Protein 6Y5Z (pdb70)

Sequence (1325 aa):
IEVLDVKTGDSITQIEEAFLNPRMGVNDETNTWYGFSEQVTVATARETDRPPKEQMPYYSCARIPLPLLNTLLMWEAVSVKTEVIIGSNTLLMNVHDDYMMTRTDNGVGHPVVGSTYHMMFAVGGEPLDLQGIQQSHLVQYPEGLIVPKSVTDVTAKIQCLDPSAKAKLDKDGKYPIETWSPDPSRNENTRYFGNYYGGLTTPPVLTFTNTVTTILLDENGVGPLCKKGGDGLFLSSCCDVMGWFTAGSGTHQRFRGLPRYFNVQLRKRAVRNIEVLDVKTGDSITQIEAFLNPRMGVNDETNTWYGFSEQVTVATARETDRPPKEQMPYYSCARIPLPLLNLLMWEAVSVKTEVIGSNTLLMNVHDYMMTRTDNGVGHPVVGSTYHMMFAVGGEPLDLQGIQQSHLVQYPEGLIVPKSVTDVTAKIQCLDPSAKAKLDKDGKYPIETWSPDPSRNENTRYFGNYYGGLTTPPVVLTFTNTVTTILLDENGVGPLCKGDGLFLSCCDVMGWFTAGSGTHQRFRGLPRYFNVQLRKRAVREVLDVKTGDSITQIEEAFLNPRMGVNDETNTWYGFSEQVTVATARETDRPPKEQMPYYSCARIPLPLLNTLLMWEAVSVKTEVIIGSNTLMNVHDDYMMTTRTDNGVGHPVVGSTYHMMFAVGGEPLDLQGIQQSHLVQYPEGLIVPKSVTDVTAKKIQCLLDPSAKAKLDKDGKYPIETWSPDPSRNEENTRYFGNYYGGLTTPPVLTFTNTVTTILLDENGVGPLCKGDGLFLSCCDVMGWFTAGSGTHQRFRGLPRYFNVQLRKRAVRGIEVLDVKTGDDSITQIEAFLNPRMGVNDETNTWYGFSEQVTVATARETDRPPKEQMPYYSCARIPLPLLNEDMTCNTLLMWEAVSVKTEVIIGSNTLLMNVHDYMMTRTDNGVGHPVVGSTYHMMFAVGGEPLDLQGIQQSHLVQYPEGLIVPKSVTDVTAKIQCLDPSAKAKLDKDGKYPIETWSPDPSRNENTRYFGNYYGGLTTPPVVLTFTNTVTTILLDENGVGPLCKGDGLFLSSCCDVMGWFTAGSGTHQRFRGLPRYFNVQLRKRAVRNIEVLDVKTGDDSITQIEAFLLNPRMGVNDETNTWYGFSEQVTVATARETDRPPKEQMPYYSCARIPLPLLNETLLMWEAVSVKTEVIIGSNTLLMNVHDYMMTTRTDNGVGHPVVGSTYHMMFAVGGEPLDLQGIQQSHLVQYPEGLIVPKSVTDVTAKIQCLDPSAKAKLDKDGKYPIETWSPDPSRNENTRYFGNYYGGLTTPPVLTFTNTVTTILLDENGVGPLCKGDGLFLSSCCDVMGWFTAGSGTHQRFRGLPRYFNVQLRKRAVR

Solvent-accessible surface area: 45874 Å² total; per-residue (Å²): 119,103,52,58,117,54,41,120,76,110,5,85,34,91,23,99,18,52,12,33,5,41,1,6,7,44,77,79,114,62,54,37,5,0,1,0,44,64,2,67,19,14,112,27,24,106,53,2,144,6,55,69,68,20,2,3,3,0,2,22,32,116,37,98,12,67,144,34,134,101,72,44,28,8,0,0,19,11,2,83,30,11,11,2,3,2,2,0,0,1,1,2,8,4,59,7,48,78,76,104,67,6,1,0,48,7,0,26,0,0,11,0,15,1,21,1,0,1,4,78,32,2,17,1,0,0,0,4,4,2,35,52,15,76,39,36,160,40,13,38,10,0,164,62,63,30,123,48,63,5,58,0,0,0,8,10,84,60,0,38,16,111,4,83,99,57,2,74,7,0,0,4,0,0,2,4,0,15,34,125,6,98,30,3,18,0,37,13,60,0,91,0,5,46,96,21,38,1,72,16,98,10,30,20,55,95,65,30,108,1,54,58,124,123,30,20,2,0,17,3,69,49,53,0,0,37,1,4,4,3,2,0,0,0,3,10,25,10,31,79,37,51,50,22,28,4,0,0,3,0,14,6,0,38,0,60,0,43,44,22,18,0,46,168,106,119,48,63,117,52,61,119,75,135,6,103,35,94,24,97,17,71,17,20,5,43,0,7,5,48,78,83,114,51,54,34,5,0,0,0,54,64,2,64,17,16,114,27,28,113,72,4,70,6,54,88,62,21,2,1,3,0,2,16,38,113,34,97,15,70,147,34,98,142,54,43,6,0,0,25,14,1,83,30,12,11,5,3,4,2,0,0,1,1,2,7,5,58,6,34,82,75,104,65,5,1,0,54,6,0,25,1,0,11,1,15,1,21,1,0,1,0,45,32,2,17,0,0,0,0,4,4,5,34,55,16,87,39,38,100,61,14,54,8,0,112,57,66,29,122,40,62,6,57,0,0,0,8,10,83,60,0,42,17,111,6,90,53,55,5,76,8,0,0,3,0,0,2,5,0,15,30,122,6,120,23,2,19,0,37,13,60,0,90,0,5,47,95,20,37,0,72,15,98,11,29,20,55,94,64,31,109,0,55,58,114,129,29,23,2,0,22,1,110,69,29,0,0,35,1,4,4,4,2,0,0,0,2,8,23,10,30,80,35,50,49,20,20,4,0,0,3,0,14,11,0,33,0,21,0,45,47,24,25,10,89,100,58,83,117,54,63,119,73,108,5,87,28,90,19,86,16,51,11,30,5,42,1,6,6,50,75,83,116,57,54,33,4,0,0,0,64,64,1,65,19,15,112,27,29,111,71,3,98,7,56,86,60,22,2,2,3,0,3,19,34,116,37,96,21,58,166,21,130,139,49,38,37,4,0,0,18,9,1,83,31,12,11,4,3,2,2,0,1,1,1,2,8,4,56,7,35,83,76,102,67,5,1,0,55,6,0,26,0,0,11,2,15,1,22,1,0,0,0,46,33,3,16,1,2,0,0,4,4,5,34,55,15,86,41,39,97,60,16,46,9,0,163,61,65,31,120,47,60,6,50,0,0,0,10,10,69,59,0,44,16,113,4,89,68,57,6,74,8,0,0,4,0,0,5,5,2,17,41,116,6,121,23,3,20,0,37,12,61,0,90,0,4,49,95,22,48,0,97,15,100,12,29,21,52,95,64,29,108,0,54,59,132,121,30,27,2,0,25,0,113,69,46,0,0,35,1,4,3,3,3,0,0,0,2,9,22,10,29,79,34,50,50,22,22,5,0,0,3,0,15,5,0,31,0,57,0,43,38,23,15,14,90,132,70,42,54,46,114,56,82,116,57,107,75,7,85,33,90,23,92,16,50,11,31,5,42,1,8,15,47,80,79,111,63,53,34,5,0,1,0,41,58,1,64,18,17,114,26,28,108,54,3,146,7,52,62,68,16,2,2,3,0,2,22,34,115,35,98,15,69,129,31,39,158,78,116,125,49,90,61,23,43,23,4,0,0,17,11,1,82,30,12,11,3,3,2,3,0,0,1,2,2,8,2,54,6,45,79,74,101,67,6,1,0,49,6,1,25,0,0,11,0,13,0,22,1,0,1,0,44,34,3,16,1,0,0,0,4,4,6,35,54,15,75,40,37,98,58,13,54,11,0,163,64,64,29,121,46,52,5,58,0,0,0,9,7,87,60,0,38,16,110,5,92,52,56,6,74,7,0,0,5,0,0,3,5,0,16,34,122,6,121,24,3,18,0,38,14,63,0,25,0,5,48,96,32,36,0,75,16,98,11,27,20,53,93,64,29,107,0,54,59,125,122,31,23,2,0,8,1,94,70,25,0,0,34,2,4,4,3,3,0,0,0,2,3,24,8,30,80,38,52,49,23,30,4,0,0,2,0,14,5,0,36,0,62,0,42,44,23,12,8,151,91,109,114,54,62,115,54,42,118,56,108,76,6,86,30,88,20,90,18,54,12,32,5,42,1,7,9,47,77,79,114,61,56,36,5,0,1,0,41,63,1,66,19,14,112,26,22,114,69,2,97,6,55,62,67,20,2,1,3,0,2,23,34,116,39,98,16,62,170,21,82,159,143,49,41,34,4,0,0,17,11,1,81,31,10,12,2,3,4,3,0,0,1,1,2,8,3,54,7,48,79,77,102,66,6,1,0,48,6,0,25,0,0,11,0,14,1,22,1,0,0,3,66,35,3,13,0,0,0,0,4,3,2,35,54,14,88,40,38,98,61,19,22,10,0,163,68,65,30,120,45,61,5,54,0,0,0,7,10,84,59,0,40,16,115,6,87,89,56,7,75,7,0,0,2,0,0,3,5,0,15,28,121,5,99,23,3,19,0,35,14,62,0,90,0,4,46,95,20,37,0,72,16,98,14,27,20,54,92,63,30,106,1,57,60,112,129,30,24,2,0,16,0,95,53,50,0,0,39,0,4,4,4,3,0,0,0,2,4,23,9,31,80,37,51,49,23,28,4,0,0,3,0,14,6,0,34,0,57,0,42,38,23,16,4,77

Secondary structure (P-SEA, 3-state):
cccccccccccbbbbbbbbbbcccccccccccccccccbbbbccccccccccccbbbbbbbbbbccccccbbbbbbcccccccccccccccccccccccccccccccccbbbbbbbbccccbbbbbbccccccccccccccccccccccccccccccccccccccccccccccccccccccccbbbbbccccccbbbbbbcccccbbbbccccccccccccccbbbbbbbbbcbbbbcccccbbbbbbbbbbbbbbbbbbbbcc/cccccccccccbbbbbbccccccccccccccccccccbbbbbccccccccccccbbbbbcbbbbccccccccccccccccccccccccccccccccccccccccccccbbbbbcccccccbbbbbbccccccccccccccccccccccccccccccccccccccccccccccccccccccccbbbbbccccccccbbbbbbbccbbbbccccccccccccccbbbbbbccccbbbbcccccbbbbbbbbbbbbbbbbbbbcc/ccccccccccbbbbbbbbbbccccccccccccccccbbbbbccccccccccccbbbbbbbbbbbcccccbbbbbbcbbbbbbccccccccccccccccccccccccccbbbbbcccccccbbbbbbccccccccccccccccccccccccccccccccccccccccccccccccccccccccbbbbbccccccccbbbbbbbccbbbbccccccccccccccbbbbbbccccbbbbcccccbbbbbbbbbbbbbbbbbbbcc/cccccccccccccbbbbbbbbbbccccccccccccccccbbbbbccccccccccccbbbbbbbbbbccccccccccccbbbbbbcccccccccccccccccccccccccccccccccbbbbbbbbccccbbbbbbccccccccccccccccccccccccccccccccccccccccccccccccccccccccbbbbbccccccccbbbbbbbccbbbbccccccccccccccbbbbbbccccbbbbcccccbbbbbbbbbbbbbbbbbbbbcc/ccccccccccccbbbbbbbbbbccccccccccccccccbbbbbccccccccccccbbbbbbbbbbbccccccbbbbbbcccccccccccccccccccccccccccccccccbbbbbbbbccccbbbbbbccccccccccccccccccccccccccccccccccccccccccccccccccccccccbbbbbccccccbbbbbbbbbccbbbbccccccccccccccbbbbbbccccbbbbcccccbbbbbbbbbbbbbbbbbbbcc

B-factor: mean 19.3, std 7.8, range [10.1, 59.92]

Nearest PDB structures (foldseek):
  6y5z-assembly1_EEE  TM=1.004E+00  e=2.720E-58  Human polyomavirus 12
  6y5z-assembly1_CCC  TM=1.003E+00  e=6.908E-56  Human polyomavirus 12
  6y5z-assembly1_BBB  TM=9.999E-01  e=2.021E-55  Human polyomavirus 12
  6y60-assembly1_EEE  TM=9.934E-01  e=2.680E-51  Human polyomavirus 12
  4u62-assembly2_F  TM=9.555E-01  e=2.136E-39  Trichodysplasia spinulosa-associated polyomavirus

Radius of gyration: 31.87 Å; Cα contacts (8 Å, |Δi|>4): 4154; chains: 5; bounding box: 63×82×78 Å

Structure (mmCIF, N/CA/C/O backbone):
data_6Y5Z
#
_entry.id   6Y5Z
#
_cell.length_a   61.223
_cell.length_b   136.416
_cell.length_c   85.379
_cell.angle_alpha   90.000
_cell.angle_beta   109.565
_cell.angle_gamma   90.000
#
_symmetry.space_group_name_H-M   'P 1 21 1'
#
loop_
_entity.id
_entity.type
_entity.pdbx_description
1 polymer 'Capsid protein VP1'
2 non-polymer GLYCEROL
3 water water
#
loop_
_atom_site.group_PDB
_atom_site.id
_atom_site.type_symbol
_atom_site.label_atom_id
_atom_site.label_alt_id
_atom_site.label_comp_id
_atom_site.label_asym_id
_atom_site.label_entity_id
_atom_site.label_seq_id
_atom_site.pdbx_PDB_ins_code
_atom_site.Cartn_x
_atom_site.Cartn_y
_atom_site.Cartn_z
_atom_site.occupancy
_atom_site.B_iso_or_equiv
_atom_site.auth_seq_id
_atom_site.auth_comp_id
_atom_site.auth_asym_id
_atom_site.auth_atom_id
_atom_site.pdbx_PDB_model_num
ATOM 1 N N . ILE A 1 7 ? -22.121 5.203 -12.087 1.000 37.123 29 ILE AAA N 1
ATOM 2 C CA . ILE A 1 7 ? -22.815 3.879 -11.859 1.000 35.516 29 ILE AAA CA 1
ATOM 3 C C . ILE A 1 7 ? -23.774 4.018 -10.674 1.000 30.608 29 ILE AAA C 1
ATOM 4 O O . ILE A 1 7 ? -23.384 4.604 -9.647 1.000 33.551 29 ILE AAA O 1
ATOM 9 N N . GLU A 1 8 ? -24.995 3.519 -10.834 1.000 26.652 30 GLU AAA N 1
ATOM 10 C CA . GLU A 1 8 ? -26.004 3.477 -9.759 1.000 24.125 30 GLU AAA CA 1
ATOM 11 C C . GLU A 1 8 ? -25.804 2.147 -9.015 1.000 21.629 30 GLU AAA C 1
ATOM 12 O O . GLU A 1 8 ? -25.970 1.097 -9.634 1.000 23.356 30 GLU AAA O 1
ATOM 18 N N . VAL A 1 9 ? -25.472 2.186 -7.739 1.000 21.194 31 VAL AAA N 1
ATOM 19 C CA . VAL A 1 9 ? -25.318 0.937 -6.944 1.000 20.485 31 VAL AAA CA 1
ATOM 20 C C . VAL A 1 9 ? -26.691 0.638 -6.348 1.000 18.473 31 VAL AAA C 1
ATOM 21 O O . VAL A 1 9 ? -27.205 1.498 -5.581 1.000 19.167 31 VAL AAA O 1
ATOM 25 N N . LEU A 1 10 ? -27.247 -0.510 -6.709 1.000 17.821 32 LEU AAA N 1
ATOM 26 C CA . LEU A 1 10 ? -28.592 -0.935 -6.244 1.000 18.415 32 LEU AAA CA 1
ATOM 27 C C . LEU A 1 10 ? -28.419 -1.896 -5.058 1.000 17.918 32 LEU AAA C 1
ATOM 28 O O . LEU A 1 10 ? -27.465 -1.739 -4.280 1.000 17.824 32 LEU AAA O 1
ATOM 33 N N . ASP A 1 11 ? -29.339 -2.822 -4.845 1.000 17.860 33 ASP AAA N 1
ATOM 34 C CA . ASP A 1 11 ? -29.283 -3.623 -3.599 1.000 18.608 33 ASP AAA CA 1
ATOM 35 C C . ASP A 1 11 ? -28.364 -4.835 -3.767 1.000 17.060 33 ASP AAA C 1
ATOM 36 O O . ASP A 1 11 ? -28.209 -5.355 -4.890 1.000 16.950 33 ASP AAA O 1
ATOM 41 N N . VAL A 1 12 ? -27.859 -5.351 -2.653 1.000 17.582 34 VAL AAA N 1
ATOM 42 C CA . VAL A 1 12 ? -27.187 -6.675 -2.600 1.000 17.852 34 VAL AAA CA 1
ATOM 43 C C . VAL A 1 12 ? -28.214 -7.773 -2.918 1.000 19.191 34 VAL AAA C 1
ATOM 44 O O . VAL A 1 12 ? -29.415 -7.597 -2.620 1.000 19.987 34 VAL AAA O 1
ATOM 48 N N . LYS A 1 13 ? -27.755 -8.847 -3.524 1.000 18.351 35 LYS AAA N 1
ATOM 49 C CA . LYS A 1 13 ? -28.561 -10.090 -3.677 1.000 19.715 35 LYS AAA CA 1
ATOM 50 C C . LYS A 1 13 ? -28.417 -10.895 -2.378 1.000 20.823 35 LYS AAA C 1
ATOM 51 O O . LYS A 1 13 ? -27.488 -10.624 -1.591 1.000 22.540 35 LYS AAA O 1
ATOM 54 N N . THR A 1 14 ? -29.343 -11.816 -2.128 1.000 20.188 36 THR AAA N 1
ATOM 55 C CA . THR A 1 14 ? -29.367 -12.651 -0.912 1.000 20.968 36 THR AAA CA 1
ATOM 56 C C . THR A 1 14 ? -29.443 -14.130 -1.314 1.000 20.939 36 THR AAA C 1
ATOM 57 O O . THR A 1 14 ? -29.717 -14.421 -2.485 1.000 20.585 36 THR AAA O 1
ATOM 61 N N . GLY A 1 15 ? -29.208 -15.025 -0.355 1.000 24.857 37 GLY AAA N 1
ATOM 62 C CA . GLY A 1 15 ? -29.377 -16.480 -0.562 1.000 27.429 37 GLY AAA CA 1
ATOM 63 C C . GLY A 1 15 ? -28.060 -17.192 -0.856 1.000 30.123 37 GLY AAA C 1
ATOM 64 O O . GLY A 1 15 ? -27.012 -16.493 -0.822 1.000 31.126 37 GLY AAA O 1
ATOM 65 N N . ASP A 1 17 ? -26.297 -18.821 -2.731 1.000 30.075 39 ASP AAA N 1
ATOM 66 C CA . ASP A 1 17 ? -25.782 -18.628 -4.112 1.000 30.731 39 ASP AAA CA 1
ATOM 67 C C . ASP A 1 17 ? -25.145 -17.231 -4.287 1.000 29.741 39 ASP AAA C 1
ATOM 68 O O . ASP A 1 17 ? -24.453 -17.020 -5.313 1.000 32.788 39 ASP AAA O 1
ATOM 70 N N . SER A 1 18 ? -25.405 -16.280 -3.384 1.000 26.539 40 SER AAA N 1
ATOM 71 C CA . SER A 1 18 ? -25.080 -14.836 -3.599 1.000 24.058 40 SER AAA CA 1
ATOM 72 C C . SER A 1 18 ? -23.704 -14.497 -3.025 1.000 23.408 40 SER AAA C 1
ATOM 73 O O . SER A 1 18 ? -23.272 -13.348 -3.198 1.000 21.453 40 SER AAA O 1
ATOM 76 N N . ILE A 1 19 ? -23.044 -15.439 -2.349 1.000 22.268 41 ILE AAA N 1
ATOM 77 C CA . ILE A 1 19 ? -21.743 -15.206 -1.664 1.000 23.155 41 ILE AAA CA 1
ATOM 78 C C . ILE A 1 19 ? -20.717 -16.163 -2.259 1.000 24.612 41 ILE AAA C 1
ATOM 79 O O . ILE A 1 19 ? -21.093 -17.293 -2.613 1.000 25.889 41 ILE AAA O 1
ATOM 84 N N . THR A 1 20 ? -19.466 -15.730 -2.368 1.000 21.667 42 THR AAA N 1
ATOM 85 C CA . THR A 1 20 ? -18.339 -16.623 -2.735 1.000 20.750 42 THR AAA CA 1
ATOM 86 C C . THR A 1 20 ? -17.109 -16.163 -1.947 1.000 20.719 42 THR AAA C 1
ATOM 87 O O . THR A 1 20 ? -17.115 -15.027 -1.482 1.000 19.945 42 THR AAA O 1
ATOM 91 N N . GLN A 1 21 ? -16.156 -17.066 -1.719 1.000 19.679 43 GLN AAA N 1
ATOM 92 C CA . GLN A 1 21 ? -14.877 -16.806 -1.025 1.000 19.076 43 GLN AAA CA 1
ATOM 93 C C . GLN A 1 21 ? -13.775 -17.012 -2.071 1.000 19.663 43 GLN AAA C 1
ATOM 94 O O . GLN A 1 21 ? -13.839 -17.999 -2.833 1.000 22.177 43 GLN AAA O 1
ATOM 100 N N . ILE A 1 22 ? -12.798 -16.116 -2.123 1.000 16.030 44 ILE AAA N 1
ATOM 101 C CA . ILE A 1 22 ? -11.658 -16.248 -3.063 1.000 17.009 44 ILE AAA CA 1
ATOM 102 C C . ILE A 1 22 ? -10.411 -16.256 -2.195 1.000 16.520 44 ILE AAA C 1
ATOM 103 O O . ILE A 1 22 ? -10.192 -15.245 -1.494 1.000 17.054 44 ILE AAA O 1
ATOM 108 N N . GLU A 1 23 ? -9.608 -17.323 -2.269 1.000 15.253 45 GLU AAA N 1
ATOM 109 C CA A GLU A 1 23 ? -8.364 -17.349 -1.462 0.500 16.054 45 GLU AAA CA 1
ATOM 110 C CA B GLU A 1 23 ? -8.367 -17.484 -1.467 0.500 16.583 45 GLU AAA CA 1
ATOM 111 C C . GLU A 1 23 ? -7.146 -17.412 -2.383 1.000 15.755 45 GLU AAA C 1
ATOM 112 O O . GLU A 1 23 ? -7.242 -17.940 -3.502 1.000 16.674 45 GLU AAA O 1
ATOM 123 N N . ALA A 1 24 ? -6.051 -16.826 -1.911 1.000 14.078 46 ALA AAA N 1
ATOM 124 C CA . ALA A 1 24 ? -4.769 -16.805 -2.638 1.000 14.841 46 ALA AAA CA 1
ATOM 125 C C . ALA A 1 24 ? -3.631 -16.530 -1.670 1.000 13.320 46 ALA AAA C 1
ATOM 126 O O . ALA A 1 24 ? -3.829 -15.829 -0.676 1.000 13.823 46 ALA AAA O 1
ATOM 128 N N . PHE A 1 25 ? -2.478 -17.126 -1.937 1.000 13.705 47 PHE AAA N 1
ATOM 129 C CA . PHE A 1 25 ? -1.182 -16.729 -1.347 1.000 13.770 47 PHE AAA CA 1
ATOM 130 C C . PHE A 1 25 ? -0.417 -15.980 -2.437 1.000 14.550 47 PHE AAA C 1
ATOM 131 O O . PHE A 1 25 ? -0.360 -16.449 -3.563 1.000 14.800 47 PHE AAA O 1
ATOM 139 N N . LEU A 1 26 ? 0.102 -14.796 -2.101 1.000 13.660 48 LEU AAA N 1
ATOM 140 C CA . LEU A 1 26 ? 1.065 -14.056 -2.952 1.000 12.974 48 LEU AAA CA 1
ATOM 141 C C . LEU A 1 26 ? 2.461 -14.211 -2.349 1.000 12.514 48 LEU AAA C 1
ATOM 142 O O . LEU A 1 26 ? 2.680 -13.804 -1.197 1.000 13.269 48 LEU AAA O 1
ATOM 147 N N . ASN A 1 27 ? 3.398 -14.750 -3.136 1.000 12.202 49 ASN AAA N 1
ATOM 148 C CA . ASN A 1 27 ? 4.805 -14.838 -2.704 1.000 12.541 49 ASN AAA CA 1
ATOM 149 C C . ASN A 1 27 ? 5.477 -13.478 -2.817 1.000 11.629 49 ASN AAA C 1
ATOM 150 O O . ASN A 1 27 ? 5.191 -12.672 -3.705 1.000 12.409 49 ASN AAA O 1
ATOM 155 N N . PRO A 1 28 ? 6.432 -13.207 -1.912 1.000 12.110 50 PRO AAA N 1
ATOM 156 C CA . PRO A 1 28 ? 7.157 -11.947 -1.923 1.000 11.990 50 PRO AAA CA 1
ATOM 157 C C . PRO A 1 28 ? 8.091 -11.849 -3.130 1.000 12.666 50 PRO AAA C 1
ATOM 158 O O . PRO A 1 28 ? 8.528 -12.857 -3.662 1.000 12.875 50 PRO AAA O 1
ATOM 162 N N . ARG A 1 29 ? 8.341 -10.616 -3.537 1.000 12.832 51 ARG AAA N 1
ATOM 163 C CA . ARG A 1 29 ? 9.191 -10.299 -4.701 1.000 12.227 51 ARG AAA CA 1
ATOM 164 C C . ARG A 1 29 ? 10.252 -9.343 -4.180 1.000 11.472 51 ARG AAA C 1
ATOM 165 O O . ARG A 1 29 ? 10.120 -8.125 -4.341 1.000 12.059 51 ARG AAA O 1
ATOM 173 N N . MET A 1 30 ? 11.245 -9.903 -3.511 1.000 11.441 52 MET AAA N 1
ATOM 174 C CA . MET A 1 30 ? 12.254 -9.122 -2.769 1.000 12.369 52 MET AAA CA 1
ATOM 175 C C . MET A 1 30 ? 13.470 -8.814 -3.653 1.000 13.959 52 MET AAA C 1
ATOM 176 O O . MET A 1 30 ? 14.395 -8.135 -3.186 1.000 13.608 52 MET AAA O 1
ATOM 181 N N . GLY A 1 31 ? 13.465 -9.283 -4.898 1.000 12.868 53 GLY AAA N 1
ATOM 182 C CA . GLY A 1 31 ? 14.577 -9.040 -5.829 1.000 13.209 53 GLY AAA CA 1
ATOM 183 C C . GLY A 1 31 ? 15.011 -10.342 -6.458 1.000 12.900 53 GLY AAA C 1
ATOM 184 O O . GLY A 1 31 ? 15.101 -10.399 -7.694 1.000 13.902 53 GLY AAA O 1
ATOM 185 N N . VAL A 1 32 ? 15.237 -11.368 -5.640 1.000 12.654 54 VAL AAA N 1
ATOM 186 C CA . VAL A 1 32 ? 15.367 -12.759 -6.158 1.000 12.648 54 VAL AAA CA 1
ATOM 187 C C . VAL A 1 32 ? 13.941 -13.311 -6.289 1.000 13.089 54 VAL AAA C 1
ATOM 188 O O . VAL A 1 32 ? 13.356 -13.759 -5.270 1.000 12.414 54 VAL AAA O 1
ATOM 192 N N . ASN A 1 33 ? 13.368 -13.203 -7.485 1.000 13.902 55 ASN AAA N 1
ATOM 193 C CA . ASN A 1 33 ? 11.923 -13.445 -7.722 1.000 13.209 55 ASN AAA CA 1
ATOM 194 C C . ASN A 1 33 ? 11.725 -14.828 -8.365 1.000 14.695 55 ASN AAA C 1
ATOM 195 O O . ASN A 1 33 ? 10.577 -15.188 -8.633 1.000 16.225 55 ASN AAA O 1
ATOM 200 N N . ASP A 1 34 ? 12.808 -15.565 -8.600 1.000 15.342 56 ASP AAA N 1
ATOM 201 C CA . ASP A 1 34 ? 12.833 -16.888 -9.275 1.000 16.409 56 ASP AAA CA 1
ATOM 202 C C . ASP A 1 34 ? 12.794 -17.971 -8.197 1.000 14.740 56 ASP AAA C 1
ATOM 203 O O . ASP A 1 34 ? 13.757 -18.055 -7.417 1.000 14.563 56 ASP AAA O 1
ATOM 208 N N . GLU A 1 35 ? 11.711 -18.753 -8.176 1.000 14.446 57 GLU AAA N 1
ATOM 209 C CA . GLU A 1 35 ? 11.464 -19.802 -7.160 1.000 15.263 57 GLU AAA CA 1
ATOM 210 C C . GLU A 1 35 ? 12.514 -20.925 -7.238 1.000 15.219 57 GLU AAA C 1
ATOM 211 O O . GLU A 1 35 ? 12.541 -21.747 -6.311 1.000 16.704 57 GLU AAA O 1
ATOM 217 N N . THR A 1 36 ? 13.333 -21.006 -8.291 1.000 15.101 58 THR AAA N 1
ATOM 218 C CA . THR A 1 36 ? 14.416 -22.023 -8.389 1.000 16.283 58 THR AAA CA 1
ATOM 219 C C . THR A 1 36 ? 15.755 -21.479 -7.902 1.000 15.675 58 THR AAA C 1
ATOM 220 O O . THR A 1 36 ? 16.714 -22.251 -7.816 1.000 17.223 58 THR AAA O 1
ATOM 224 N N . ASN A 1 37 ? 15.832 -20.200 -7.553 1.000 15.698 59 ASN AAA N 1
ATOM 225 C CA . ASN A 1 37 ? 17.076 -19.573 -7.049 1.000 14.693 59 ASN AAA CA 1
ATOM 226 C C . ASN A 1 37 ? 17.205 -19.848 -5.548 1.000 13.678 59 ASN AAA C 1
ATOM 227 O O . ASN A 1 37 ? 16.233 -19.652 -4.827 1.000 13.600 59 ASN AAA O 1
ATOM 232 N N . THR A 1 38 ? 18.388 -20.221 -5.076 1.000 13.657 60 THR AAA N 1
ATOM 233 C CA . THR A 1 38 ? 18.666 -20.577 -3.665 1.000 13.829 60 THR AAA CA 1
ATOM 234 C C . THR A 1 38 ? 18.344 -19.405 -2.708 1.000 13.250 60 THR AAA C 1
ATOM 235 O O . THR A 1 38 ? 18.187 -19.678 -1.504 1.000 13.711 60 THR AAA O 1
ATOM 239 N N . TRP A 1 39 ? 18.254 -18.159 -3.195 1.000 12.375 61 TRP AAA N 1
ATOM 240 C CA . TRP A 1 39 ? 17.957 -16.979 -2.338 1.000 12.442 61 TRP AAA CA 1
ATOM 241 C C . TRP A 1 39 ? 16.536 -16.465 -2.571 1.000 12.693 61 TRP AAA C 1
ATOM 242 O O . TRP A 1 39 ? 16.252 -15.327 -2.210 1.000 12.647 61 TRP AAA O 1
ATOM 253 N N . TYR A 1 40 ? 15.632 -17.303 -3.091 1.000 11.877 62 TYR AAA N 1
ATOM 254 C CA . TYR A 1 40 ? 14.218 -16.897 -3.287 1.000 12.017 62 TYR AAA CA 1
ATOM 255 C C . TYR A 1 40 ? 13.649 -16.380 -1.956 1.000 12.050 62 TYR AAA C 1
ATOM 256 O O . TYR A 1 40 ? 13.830 -17.011 -0.941 1.000 11.653 62 TYR AAA O 1
ATOM 265 N N . GLY A 1 41 ? 12.936 -15.267 -2.003 1.000 11.913 63 GLY AAA N 1
ATOM 266 C CA . GLY A 1 41 ? 12.345 -14.659 -0.789 1.000 12.286 63 GLY AAA CA 1
ATOM 267 C C . GLY A 1 41 ? 13.229 -13.605 -0.175 1.000 12.229 63 GLY AAA C 1
ATOM 268 O O . GLY A 1 41 ? 12.868 -13.024 0.865 1.000 11.682 63 GLY AAA O 1
ATOM 269 N N . PHE A 1 42 ? 14.389 -13.378 -0.773 1.000 11.514 64 PHE AAA N 1
ATOM 270 C CA . PHE A 1 42 ? 15.379 -12.371 -0.364 1.000 11.278 64 PHE AAA CA 1
ATOM 271 C C . PHE A 1 42 ? 15.737 -11.518 -1.577 1.000 11.362 64 PHE AAA C 1
ATOM 272 O O . PHE A 1 42 ? 15.462 -11.883 -2.717 1.000 11.587 64 PHE AAA O 1
ATOM 280 N N . SER A 1 43 ? 16.406 -10.407 -1.323 1.000 12.345 65 SER AAA N 1
ATOM 281 C CA . SER A 1 43 ? 17.127 -9.662 -2.380 1.000 12.730 65 SER AAA CA 1
ATOM 282 C C . SER A 1 43 ? 18.519 -10.256 -2.563 1.000 13.218 65 SER AAA C 1
ATOM 283 O O . SER A 1 43 ? 19.009 -10.987 -1.705 1.000 13.185 65 SER AAA O 1
ATOM 286 N N . GLU A 1 44 ? 19.163 -9.876 -3.663 1.000 13.999 66 GLU AAA N 1
ATOM 287 C CA . GLU A 1 44 ? 20.630 -10.011 -3.782 1.000 15.171 66 GLU AAA CA 1
ATOM 288 C C . GLU A 1 44 ? 21.281 -9.085 -2.759 1.000 14.975 66 GLU AAA C 1
ATOM 289 O O . GLU A 1 44 ? 20.619 -8.165 -2.197 1.000 14.549 66 GLU AAA O 1
ATOM 292 N N . GLN A 1 45 ? 22.552 -9.322 -2.492 1.000 14.623 67 GLN AAA N 1
ATOM 293 C CA . GLN A 1 45 ? 23.309 -8.467 -1.553 1.000 14.129 67 GLN AAA CA 1
ATOM 294 C C . GLN A 1 45 ? 23.214 -7.015 -2.017 1.000 13.703 67 GLN AAA C 1
ATOM 295 O O . GLN A 1 45 ? 23.483 -6.723 -3.169 1.000 14.355 67 GLN AAA O 1
ATOM 301 N N . VAL A 1 46 ? 22.869 -6.132 -1.105 1.000 13.584 68 VAL AAA N 1
ATOM 302 C CA . VAL A 1 46 ? 22.693 -4.694 -1.411 1.000 14.406 68 VAL AAA CA 1
ATOM 303 C C . VAL A 1 46 ? 24.065 -4.040 -1.570 1.000 14.107 68 VAL AAA C 1
ATOM 304 O O . VAL A 1 46 ? 24.911 -4.180 -0.656 1.000 15.393 68 VAL AAA O 1
ATOM 308 N N . THR A 1 47 ? 24.274 -3.330 -2.680 1.000 15.660 69 THR AAA N 1
ATOM 309 C CA . THR A 1 47 ? 25.488 -2.496 -2.885 1.000 16.434 69 THR AAA CA 1
ATOM 310 C C . THR A 1 47 ? 25.099 -1.019 -2.818 1.000 17.833 69 THR AAA C 1
ATOM 311 O O . THR A 1 47 ? 24.023 -0.662 -3.291 1.000 20.827 69 THR AAA O 1
ATOM 315 N N . VAL A 1 48 ? 25.976 -0.199 -2.265 1.000 17.616 70 VAL AAA N 1
ATOM 316 C CA . VAL A 1 48 ? 25.692 1.238 -1.994 1.000 16.869 70 VAL AAA CA 1
ATOM 317 C C . VAL A 1 48 ? 26.448 2.070 -3.035 1.000 17.083 70 VAL AAA C 1
ATOM 318 O O . VAL A 1 48 ? 27.629 1.775 -3.270 1.000 16.871 70 VAL AAA O 1
ATOM 322 N N . ALA A 1 49 ? 25.769 3.051 -3.619 1.000 15.911 71 ALA AAA N 1
ATOM 323 C CA . ALA A 1 49 ? 26.324 3.953 -4.659 1.000 16.343 71 ALA AAA CA 1
ATOM 324 C C . ALA A 1 49 ? 27.570 4.687 -4.157 1.000 16.000 71 ALA AAA C 1
ATOM 325 O O . ALA A 1 49 ? 27.658 5.069 -2.975 1.000 16.477 71 ALA AAA O 1
ATOM 327 N N . THR A 1 50 ? 28.509 4.905 -5.073 1.000 17.005 72 THR AAA N 1
ATOM 328 C CA . THR A 1 50 ? 29.779 5.640 -4.799 1.000 17.201 72 THR AAA CA 1
ATOM 329 C C . THR A 1 50 ? 29.562 7.141 -4.939 1.000 17.679 72 THR AAA C 1
ATOM 330 O O . THR A 1 50 ? 30.447 7.899 -4.480 1.000 18.795 72 THR AAA O 1
ATOM 334 N N . ALA A 1 51 ? 28.447 7.560 -5.532 1.000 16.478 73 ALA AAA N 1
ATOM 335 C CA . ALA A 1 51 ? 28.087 8.970 -5.771 1.000 17.599 73 ALA AAA CA 1
ATOM 336 C C . ALA A 1 51 ? 26.598 9.030 -6.107 1.000 17.174 73 ALA AAA C 1
ATOM 337 O O . ALA A 1 51 ? 26.065 8.001 -6.545 1.000 16.425 73 ALA AAA O 1
ATOM 339 N N . ARG A 1 52 ? 25.961 10.196 -6.038 1.000 18.745 74 ARG AAA N 1
ATOM 340 C CA . ARG A 1 52 ? 24.533 10.299 -6.441 1.000 18.999 74 ARG AAA CA 1
ATOM 341 C C . ARG A 1 52 ? 24.387 10.014 -7.925 1.000 19.476 74 ARG AAA C 1
ATOM 342 O O . ARG A 1 52 ? 23.350 9.531 -8.343 1.000 20.346 74 ARG AAA O 1
ATOM 350 N N . GLU A 1 53 ? 25.412 10.337 -8.712 1.000 20.154 75 GLU AAA N 1
ATOM 351 C CA . GLU A 1 53 ? 25.370 10.213 -10.188 1.000 21.583 75 GLU AAA CA 1
ATOM 352 C C . GLU A 1 53 ? 25.784 8.820 -10.684 1.000 20.410 75 GLU AAA C 1
ATOM 353 O O . GLU A 1 53 ? 25.767 8.626 -11.912 1.000 22.368 75 GLU AAA O 1
ATOM 359 N N . THR A 1 54 ? 26.158 7.902 -9.797 1.000 18.976 76 THR AAA N 1
ATOM 360 C CA . THR A 1 54 ? 26.611 6.531 -10.155 1.000 20.612 76 THR AAA CA 1
ATOM 361 C C . THR A 1 54 ? 25.721 5.498 -9.461 1.000 19.698 76 THR AAA C 1
ATOM 362 O O . THR A 1 54 ? 26.185 4.342 -9.252 1.000 20.904 76 THR AAA O 1
ATOM 366 N N . ASP A 1 55 ? 24.500 5.894 -9.111 1.000 18.582 77 ASP AAA N 1
ATOM 367 C CA . ASP A 1 55 ? 23.552 5.026 -8.383 1.000 18.477 77 ASP AAA CA 1
ATOM 368 C C . ASP A 1 55 ? 22.789 4.192 -9.412 1.000 17.468 77 ASP AAA C 1
ATOM 369 O O . ASP A 1 55 ? 21.875 4.749 -10.056 1.000 17.089 77 ASP AAA O 1
ATOM 374 N N . ARG A 1 56 ? 23.198 2.934 -9.588 1.000 17.189 78 ARG AAA N 1
ATOM 375 C CA . ARG A 1 56 ? 22.749 2.052 -10.699 1.000 18.263 78 ARG AAA CA 1
ATOM 376 C C . ARG A 1 56 ? 22.370 0.702 -10.114 1.000 17.212 78 ARG AAA C 1
ATOM 377 O O . ARG A 1 56 ? 23.083 -0.285 -10.282 1.000 17.795 78 ARG AAA O 1
ATOM 385 N N . PRO A 1 57 ? 21.268 0.631 -9.345 1.000 16.090 79 PRO AAA N 1
ATOM 386 C CA . PRO A 1 57 ? 20.912 -0.612 -8.664 1.000 15.939 79 PRO AAA CA 1
ATOM 387 C C . PRO A 1 57 ? 20.477 -1.683 -9.663 1.000 16.140 79 PRO AAA C 1
ATOM 388 O O . PRO A 1 57 ? 19.684 -1.392 -10.560 1.000 16.314 79 PRO AAA O 1
ATOM 392 N N . PRO A 1 58 ? 20.995 -2.928 -9.557 1.000 16.709 80 PRO AAA N 1
ATOM 393 C CA . PRO A 1 58 ? 20.493 -4.052 -10.344 1.000 16.840 80 PRO AAA CA 1
ATOM 394 C C . PRO A 1 58 ? 19.080 -4.404 -9.866 1.000 16.002 80 PRO AAA C 1
ATOM 395 O O . PRO A 1 58 ? 18.796 -4.150 -8.701 1.000 16.736 80 PRO AAA O 1
ATOM 399 N N . LYS A 1 59 ? 18.247 -4.950 -10.754 1.000 16.335 81 LYS AAA N 1
ATOM 400 C CA . LYS A 1 59 ? 16.840 -5.311 -10.441 1.000 16.042 81 LYS AAA CA 1
ATOM 401 C C . LYS A 1 59 ? 16.807 -6.162 -9.162 1.000 14.165 81 LYS AAA C 1
ATOM 402 O O . LYS A 1 59 ? 15.872 -5.997 -8.356 1.000 14.797 81 LYS AAA O 1
ATOM 408 N N . GLU A 1 60 ? 17.755 -7.054 -8.971 1.000 14.365 82 GLU AAA N 1
ATOM 409 C CA . GLU A 1 60 ? 17.635 -8.113 -7.932 1.000 14.800 82 GLU AAA CA 1
ATOM 410 C C . GLU A 1 60 ? 17.935 -7.558 -6.531 1.000 14.962 82 GLU AAA C 1
ATOM 411 O O . GLU A 1 60 ? 17.742 -8.305 -5.542 1.000 14.341 82 GLU AAA O 1
ATOM 417 N N . GLN A 1 61 ? 18.365 -6.304 -6.424 1.000 14.548 83 GLN AAA N 1
ATOM 418 C CA . GLN A 1 61 ? 18.776 -5.698 -5.125 1.000 14.086 83 GLN AAA CA 1
ATOM 419 C C . GLN A 1 61 ? 17.651 -4.876 -4.494 1.000 14.254 83 GLN AAA C 1
ATOM 420 O O . GLN A 1 61 ? 17.892 -4.395 -3.377 1.000 15.434 83 GLN AAA O 1
ATOM 426 N N . MET A 1 62 ? 16.477 -4.784 -5.127 1.000 13.658 84 MET AAA N 1
ATOM 427 C CA . MET A 1 62 ? 15.345 -3.943 -4.661 1.000 13.706 84 MET AAA CA 1
ATOM 428 C C . MET A 1 62 ? 14.105 -4.796 -4.459 1.000 13.496 84 MET AAA C 1
ATOM 429 O O . MET A 1 62 ? 13.827 -5.667 -5.270 1.000 14.636 84 MET AAA O 1
ATOM 434 N N . PRO A 1 63 ? 13.300 -4.531 -3.412 1.000 12.339 85 PRO AAA N 1
ATOM 435 C CA . PRO A 1 63 ? 11.974 -5.140 -3.297 1.000 12.513 85 PRO AAA CA 1
ATOM 436 C C . PRO A 1 63 ? 10.872 -4.482 -4.135 1.000 12.200 85 PRO AAA C 1
ATOM 437 O O . PRO A 1 63 ? 10.892 -3.287 -4.415 1.000 12.297 85 PRO AAA O 1
ATOM 441 N N . TYR A 1 64 ? 9.891 -5.303 -4.507 1.000 12.128 86 TYR AAA N 1
ATOM 442 C CA . TYR A 1 64 ? 8.811 -4.967 -5.456 1.000 11.954 86 TYR AAA CA 1
ATOM 443 C C . TYR A 1 64 ? 7.459 -5.224 -4.807 1.000 11.767 86 TYR AAA C 1
ATOM 444 O O . TYR A 1 64 ? 7.351 -6.057 -3.880 1.000 12.339 86 TYR AAA O 1
ATOM 453 N N . TYR A 1 65 ? 6.426 -4.614 -5.362 1.000 12.185 87 TYR AAA N 1
ATOM 454 C CA . TYR A 1 65 ? 5.034 -5.009 -5.063 1.000 11.829 87 TYR AAA CA 1
ATOM 455 C C . TYR A 1 65 ? 4.769 -6.385 -5.668 1.000 12.208 87 TYR AAA C 1
ATOM 456 O O . TYR A 1 65 ? 5.228 -6.689 -6.788 1.000 12.880 87 TYR AAA O 1
ATOM 465 N N . SER A 1 66 ? 4.014 -7.190 -4.927 1.000 11.821 88 SER AAA N 1
ATOM 466 C CA . SER A 1 66 ? 3.362 -8.418 -5.420 1.000 12.053 88 SER AAA CA 1
ATOM 467 C C . SER A 1 66 ? 1.961 -8.065 -5.900 1.000 12.391 88 SER AAA C 1
ATOM 468 O O . SER A 1 66 ? 1.328 -7.209 -5.289 1.000 12.372 88 SER AAA O 1
ATOM 471 N N . CYS A 1 67 ? 1.461 -8.738 -6.926 1.000 12.087 89 CYS AAA N 1
ATOM 472 C CA . CYS A 1 67 ? 0.050 -8.571 -7.321 1.000 13.059 89 CYS AAA CA 1
ATOM 473 C C . CYS A 1 67 ? -0.454 -9.763 -8.116 1.000 13.795 89 CYS AAA C 1
ATOM 474 O O . CYS A 1 67 ? 0.360 -10.485 -8.746 1.000 15.108 89 CYS AAA O 1
ATOM 477 N N . ALA A 1 68 ? -1.765 -9.961 -8.044 1.000 14.340 90 ALA AAA N 1
ATOM 478 C CA . ALA A 1 68 ? -2.451 -11.053 -8.762 1.000 14.472 90 ALA AAA CA 1
ATOM 479 C C . ALA A 1 68 ? -3.835 -10.569 -9.124 1.000 14.572 90 ALA AAA C 1
ATOM 480 O O . ALA A 1 68 ? -4.451 -9.825 -8.334 1.000 15.026 90 ALA AAA O 1
ATOM 482 N N . ARG A 1 69 ? -4.310 -11.006 -10.281 1.000 15.693 91 ARG AAA N 1
ATOM 483 C CA . ARG A 1 69 ? -5.713 -10.856 -10.677 1.000 15.848 91 ARG AAA CA 1
ATOM 484 C C . ARG A 1 69 ? -6.340 -12.243 -10.624 1.000 15.836 91 ARG AAA C 1
ATOM 485 O O . ARG A 1 69 ? -5.867 -13.124 -11.348 1.000 16.292 91 ARG AAA O 1
ATOM 493 N N . ILE A 1 70 ? -7.335 -12.428 -9.765 1.000 16.096 92 ILE AAA N 1
ATOM 494 C CA . ILE A 1 70 ? -8.044 -13.727 -9.626 1.000 17.956 92 ILE AAA CA 1
ATOM 495 C C . ILE A 1 70 ? -9.318 -13.647 -10.454 1.000 17.979 92 ILE AAA C 1
ATOM 496 O O . ILE A 1 70 ? -10.174 -12.796 -10.220 1.000 17.464 92 ILE AAA O 1
ATOM 501 N N . PRO A 1 71 ? -9.500 -14.546 -11.439 1.000 18.483 93 PRO AAA N 1
ATOM 502 C CA . PRO A 1 71 ? -10.768 -14.616 -12.157 1.000 19.924 93 PRO AAA CA 1
ATOM 503 C C . PRO A 1 71 ? -11.933 -15.065 -11.257 1.000 18.211 93 PRO AAA C 1
ATOM 504 O O . PRO A 1 71 ? -11.761 -15.878 -10.356 1.000 19.828 93 PRO AAA O 1
ATOM 508 N N . LEU A 1 72 ? -13.097 -14.450 -11.482 1.000 18.661 94 LEU AAA N 1
ATOM 509 C CA . LEU A 1 72 ? -14.318 -14.652 -10.674 1.000 18.310 94 LEU AAA CA 1
ATOM 510 C C . LEU A 1 72 ? -15.380 -15.343 -11.518 1.000 19.807 94 LEU AAA C 1
ATOM 511 O O . LEU A 1 72 ? -15.357 -15.235 -12.733 1.000 20.152 94 LEU AAA O 1
ATOM 516 N N . PRO A 1 73 ? -16.359 -16.004 -10.870 1.000 21.222 95 PRO AAA N 1
ATOM 517 C CA . PRO A 1 73 ? -17.494 -16.573 -11.598 1.000 22.139 95 PRO AAA CA 1
ATOM 518 C C . PRO A 1 73 ? -18.247 -15.500 -12.399 1.000 23.353 95 PRO AAA C 1
ATOM 519 O O . PRO A 1 73 ? -18.467 -14.410 -11.902 1.000 21.820 95 PRO AAA O 1
ATOM 523 N N . LEU A 1 74 ? -18.627 -15.800 -13.642 1.000 24.890 96 LEU AAA N 1
ATOM 524 C CA . LEU A 1 74 ? -19.346 -14.830 -14.514 1.000 26.634 96 LEU AAA CA 1
ATOM 525 C C . LEU A 1 74 ? -20.792 -14.689 -14.031 1.000 25.205 96 LEU AAA C 1
ATOM 526 O O . LEU A 1 74 ? -21.340 -15.685 -13.554 1.000 27.171 96 LEU AAA O 1
ATOM 531 N N . LEU A 1 75 ? -21.376 -13.495 -14.129 1.000 26.623 97 LEU AAA N 1
ATOM 532 C CA . LEU A 1 75 ? -22.662 -13.188 -13.445 1.000 29.203 97 LEU AAA CA 1
ATOM 533 C C . LEU A 1 75 ? -23.798 -12.852 -14.413 1.000 33.101 97 LEU AAA C 1
ATOM 534 O O . LEU A 1 75 ? -24.956 -13.024 -13.979 1.000 35.771 97 LEU AAA O 1
ATOM 539 N N . ASN A 1 76 ? -23.505 -12.347 -15.613 1.000 32.404 98 ASN AAA N 1
ATOM 540 C CA . ASN A 1 76 ? -24.517 -11.665 -16.470 1.000 35.400 98 ASN AAA CA 1
ATOM 541 C C . ASN A 1 76 ? -24.786 -12.505 -17.733 1.000 36.469 98 ASN AAA C 1
ATOM 542 O O . ASN A 1 76 ? -24.745 -13.740 -17.589 1.000 44.063 98 ASN AAA O 1
ATOM 547 N N . THR A 1 83 ? -31.196 -6.330 -13.863 1.000 40.443 105 THR AAA N 1
ATOM 548 C CA . THR A 1 83 ? -30.098 -5.321 -13.838 1.000 39.377 105 THR AAA CA 1
ATOM 549 C C . THR A 1 83 ? -28.764 -6.041 -14.081 1.000 37.419 105 THR AAA C 1
ATOM 550 O O . THR A 1 83 ? -28.782 -7.287 -14.066 1.000 38.484 105 THR AAA O 1
ATOM 552 N N . LEU A 1 84 ? -27.658 -5.305 -14.249 1.000 35.556 106 LEU AAA N 1
ATOM 553 C CA . LEU A 1 84 ? -26.286 -5.889 -14.197 1.000 32.722 106 LEU AAA CA 1
ATOM 554 C C . LEU A 1 84 ? -26.020 -6.374 -12.764 1.000 28.401 106 LEU AAA C 1
ATOM 555 O O . LEU A 1 84 ? -26.544 -5.751 -11.820 1.000 26.377 106 LEU AAA O 1
ATOM 560 N N . LEU A 1 85 ? -25.256 -7.456 -12.618 1.000 24.242 107 LEU AAA N 1
ATOM 561 C CA . LEU A 1 85 ? -24.684 -7.899 -11.322 1.000 21.834 107 LEU AAA CA 1
ATOM 562 C C . LEU A 1 85 ? -23.168 -7.745 -11.378 1.000 20.736 107 LEU AAA C 1
ATOM 563 O O . LEU A 1 85 ? -22.564 -7.995 -12.431 1.000 20.155 107 LEU AAA O 1
ATOM 568 N N . MET A 1 86 ? -22.575 -7.318 -10.270 1.000 18.688 108 MET AAA N 1
ATOM 569 C CA . MET A 1 86 ? -21.101 -7.372 -10.103 1.000 17.967 108 MET AAA CA 1
ATOM 570 C C . MET A 1 86 ? -20.793 -8.022 -8.764 1.000 16.057 108 MET AAA C 1
ATOM 571 O O . MET A 1 86 ? -21.551 -7.853 -7.786 1.000 16.169 108 MET AAA O 1
ATOM 576 N N . TRP A 1 87 ? -19.667 -8.710 -8.699 1.000 15.215 109 TRP AAA N 1
ATOM 577 C CA . TRP A 1 87 ? -19.110 -9.149 -7.402 1.000 14.367 109 TRP AAA CA 1
ATOM 578 C C . TRP A 1 87 ? -18.617 -7.931 -6.628 1.000 14.031 109 TRP AAA C 1
ATOM 579 O O . TRP A 1 87 ? -17.891 -7.073 -7.201 1.000 14.739 109 TRP AAA O 1
ATOM 590 N N . GLU A 1 88 ? -19.027 -7.846 -5.370 1.000 13.563 110 GLU AAA N 1
ATOM 591 C CA . GLU A 1 88 ? -18.621 -6.790 -4.416 1.000 12.998 110 GLU AAA CA 1
ATOM 592 C C . GLU A 1 88 ? -17.776 -7.420 -3.315 1.000 13.571 110 GLU AAA C 1
ATOM 593 O O . GLU A 1 88 ? -18.257 -8.349 -2.632 1.000 13.856 110 GLU AAA O 1
ATOM 599 N N . ALA A 1 89 ? -16.549 -6.943 -3.146 1.000 13.449 111 ALA AAA N 1
ATOM 600 C CA . ALA A 1 89 ? -15.675 -7.443 -2.068 1.000 13.191 111 ALA AAA CA 1
ATOM 601 C C . ALA A 1 89 ? -16.125 -6.817 -0.748 1.000 13.825 111 ALA AAA C 1
ATOM 602 O O . ALA A 1 89 ? -16.068 -5.599 -0.598 1.000 13.692 111 ALA AAA O 1
ATOM 604 N N . VAL A 1 90 ? -16.585 -7.648 0.183 1.000 13.608 112 VAL AAA N 1
ATOM 605 C CA . VAL A 1 90 ? -17.192 -7.190 1.464 1.000 14.555 112 VAL AAA CA 1
ATOM 606 C C . VAL A 1 90 ? -16.103 -7.079 2.525 1.000 13.249 112 VAL AAA C 1
ATOM 607 O O . VAL A 1 90 ? -16.113 -6.142 3.326 1.000 13.337 112 VAL AAA O 1
ATOM 611 N N . SER A 1 91 ? -15.228 -8.069 2.599 1.000 12.994 113 SER AAA N 1
ATOM 612 C CA . SER A 1 91 ? -14.274 -8.204 3.715 1.000 13.112 113 SER AAA CA 1
ATOM 613 C C . SER A 1 91 ? -13.151 -9.131 3.277 1.000 12.901 113 SER AAA C 1
ATOM 614 O O . SER A 1 91 ? -13.306 -9.881 2.284 1.000 13.022 113 SER AAA O 1
ATOM 617 N N . VAL A 1 92 ? -12.070 -9.098 4.034 1.000 13.570 114 VAL AAA N 1
ATOM 618 C CA . VAL A 1 92 ? -10.922 -9.995 3.784 1.000 12.982 114 VAL AAA CA 1
ATOM 619 C C . VAL A 1 92 ? -10.320 -10.411 5.120 1.000 13.823 114 VAL AAA C 1
ATOM 620 O O . VAL A 1 92 ? -10.253 -9.592 6.051 1.000 14.217 114 VAL AAA O 1
ATOM 624 N N . LYS A 1 93 ? -9.901 -11.665 5.194 1.000 12.633 115 LYS AAA N 1
ATOM 625 C CA . LYS A 1 93 ? -8.957 -12.113 6.223 1.000 13.643 115 LYS AAA CA 1
ATOM 626 C C . LYS A 1 93 ? -7.612 -12.213 5.524 1.000 12.920 115 LYS AAA C 1
ATOM 627 O O . LYS A 1 93 ? -7.529 -12.925 4.511 1.000 13.690 115 LYS AAA O 1
ATOM 633 N N . THR A 1 94 ? -6.628 -11.481 6.014 1.000 12.761 116 THR AAA N 1
ATOM 634 C CA . THR A 1 94 ? -5.275 -11.513 5.435 1.000 12.888 116 THR AAA CA 1
ATOM 635 C C . THR A 1 94 ? -4.269 -11.763 6.540 1.000 13.395 116 THR AAA C 1
ATOM 636 O O . THR A 1 94 ? -4.489 -11.355 7.691 1.000 13.303 116 THR AAA O 1
ATOM 640 N N . GLU A 1 95 ? -3.210 -12.468 6.176 1.000 12.577 117 GLU AAA N 1
ATOM 641 C CA . GLU A 1 95 ? -2.193 -12.927 7.141 1.000 14.265 117 GLU AAA CA 1
ATOM 642 C C . GLU A 1 95 ? -0.839 -12.903 6.454 1.000 12.983 117 GLU AAA C 1
ATOM 643 O O . GLU A 1 95 ? -0.743 -13.401 5.340 1.000 13.156 117 GLU AAA O 1
ATOM 649 N N . VAL A 1 96 ? 0.160 -12.339 7.111 1.000 12.828 118 VAL AAA N 1
ATOM 650 C CA . VAL A 1 96 ? 1.565 -12.501 6.680 1.000 13.077 118 VAL AAA CA 1
ATOM 651 C C . VAL A 1 96 ? 2.056 -13.783 7.339 1.000 13.486 118 VAL AAA C 1
ATOM 652 O O . VAL A 1 96 ? 1.965 -13.892 8.564 1.000 15.313 118 VAL AAA O 1
ATOM 656 N N . ILE A 1 97 ? 2.503 -14.745 6.542 1.000 13.313 119 ILE AAA N 1
ATOM 657 C CA A ILE A 1 97 ? 2.898 -16.117 6.988 0.500 13.743 119 ILE AAA CA 1
ATOM 658 C CA B ILE A 1 97 ? 2.879 -16.070 7.100 0.500 13.959 119 ILE AAA CA 1
ATOM 659 C C . ILE A 1 97 ? 4.405 -16.144 7.201 1.000 13.508 119 ILE AAA C 1
ATOM 660 O O . ILE A 1 97 ? 5.088 -15.651 6.316 1.000 13.624 119 ILE AAA O 1
ATOM 669 N N . GLY A 1 98 ? 4.878 -16.750 8.287 1.000 13.009 120 GLY AAA N 1
ATOM 670 C CA . GLY A 1 98 ? 6.290 -17.124 8.420 1.000 12.662 120 GLY AAA CA 1
ATOM 671 C C . GLY A 1 98 ? 7.091 -16.263 9.363 1.000 12.452 120 GLY AAA C 1
ATOM 672 O O . GLY A 1 98 ? 8.320 -16.402 9.358 1.000 12.613 120 GLY AAA O 1
ATOM 673 N N . SER A 1 99 ? 6.476 -15.484 10.261 1.000 12.834 121 SER AAA N 1
ATOM 674 C CA . SER A 1 99 ? 7.288 -14.801 11.297 1.000 14.160 121 SER AAA CA 1
ATOM 675 C C . SER A 1 99 ? 8.087 -15.842 12.100 1.000 13.235 121 SER AAA C 1
ATOM 676 O O . SER A 1 99 ? 9.186 -15.531 12.566 1.000 11.638 121 SER AAA O 1
ATOM 679 N N . ASN A 1 100 ? 7.558 -17.046 12.282 1.000 13.128 122 ASN AAA N 1
ATOM 680 C CA . ASN A 1 100 ? 8.237 -18.131 13.043 1.000 13.390 122 ASN AAA CA 1
ATOM 681 C C . ASN A 1 100 ? 9.601 -18.434 12.405 1.000 12.824 122 ASN AAA C 1
ATOM 682 O O . ASN A 1 100 ? 10.481 -18.908 13.123 1.000 11.898 122 ASN AAA O 1
ATOM 687 N N . THR A 1 101 ? 9.766 -18.206 11.100 1.000 12.009 123 THR AAA N 1
ATOM 688 C CA . THR A 1 101 ? 11.050 -18.560 10.428 1.000 12.093 123 THR AAA CA 1
ATOM 689 C C . THR A 1 101 ? 12.172 -17.664 10.962 1.000 11.858 123 THR AAA C 1
ATOM 690 O O . THR A 1 101 ? 13.359 -18.062 10.883 1.000 12.089 123 THR AAA O 1
ATOM 694 N N . LEU A 1 102 ? 11.840 -16.495 11.489 1.000 11.749 124 LEU AAA N 1
ATOM 695 C CA A LEU A 1 102 ? 12.850 -15.518 11.967 0.500 12.091 124 LEU AAA CA 1
ATOM 696 C CA B LEU A 1 102 ? 12.850 -15.513 11.973 0.500 12.503 124 LEU AAA CA 1
ATOM 697 C C . LEU A 1 102 ? 13.382 -15.963 13.334 1.000 12.506 124 LEU AAA C 1
ATOM 698 O O . LEU A 1 102 ? 14.359 -15.340 13.813 1.000 13.619 124 LEU AAA O 1
ATOM 707 N N . MET A 1 103 ? 12.788 -17.000 13.919 1.000 12.658 125 MET AAA N 1
ATOM 708 C CA . MET A 1 103 ? 13.273 -17.599 15.191 1.000 13.639 125 MET AAA CA 1
ATOM 709 C C . MET A 1 103 ? 14.432 -18.571 14.925 1.000 14.025 125 MET AAA C 1
ATOM 710 O O . MET A 1 103 ? 14.946 -19.163 15.890 1.000 15.313 125 MET AAA O 1
ATOM 715 N N . ASN A 1 104 ? 14.836 -18.735 13.671 1.000 12.977 126 ASN AAA N 1
ATOM 716 C CA . ASN A 1 104 ? 16.030 -19.531 13.292 1.000 13.855 126 ASN AAA CA 1
ATOM 717 C C . ASN A 1 104 ? 17.273 -18.662 13.510 1.000 13.581 126 ASN AAA C 1
ATOM 718 O O . ASN A 1 104 ? 17.475 -17.715 12.751 1.000 13.833 126 ASN AAA O 1
ATOM 723 N N . VAL A 1 105 ? 18.059 -18.964 14.538 1.000 12.639 127 VAL AAA N 1
ATOM 724 C CA . VAL A 1 105 ? 19.295 -18.183 14.831 1.000 12.379 127 VAL AAA CA 1
ATOM 725 C C . VAL A 1 105 ? 20.495 -19.139 14.835 1.000 12.468 127 VAL AAA C 1
ATOM 726 O O . VAL A 1 105 ? 21.512 -18.820 15.439 1.000 13.053 127 VAL AAA O 1
ATOM 730 N N . HIS A 1 106 ? 20.368 -20.274 14.172 1.000 12.845 128 HIS AAA N 1
ATOM 731 C CA . HIS A 1 106 ? 21.494 -21.221 13.977 1.000 13.671 128 HIS AAA CA 1
ATOM 732 C C . HIS A 1 106 ? 21.992 -21.177 12.537 1.000 14.449 128 HIS AAA C 1
ATOM 733 O O . HIS A 1 106 ? 22.970 -21.869 12.268 1.000 15.535 128 HIS AAA O 1
ATOM 740 N N . ASP A 1 107 ? 21.353 -20.446 11.620 1.000 15.712 129 ASP AAA N 1
ATOM 741 C CA A ASP A 1 107 ? 21.780 -20.372 10.198 0.500 15.764 129 ASP AAA CA 1
ATOM 742 C CA B ASP A 1 107 ? 21.817 -20.415 10.205 0.500 17.170 129 ASP AAA CA 1
ATOM 743 C C . ASP A 1 107 ? 23.166 -19.696 10.144 1.000 16.665 129 ASP AAA C 1
ATOM 744 O O . ASP A 1 107 ? 23.611 -19.132 11.169 1.000 16.915 129 ASP AAA O 1
ATOM 753 N N . TYR A 1 108 ? 23.786 -19.703 8.976 1.000 15.964 130 TYR AAA N 1
ATOM 754 C CA . TYR A 1 108 ? 25.098 -19.066 8.757 1.000 15.687 130 TYR AAA CA 1
ATOM 755 C C . TYR A 1 108 ? 24.914 -17.551 8.776 1.000 14.588 130 TYR AAA C 1
ATOM 756 O O . TYR A 1 108 ? 24.616 -16.938 7.729 1.000 14.127 130 TYR AAA O 1
ATOM 765 N N . MET A 1 109 ? 25.071 -16.959 9.957 1.000 15.458 131 MET AAA N 1
ATOM 766 C CA A MET A 1 109 ? 24.683 -15.573 10.298 0.500 15.322 131 MET AAA CA 1
ATOM 767 C CA B MET A 1 109 ? 24.735 -15.532 10.190 0.500 16.232 131 MET AAA CA 1
ATOM 768 C C . MET A 1 109 ? 25.822 -14.903 11.074 1.000 15.897 131 MET AAA C 1
ATOM 769 O O . MET A 1 109 ? 26.671 -15.656 11.616 1.000 17.428 131 MET AAA O 1
ATOM 778 N N . THR A 1 110 ? 25.819 -13.581 11.143 1.000 15.778 132 THR AAA N 1
ATOM 779 C CA . THR A 1 110 ? 26.693 -12.806 12.061 1.000 16.969 132 THR AAA CA 1
ATOM 780 C C . THR A 1 110 ? 26.502 -13.330 13.483 1.000 16.570 132 THR AAA C 1
ATOM 781 O O . THR A 1 110 ? 25.367 -13.676 13.847 1.000 15.447 132 THR AAA O 1
ATOM 785 N N . ARG A 1 111 ? 27.557 -13.284 14.290 1.000 16.754 133 ARG AAA N 1
ATOM 786 C CA . ARG A 1 111 ? 27.535 -13.830 15.656 1.000 20.237 133 ARG AAA CA 1
ATOM 787 C C . ARG A 1 111 ? 28.385 -12.941 16.550 1.000 19.762 133 ARG AAA C 1
ATOM 788 O O . ARG A 1 111 ? 29.444 -12.499 16.068 1.000 22.907 133 ARG AAA O 1
ATOM 796 N N . THR A 1 112 ? 27.956 -12.691 17.785 1.000 18.680 134 THR AAA N 1
ATOM 797 C CA . THR A 1 112 ? 28.794 -11.989 18.789 1.000 20.240 134 THR AAA CA 1
ATOM 798 C C . THR A 1 112 ? 29.386 -13.059 19.701 1.000 19.875 134 THR AAA C 1
ATOM 799 O O . THR A 1 112 ? 28.603 -13.714 20.401 1.000 18.748 134 THR AAA O 1
ATOM 803 N N . ASP A 1 113 ? 30.702 -13.290 19.657 1.000 20.526 135 ASP AAA N 1
ATOM 804 C CA . ASP A 1 113 ? 31.323 -14.361 20.482 1.000 20.671 135 ASP AAA CA 1
ATOM 805 C C . ASP A 1 113 ? 30.602 -15.687 20.161 1.000 19.017 135 ASP AAA C 1
ATOM 806 O O . ASP A 1 113 ? 30.497 -16.026 18.953 1.000 19.105 135 ASP AAA O 1
ATOM 811 N N . ASN A 1 114 ? 30.105 -16.415 21.166 1.000 18.711 136 ASN AAA N 1
ATOM 812 C CA . ASN A 1 114 ? 29.421 -17.718 20.977 1.000 17.361 136 ASN AAA CA 1
ATOM 813 C C . ASN A 1 114 ? 27.900 -17.529 21.091 1.000 16.359 136 ASN AAA C 1
ATOM 814 O O . ASN A 1 114 ? 27.202 -18.524 21.264 1.000 16.638 136 ASN AAA O 1
ATOM 819 N N . GLY A 1 115 ? 27.426 -16.296 20.917 1.000 16.915 137 GLY AAA N 1
ATOM 820 C CA . GLY A 1 115 ? 25.984 -16.008 20.948 1.000 16.257 137 GLY AAA CA 1
ATOM 821 C C . GLY A 1 115 ? 25.269 -16.511 19.708 1.000 15.523 137 GLY AAA C 1
ATOM 822 O O . GLY A 1 115 ? 25.892 -17.112 18.796 1.000 15.935 137 GLY AAA O 1
ATOM 823 N N . VAL A 1 116 ? 23.968 -16.275 19.657 1.000 14.815 138 VAL AAA N 1
ATOM 824 C CA . VAL A 1 116 ? 23.125 -16.792 18.551 1.000 13.654 138 VAL AAA CA 1
ATOM 825 C C . VAL A 1 116 ? 23.420 -15.967 17.301 1.000 14.050 138 VAL AAA C 1
ATOM 826 O O . VAL A 1 116 ? 23.957 -14.842 17.400 1.000 13.284 138 VAL AAA O 1
ATOM 830 N N . GLY A 1 117 ? 23.018 -16.501 16.154 1.000 13.041 139 GLY AAA N 1
ATOM 831 C CA . GLY A 1 117 ? 23.057 -15.775 14.888 1.000 13.771 139 GLY AAA CA 1
ATOM 832 C C . GLY A 1 117 ? 22.176 -14.543 14.973 1.000 14.247 139 GLY AAA C 1
ATOM 833 O O . GLY A 1 117 ? 21.083 -14.640 15.556 1.000 14.112 139 GLY AAA O 1
ATOM 834 N N . HIS A 1 118 ? 22.625 -13.415 14.438 1.000 13.959 140 HIS AAA N 1
ATOM 835 C CA . HIS A 1 118 ? 21.862 -12.146 14.513 1.000 13.551 140 HIS AAA CA 1
ATOM 836 C C . HIS A 1 118 ? 20.675 -12.223 13.562 1.000 13.826 140 HIS AAA C 1
ATOM 837 O O . HIS A 1 118 ? 20.855 -12.391 12.343 1.000 14.537 140 HIS AAA O 1
ATOM 844 N N . PRO A 1 119 ? 19.434 -12.153 14.087 1.000 13.578 141 PRO AAA N 1
ATOM 845 C CA . PRO A 1 119 ? 18.259 -12.331 13.241 1.000 12.631 141 PRO AAA CA 1
ATOM 846 C C . PRO A 1 119 ? 17.949 -11.105 12.370 1.000 12.738 141 PRO AAA C 1
ATOM 847 O O . PRO A 1 119 ? 18.569 -10.028 12.496 1.000 13.011 141 PRO AAA O 1
ATOM 851 N N . VAL A 1 120 ? 16.997 -11.289 11.462 1.000 11.681 142 VAL AAA N 1
ATOM 852 C CA . VAL A 1 120 ? 16.541 -10.216 10.533 1.000 12.577 142 VAL AAA CA 1
ATOM 853 C C . VAL A 1 120 ? 16.050 -8.994 11.310 1.000 12.333 142 VAL AAA C 1
ATOM 854 O O . VAL A 1 120 ? 15.173 -9.136 12.169 1.000 12.970 142 VAL AAA O 1
ATOM 858 N N . VAL A 1 121 ? 16.609 -7.831 11.001 1.000 12.952 143 VAL AAA N 1
ATOM 859 C CA . VAL A 1 121 ? 16.217 -6.561 11.662 1.000 12.380 143 VAL AAA CA 1
ATOM 860 C C . VAL A 1 121 ? 16.351 -5.436 10.634 1.000 12.369 143 VAL AAA C 1
ATOM 861 O O . VAL A 1 121 ? 17.004 -5.608 9.593 1.000 12.016 143 VAL AAA O 1
ATOM 865 N N . GLY A 1 122 ? 15.736 -4.300 10.929 1.000 12.550 144 GLY AAA N 1
ATOM 866 C CA . GLY A 1 122 ? 15.814 -3.104 10.090 1.000 11.943 144 GLY AAA CA 1
ATOM 867 C C . GLY A 1 122 ? 14.450 -2.602 9.719 1.000 12.662 144 GLY AAA C 1
ATOM 868 O O . GLY A 1 122 ? 13.487 -2.830 10.462 1.000 13.480 144 GLY AAA O 1
ATOM 869 N N . SER A 1 123 ? 14.384 -1.921 8.585 1.000 12.253 145 SER AAA N 1
ATOM 870 C CA . SER A 1 123 ? 13.174 -1.217 8.119 1.000 11.875 145 SER AAA CA 1
ATOM 871 C C . SER A 1 123 ? 12.135 -2.241 7.669 1.000 12.244 145 SER AAA C 1
ATOM 872 O O . SER A 1 123 ? 12.469 -3.223 6.977 1.000 13.410 145 SER AAA O 1
ATOM 875 N N . THR A 1 124 ? 10.882 -1.991 7.999 1.000 12.873 146 THR AAA N 1
ATOM 876 C CA . THR A 1 124 ? 9.778 -2.868 7.579 1.000 13.222 146 THR AAA CA 1
ATOM 877 C C . THR A 1 124 ? 8.773 -2.056 6.789 1.000 12.337 146 THR AAA C 1
ATOM 878 O O . THR A 1 124 ? 8.595 -0.864 7.023 1.000 11.744 146 THR AAA O 1
ATOM 882 N N . TYR A 1 125 ? 8.140 -2.732 5.851 1.000 11.282 147 TYR AAA N 1
ATOM 883 C CA . TYR A 1 125 ? 7.141 -2.111 4.963 1.000 11.626 147 TYR AAA CA 1
ATOM 884 C C . TYR A 1 125 ? 6.075 -3.156 4.687 1.000 11.855 147 TYR AAA C 1
ATOM 885 O O . TYR A 1 125 ? 6.409 -4.197 4.121 1.000 13.312 147 TYR AAA O 1
ATOM 894 N N . HIS A 1 126 ? 4.870 -2.906 5.173 1.000 11.908 148 HIS AAA N 1
ATOM 895 C CA . HIS A 1 126 ? 3.731 -3.841 5.003 1.000 13.119 148 HIS AAA CA 1
ATOM 896 C C . HIS A 1 126 ? 2.619 -3.095 4.303 1.000 13.922 148 HIS AAA C 1
ATOM 897 O O . HIS A 1 126 ? 2.233 -2.015 4.762 1.000 15.080 148 HIS AAA O 1
ATOM 904 N N . MET A 1 127 ? 2.076 -3.678 3.258 1.000 11.996 149 MET AAA N 1
ATOM 905 C CA A MET A 1 127 ? 0.846 -3.115 2.685 0.500 12.293 149 MET AAA CA 1
ATOM 906 C CA B MET A 1 127 ? 0.961 -3.082 2.471 0.500 12.928 149 MET AAA CA 1
ATOM 907 C C . MET A 1 127 ? 0.082 -4.238 1.992 1.000 11.691 149 MET AAA C 1
ATOM 908 O O . MET A 1 127 ? 0.685 -5.230 1.526 1.000 12.118 149 MET AAA O 1
ATOM 917 N N . PHE A 1 128 ? -1.232 -4.114 2.039 1.000 11.051 150 PHE AAA N 1
ATOM 918 C CA . PHE A 1 128 ? -2.078 -4.983 1.199 1.000 11.413 150 PHE AAA CA 1
ATOM 919 C C . PHE A 1 128 ? -3.195 -4.121 0.617 1.000 11.390 150 PHE AAA C 1
ATOM 920 O O . PHE A 1 128 ? -3.569 -3.076 1.169 1.000 12.806 150 PHE AAA O 1
ATOM 928 N N . ALA A 1 129 ? -3.744 -4.589 -0.486 1.000 12.125 151 ALA AAA N 1
ATOM 929 C CA . ALA A 1 129 ? -4.872 -3.934 -1.144 1.000 11.381 151 ALA AAA CA 1
ATOM 930 C C . ALA A 1 129 ? -5.757 -5.004 -1.782 1.000 11.814 151 ALA AAA C 1
ATOM 931 O O . ALA A 1 129 ? -5.254 -6.044 -2.250 1.000 11.982 151 ALA AAA O 1
ATOM 933 N N . VAL A 1 130 ? -7.043 -4.693 -1.810 1.000 11.370 152 VAL AAA N 1
ATOM 934 C CA . VAL A 1 130 ? -8.074 -5.509 -2.478 1.000 11.355 152 VAL AAA CA 1
ATOM 935 C C . VAL A 1 130 ? -8.904 -4.550 -3.308 1.000 12.005 152 VAL AAA C 1
ATOM 936 O O . VAL A 1 130 ? -9.407 -3.562 -2.752 1.000 11.937 152 VAL AAA O 1
ATOM 940 N N . GLY A 1 131 ? -9.063 -4.835 -4.596 1.000 11.756 153 GLY AAA N 1
ATOM 941 C CA . GLY A 1 131 ? -9.843 -3.934 -5.454 1.000 12.029 153 GLY AAA CA 1
ATOM 942 C C . GLY A 1 131 ? -10.472 -4.632 -6.634 1.000 13.034 153 GLY AAA C 1
ATOM 943 O O . GLY A 1 131 ? -10.184 -5.829 -6.892 1.000 12.904 153 GLY AAA O 1
ATOM 944 N N . GLY A 1 132 ? -11.291 -3.868 -7.345 1.000 12.852 154 GLY AAA N 1
ATOM 945 C CA . GLY A 1 132 ? -11.984 -4.322 -8.569 1.000 14.591 154 GLY AAA CA 1
ATOM 946 C C . GLY A 1 132 ? -11.255 -3.907 -9.832 1.000 16.113 154 GLY AAA C 1
ATOM 947 O O . GLY A 1 132 ? -11.747 -4.207 -10.947 1.000 16.108 154 GLY AAA O 1
ATOM 948 N N . GLU A 1 133 ? -10.081 -3.305 -9.687 1.000 15.555 155 GLU AAA N 1
ATOM 949 C CA . GLU A 1 133 ? -9.179 -2.975 -10.815 1.000 16.493 155 GLU AAA CA 1
ATOM 950 C C . GLU A 1 133 ? -7.788 -2.809 -10.228 1.000 15.727 155 GLU AAA C 1
ATOM 951 O O . GLU A 1 133 ? -7.625 -2.863 -9.004 1.000 14.323 155 GLU AAA O 1
ATOM 957 N N . PRO A 1 134 ? -6.735 -2.668 -11.049 1.000 14.170 156 PRO AAA N 1
ATOM 958 C CA . PRO A 1 134 ? -5.386 -2.544 -10.511 1.000 15.303 156 PRO AAA CA 1
ATOM 959 C C . PRO A 1 134 ? -5.248 -1.373 -9.537 1.000 14.377 156 PRO AAA C 1
ATOM 960 O O . PRO A 1 134 ? -5.903 -0.344 -9.707 1.000 14.375 156 PRO AAA O 1
ATOM 964 N N . LEU A 1 135 ? -4.361 -1.549 -8.572 1.000 14.148 157 LEU AAA N 1
ATOM 965 C CA . LEU A 1 135 ? -4.007 -0.485 -7.605 1.000 13.843 157 LEU AAA CA 1
ATOM 966 C C . LEU A 1 135 ? -3.409 0.699 -8.367 1.000 13.459 157 LEU AAA C 1
ATOM 967 O O . LEU A 1 135 ? -2.473 0.497 -9.164 1.000 13.398 157 LEU AAA O 1
ATOM 972 N N . ASP A 1 136 ? -3.924 1.893 -8.105 1.000 12.247 158 ASP AAA N 1
ATOM 973 C CA . ASP A 1 136 ? -3.347 3.149 -8.645 1.000 12.905 158 ASP AAA CA 1
ATOM 974 C C . ASP A 1 136 ? -2.100 3.525 -7.838 1.000 12.689 158 ASP AAA C 1
ATOM 975 O O . ASP A 1 136 ? -2.134 3.487 -6.604 1.000 12.718 158 ASP AAA O 1
ATOM 980 N N . LEU A 1 137 ? -1.021 3.846 -8.545 1.000 12.791 159 LEU AAA N 1
ATOM 981 C CA . LEU A 1 137 ? 0.291 4.177 -7.942 1.000 13.267 159 LEU AAA CA 1
ATOM 982 C C . LEU A 1 137 ? 0.665 5.618 -8.285 1.000 12.692 159 LEU AAA C 1
ATOM 983 O O . LEU A 1 137 ? 0.412 6.099 -9.409 1.000 12.431 159 LEU AAA O 1
ATOM 988 N N . GLN A 1 138 ? 1.302 6.269 -7.327 1.000 11.921 160 GLN AAA N 1
ATOM 989 C CA . GLN A 1 138 ? 1.884 7.614 -7.473 1.000 11.874 160 GLN AAA CA 1
ATOM 990 C C . GLN A 1 138 ? 3.391 7.455 -7.343 1.000 11.932 160 GLN AAA C 1
ATOM 991 O O . GLN A 1 138 ? 3.860 6.897 -6.324 1.000 12.908 160 GLN AAA O 1
ATOM 997 N N . GLY A 1 139 ? 4.137 7.941 -8.340 1.000 11.687 161 GLY AAA N 1
ATOM 998 C CA . GLY A 1 139 ? 5.601 7.855 -8.291 1.000 12.445 161 GLY AAA CA 1
ATOM 999 C C . GLY A 1 139 ? 6.179 8.921 -7.392 1.000 12.191 161 GLY AAA C 1
ATOM 1000 O O . GLY A 1 139 ? 5.646 10.049 -7.335 1.000 12.784 161 GLY AAA O 1
ATOM 1001 N N . ILE A 1 140 ? 7.238 8.554 -6.692 1.000 11.386 162 ILE AAA N 1
ATOM 1002 C CA . ILE A 1 140 ? 7.992 9.461 -5.781 1.000 12.530 162 ILE AAA CA 1
ATOM 1003 C C . ILE A 1 140 ? 9.292 8.732 -5.446 1.000 12.520 162 ILE AAA C 1
ATOM 1004 O O . ILE A 1 140 ? 9.267 7.500 -5.369 1.000 12.677 162 ILE AAA O 1
ATOM 1009 N N . GLN A 1 141 ? 10.406 9.463 -5.336 1.000 12.422 163 GLN AAA N 1
ATOM 1010 C CA . GLN A 1 141 ? 11.754 8.862 -5.185 1.000 12.370 163 GLN AAA CA 1
ATOM 1011 C C . GLN A 1 141 ? 12.532 9.636 -4.119 1.000 12.936 163 GLN AAA C 1
ATOM 1012 O O . GLN A 1 141 ? 12.348 10.856 -3.981 1.000 13.812 163 GLN AAA O 1
ATOM 1018 N N . GLN A 1 142 ? 13.446 8.957 -3.441 1.000 13.126 164 GLN AAA N 1
ATOM 1019 C CA . GLN A 1 142 ? 14.395 9.617 -2.509 1.000 13.555 164 GLN AAA CA 1
ATOM 1020 C C . GLN A 1 142 ? 15.390 10.461 -3.312 1.000 14.096 164 GLN AAA C 1
ATOM 1021 O O . GLN A 1 142 ? 15.831 11.502 -2.794 1.000 13.564 164 GLN AAA O 1
ATOM 1027 N N . SER A 1 143 ? 15.793 9.986 -4.486 1.000 14.151 165 SER AAA N 1
ATOM 1028 C CA . SER A 1 143 ? 16.754 10.710 -5.340 1.000 15.036 165 SER AAA CA 1
ATOM 1029 C C . SER A 1 143 ? 16.261 10.672 -6.783 1.000 14.991 165 SER AAA C 1
ATOM 1030 O O . SER A 1 143 ? 15.992 9.557 -7.315 1.000 14.163 165 SER AAA O 1
ATOM 1033 N N . HIS A 1 144 ? 16.187 11.844 -7.405 1.000 13.829 166 HIS AAA N 1
ATOM 1034 C CA . HIS A 1 144 ? 15.825 11.960 -8.836 1.000 15.070 166 HIS AAA CA 1
ATOM 1035 C C . HIS A 1 144 ? 16.974 11.451 -9.726 1.000 15.336 166 HIS AAA C 1
ATOM 1036 O O . HIS A 1 144 ? 16.721 11.278 -10.922 1.000 16.262 166 HIS AAA O 1
ATOM 1043 N N . LEU A 1 145 ? 18.175 11.206 -9.191 1.000 15.305 167 LEU AAA N 1
ATOM 1044 C CA . LEU A 1 145 ? 19.355 10.874 -10.040 1.000 15.324 167 LEU AAA CA 1
ATOM 1045 C C . LEU A 1 145 ? 19.540 9.362 -10.170 1.000 14.896 167 LEU AAA C 1
ATOM 1046 O O . LEU A 1 145 ? 20.418 8.954 -10.925 1.000 16.914 167 LEU AAA O 1
ATOM 1051 N N . VAL A 1 146 ? 18.720 8.527 -9.532 1.000 15.934 168 VAL AAA N 1
ATOM 1052 C CA . VAL A 1 146 ? 18.931 7.060 -9.638 1.000 15.943 168 VAL AAA CA 1
ATOM 1053 C C . VAL A 1 146 ? 18.772 6.658 -11.109 1.000 15.258 168 VAL AAA C 1
ATOM 1054 O O . VAL A 1 146 ? 17.855 7.136 -11.784 1.000 15.246 168 VAL AAA O 1
ATOM 1058 N N . GLN A 1 147 ? 19.650 5.780 -11.575 1.000 15.042 169 GLN AAA N 1
ATOM 1059 C CA . GLN A 1 147 ? 19.574 5.155 -12.906 1.000 16.164 169 GLN AAA CA 1
ATOM 1060 C C . GLN A 1 147 ? 18.980 3.763 -12.706 1.000 15.430 169 GLN AAA C 1
ATOM 1061 O O . GLN A 1 147 ? 19.721 2.845 -12.375 1.000 15.682 169 GLN AAA O 1
ATOM 1067 N N . TYR A 1 148 ? 17.680 3.632 -12.887 1.000 14.597 170 TYR AAA N 1
ATOM 1068 C CA . TYR A 1 148 ? 16.976 2.344 -12.711 1.000 14.919 170 TYR AAA CA 1
ATOM 1069 C C . TYR A 1 148 ? 17.348 1.437 -13.881 1.000 16.070 170 TYR AAA C 1
ATOM 1070 O O . TYR A 1 148 ? 17.579 1.899 -15.008 1.000 16.518 170 TYR AAA O 1
ATOM 1079 N N . PRO A 1 149 ? 17.408 0.118 -13.640 1.000 16.460 171 PRO AAA N 1
ATOM 1080 C CA . PRO A 1 149 ? 17.752 -0.831 -14.687 1.000 16.484 171 PRO AAA CA 1
ATOM 1081 C C . PRO A 1 149 ? 16.554 -0.991 -15.626 1.000 16.938 171 PRO AAA C 1
ATOM 1082 O O . PRO A 1 149 ? 15.398 -0.719 -15.245 1.000 17.716 171 PRO AAA O 1
ATOM 1086 N N . GLU A 1 150 ? 16.823 -1.429 -16.850 1.000 16.236 172 GLU AAA N 1
ATOM 1087 C CA . GLU A 1 150 ? 15.761 -1.799 -17.804 1.000 17.430 172 GLU AAA CA 1
ATOM 1088 C C . GLU A 1 150 ? 14.987 -3.026 -17.289 1.000 17.312 172 GLU AAA C 1
ATOM 1089 O O . GLU A 1 150 ? 15.545 -3.854 -16.511 1.000 18.591 172 GLU AAA O 1
ATOM 1095 N N . GLY A 1 151 ? 13.726 -3.123 -17.699 1.000 16.826 173 GLY AAA N 1
ATOM 1096 C CA . GLY A 1 151 ? 12.828 -4.263 -17.438 1.000 17.346 173 GLY AAA CA 1
ATOM 1097 C C . GLY A 1 151 ? 12.054 -4.086 -16.143 1.000 18.338 173 GLY AAA C 1
ATOM 1098 O O . GLY A 1 151 ? 11.624 -5.104 -15.570 1.000 19.571 173 GLY AAA O 1
ATOM 1099 N N . LEU A 1 152 ? 11.948 -2.843 -15.675 1.000 15.497 174 LEU AAA N 1
ATOM 1100 C CA . LEU A 1 152 ? 11.055 -2.473 -14.555 1.000 14.656 174 LEU AAA CA 1
ATOM 1101 C C . LEU A 1 152 ? 10.018 -1.472 -15.032 1.000 15.328 174 LEU AAA C 1
ATOM 1102 O O . LEU A 1 152 ? 10.141 -0.936 -16.156 1.000 16.636 174 LEU AAA O 1
ATOM 1107 N N . ILE A 1 153 ? 9.048 -1.143 -14.187 1.000 14.660 175 ILE AAA N 1
ATOM 1108 C CA . ILE A 1 153 ? 8.226 0.075 -14.375 1.000 13.956 175 ILE AAA CA 1
ATOM 1109 C C . ILE A 1 153 ? 8.554 1.036 -13.236 1.000 14.121 175 ILE AAA C 1
ATOM 1110 O O . ILE A 1 153 ? 8.367 0.649 -12.058 1.000 14.137 175 ILE AAA O 1
ATOM 1115 N N . VAL A 1 154 ? 9.101 2.185 -13.595 1.000 14.148 176 VAL AAA N 1
ATOM 1116 C CA . VAL A 1 154 ? 9.510 3.267 -12.657 1.000 13.580 176 VAL AAA CA 1
ATOM 1117 C C . VAL A 1 154 ? 8.940 4.573 -13.192 1.000 14.385 176 VAL AAA C 1
ATOM 1118 O O . VAL A 1 154 ? 8.375 4.631 -14.287 1.000 14.319 176 VAL AAA O 1
ATOM 1122 N N . PRO A 1 155 ? 8.994 5.676 -12.422 1.000 13.108 177 PRO AAA N 1
ATOM 1123 C CA . PRO A 1 155 ? 8.437 6.935 -12.915 1.000 12.701 177 PRO AAA CA 1
ATOM 1124 C C . PRO A 1 155 ? 8.929 7.353 -14.311 1.000 13.503 177 PRO AAA C 1
ATOM 1125 O O . PRO A 1 155 ? 8.132 7.845 -15.077 1.000 14.254 177 PRO AAA O 1
ATOM 1129 N N . LYS A 1 156 ? 10.183 7.051 -14.636 1.000 14.055 178 LYS AAA N 1
ATOM 1130 C CA . LYS A 1 156 ? 10.742 7.343 -15.985 1.000 15.577 178 LYS AAA CA 1
ATOM 1131 C C . LYS A 1 156 ? 9.898 6.657 -17.064 1.000 15.996 178 LYS AAA C 1
ATOM 1132 O O . LYS A 1 156 ? 9.878 7.169 -18.232 1.000 16.167 178 LYS AAA O 1
ATOM 1138 N N . SER A 1 157 ? 9.261 5.530 -16.743 1.000 15.953 179 SER AAA N 1
ATOM 1139 C CA . SER A 1 157 ? 8.401 4.780 -17.694 1.000 15.236 179 SER AAA CA 1
ATOM 1140 C C . SER A 1 157 ? 7.199 5.629 -18.114 1.000 17.066 179 SER AAA C 1
ATOM 1141 O O . SER A 1 157 ? 6.634 5.329 -19.186 1.000 16.751 179 SER AAA O 1
ATOM 1144 N N . VAL A 1 158 ? 6.772 6.607 -17.307 1.000 15.692 180 VAL AAA N 1
ATOM 1145 C CA . VAL A 1 158 ? 5.485 7.323 -17.540 1.000 16.739 180 VAL AAA CA 1
ATOM 1146 C C . VAL A 1 158 ? 5.656 8.833 -17.686 1.000 16.512 180 VAL AAA C 1
ATOM 1147 O O . VAL A 1 158 ? 4.663 9.472 -18.114 1.000 17.366 180 VAL AAA O 1
ATOM 1151 N N . THR A 1 159 ? 6.779 9.419 -17.256 1.000 16.035 181 THR AAA N 1
ATOM 1152 C CA . THR A 1 159 ? 6.951 10.888 -17.250 1.000 16.954 181 THR AAA CA 1
ATOM 1153 C C . THR A 1 159 ? 8.437 11.234 -17.256 1.000 16.307 181 THR AAA C 1
ATOM 1154 O O . THR A 1 159 ? 9.263 10.348 -17.117 1.000 17.333 181 THR AAA O 1
ATOM 1158 N N . ASP A 1 160 ? 8.725 12.516 -17.462 1.000 18.057 182 ASP AAA N 1
ATOM 1159 C CA . ASP A 1 160 ? 10.092 13.082 -17.380 1.000 20.612 182 ASP AAA CA 1
ATOM 1160 C C . ASP A 1 160 ? 10.454 13.205 -15.904 1.000 19.270 182 ASP AAA C 1
ATOM 1161 O O . ASP A 1 160 ? 9.706 13.850 -15.165 1.000 20.402 182 ASP AAA O 1
ATOM 1166 N N . VAL A 1 161 ? 11.541 12.570 -15.504 1.000 18.128 183 VAL AAA N 1
ATOM 1167 C CA . VAL A 1 161 ? 11.971 12.564 -14.084 1.000 17.233 183 VAL AAA CA 1
ATOM 1168 C C . VAL A 1 161 ? 12.889 13.758 -13.854 1.000 18.367 183 VAL AAA C 1
ATOM 1169 O O . VAL A 1 161 ? 13.878 13.906 -14.572 1.000 19.136 183 VAL AAA O 1
ATOM 1173 N N . THR A 1 162 ? 12.502 14.604 -12.914 1.000 16.694 184 THR AAA N 1
ATOM 1174 C CA . THR A 1 162 ? 13.239 15.808 -12.465 1.000 16.745 184 THR AAA CA 1
ATOM 1175 C C . THR A 1 162 ? 13.259 15.786 -10.938 1.000 16.033 184 THR AAA C 1
ATOM 1176 O O . THR A 1 162 ? 12.648 14.880 -10.355 1.000 14.743 184 THR AAA O 1
ATOM 1180 N N . ALA A 1 163 ? 13.839 16.800 -10.306 1.000 14.970 185 ALA AAA N 1
ATOM 1181 C CA . ALA A 1 163 ? 13.837 16.933 -8.834 1.000 15.045 185 ALA AAA CA 1
ATOM 1182 C C . ALA A 1 163 ? 12.402 16.970 -8.299 1.000 14.691 185 ALA AAA C 1
ATOM 1183 O O . ALA A 1 163 ? 12.197 16.631 -7.115 1.000 14.167 185 ALA AAA O 1
ATOM 1185 N N . LYS A 1 164 ? 11.401 17.294 -9.119 1.000 14.742 186 LYS AAA N 1
ATOM 1186 C CA . LYS A 1 164 ? 9.995 17.288 -8.649 1.000 15.833 186 LYS AAA CA 1
ATOM 1187 C C . LYS A 1 164 ? 9.621 15.892 -8.112 1.000 14.854 186 LYS AAA C 1
ATOM 1188 O O . LYS A 1 164 ? 8.756 15.815 -7.211 1.000 13.681 186 LYS AAA O 1
ATOM 1193 N N . ILE A 1 165 ? 10.233 14.831 -8.624 1.000 14.185 187 ILE AAA N 1
ATOM 1194 C CA . ILE A 1 165 ? 9.910 13.431 -8.214 1.000 13.603 187 ILE AAA CA 1
ATOM 1195 C C . ILE A 1 165 ? 10.279 13.200 -6.749 1.000 12.804 187 ILE AAA C 1
ATOM 1196 O O . ILE A 1 165 ? 9.826 12.168 -6.200 1.000 12.746 187 ILE AAA O 1
ATOM 1201 N N . GLN A 1 166 ? 11.119 14.045 -6.148 1.000 12.682 188 GLN AAA N 1
ATOM 1202 C CA . GLN A 1 166 ? 11.502 13.908 -4.710 1.000 12.995 188 GLN AAA CA 1
ATOM 1203 C C . GLN A 1 166 ? 10.356 14.365 -3.821 1.000 12.849 188 GLN AAA C 1
ATOM 1204 O O . GLN A 1 166 ? 10.385 14.048 -2.612 1.000 13.171 188 GLN AAA O 1
ATOM 1210 N N . CYS A 1 167 ? 9.395 15.104 -4.390 1.000 12.815 189 CYS AAA N 1
ATOM 1211 C CA . CYS A 1 167 ? 8.144 15.496 -3.694 1.000 13.424 189 CYS AAA CA 1
ATOM 1212 C C . CYS A 1 167 ? 6.981 14.896 -4.489 1.000 12.795 189 CYS AAA C 1
ATOM 1213 O O . CYS A 1 167 ? 7.091 13.736 -4.915 1.000 13.983 189 CYS AAA O 1
ATOM 1216 N N . LEU A 1 168 ? 5.911 15.642 -4.741 1.000 13.060 190 LEU AAA N 1
ATOM 1217 C CA . LEU A 1 168 ? 4.740 15.100 -5.460 1.000 13.561 190 LEU AAA CA 1
ATOM 1218 C C . LEU A 1 168 ? 4.687 15.699 -6.860 1.000 13.567 190 LEU AAA C 1
ATOM 1219 O O . LEU A 1 168 ? 4.359 16.891 -7.003 1.000 15.298 190 LEU AAA O 1
ATOM 1224 N N . ASP A 1 169 ? 5.037 14.886 -7.842 1.000 13.256 191 ASP AAA N 1
ATOM 1225 C CA . ASP A 1 169 ? 4.904 15.225 -9.280 1.000 14.060 191 ASP AAA CA 1
ATOM 1226 C C . ASP A 1 169 ? 3.634 14.543 -9.757 1.000 14.743 191 ASP AAA C 1
ATOM 1227 O O . ASP A 1 169 ? 3.643 13.320 -9.951 1.000 15.070 191 ASP AAA O 1
ATOM 1232 N N . PRO A 1 170 ? 2.519 15.276 -9.938 1.000 15.122 192 PRO AAA N 1
ATOM 1233 C CA . PRO A 1 170 ? 1.247 14.633 -10.271 1.000 16.035 192 PRO AAA CA 1
ATOM 1234 C C . PRO A 1 170 ? 1.231 13.987 -11.660 1.000 15.020 192 PRO AAA C 1
ATOM 1235 O O . PRO A 1 170 ? 0.257 13.321 -11.965 1.000 15.562 192 PRO AAA O 1
ATOM 1239 N N . SER A 1 171 ? 2.272 14.155 -12.488 1.000 14.947 193 SER AAA N 1
ATOM 1240 C CA . SER A 1 171 ? 2.372 13.433 -13.779 1.000 15.810 193 SER AAA CA 1
ATOM 1241 C C . SER A 1 171 ? 2.818 11.971 -13.594 1.000 15.607 193 SER AAA C 1
ATOM 1242 O O . SER A 1 171 ? 2.679 11.174 -14.550 1.000 15.635 193 SER AAA O 1
ATOM 1245 N N . ALA A 1 172 ? 3.359 11.594 -12.432 1.000 14.198 194 ALA AAA N 1
ATOM 1246 C CA . ALA A 1 172 ? 3.969 10.260 -12.213 1.000 14.179 194 ALA AAA CA 1
ATOM 1247 C C . ALA A 1 172 ? 2.887 9.288 -11.731 1.000 14.285 194 ALA AAA C 1
ATOM 1248 O O . ALA A 1 172 ? 2.881 8.895 -10.568 1.000 14.400 194 ALA AAA O 1
ATOM 1250 N N . LYS A 1 173 ? 2.002 8.907 -12.645 1.000 13.801 195 LYS AAA N 1
ATOM 1251 C CA . LYS A 1 173 ? 0.840 8.028 -12.392 1.000 14.088 195 LYS AAA CA 1
ATOM 1252 C C . LYS A 1 173 ? 1.041 6.698 -13.105 1.000 14.560 195 LYS AAA C 1
ATOM 1253 O O . LYS A 1 173 ? 1.485 6.681 -14.241 1.000 14.248 195 LYS AAA O 1
ATOM 1259 N N . ALA A 1 174 ? 0.691 5.606 -12.441 1.000 13.354 196 ALA AAA N 1
ATOM 1260 C CA . ALA A 1 174 ? 0.743 4.270 -13.046 1.000 13.061 196 ALA AAA CA 1
ATOM 1261 C C . ALA A 1 174 ? -0.252 3.358 -12.340 1.000 13.789 196 ALA AAA C 1
ATOM 1262 O O . ALA A 1 174 ? -0.854 3.766 -11.334 1.000 14.038 196 ALA AAA O 1
ATOM 1264 N N . LYS A 1 175 ? -0.431 2.174 -12.901 1.000 15.487 197 LYS AAA N 1
ATOM 1265 C CA . LYS A 1 175 ? -1.264 1.119 -12.286 1.000 15.176 197 LYS AAA CA 1
ATOM 1266 C C . LYS A 1 175 ? -0.376 -0.080 -12.004 1.000 14.645 197 LYS AAA C 1
ATOM 1267 O O . LYS A 1 175 ? 0.477 -0.410 -12.854 1.000 15.434 197 LYS AAA O 1
ATOM 1273 N N . LEU A 1 176 ? -0.598 -0.740 -10.863 1.000 14.530 198 LEU AAA N 1
ATOM 1274 C CA . LEU A 1 176 ? 0.155 -1.951 -10.485 1.000 14.485 198 LEU AAA CA 1
ATOM 1275 C C . LEU A 1 176 ? -0.389 -3.126 -11.300 1.000 14.912 198 LEU AAA C 1
ATOM 1276 O O . LEU A 1 176 ? -1.378 -3.759 -10.880 1.000 15.422 198 LEU AAA O 1
ATOM 1281 N N . ASP A 1 177 ? 0.228 -3.397 -12.437 1.000 14.863 199 ASP AAA N 1
ATOM 1282 C CA . ASP A 1 177 ? -0.324 -4.396 -13.383 1.000 17.154 199 ASP AAA CA 1
ATOM 1283 C C . ASP A 1 177 ? 0.691 -5.481 -13.717 1.000 16.949 199 ASP AAA C 1
ATOM 1284 O O . ASP A 1 177 ? 0.357 -6.313 -14.587 1.000 17.924 199 ASP AAA O 1
ATOM 1289 N N . LYS A 1 178 ? 1.824 -5.529 -13.016 1.000 14.843 200 LYS AAA N 1
ATOM 1290 C CA . LYS A 1 178 ? 2.870 -6.552 -13.222 1.000 16.300 200 LYS AAA CA 1
ATOM 1291 C C . LYS A 1 178 ? 3.475 -6.923 -11.880 1.000 15.143 200 LYS AAA C 1
ATOM 1292 O O . LYS A 1 178 ? 4.011 -6.037 -11.191 1.000 15.952 200 LYS AAA O 1
ATOM 1298 N N . ASP A 1 179 ? 3.420 -8.202 -11.559 1.000 13.529 201 ASP AAA N 1
ATOM 1299 C CA . ASP A 1 179 ? 3.990 -8.772 -10.320 1.000 13.787 201 ASP AAA CA 1
ATOM 1300 C C . ASP A 1 179 ? 5.517 -8.640 -10.373 1.000 13.317 201 ASP AAA C 1
ATOM 1301 O O . ASP A 1 179 ? 6.142 -9.062 -11.365 1.000 14.228 201 ASP AAA O 1
ATOM 1306 N N . GLY A 1 180 ? 6.125 -8.101 -9.318 1.000 12.344 202 GLY AAA N 1
ATOM 1307 C CA . GLY A 1 180 ? 7.580 -8.181 -9.148 1.000 12.471 202 GLY AAA CA 1
ATOM 1308 C C . GLY A 1 180 ? 8.329 -7.237 -10.068 1.000 12.783 202 GLY AAA C 1
ATOM 1309 O O . GLY A 1 180 ? 9.512 -7.506 -10.275 1.000 14.243 202 GLY AAA O 1
ATOM 1310 N N . LYS A 1 181 ? 7.707 -6.154 -10.519 1.000 13.099 203 LYS AAA N 1
ATOM 1311 C CA . LYS A 1 181 ? 8.386 -5.225 -11.465 1.000 13.353 203 LYS AAA CA 1
ATOM 1312 C C . LYS A 1 181 ? 8.253 -3.747 -11.093 1.000 13.881 203 LYS AAA C 1
ATOM 1313 O O . LYS A 1 181 ? 8.947 -2.934 -11.736 1.000 13.239 203 LYS AAA O 1
ATOM 1319 N N . TYR A 1 182 ? 7.348 -3.376 -10.188 1.000 12.916 204 TYR AAA N 1
ATOM 1320 C CA . TYR A 1 182 ? 7.199 -1.995 -9.671 1.000 12.138 204 TYR AAA CA 1
ATOM 1321 C C . TYR A 1 182 ? 7.923 -1.925 -8.341 1.000 12.324 204 TYR AAA C 1
ATOM 1322 O O . TYR A 1 182 ? 7.445 -2.473 -7.347 1.000 12.671 204 TYR AAA O 1
ATOM 1331 N N . P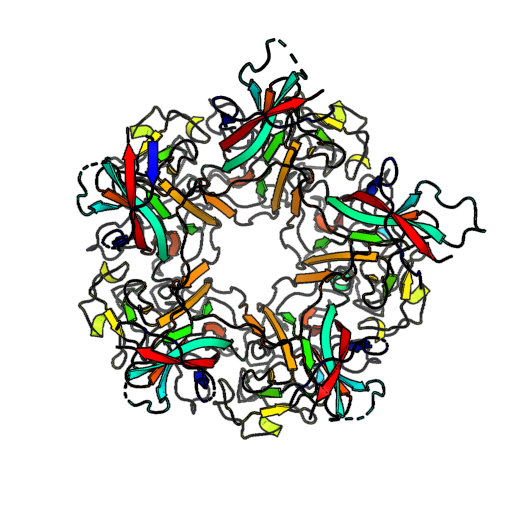RO A 1 183 ? 9.107 -1.288 -8.280 1.000 12.172 205 PRO AAA N 1
ATOM 1332 C CA . PRO A 1 183 ? 9.837 -1.215 -7.027 1.000 12.496 205 PRO AAA CA 1
ATOM 1333 C C . PRO A 1 183 ? 9.070 -0.418 -5.976 1.000 13.178 205 PRO AAA C 1
ATOM 1334 O O . PRO A 1 183 ? 8.493 0.604 -6.287 1.000 13.410 205 PRO AAA O 1
ATOM 1338 N N . ILE A 1 184 ? 9.086 -0.877 -4.739 1.000 12.360 206 ILE AAA N 1
ATOM 1339 C CA . ILE A 1 184 ? 8.373 -0.110 -3.689 1.000 13.485 206 ILE AAA CA 1
ATOM 1340 C C . ILE A 1 184 ? 9.099 1.232 -3.504 1.000 12.331 206 ILE AAA C 1
ATOM 1341 O O . ILE A 1 184 ? 8.440 2.201 -3.147 1.000 13.621 206 ILE AAA O 1
ATOM 1346 N N . GLU A 1 185 ? 10.405 1.328 -3.760 1.000 12.466 207 GLU AAA N 1
ATOM 1347 C CA . GLU A 1 185 ? 11.117 2.606 -3.452 1.000 11.987 207 GLU AAA CA 1
ATOM 1348 C C . GLU A 1 185 ? 10.701 3.744 -4.395 1.000 12.406 207 GLU AAA C 1
ATOM 1349 O O . GLU A 1 185 ? 11.093 4.886 -4.117 1.000 12.382 207 GLU AAA O 1
ATOM 1355 N N . THR A 1 186 ? 9.967 3.482 -5.476 1.000 11.523 208 THR AAA N 1
ATOM 1356 C CA . THR A 1 186 ? 9.564 4.562 -6.414 1.000 11.869 208 THR AAA CA 1
ATOM 1357 C C . THR A 1 186 ? 8.045 4.739 -6.456 1.000 12.363 208 THR AAA C 1
ATOM 1358 O O . THR A 1 186 ? 7.585 5.620 -7.190 1.000 11.913 208 THR AAA O 1
ATOM 1362 N N . TRP A 1 187 ? 7.265 3.882 -5.799 1.000 11.944 209 TRP AAA N 1
ATOM 1363 C CA . TRP A 1 187 ? 5.793 3.886 -6.012 1.000 12.255 209 TRP AAA CA 1
ATOM 1364 C C . TRP A 1 187 ? 5.050 3.800 -4.686 1.000 12.550 209 TRP AAA C 1
ATOM 1365 O O . TRP A 1 187 ? 5.275 2.837 -3.919 1.000 12.996 209 TRP AAA O 1
ATOM 1376 N N . SER A 1 188 ? 4.088 4.691 -4.492 1.000 12.515 210 SER AAA N 1
ATOM 1377 C CA . SER A 1 188 ? 3.169 4.729 -3.330 1.000 12.925 210 SER AAA CA 1
ATOM 1378 C C . SER A 1 188 ? 1.775 4.423 -3.841 1.000 12.460 210 SER AAA C 1
ATOM 1379 O O . SER A 1 188 ? 1.408 4.871 -4.924 1.000 12.145 210 SER AAA O 1
ATOM 1382 N N . PRO A 1 189 ? 0.891 3.815 -3.037 1.000 12.750 211 PRO AAA N 1
ATOM 1383 C CA . PRO A 1 189 ? -0.518 3.780 -3.397 1.000 13.206 211 PRO AAA CA 1
ATOM 1384 C C . PRO A 1 189 ? -1.014 5.220 -3.524 1.000 13.617 211 PRO AAA C 1
ATOM 1385 O O . PRO A 1 189 ? -0.650 6.059 -2.693 1.000 13.239 211 PRO AAA O 1
ATOM 1389 N N . ASP A 1 190 ? -1.775 5.507 -4.571 1.000 12.737 212 ASP AAA N 1
ATOM 1390 C CA . ASP A 1 190 ? -2.227 6.887 -4.885 1.000 12.943 212 ASP AAA CA 1
ATOM 1391 C C . ASP A 1 190 ? -3.507 7.196 -4.115 1.000 13.150 212 ASP AAA C 1
ATOM 1392 O O . ASP A 1 190 ? -4.578 6.679 -4.439 1.000 13.335 212 ASP AAA O 1
ATOM 1397 N N . PRO A 1 191 ? -3.492 8.081 -3.089 1.000 12.924 213 PRO AAA N 1
ATOM 1398 C CA . PRO A 1 191 ? -4.708 8.367 -2.339 1.000 12.558 213 PRO AAA CA 1
ATOM 1399 C C . PRO A 1 191 ? -5.708 9.236 -3.115 1.000 13.049 213 PRO AAA C 1
ATOM 1400 O O . PRO A 1 191 ? -6.823 9.351 -2.695 1.000 13.589 213 PRO AAA O 1
ATOM 1404 N N . SER A 1 192 ? -5.274 9.841 -4.223 1.000 12.745 214 SER AAA N 1
ATOM 1405 C CA . SER A 1 192 ? -6.139 10.680 -5.088 1.000 13.061 214 SER AAA CA 1
ATOM 1406 C C . SER A 1 192 ? -6.955 9.813 -6.054 1.000 13.314 214 SER AAA C 1
ATOM 1407 O O . SER A 1 192 ? -7.840 10.373 -6.744 1.000 14.338 214 SER AAA O 1
ATOM 1410 N N . ARG A 1 193 ? -6.654 8.521 -6.166 1.000 12.484 215 ARG AAA N 1
ATOM 1411 C CA . ARG A 1 193 ? -7.412 7.605 -7.064 1.000 12.484 215 ARG AAA CA 1
ATOM 1412 C C . ARG A 1 193 ? -7.866 6.422 -6.205 1.000 12.407 215 ARG AAA C 1
ATOM 1413 O O . ARG A 1 193 ? -8.327 6.693 -5.086 1.000 13.930 215 ARG AAA O 1
ATOM 1421 N N . ASN A 1 194 ? -7.805 5.195 -6.711 1.000 13.016 216 ASN AAA N 1
ATOM 1422 C CA . ASN A 1 194 ? -8.202 4.008 -5.909 1.000 13.283 216 ASN AAA CA 1
ATOM 1423 C C . ASN A 1 194 ? -9.611 4.186 -5.329 1.000 12.762 216 ASN AAA C 1
ATOM 1424 O O . ASN A 1 194 ? -9.869 3.706 -4.193 1.000 13.485 216 ASN AAA O 1
ATOM 1429 N N . GLU A 1 195 ? -10.543 4.712 -6.123 1.000 14.362 217 GLU AAA N 1
ATOM 1430 C CA . GLU A 1 195 ? -11.959 4.785 -5.700 1.000 14.940 217 GLU AAA CA 1
ATOM 1431 C C . GLU A 1 195 ? -12.502 3.356 -5.517 1.000 15.234 217 GLU AAA C 1
ATOM 1432 O O . GLU A 1 195 ? -13.420 3.174 -4.726 1.000 16.012 217 GLU AAA O 1
ATOM 1434 N N . ASN A 1 196 ? -11.964 2.380 -6.241 1.000 13.691 218 ASN AAA N 1
ATOM 1435 C CA . ASN A 1 196 ? -12.545 1.019 -6.287 1.000 14.054 218 ASN AAA CA 1
ATOM 1436 C C . ASN A 1 196 ? -11.573 0.006 -5.679 1.000 13.368 218 ASN AAA C 1
ATOM 1437 O O . ASN A 1 196 ? -11.633 -1.169 -6.037 1.000 12.309 218 ASN AAA O 1
ATOM 1442 N N . THR A 1 197 ? -10.674 0.475 -4.818 1.000 12.343 219 THR AAA N 1
ATOM 1443 C CA . THR A 1 197 ? -9.691 -0.372 -4.093 1.000 13.022 219 THR AAA CA 1
ATOM 1444 C C . THR A 1 197 ? -9.618 0.107 -2.648 1.000 13.384 219 THR AAA C 1
ATOM 1445 O O . THR A 1 197 ? -9.736 1.302 -2.437 1.000 14.740 219 THR AAA O 1
ATOM 1449 N N . ARG A 1 198 ? -9.412 -0.795 -1.699 1.000 11.764 220 ARG AAA N 1
ATOM 1450 C CA . ARG A 1 198 ? -9.045 -0.442 -0.323 1.000 11.738 220 ARG AAA CA 1
ATOM 1451 C C . ARG A 1 198 ? -7.595 -0.868 -0.117 1.000 11.619 220 ARG AAA C 1
ATOM 1452 O O . ARG A 1 198 ? -7.263 -2.016 -0.456 1.000 11.405 220 ARG AAA O 1
ATOM 1460 N N . TYR A 1 199 ? -6.758 0.039 0.366 1.000 10.702 221 TYR AAA N 1
ATOM 1461 C CA . TYR A 1 199 ? -5.367 -0.305 0.695 1.000 11.121 221 TYR AAA CA 1
ATOM 1462 C C . TYR A 1 199 ? -5.062 0.115 2.123 1.000 11.304 221 TYR AAA C 1
ATOM 1463 O O . TYR A 1 199 ? -5.680 1.019 2.692 1.000 12.122 221 TYR AAA O 1
ATOM 1472 N N . PHE A 1 200 ? -4.125 -0.618 2.686 1.000 11.124 222 PHE AAA N 1
ATOM 1473 C CA . PHE A 1 200 ? -3.738 -0.523 4.102 1.000 11.952 222 PHE AAA CA 1
ATOM 1474 C C . PHE A 1 200 ? -2.240 -0.754 4.188 1.000 12.558 222 PHE AAA C 1
ATOM 1475 O O . PHE A 1 200 ? -1.753 -1.715 3.588 1.000 13.578 222 PHE AAA O 1
ATOM 1483 N N . GLY A 1 201 ? -1.527 0.035 4.966 1.000 12.578 223 GLY AAA N 1
ATOM 1484 C CA . GLY A 1 201 ? -0.091 -0.224 5.075 1.000 13.831 223 GLY AAA CA 1
ATOM 1485 C C . GLY A 1 201 ? 0.539 0.420 6.275 1.000 14.456 223 GLY AAA C 1
ATOM 1486 O O . GLY A 1 201 ? -0.043 1.343 6.889 1.000 13.138 223 GLY AAA O 1
ATOM 1487 N N . ASN A 1 202 ? 1.747 -0.028 6.572 1.000 14.029 224 ASN AAA N 1
ATOM 1488 C CA . ASN A 1 202 ? 2.530 0.646 7.621 1.000 15.764 224 ASN AAA CA 1
ATOM 1489 C C . ASN A 1 202 ? 4.008 0.475 7.322 1.000 14.657 224 ASN AAA C 1
ATOM 1490 O O . ASN A 1 202 ? 4.450 -0.501 6.673 1.000 15.055 224 ASN AAA O 1
ATOM 1495 N N . TYR A 1 203 ? 4.748 1.459 7.770 1.000 13.267 225 TYR AAA N 1
ATOM 1496 C CA . TYR A 1 203 ? 6.202 1.572 7.570 1.000 13.427 225 TYR AAA CA 1
ATOM 1497 C C . TYR A 1 203 ? 6.833 1.848 8.927 1.000 13.172 225 TYR AAA C 1
ATOM 1498 O O . TYR A 1 203 ? 6.317 2.667 9.706 1.000 13.163 225 TYR AAA O 1
ATOM 1507 N N . TYR A 1 204 ? 7.973 1.228 9.194 1.000 13.495 226 TYR AAA N 1
ATOM 1508 C CA . TYR A 1 204 ? 8.762 1.479 10.428 1.000 15.284 226 TYR AAA CA 1
ATOM 1509 C C . TYR A 1 204 ? 10.217 1.426 9.987 1.000 15.103 226 TYR AAA C 1
ATOM 1510 O O . TYR A 1 204 ? 10.642 0.384 9.460 1.000 15.055 226 TYR AAA O 1
ATOM 1519 N N . GLY A 1 205 ? 10.958 2.504 10.162 1.000 13.188 227 GLY AAA N 1
ATOM 1520 C CA . GLY A 1 205 ? 12.319 2.595 9.619 1.000 13.261 227 GLY AAA CA 1
ATOM 1521 C C . GLY A 1 205 ? 13.387 2.105 10.575 1.000 13.078 227 GLY AAA C 1
ATOM 1522 O O . GLY A 1 205 ? 13.118 1.241 11.430 1.000 13.253 227 GLY AAA O 1
ATOM 1523 N N . GLY A 1 206 ? 14.604 2.616 10.391 1.000 13.047 228 GLY AAA N 1
ATOM 1524 C CA . GLY A 1 206 ? 15.771 2.253 11.195 1.000 12.956 228 GLY AAA CA 1
ATOM 1525 C C . GLY A 1 206 ? 16.634 1.215 10.533 1.000 13.535 228 GLY AAA C 1
ATOM 1526 O O . GLY A 1 206 ? 16.162 0.481 9.654 1.000 13.172 228 GLY AAA O 1
ATOM 1527 N N . LEU A 1 207 ? 17.877 1.116 10.990 1.000 13.626 229 LEU AAA N 1
ATOM 1528 C CA . LEU A 1 207 ? 18.865 0.172 10.433 1.000 14.800 229 LEU AAA CA 1
ATOM 1529 C C . LEU A 1 207 ? 18.729 -1.180 11.135 1.000 13.600 229 LEU AAA C 1
ATOM 1530 O O . LEU A 1 207 ? 18.886 -2.203 10.450 1.000 14.489 229 LEU AAA O 1
ATOM 1535 N N . THR A 1 208 ? 18.435 -1.208 12.435 1.000 14.220 230 THR AAA N 1
ATOM 1536 C CA . THR A 1 208 ? 18.475 -2.450 13.255 1.000 14.216 230 THR AAA CA 1
ATOM 1537 C C . THR A 1 208 ? 17.185 -2.624 14.060 1.000 13.458 230 THR AAA C 1
ATOM 1538 O O . THR A 1 208 ? 17.165 -3.414 15.014 1.000 14.824 230 THR AAA O 1
ATOM 1542 N N . THR A 1 209 ? 16.104 -1.960 13.667 1.000 12.499 231 THR AAA N 1
ATOM 1543 C CA . THR A 1 209 ? 14.828 -2.039 14.410 1.000 12.935 231 THR AAA CA 1
ATOM 1544 C C . THR A 1 209 ? 14.338 -3.485 14.463 1.000 13.246 231 THR AAA C 1
ATOM 1545 O O . THR A 1 209 ? 14.357 -4.182 13.452 1.000 13.452 231 THR AAA O 1
ATOM 1549 N N . PRO A 1 210 ? 13.815 -3.975 15.609 1.000 13.653 232 PRO AAA N 1
ATOM 1550 C CA . PRO A 1 210 ? 13.236 -5.309 15.625 1.000 13.809 232 PRO AAA CA 1
ATOM 1551 C C . PRO A 1 210 ? 11.944 -5.348 14.829 1.000 13.256 232 PRO AAA C 1
ATOM 1552 O O . PRO A 1 210 ? 11.106 -4.457 14.993 1.000 13.861 232 PRO AAA O 1
ATOM 1556 N N . PRO A 1 211 ? 11.727 -6.385 13.991 1.000 12.999 233 PRO AAA N 1
ATOM 1557 C CA . PRO A 1 211 ? 10.450 -6.542 13.304 1.000 13.560 233 PRO AAA CA 1
ATOM 1558 C C . PRO A 1 211 ? 9.363 -7.028 14.256 1.000 14.092 233 PRO AAA C 1
ATOM 1559 O O . PRO A 1 211 ? 9.654 -7.696 15.238 1.000 14.117 233 PRO AAA O 1
ATOM 1563 N N . VAL A 1 212 ? 8.128 -6.667 13.940 1.000 14.008 234 VAL AAA N 1
ATOM 1564 C CA . VAL A 1 212 ? 6.933 -7.027 14.749 1.000 14.925 234 VAL AAA CA 1
ATOM 1565 C C . VAL A 1 212 ? 5.873 -7.600 13.814 1.000 14.596 234 VAL AAA C 1
ATOM 1566 O O . VAL A 1 212 ? 5.667 -7.045 12.726 1.000 14.774 234 VAL AAA O 1
ATOM 1570 N N . LEU A 1 213 ? 5.182 -8.656 14.235 1.000 13.750 235 LEU AAA N 1
ATOM 1571 C CA . LEU A 1 213 ? 4.071 -9.191 13.435 1.000 14.891 235 LEU AAA CA 1
ATOM 1572 C C . LEU A 1 213 ? 3.044 -9.815 14.362 1.000 13.724 235 LEU AAA C 1
ATOM 1573 O O . LEU A 1 213 ? 3.422 -10.466 15.340 1.000 14.927 235 LEU AAA O 1
ATOM 1578 N N . THR A 1 214 ? 1.780 -9.707 14.008 1.000 15.432 236 THR AAA N 1
ATOM 1579 C CA . THR A 1 214 ? 0.716 -10.494 14.665 1.000 15.927 236 THR AAA CA 1
ATOM 1580 C C . THR A 1 214 ? 0.133 -11.434 13.623 1.000 17.501 236 THR AAA C 1
ATOM 1581 O O . THR A 1 214 ? 0.210 -11.152 12.413 1.000 19.080 236 THR AAA O 1
ATOM 1585 N N . PHE A 1 215 ? -0.457 -12.526 14.082 1.000 18.192 237 PHE AAA N 1
ATOM 1586 C CA . PHE A 1 215 ? -1.078 -13.512 13.175 1.000 17.881 237 PHE AAA CA 1
ATOM 1587 C C . PHE A 1 215 ? -2.249 -14.151 13.918 1.000 18.325 237 PHE AAA C 1
ATOM 1588 O O . PHE A 1 215 ? -2.193 -14.347 15.121 1.000 19.131 237 PHE AAA O 1
ATOM 1596 N N . THR A 1 216 ? -3.336 -14.371 13.195 1.000 17.515 238 THR AAA N 1
ATOM 1597 C CA . THR A 1 216 ? -4.568 -14.971 13.729 1.000 16.621 238 THR AAA CA 1
ATOM 1598 C C . THR A 1 216 ? -5.439 -15.321 12.534 1.000 18.333 238 THR AAA C 1
ATOM 1599 O O . THR A 1 216 ? -5.202 -14.775 11.419 1.000 21.577 238 THR AAA O 1
ATOM 1603 N N . ASN A 1 217 ? -6.455 -16.129 12.770 1.000 15.101 239 ASN AAA N 1
ATOM 1604 C CA . ASN A 1 217 ? -7.481 -16.390 11.744 1.000 14.681 239 ASN AAA CA 1
ATOM 1605 C C . ASN A 1 217 ? -8.809 -15.799 12.205 1.000 14.514 239 ASN AAA C 1
ATOM 1606 O O . ASN A 1 217 ? -9.832 -16.270 11.689 1.000 15.524 239 ASN AAA O 1
ATOM 1611 N N . THR A 1 218 ? -8.793 -14.872 13.160 1.000 14.485 240 THR AAA N 1
ATOM 1612 C CA . THR A 1 218 ? -10.037 -14.380 13.801 1.000 15.630 240 THR AAA CA 1
ATOM 1613 C C . THR A 1 218 ? -10.333 -12.922 13.437 1.000 16.153 240 THR AAA C 1
ATOM 1614 O O . THR A 1 218 ? -11.374 -12.414 13.933 1.000 18.049 240 THR AAA O 1
ATOM 1618 N N . VAL A 1 219 ? -9.487 -12.278 12.643 1.000 15.742 241 VAL AAA N 1
ATOM 1619 C CA . VAL A 1 219 ? -9.582 -10.813 12.366 1.000 17.090 241 VAL AAA CA 1
ATOM 1620 C C . VAL A 1 219 ? -10.024 -10.610 10.917 1.000 16.485 241 VAL AAA C 1
ATOM 1621 O O . VAL A 1 219 ? -9.310 -11.046 9.991 1.000 17.028 241 VAL AAA O 1
ATOM 1625 N N . THR A 1 220 ? -11.177 -9.969 10.746 1.000 16.881 242 THR AAA N 1
ATOM 1626 C CA . THR A 1 220 ? -11.783 -9.637 9.444 1.000 17.682 242 THR AAA CA 1
ATOM 1627 C C . THR A 1 220 ? -11.563 -8.144 9.199 1.000 17.842 242 THR AAA C 1
ATOM 1628 O O . THR A 1 220 ? -11.846 -7.344 10.111 1.000 17.762 242 THR AAA O 1
ATOM 1632 N N . THR A 1 221 ? -11.030 -7.803 8.032 1.000 16.713 243 THR AAA N 1
ATOM 1633 C CA . THR A 1 221 ? -10.878 -6.408 7.551 1.000 16.730 243 THR AAA CA 1
ATOM 1634 C C . THR A 1 221 ? -12.107 -6.081 6.693 1.000 15.775 243 THR AAA C 1
ATOM 1635 O O . THR A 1 221 ? -12.337 -6.732 5.642 1.000 14.426 243 THR AAA O 1
ATOM 1639 N N . ILE A 1 222 ? -12.905 -5.111 7.116 1.000 17.491 244 ILE AAA N 1
ATOM 1640 C CA . ILE A 1 222 ? -14.102 -4.677 6.351 1.000 18.649 244 ILE AAA CA 1
ATOM 1641 C C . ILE A 1 222 ? -13.615 -3.906 5.125 1.000 18.088 244 ILE AAA C 1
ATOM 1642 O O . ILE A 1 222 ? -12.727 -3.044 5.263 1.000 18.904 244 ILE AAA O 1
ATOM 1647 N N . LEU A 1 223 ? -14.225 -4.130 3.965 1.000 15.325 245 LEU AAA N 1
ATOM 1648 C CA . LEU A 1 223 ? -13.808 -3.401 2.741 1.000 13.982 245 LEU AAA CA 1
ATOM 1649 C C . LEU A 1 223 ? -14.899 -2.425 2.287 1.000 14.116 245 LEU AAA C 1
ATOM 1650 O O . LEU A 1 223 ? -14.710 -1.758 1.254 1.000 14.107 245 LEU AAA O 1
ATOM 1655 N N . LEU A 1 224 ? -16.026 -2.392 2.988 1.000 14.540 246 LEU AAA N 1
ATOM 1656 C CA . LEU A 1 224 ? -17.143 -1.480 2.660 1.000 15.964 246 LEU AAA CA 1
ATOM 1657 C C . LEU A 1 224 ? -16.724 -0.040 2.923 1.000 18.043 246 LEU AAA C 1
ATOM 1658 O O . LEU A 1 224 ? -16.030 0.208 3.927 1.000 18.270 246 LEU AAA O 1
ATOM 1663 N N . ASP A 1 225 ? -17.106 0.866 2.020 1.000 18.303 247 ASP AAA N 1
ATOM 1664 C CA . ASP A 1 225 ? -16.848 2.315 2.184 1.000 20.982 247 ASP AAA CA 1
ATOM 1665 C C . ASP A 1 225 ? -17.881 2.897 3.160 1.000 22.562 247 ASP AAA C 1
ATOM 1666 O O . ASP A 1 225 ? -18.679 2.137 3.732 1.000 21.180 247 ASP AAA O 1
ATOM 1671 N N . GLU A 1 226 ? -17.865 4.222 3.339 1.000 25.535 248 GLU AAA N 1
ATOM 1672 C CA . GLU A 1 226 ? -18.762 4.917 4.297 1.000 28.555 248 GLU AAA CA 1
ATOM 1673 C C . GLU A 1 226 ? -20.224 4.810 3.835 1.000 29.005 248 GLU AAA C 1
ATOM 1674 O O . GLU A 1 226 ? -21.100 5.109 4.657 1.000 32.588 248 GLU AAA O 1
ATOM 1677 N N . ASN A 1 227 ? -20.485 4.373 2.597 1.000 27.850 249 ASN AAA N 1
ATOM 1678 C CA . ASN A 1 227 ? -21.856 4.167 2.057 1.000 27.274 249 ASN AAA CA 1
ATOM 1679 C C . ASN A 1 227 ? -22.270 2.688 2.092 1.000 25.322 249 ASN AAA C 1
ATOM 1680 O O . ASN A 1 227 ? -23.388 2.372 1.620 1.000 23.303 249 ASN AAA O 1
ATOM 1685 N N . GLY A 1 228 ? -21.428 1.796 2.635 1.000 21.650 250 GLY AAA N 1
ATOM 1686 C CA . GLY A 1 228 ? -21.756 0.366 2.705 1.000 19.963 250 GLY AAA CA 1
ATOM 1687 C C . GLY A 1 228 ? -21.414 -0.371 1.420 1.000 18.146 250 GLY AAA C 1
ATOM 1688 O O . GLY A 1 228 ? -21.943 -1.471 1.224 1.000 18.952 250 GLY AAA O 1
ATOM 1689 N N . VAL A 1 229 ? -20.545 0.194 0.571 1.000 17.349 251 VAL AAA N 1
ATOM 1690 C CA . VAL A 1 229 ? -20.226 -0.435 -0.744 1.000 16.737 251 VAL AAA CA 1
ATOM 1691 C C . VAL A 1 229 ? -18.754 -0.835 -0.794 1.000 15.872 251 VAL AAA C 1
ATOM 1692 O O . VAL A 1 229 ? -17.878 -0.003 -0.526 1.000 16.265 251 VAL AAA O 1
ATOM 1696 N N . GLY A 1 230 ? -18.505 -2.099 -1.115 1.000 14.958 252 GLY AAA N 1
ATOM 1697 C CA . GLY A 1 230 ? -17.148 -2.615 -1.285 1.000 14.827 252 GLY AAA CA 1
ATOM 1698 C C . GLY A 1 230 ? -16.664 -2.404 -2.708 1.000 14.687 252 GLY AAA C 1
ATOM 1699 O O . GLY A 1 230 ? -17.428 -1.978 -3.584 1.000 14.411 252 GLY AAA O 1
ATOM 1700 N N . PRO A 1 231 ? -15.380 -2.707 -2.967 1.000 13.904 253 PRO AAA N 1
ATOM 1701 C CA . PRO A 1 231 ? -14.886 -2.748 -4.340 1.000 13.539 253 PRO AAA CA 1
ATOM 1702 C C . PRO A 1 231 ? -15.761 -3.608 -5.253 1.000 13.598 253 PRO AAA C 1
ATOM 1703 O O . PRO A 1 231 ? -16.158 -4.688 -4.874 1.000 13.396 253 PRO AAA O 1
ATOM 1707 N N . LEU A 1 232 ? -16.053 -3.089 -6.451 1.000 13.214 254 LEU AAA N 1
ATOM 1708 C CA . LEU A 1 232 ? -16.928 -3.739 -7.447 1.000 14.796 254 LEU AAA CA 1
ATOM 1709 C C . LEU A 1 232 ? -16.056 -4.287 -8.571 1.000 15.099 254 LEU AAA C 1
ATOM 1710 O O . LEU A 1 232 ? -15.296 -3.534 -9.181 1.000 14.458 254 LEU AAA O 1
ATOM 1715 N N . CYS A 1 233 ? -16.178 -5.570 -8.825 1.000 14.759 255 CYS AAA N 1
ATOM 1716 C CA . CYS A 1 233 ? -15.267 -6.306 -9.739 1.000 16.442 255 CYS AAA CA 1
ATOM 1717 C C . CYS A 1 233 ? -15.839 -6.271 -11.158 1.000 18.821 255 CYS AAA C 1
ATOM 1718 O O . CYS A 1 233 ? -16.247 -7.302 -11.670 1.000 19.697 255 CYS AAA O 1
ATOM 1721 N N A LYS A 1 234 ? -15.718 -5.102 -11.796 0.500 20.971 256 LYS AAA N 1
ATOM 1722 N N B LYS A 1 234 ? -15.943 -5.066 -11.721 0.500 21.192 256 LYS AAA N 1
ATOM 1723 C CA A LYS A 1 234 ? -16.400 -4.730 -13.065 0.500 22.168 256 LYS AAA CA 1
ATOM 1724 C CA B LYS A 1 234 ? -16.365 -4.850 -13.127 0.500 22.270 256 LYS AAA CA 1
ATOM 1725 C C A LYS A 1 234 ? -15.953 -5.668 -14.189 0.5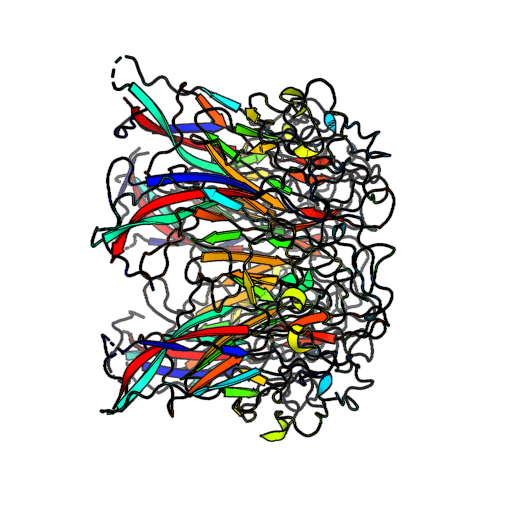00 21.654 256 LYS AAA C 1
ATOM 1726 C C B LYS A 1 234 ? -15.266 -5.473 -13.986 0.500 21.952 256 LYS AAA C 1
ATOM 1727 O O A LYS A 1 234 ? -16.786 -5.956 -15.080 0.500 23.329 256 LYS AAA O 1
ATOM 1728 O O B LYS A 1 234 ? -14.106 -5.087 -13.821 0.500 22.838 256 LYS AAA O 1
ATOM 1731 N N A GLY A 1 235 ? -14.697 -6.124 -14.153 0.500 20.754 257 GLY AAA N 1
ATOM 1732 N N B GLY A 1 235 ? -15.605 -6.461 -14.807 0.500 22.546 257 GLY AAA N 1
ATOM 1733 C CA A GLY A 1 235 ? -14.109 -6.924 -15.244 0.500 21.362 257 GLY AAA CA 1
ATOM 1734 C CA B GLY A 1 235 ? -14.614 -7.144 -15.652 0.500 22.396 257 GLY AAA CA 1
ATOM 1735 C C A GLY A 1 235 ? -14.099 -8.423 -14.978 0.500 22.080 257 GLY AAA C 1
ATOM 1736 C C B GLY A 1 235 ? -14.207 -8.483 -15.074 0.500 22.925 257 GLY AAA C 1
ATOM 1737 O O A GLY A 1 235 ? -13.388 -9.123 -15.723 0.500 23.651 257 GLY AAA O 1
ATOM 1738 O O B GLY A 1 235 ? -13.301 -9.109 -15.656 0.500 24.380 257 GLY AAA O 1
ATOM 1739 N N . ASP A 1 236 ? -14.847 -8.915 -13.979 1.000 20.903 258 ASP AAA N 1
ATOM 1740 C CA . ASP A 1 236 ? -14.846 -10.335 -13.532 1.000 22.079 258 ASP AAA CA 1
ATOM 1741 C C . ASP A 1 236 ? -13.493 -10.732 -12.937 1.000 19.882 258 ASP AAA C 1
ATOM 1742 O O . ASP A 1 236 ? -13.147 -11.929 -12.977 1.000 20.733 258 ASP AAA O 1
ATOM 1747 N N . GLY A 1 237 ? -12.779 -9.768 -12.360 1.000 17.893 259 GLY AAA N 1
ATOM 1748 C CA . GLY A 1 237 ? -11.454 -10.015 -11.763 1.000 16.140 259 GLY AAA CA 1
ATOM 1749 C C . GLY A 1 237 ? -11.374 -9.390 -10.384 1.000 15.196 259 GLY AAA C 1
ATOM 1750 O O . GLY A 1 237 ? -11.886 -8.287 -10.211 1.000 14.394 259 GLY AAA O 1
ATOM 1751 N N . LEU A 1 238 ? -10.717 -10.082 -9.459 1.000 13.960 260 LEU AAA N 1
ATOM 1752 C CA . LEU A 1 238 ? -10.377 -9.540 -8.128 1.000 13.677 260 LEU AAA CA 1
ATOM 1753 C C . LEU A 1 238 ? -8.878 -9.247 -8.104 1.000 13.354 260 LEU AAA C 1
ATOM 1754 O O . LEU A 1 238 ? -8.074 -10.153 -8.433 1.000 13.083 260 LEU AAA O 1
ATOM 1759 N N . PHE A 1 239 ? -8.519 -8.036 -7.688 1.000 13.241 261 PHE AAA N 1
ATOM 1760 C CA . PHE A 1 239 ? -7.128 -7.546 -7.701 1.000 12.777 261 PHE AAA CA 1
ATOM 1761 C C . PHE A 1 239 ? -6.570 -7.541 -6.275 1.000 12.844 261 PHE AAA C 1
ATOM 1762 O O . PHE A 1 239 ? -7.136 -6.855 -5.407 1.000 12.470 261 PHE AAA O 1
ATOM 1770 N N . LEU A 1 240 ? -5.531 -8.338 -6.060 1.000 12.374 262 LEU AAA N 1
ATOM 1771 C CA . LEU A 1 240 ? -4.817 -8.447 -4.781 1.000 12.524 262 LEU AAA CA 1
ATOM 1772 C C . LEU A 1 240 ? -3.419 -7.887 -4.971 1.000 12.242 262 LEU AAA C 1
ATOM 1773 O O . LEU A 1 240 ? -2.764 -8.216 -5.966 1.000 12.840 262 LEU AAA O 1
ATOM 1778 N N . SER A 1 241 ? -2.969 -7.075 -4.034 1.000 12.457 263 SER AAA N 1
ATOM 1779 C CA A SER A 1 241 ? -1.628 -6.437 -4.067 0.800 12.954 263 SER AAA CA 1
ATOM 1780 C CA B SER A 1 241 ? -1.578 -6.566 -4.082 0.200 11.902 263 SER AAA CA 1
ATOM 1781 C C . SER A 1 241 ? -1.026 -6.469 -2.668 1.000 12.047 263 SER AAA C 1
ATOM 1782 O O . SER A 1 241 ? -1.802 -6.345 -1.718 1.000 12.207 263 SER AAA O 1
ATOM 1787 N N . CYS A 1 242 ? 0.287 -6.576 -2.545 1.000 11.611 264 CYS AAA N 1
ATOM 1788 C CA . CYS A 1 242 ? 0.897 -6.488 -1.218 1.000 12.378 264 CYS AAA CA 1
ATOM 1789 C C . CYS A 1 242 ? 2.403 -6.320 -1.331 1.000 12.056 264 CYS AAA C 1
ATOM 1790 O O . CYS A 1 242 ? 2.972 -6.423 -2.438 1.000 11.939 264 CYS AAA O 1
ATOM 1793 N N . CYS A 1 243 ? 2.995 -5.962 -0.218 1.000 11.654 265 CYS AAA N 1
ATOM 1794 C CA . CYS A 1 243 ? 4.458 -6.051 -0.016 1.000 12.524 265 CYS AAA CA 1
ATOM 1795 C C . CYS A 1 243 ? 4.681 -6.242 1.473 1.000 12.464 265 CYS AAA C 1
ATOM 1796 O O . CYS A 1 243 ? 3.997 -5.577 2.244 1.000 12.139 265 CYS AAA O 1
ATOM 1799 N N . ASP A 1 244 ? 5.574 -7.141 1.843 1.000 11.418 266 ASP AAA N 1
ATOM 1800 C CA . ASP A 1 244 ? 5.829 -7.447 3.263 1.000 12.248 266 ASP AAA CA 1
ATOM 1801 C C . ASP A 1 244 ? 7.321 -7.625 3.513 1.000 12.233 266 ASP AAA C 1
ATOM 1802 O O . ASP A 1 244 ? 7.789 -8.756 3.629 1.000 14.145 266 ASP AAA O 1
ATOM 1807 N N . VAL A 1 245 ? 8.031 -6.498 3.596 1.000 11.601 267 VAL AAA N 1
ATOM 1808 C CA . VAL A 1 245 ? 9.479 -6.452 3.910 1.000 11.478 267 VAL AAA CA 1
ATOM 1809 C C . VAL A 1 245 ? 9.623 -6.556 5.424 1.000 11.949 267 VAL AAA C 1
ATOM 1810 O O . VAL A 1 245 ? 9.064 -5.708 6.125 1.000 11.367 267 VAL AAA O 1
ATOM 1814 N N . MET A 1 246 ? 10.383 -7.532 5.902 1.000 11.325 268 MET AAA N 1
ATOM 1815 C CA . MET A 1 246 ? 10.597 -7.788 7.343 1.000 12.594 268 MET AAA CA 1
ATOM 1816 C C . MET A 1 246 ? 11.883 -7.158 7.866 1.000 12.905 268 MET AAA C 1
ATOM 1817 O O . MET A 1 246 ? 12.075 -7.179 9.060 1.000 15.244 268 MET AAA O 1
ATOM 1822 N N . GLY A 1 247 ? 12.740 -6.645 6.988 1.000 11.776 269 GLY AAA N 1
ATOM 1823 C CA . GLY A 1 247 ? 14.050 -6.117 7.378 1.000 11.697 269 GLY AAA CA 1
ATOM 1824 C C . GLY A 1 247 ? 15.155 -6.736 6.545 1.000 11.203 269 GLY AAA C 1
ATOM 1825 O O . GLY A 1 247 ? 14.864 -7.214 5.411 1.000 11.857 269 GLY AAA O 1
ATOM 1826 N N . TRP A 1 248 ? 16.380 -6.678 7.058 1.000 11.076 270 TRP AAA N 1
ATOM 1827 C CA . TRP A 1 248 ? 17.580 -7.203 6.377 1.000 11.239 270 TRP AAA CA 1
ATOM 1828 C C . TRP A 1 248 ? 18.129 -8.421 7.118 1.000 11.932 270 TRP AAA C 1
ATOM 1829 O O . TRP A 1 248 ? 18.275 -8.412 8.338 1.000 12.593 270 TRP AAA O 1
ATOM 1840 N N . PHE A 1 249 ? 18.528 -9.401 6.318 1.000 12.444 271 PHE AAA N 1
ATOM 1841 C CA . PHE A 1 249 ? 19.281 -10.606 6.717 1.000 12.473 271 PHE AAA CA 1
ATOM 1842 C C . PHE A 1 249 ? 20.774 -10.339 6.497 1.000 13.453 271 PHE AAA C 1
ATOM 1843 O O . PHE A 1 249 ? 21.104 -9.734 5.484 1.000 13.956 271 PHE AAA O 1
ATOM 1851 N N . THR A 1 250 ? 21.637 -10.799 7.404 1.000 14.022 272 THR AAA N 1
ATOM 1852 C CA . THR A 1 250 ? 23.107 -10.692 7.225 1.000 13.797 272 THR AAA CA 1
ATOM 1853 C C . THR A 1 250 ? 23.703 -12.089 7.343 1.000 13.881 272 THR AAA C 1
ATOM 1854 O O . THR A 1 250 ? 23.744 -12.657 8.450 1.000 13.920 272 THR AAA O 1
ATOM 1858 N N . ALA A 1 251 ? 24.208 -12.593 6.233 1.000 13.376 273 ALA AAA N 1
ATOM 1859 C CA . ALA A 1 251 ? 24.880 -13.909 6.165 1.000 14.137 273 ALA AAA CA 1
ATOM 1860 C C . ALA A 1 251 ? 26.243 -13.824 6.853 1.000 14.921 273 ALA AAA C 1
ATOM 1861 O O . ALA A 1 251 ? 26.861 -12.749 6.872 1.000 15.135 273 ALA AAA O 1
ATOM 1863 N N . GLY A 1 252 ? 26.711 -14.942 7.391 1.000 15.674 274 GLY AAA N 1
ATOM 1864 C CA . GLY A 1 252 ? 28.012 -15.006 8.088 1.000 15.501 274 GLY AAA CA 1
ATOM 1865 C C . GLY A 1 252 ? 29.203 -14.871 7.146 1.000 16.906 274 GLY AAA C 1
ATOM 1866 O O . GLY A 1 252 ? 30.338 -14.785 7.656 1.000 16.526 274 GLY AAA O 1
ATOM 1867 N N . SER A 1 253 ? 28.965 -14.799 5.844 1.000 17.019 275 SER AAA N 1
ATOM 1868 C CA . SER A 1 253 ? 30.010 -14.663 4.790 1.000 17.707 275 SER AAA CA 1
ATOM 1869 C C . SER A 1 253 ? 30.554 -13.234 4.718 1.000 18.966 275 SER AAA C 1
ATOM 1870 O O . SER A 1 253 ? 31.543 -13.007 4.017 1.000 18.823 275 SER AAA O 1
ATOM 1873 N N . GLY A 1 254 ? 29.927 -12.277 5.403 1.000 17.556 276 GLY AAA N 1
ATOM 1874 C CA . GLY A 1 254 ? 30.431 -10.898 5.424 1.000 17.480 276 GLY AAA CA 1
ATOM 1875 C C . GLY A 1 254 ? 29.511 -9.975 6.178 1.000 16.051 276 GLY AAA C 1
ATOM 1876 O O . GLY A 1 254 ? 28.853 -10.431 7.147 1.000 17.172 276 GLY AAA O 1
ATOM 1877 N N . THR A 1 255 ? 29.465 -8.721 5.740 1.000 15.571 277 THR AAA N 1
ATOM 1878 C CA . THR A 1 255 ? 28.577 -7.684 6.318 1.000 14.907 277 THR AAA CA 1
ATOM 1879 C C . THR A 1 255 ? 27.558 -7.197 5.278 1.000 15.210 277 THR AAA C 1
ATOM 1880 O O . THR A 1 255 ? 26.742 -6.322 5.624 1.000 15.329 277 THR AAA O 1
ATOM 1884 N N . HIS A 1 256 ? 27.536 -7.780 4.076 1.000 14.210 278 HIS AAA N 1
ATOM 1885 C CA . HIS A 1 256 ? 26.505 -7.501 3.042 1.000 13.771 278 HIS AAA CA 1
ATOM 1886 C C . HIS A 1 256 ? 25.152 -8.001 3.543 1.000 13.255 278 HIS AAA C 1
ATOM 1887 O O . HIS A 1 256 ? 25.111 -9.049 4.224 1.000 14.082 278 HIS AAA O 1
ATOM 1894 N N . GLN A 1 257 ? 24.109 -7.257 3.212 1.000 12.448 279 GLN AAA N 1
ATOM 1895 C CA . GLN A 1 257 ? 22.740 -7.523 3.687 1.000 12.483 279 GLN AAA CA 1
ATOM 1896 C C . GLN A 1 257 ? 21.803 -7.773 2.514 1.000 12.424 279 GLN AAA C 1
ATOM 1897 O O . GLN A 1 257 ? 22.047 -7.307 1.397 1.000 13.670 279 GLN AAA O 1
ATOM 1903 N N . ARG A 1 258 ? 20.746 -8.505 2.807 1.000 12.114 280 ARG AAA N 1
ATOM 1904 C CA . ARG A 1 258 ? 19.673 -8.821 1.851 1.000 11.764 280 ARG AAA CA 1
ATOM 1905 C C . ARG A 1 258 ? 18.354 -8.420 2.487 1.000 12.398 280 ARG AAA C 1
ATOM 1906 O O . ARG A 1 258 ? 18.130 -8.794 3.649 1.000 11.790 280 ARG AAA O 1
ATOM 1914 N N . PHE A 1 259 ? 17.468 -7.806 1.728 1.000 11.595 281 PHE AAA N 1
ATOM 1915 C CA . PHE A 1 259 ? 16.046 -7.712 2.128 1.000 11.271 281 PHE AAA CA 1
ATOM 1916 C C . PHE A 1 259 ? 15.487 -9.119 2.331 1.000 11.777 281 PHE AAA C 1
ATOM 1917 O O . PHE A 1 259 ? 15.829 -10.021 1.545 1.000 11.932 281 PHE AAA O 1
ATOM 1925 N N . ARG A 1 260 ? 14.589 -9.273 3.297 1.000 11.192 282 ARG AAA N 1
ATOM 1926 C CA . ARG A 1 260 ? 13.839 -10.529 3.539 1.000 11.677 282 ARG AAA CA 1
ATOM 1927 C C . ARG A 1 260 ? 12.366 -10.177 3.578 1.000 11.922 282 ARG AAA C 1
ATOM 1928 O O . ARG A 1 260 ? 11.989 -9.269 4.338 1.000 11.277 282 ARG AAA O 1
ATOM 1936 N N . GLY A 1 261 ? 11.559 -10.894 2.799 1.000 11.647 283 GLY AAA N 1
ATOM 1937 C CA . GLY A 1 261 ? 10.106 -10.690 2.720 1.000 11.859 283 GLY AAA CA 1
ATOM 1938 C C . GLY A 1 261 ? 9.401 -11.985 3.032 1.000 12.549 283 GLY AAA C 1
ATOM 1939 O O . GLY A 1 261 ? 10.059 -13.056 3.065 1.000 13.249 283 GLY AAA O 1
ATOM 1940 N N . LEU A 1 262 ? 8.103 -11.896 3.299 1.000 11.852 284 LEU AAA N 1
ATOM 1941 C CA . LEU A 1 262 ? 7.277 -13.078 3.646 1.000 11.694 284 LEU AAA CA 1
ATOM 1942 C C . LEU A 1 262 ? 6.036 -13.083 2.772 1.000 12.208 284 LEU AAA C 1
ATOM 1943 O O . LEU A 1 262 ? 5.561 -12.023 2.331 1.000 11.461 284 LEU AAA O 1
ATOM 1948 N N . PRO A 1 263 ? 5.447 -14.278 2.523 1.000 11.627 285 PRO AAA N 1
ATOM 1949 C CA . PRO A 1 263 ? 4.236 -14.377 1.719 1.000 11.594 285 PRO AAA CA 1
ATOM 1950 C C . PRO A 1 263 ? 3.027 -13.863 2.508 1.000 10.933 285 PRO AAA C 1
ATOM 1951 O O . PRO A 1 263 ? 3.068 -13.846 3.728 1.000 11.601 285 PRO AAA O 1
ATOM 1955 N N . ARG A 1 264 ? 1.987 -13.509 1.777 1.000 10.771 286 ARG AAA N 1
ATOM 1956 C CA . ARG A 1 264 ? 0.720 -13.042 2.366 1.000 11.042 286 ARG AAA CA 1
ATOM 1957 C C . ARG A 1 264 ? -0.451 -13.848 1.807 1.000 11.181 286 ARG AAA C 1
ATOM 1958 O O . ARG A 1 264 ? -0.545 -14.040 0.595 1.000 11.278 286 ARG AAA O 1
ATOM 1966 N N . TYR A 1 265 ? -1.292 -14.316 2.716 1.000 10.581 287 TYR AAA N 1
ATOM 1967 C CA . TYR A 1 265 ? -2.567 -14.980 2.393 1.000 10.803 287 TYR AAA CA 1
ATOM 1968 C C . TYR A 1 265 ? -3.707 -13.965 2.359 1.000 11.018 287 TYR AAA C 1
ATOM 1969 O O . TYR A 1 265 ? -3.760 -13.067 3.223 1.000 10.953 287 TYR AAA O 1
ATOM 1978 N N . PHE A 1 266 ? -4.625 -14.192 1.438 1.000 11.229 288 PHE AAA N 1
ATOM 1979 C CA . PHE A 1 266 ? -5.903 -13.454 1.349 1.000 11.532 288 PHE AAA CA 1
ATOM 1980 C C . PHE A 1 266 ? -7.052 -14.434 1.273 1.000 11.424 288 PHE AAA C 1
ATOM 1981 O O . PHE A 1 266 ? -6.995 -15.381 0.503 1.000 12.299 288 PHE AAA O 1
ATOM 1989 N N . ASN A 1 267 ? -8.112 -14.166 2.024 1.000 11.744 289 ASN AAA N 1
ATOM 1990 C CA . ASN A 1 267 ? -9.413 -14.843 1.836 1.000 12.222 289 ASN AAA CA 1
ATOM 1991 C C . ASN A 1 267 ? -10.467 -13.746 1.768 1.000 11.377 289 ASN AAA C 1
ATOM 1992 O O . ASN A 1 267 ? -10.759 -13.139 2.802 1.000 11.906 289 ASN AAA O 1
ATOM 1997 N N . VAL A 1 268 ? -10.953 -13.477 0.569 1.000 12.213 290 VAL AAA N 1
ATOM 1998 C CA . VAL A 1 268 ? -11.895 -12.352 0.330 1.000 13.092 290 VAL AAA CA 1
ATOM 1999 C C . VAL A 1 268 ? -13.311 -12.918 0.212 1.000 13.699 290 VAL AAA C 1
ATOM 2000 O O . VAL A 1 268 ? -13.546 -13.859 -0.563 1.000 13.360 290 VAL AAA O 1
ATOM 2004 N N . GLN A 1 269 ? -14.231 -12.351 0.985 1.000 13.954 291 GLN AAA N 1
ATOM 2005 C CA . GLN A 1 269 ? -15.665 -12.671 0.871 1.000 14.575 291 GLN AAA CA 1
ATOM 2006 C C . GLN A 1 269 ? -16.285 -11.702 -0.139 1.000 14.603 291 GLN AAA C 1
ATOM 2007 O O . GLN A 1 269 ? -16.103 -10.475 0.010 1.000 13.033 291 GLN AAA O 1
ATOM 2013 N N . LEU A 1 270 ? -16.953 -12.238 -1.150 1.000 14.830 292 LEU AAA N 1
ATOM 2014 C CA . LEU A 1 270 ? -17.657 -11.408 -2.146 1.000 15.161 292 LEU AAA CA 1
ATOM 2015 C C . LEU A 1 270 ? -19.134 -11.730 -2.155 1.000 15.603 292 LEU AAA C 1
ATOM 2016 O O . LEU A 1 270 ? -19.533 -12.859 -1.808 1.000 16.152 292 LEU AAA O 1
ATOM 2021 N N . ARG A 1 271 ? -19.913 -10.734 -2.531 1.000 14.266 293 ARG AAA N 1
ATOM 2022 C CA . ARG A 1 271 ? -21.382 -10.890 -2.624 1.000 15.062 293 ARG AAA CA 1
ATOM 2023 C C . ARG A 1 271 ? -21.816 -10.281 -3.943 1.000 15.283 293 ARG AAA C 1
ATOM 2024 O O . ARG A 1 271 ? -21.178 -9.313 -4.433 1.000 15.114 293 ARG AAA O 1
ATOM 2032 N N . LYS A 1 272 ? -22.895 -10.802 -4.509 1.000 15.004 294 LYS AAA N 1
ATOM 2033 C CA . LYS A 1 272 ? -23.466 -10.221 -5.732 1.000 15.844 294 LYS AAA CA 1
ATOM 2034 C C . LYS A 1 272 ? -24.187 -8.914 -5.397 1.000 15.179 294 LYS AAA C 1
ATOM 2035 O O . LYS A 1 272 ? -25.001 -8.874 -4.447 1.000 15.613 294 LYS AAA O 1
ATOM 2041 N N . ARG A 1 273 ? -23.927 -7.874 -6.190 1.000 15.382 295 ARG AAA N 1
ATOM 2042 C CA . ARG A 1 273 ? -24.524 -6.532 -6.028 1.000 16.025 295 ARG AAA CA 1
ATOM 2043 C C . ARG A 1 273 ? -25.170 -6.135 -7.353 1.000 16.865 295 ARG AAA C 1
ATOM 2044 O O . ARG A 1 273 ? -24.502 -6.215 -8.402 1.000 16.620 295 ARG AAA O 1
ATOM 2052 N N . ALA A 1 274 ? -26.427 -5.708 -7.310 1.000 17.682 296 ALA AAA N 1
ATOM 2053 C CA . ALA A 1 274 ? -27.110 -5.157 -8.503 1.000 18.934 296 ALA AAA CA 1
ATOM 2054 C C . ALA A 1 274 ? -26.581 -3.748 -8.750 1.000 18.150 296 ALA AAA C 1
ATOM 2055 O O . ALA A 1 274 ? -26.414 -2.992 -7.773 1.000 18.257 296 ALA AAA O 1
ATOM 2057 N N . VAL A 1 275 ? -26.350 -3.416 -10.022 1.000 18.959 297 VAL AAA N 1
ATOM 2058 C CA . VAL A 1 275 ? -25.872 -2.082 -10.471 1.000 20.507 297 VAL AAA CA 1
ATOM 2059 C C . VAL A 1 275 ? -26.610 -1.730 -11.764 1.000 21.336 297 VAL AAA C 1
ATOM 2060 O O . VAL A 1 275 ? -27.135 -2.660 -12.413 1.000 22.393 297 VAL AAA O 1
ATOM 2064 N N . ARG A 1 276 ? -26.668 -0.434 -12.066 1.000 25.238 298 ARG AAA N 1
ATOM 2065 C CA . ARG A 1 276 ? -27.161 0.142 -13.351 1.000 27.748 298 ARG AAA CA 1
ATOM 2066 C C . ARG A 1 276 ? -26.206 1.252 -13.800 1.000 29.264 298 ARG AAA C 1
ATOM 2067 O O . ARG A 1 276 ? -25.820 2.079 -12.970 1.000 29.236 298 ARG AAA O 1
ATOM 2070 N N . ASN A 1 277 ? -25.840 1.294 -15.084 1.000 33.693 299 ASN AAA N 1
ATOM 2071 C CA . ASN A 1 277 ? -25.023 2.404 -15.644 1.000 37.194 299 ASN AAA CA 1
ATOM 2072 C C . ASN A 1 277 ? -25.881 3.673 -15.727 1.000 41.484 299 ASN AAA C 1
ATOM 2073 O O . ASN A 1 277 ? -27.106 3.603 -15.891 1.000 46.624 299 ASN AAA O 1
ATOM 2079 N N . ILE B 1 7 ? -21.295 -29.806 8.479 1.000 52.299 29 ILE BBB N 1
ATOM 2080 C CA . ILE B 1 7 ? -22.405 -30.175 9.411 1.000 50.115 29 ILE BBB CA 1
ATOM 2081 C C . ILE B 1 7 ? -23.362 -28.983 9.538 1.000 49.413 29 ILE BBB C 1
ATOM 2082 O O . ILE B 1 7 ? -22.872 -27.863 9.785 1.000 53.988 29 ILE BBB O 1
ATOM 2084 N N . GLU B 1 8 ? -24.669 -29.204 9.359 1.000 46.004 30 GLU BBB N 1
ATOM 2085 C CA . GLU B 1 8 ? -25.724 -28.221 9.735 1.000 42.575 30 GLU BBB CA 1
ATOM 2086 C C . GLU B 1 8 ? -25.639 -28.044 11.263 1.000 39.250 30 GLU BBB C 1
ATOM 2087 O O . GLU B 1 8 ? -25.822 -29.021 12.000 1.000 37.533 30 GLU BBB O 1
ATOM 2093 N N . VAL B 1 9 ? -25.304 -26.845 11.720 1.000 34.060 31 VAL BBB N 1
ATOM 2094 C CA . VAL B 1 9 ? -25.215 -26.511 13.168 1.000 31.084 31 VAL BBB CA 1
ATOM 2095 C C . VAL B 1 9 ? -26.608 -26.062 13.623 1.000 31.148 31 VAL BBB C 1
ATOM 2096 O O . VAL B 1 9 ? -27.158 -25.142 12.964 1.000 28.797 31 VAL BBB O 1
ATOM 2100 N N . LEU B 1 10 ? -27.146 -26.680 14.687 1.000 25.068 32 LEU BBB N 1
ATOM 2101 C CA . LEU B 1 10 ? -28.518 -26.411 15.190 1.000 27.942 32 LEU BBB CA 1
ATOM 2102 C C . LEU B 1 10 ? -28.413 -25.552 16.448 1.000 25.803 32 LEU BBB C 1
ATOM 2103 O O . LEU B 1 10 ? -27.467 -24.764 16.536 1.000 24.841 32 LEU BBB O 1
ATOM 2108 N N . ASP B 1 11 ? -29.379 -25.613 17.359 1.000 24.297 33 ASP BBB N 1
ATOM 2109 C CA . ASP B 1 11 ? -29.342 -24.696 18.525 1.000 26.518 33 ASP BBB CA 1
ATOM 2110 C C . ASP B 1 11 ? -28.351 -25.227 19.564 1.000 24.342 33 ASP BBB C 1
ATOM 2111 O O . ASP B 1 11 ? -28.056 -26.430 19.564 1.000 23.419 33 ASP BBB O 1
ATOM 2116 N N . VAL B 1 12 ? -27.873 -24.328 20.425 1.000 25.790 34 VAL BBB N 1
ATOM 2117 C CA . VAL B 1 12 ? -27.141 -24.680 21.670 1.000 25.700 34 VAL BBB CA 1
ATOM 2118 C C . VAL B 1 12 ? -28.153 -25.297 22.634 1.000 27.180 34 VAL BBB C 1
ATOM 2119 O O . VAL B 1 12 ? -29.364 -24.943 22.542 1.000 28.784 34 VAL BBB O 1
ATOM 2123 N N . LYS B 1 13 ? -27.680 -26.160 23.527 1.000 26.902 35 LYS BBB N 1
ATOM 2124 C CA . LYS B 1 13 ? -28.503 -26.720 24.624 1.000 26.773 35 LYS BBB CA 1
ATOM 2125 C C . LYS B 1 13 ? -28.367 -25.777 25.827 1.000 27.289 35 LYS BBB C 1
ATOM 2126 O O . LYS B 1 13 ? -27.442 -24.950 25.823 1.000 29.317 35 LYS BBB O 1
ATOM 2130 N N . THR B 1 14 ? -29.290 -25.864 26.789 1.000 25.730 36 THR BBB N 1
ATOM 2131 C CA . THR B 1 14 ? -29.385 -24.954 27.960 1.000 27.841 36 THR BBB CA 1
ATOM 2132 C C . THR B 1 14 ? -29.503 -25.802 29.231 1.000 28.662 36 THR BBB C 1
ATOM 2133 O O . THR B 1 14 ? -29.778 -26.999 29.100 1.000 29.094 36 THR BBB O 1
ATOM 2137 N N . GLY B 1 15 ? -29.272 -25.197 30.403 1.000 33.684 37 GLY BBB N 1
ATOM 2138 C CA . GLY B 1 15 ? -29.436 -25.860 31.718 1.000 35.964 37 GLY BBB CA 1
ATOM 2139 C C . GLY B 1 15 ? -28.155 -26.532 32.185 1.000 39.651 37 GLY BBB C 1
ATOM 2140 O O . GLY B 1 15 ? -27.085 -26.172 31.635 1.000 40.138 37 GLY BBB O 1
ATOM 2141 N N . ASP B 1 17 ? -25.900 -28.517 33.169 1.000 47.562 39 ASP BBB N 1
ATOM 2142 C CA . ASP B 1 17 ? -25.258 -29.703 32.533 1.000 46.763 39 ASP BBB CA 1
ATOM 2143 C C . ASP B 1 17 ? -24.935 -29.453 31.048 1.000 42.758 39 ASP BBB C 1
ATOM 2144 O O . ASP B 1 17 ? -24.282 -30.326 30.444 1.000 39.867 39 ASP BBB O 1
ATOM 2149 N N . SER B 1 18 ? -25.378 -28.337 30.461 1.000 36.444 40 SER BBB N 1
ATOM 2150 C CA . SER B 1 18 ? -25.134 -28.028 29.029 1.000 33.983 40 SER BBB CA 1
ATOM 2151 C C . SER B 1 18 ? -23.744 -27.412 28.859 1.000 33.870 40 SER BBB C 1
ATOM 2152 O O . SER B 1 18 ? -23.314 -27.305 27.711 1.000 31.404 40 SER BBB O 1
ATOM 2155 N N . ILE B 1 19 ? -23.096 -27.011 29.957 1.000 32.744 41 ILE BBB N 1
ATOM 2156 C CA . ILE B 1 19 ? -21.809 -26.266 29.954 1.000 33.462 41 ILE BBB CA 1
ATOM 2157 C C . ILE B 1 19 ? -20.797 -27.083 30.760 1.000 34.741 41 ILE BBB C 1
ATOM 2158 O O . ILE B 1 19 ? -21.207 -27.760 31.716 1.000 31.749 41 ILE BBB O 1
ATOM 2163 N N . THR B 1 20 ? -19.540 -27.093 30.323 1.000 31.881 42 THR BBB N 1
ATOM 2164 C CA . THR B 1 20 ? -18.415 -27.749 31.038 1.000 29.943 42 THR BBB CA 1
ATOM 2165 C C . THR B 1 20 ? -17.203 -26.841 30.839 1.000 31.502 42 THR BBB C 1
ATOM 2166 O O . THR B 1 20 ? -17.219 -26.079 29.839 1.000 29.657 42 THR BBB O 1
ATOM 2170 N N . GLN B 1 21 ? -16.300 -26.795 31.823 1.000 27.591 43 GLN BBB N 1
ATOM 2171 C CA . GLN B 1 21 ? -15.011 -26.067 31.746 1.000 27.132 43 GLN BBB CA 1
ATOM 2172 C C . GLN B 1 21 ? -13.930 -27.152 31.586 1.000 27.497 43 GLN BBB C 1
ATOM 2173 O O . GLN B 1 21 ? -14.086 -28.267 32.135 1.000 28.976 43 GLN BBB O 1
ATOM 2179 N N . ILE B 1 22 ? -12.918 -26.895 30.758 1.000 21.448 44 ILE BBB N 1
ATOM 2180 C CA . ILE B 1 22 ? -11.750 -27.799 30.607 1.000 21.548 44 ILE BBB CA 1
ATOM 2181 C C . ILE B 1 22 ? -10.546 -26.960 31.022 1.000 19.062 44 ILE BBB C 1
ATOM 2182 O O . ILE B 1 22 ? -10.341 -25.906 30.400 1.000 20.458 44 ILE BBB O 1
ATOM 2187 N N . GLU B 1 23 ? -9.816 -27.400 32.051 1.000 18.042 45 GLU BBB N 1
ATOM 2188 C CA . GLU B 1 23 ? -8.597 -26.709 32.544 1.000 18.901 45 GLU BBB CA 1
ATOM 2189 C C . GLU B 1 23 ? -7.376 -27.544 32.169 1.000 17.877 45 GLU BBB C 1
ATOM 2190 O O . GLU B 1 23 ? -7.390 -28.793 32.307 1.000 17.915 45 GLU BBB O 1
ATOM 2196 N N . ALA B 1 24 ? -6.367 -26.886 31.618 1.000 16.335 46 ALA BBB N 1
ATOM 2197 C CA . ALA B 1 24 ? -5.174 -27.597 31.146 1.000 15.351 46 ALA BBB CA 1
ATOM 2198 C C . ALA B 1 24 ? -4.005 -26.633 31.145 1.000 15.046 46 ALA BBB C 1
ATOM 2199 O O . ALA B 1 24 ? -4.194 -25.416 31.098 1.000 14.228 46 ALA BBB O 1
ATOM 2201 N N . PHE B 1 25 ? -2.808 -27.183 31.210 1.000 14.906 47 PHE BBB N 1
ATOM 2202 C CA . PHE B 1 25 ? -1.609 -26.381 30.905 1.000 14.300 47 PHE BBB CA 1
ATOM 2203 C C . PHE B 1 25 ? -0.716 -27.168 29.963 1.000 13.706 47 PHE BBB C 1
ATOM 2204 O O . PHE B 1 25 ? -0.806 -28.396 29.863 1.000 15.400 47 PHE BBB O 1
ATOM 2212 N N . LEU B 1 26 ? 0.085 -26.429 29.217 1.000 12.350 48 LEU BBB N 1
ATOM 2213 C CA . LEU B 1 26 ? 1.128 -27.005 28.351 1.000 12.661 48 LEU BBB CA 1
ATOM 2214 C C . LEU B 1 26 ? 2.460 -26.415 28.792 1.000 12.972 48 LEU BBB C 1
ATOM 2215 O O . LEU B 1 26 ? 2.618 -25.179 28.786 1.000 13.933 48 LEU BBB O 1
ATOM 2220 N N . ASN B 1 27 ? 3.398 -27.292 29.147 1.000 13.332 49 ASN BBB N 1
ATOM 2221 C CA . ASN B 1 27 ? 4.789 -26.898 29.426 1.000 13.456 49 ASN BBB CA 1
ATOM 2222 C C . ASN B 1 27 ? 5.505 -26.583 28.114 1.000 12.948 49 ASN BBB C 1
ATOM 2223 O O . ASN B 1 27 ? 5.218 -27.157 27.070 1.000 13.177 49 ASN BBB O 1
ATOM 2228 N N . PRO B 1 28 ? 6.465 -25.652 28.138 1.000 12.660 50 PRO BBB N 1
ATOM 2229 C CA . PRO B 1 28 ? 7.222 -25.310 26.939 1.000 12.715 50 PRO BBB CA 1
ATOM 2230 C C . PRO B 1 28 ? 8.114 -26.470 26.499 1.000 12.558 50 PRO BBB C 1
ATOM 2231 O O . PRO B 1 28 ? 8.527 -27.295 27.318 1.000 13.084 50 PRO BBB O 1
ATOM 2235 N N . ARG B 1 29 ? 8.368 -26.512 25.196 1.000 12.265 51 ARG BBB N 1
ATOM 2236 C CA . ARG B 1 29 ? 9.252 -27.498 24.548 1.000 11.800 51 ARG BBB CA 1
ATOM 2237 C C . ARG B 1 29 ? 10.339 -26.697 23.840 1.000 11.748 51 ARG BBB C 1
ATOM 2238 O O . ARG B 1 29 ? 10.233 -26.466 22.635 1.000 12.539 51 ARG BBB O 1
ATOM 2246 N N . MET B 1 30 ? 11.313 -26.212 24.603 1.000 11.839 52 MET BBB N 1
ATOM 2247 C CA . MET B 1 30 ? 12.332 -25.274 24.099 1.000 12.325 52 MET BBB CA 1
ATOM 2248 C C . MET B 1 30 ? 13.552 -26.025 23.577 1.000 13.149 52 MET BBB C 1
ATOM 2249 O O . MET B 1 30 ? 14.472 -25.352 23.114 1.000 12.662 52 MET BBB O 1
ATOM 2254 N N . GLY B 1 31 ? 13.528 -27.351 23.618 1.000 13.309 53 GLY BBB N 1
ATOM 2255 C CA . GLY B 1 31 ? 14.645 -28.183 23.121 1.000 13.743 53 GLY BBB CA 1
ATOM 2256 C C . GLY B 1 31 ? 15.084 -29.162 24.202 1.000 14.505 53 GLY BBB C 1
ATOM 2257 O O . GLY B 1 31 ? 15.209 -30.365 23.890 1.000 14.146 53 GLY BBB O 1
ATOM 2258 N N . VAL B 1 32 ? 15.255 -28.698 25.439 1.000 13.497 54 VAL BBB N 1
ATOM 2259 C CA . VAL B 1 32 ? 15.358 -29.609 26.602 1.000 13.612 54 VAL BBB CA 1
ATOM 2260 C C . VAL B 1 32 ? 13.917 -29.898 27.021 1.000 14.269 54 VAL BBB C 1
ATOM 2261 O O . VAL B 1 32 ? 13.346 -29.107 27.772 1.000 14.433 54 VAL BBB O 1
ATOM 2265 N N . ASN B 1 33 ? 13.359 -30.991 26.526 1.000 14.758 55 ASN BBB N 1
ATOM 2266 C CA . ASN B 1 33 ? 11.917 -31.308 26.637 1.000 14.096 55 ASN BBB CA 1
ATOM 2267 C C . ASN B 1 33 ? 11.675 -32.357 27.732 1.000 15.174 55 ASN BBB C 1
ATOM 2268 O O . ASN B 1 33 ? 10.519 -32.695 27.988 1.000 16.606 55 ASN BBB O 1
ATOM 2273 N N . ASP B 1 34 ? 12.746 -32.812 28.371 1.000 14.915 56 ASP BBB N 1
ATOM 2274 C CA . ASP B 1 34 ? 12.754 -33.852 29.433 1.000 16.202 56 ASP BBB CA 1
ATOM 2275 C C . ASP B 1 34 ? 12.664 -33.166 30.798 1.000 15.387 56 ASP BBB C 1
ATOM 2276 O O . ASP B 1 34 ? 13.596 -32.442 31.155 1.000 15.765 56 ASP BBB O 1
ATOM 2281 N N . GLU B 1 35 ? 11.561 -33.382 31.507 1.000 15.901 57 GLU BBB N 1
ATOM 2282 C CA . GLU B 1 35 ? 11.285 -32.738 32.810 1.000 16.576 57 GLU BBB CA 1
ATOM 2283 C C . GLU B 1 35 ? 12.264 -33.190 33.901 1.000 17.262 57 GLU BBB C 1
ATOM 2284 O O . GLU B 1 35 ? 12.238 -32.560 34.979 1.000 17.751 57 GLU BBB O 1
ATOM 2290 N N . THR B 1 36 ? 13.122 -34.194 33.651 1.000 17.954 58 THR BBB N 1
ATOM 2291 C CA . THR B 1 36 ? 14.162 -34.623 34.633 1.000 18.982 58 THR BBB CA 1
ATOM 2292 C C . THR B 1 36 ? 15.512 -33.984 34.308 1.000 18.771 58 THR BBB C 1
ATOM 2293 O O . THR B 1 36 ? 16.484 -34.223 35.070 1.000 20.776 58 THR BBB O 1
ATOM 2297 N N . ASN B 1 37 ? 15.611 -33.228 33.217 1.000 16.626 59 ASN BBB N 1
ATOM 2298 C CA . ASN B 1 37 ? 16.877 -32.578 32.823 1.000 15.795 59 ASN BBB CA 1
ATOM 2299 C C . ASN B 1 37 ? 16.979 -31.248 33.574 1.000 14.687 59 ASN BBB C 1
ATOM 2300 O O . ASN B 1 37 ? 16.014 -30.482 33.567 1.000 14.643 59 ASN BBB O 1
ATOM 2305 N N . THR B 1 38 ? 18.161 -30.927 34.095 1.000 15.556 60 THR BBB N 1
ATOM 2306 C CA . THR B 1 38 ? 18.440 -29.704 34.876 1.000 15.360 60 THR BBB CA 1
ATOM 2307 C C . THR B 1 38 ? 18.143 -28.435 34.048 1.000 15.719 60 THR BBB C 1
ATOM 2308 O O . THR B 1 38 ? 17.947 -27.365 34.672 1.000 15.870 60 THR BBB O 1
ATOM 2312 N N . TRP B 1 39 ? 18.129 -28.514 32.707 1.000 13.878 61 TRP BBB N 1
ATOM 2313 C CA . TRP B 1 39 ? 17.839 -27.329 31.843 1.000 14.240 61 TRP BBB CA 1
ATOM 2314 C C . TRP B 1 39 ? 16.421 -27.391 31.252 1.000 13.381 61 TRP BBB C 1
ATOM 2315 O O . TRP B 1 39 ? 16.145 -26.654 30.279 1.000 13.476 61 TRP BBB O 1
ATOM 2326 N N . TYR B 1 40 ? 15.509 -28.145 31.844 1.000 13.965 62 TYR BBB N 1
ATOM 2327 C CA . TYR B 1 40 ? 14.094 -28.178 31.383 1.000 13.444 62 TYR BBB CA 1
ATOM 2328 C C . TYR B 1 40 ? 13.536 -26.752 31.298 1.000 12.998 62 TYR BBB C 1
ATOM 2329 O O . TYR B 1 40 ? 13.721 -25.955 32.217 1.000 12.903 62 TYR BBB O 1
ATOM 2338 N N . GLY B 1 41 ? 12.858 -26.441 30.215 1.000 12.749 63 GLY BBB N 1
ATOM 2339 C CA . GLY B 1 41 ? 12.276 -25.105 30.010 1.000 12.592 63 GLY BBB CA 1
ATOM 2340 C C . GLY B 1 41 ? 13.185 -24.195 29.217 1.000 12.024 63 GLY BBB C 1
ATOM 2341 O O . GLY B 1 41 ? 12.780 -23.047 28.940 1.000 12.998 63 GLY BBB O 1
ATOM 2342 N N . PHE B 1 42 ? 14.357 -24.698 28.827 1.000 11.986 64 PHE BBB N 1
ATOM 2343 C CA . PHE B 1 42 ? 15.362 -23.997 28.011 1.000 12.189 64 PHE BBB CA 1
ATOM 2344 C C . PHE B 1 42 ? 15.746 -24.882 26.828 1.000 12.277 64 PHE BBB C 1
ATOM 2345 O O . PHE B 1 42 ? 15.453 -26.080 26.847 1.000 12.807 64 PHE BBB O 1
ATOM 2353 N N . SER B 1 43 ? 16.418 -24.313 25.835 1.000 12.821 65 SER BBB N 1
ATOM 2354 C CA . SER B 1 43 ? 17.153 -25.110 24.823 1.000 13.124 65 SER BBB CA 1
ATOM 2355 C C . SER B 1 43 ? 18.524 -25.481 25.390 1.000 14.372 65 SER BBB C 1
ATOM 2356 O O . SER B 1 43 ? 18.983 -24.872 26.367 1.000 14.137 65 SER BBB O 1
ATOM 2359 N N . GLU B 1 44 ? 19.191 -26.416 24.728 1.000 15.620 66 GLU BBB N 1
ATOM 2360 C CA . GLU B 1 44 ? 20.653 -26.559 24.871 1.000 17.084 66 GLU BBB CA 1
ATOM 2361 C C . GLU B 1 44 ? 21.308 -25.317 24.272 1.000 15.259 66 GLU BBB C 1
ATOM 2362 O O . GLU B 1 44 ? 20.635 -24.535 23.550 1.000 15.491 66 GLU BBB O 1
ATOM 2368 N N . GLN B 1 45 ? 22.569 -25.106 24.595 1.000 15.623 67 GLN BBB N 1
ATOM 2369 C CA . GLN B 1 45 ? 23.353 -23.978 24.057 1.000 15.396 67 GLN BBB CA 1
ATOM 2370 C C . GLN B 1 45 ? 23.259 -23.963 22.530 1.000 15.129 67 GLN BBB C 1
ATOM 2371 O O . GLN B 1 45 ? 23.518 -25.001 21.889 1.000 15.392 67 GLN BBB O 1
ATOM 2377 N N . VAL B 1 46 ? 22.917 -22.809 21.962 1.000 14.571 68 VAL BBB N 1
ATOM 2378 C CA . VAL B 1 46 ? 22.714 -22.671 20.499 1.000 14.164 68 VAL BBB CA 1
ATOM 2379 C C . VAL B 1 46 ? 24.072 -22.580 19.804 1.000 14.030 68 VAL BBB C 1
ATOM 2380 O O . VAL B 1 46 ? 24.889 -21.729 20.183 1.000 15.177 68 VAL BBB O 1
ATOM 2384 N N . THR B 1 47 ? 24.300 -23.440 18.815 1.000 15.055 69 THR BBB N 1
ATOM 2385 C CA . THR B 1 47 ? 25.484 -23.369 17.936 1.000 15.931 69 THR BBB CA 1
ATOM 2386 C C . THR B 1 47 ? 25.068 -22.771 16.598 1.000 16.865 69 THR BBB C 1
ATOM 2387 O O . THR B 1 47 ? 23.910 -22.919 16.176 1.000 19.332 69 THR BBB O 1
ATOM 2391 N N . VAL B 1 48 ? 25.989 -22.088 15.940 1.000 16.614 70 VAL BBB N 1
ATOM 2392 C CA . VAL B 1 48 ? 25.677 -21.365 14.676 1.000 16.601 70 VAL BBB CA 1
ATOM 2393 C C . VAL B 1 48 ? 26.472 -22.017 13.547 1.000 16.463 70 VAL BBB C 1
ATOM 2394 O O . VAL B 1 48 ? 27.666 -22.338 13.770 1.000 17.863 70 VAL BBB O 1
ATOM 2398 N N . ALA B 1 49 ? 25.826 -22.232 12.415 1.000 15.887 71 ALA BBB N 1
ATOM 2399 C CA . ALA B 1 49 ? 26.428 -22.911 11.244 1.000 15.778 71 ALA BBB CA 1
ATOM 2400 C C . ALA B 1 49 ? 27.666 -22.155 10.741 1.000 17.857 71 ALA BBB C 1
ATOM 2401 O O . ALA B 1 49 ? 27.718 -20.916 10.821 1.000 17.287 71 ALA BBB O 1
ATOM 2403 N N . THR B 1 50 ? 28.638 -22.928 10.240 1.000 19.388 72 THR BBB N 1
ATOM 2404 C CA . THR B 1 50 ? 29.930 -22.438 9.693 1.000 20.817 72 THR BBB CA 1
ATOM 2405 C C . THR B 1 50 ? 29.753 -22.095 8.207 1.000 18.686 72 THR BBB C 1
ATOM 2406 O O . THR B 1 50 ? 30.618 -21.429 7.642 1.000 19.825 72 THR BBB O 1
ATOM 2410 N N . ALA B 1 51 ? 28.664 -22.551 7.588 1.000 16.835 73 ALA BBB N 1
ATOM 2411 C CA . ALA B 1 51 ? 28.335 -22.355 6.170 1.000 17.418 73 ALA BBB CA 1
ATOM 2412 C C . ALA B 1 51 ? 26.855 -22.686 6.010 1.000 16.389 73 ALA BBB C 1
ATOM 2413 O O . ALA B 1 51 ? 26.271 -23.423 6.828 1.000 15.643 73 ALA BBB O 1
ATOM 2415 N N . ARG B 1 52 ? 26.266 -22.137 4.978 1.000 18.802 74 ARG BBB N 1
ATOM 2416 C CA . ARG B 1 52 ? 24.845 -22.397 4.711 1.000 19.188 74 ARG BBB CA 1
ATOM 2417 C C . ARG B 1 52 ? 24.671 -23.897 4.428 1.000 18.936 74 ARG BBB C 1
ATOM 2418 O O . ARG B 1 52 ? 23.605 -24.442 4.724 1.000 17.513 74 ARG BBB O 1
ATOM 2426 N N . GLU B 1 53 ? 25.714 -24.561 3.900 1.000 18.236 75 GLU BBB N 1
ATOM 2427 C CA . GLU B 1 53 ? 25.644 -25.966 3.429 1.000 19.854 75 GLU BBB CA 1
ATOM 2428 C C . GLU B 1 53 ? 26.022 -26.949 4.538 1.000 18.312 75 GLU BBB C 1
ATOM 2429 O O . GLU B 1 53 ? 26.049 -28.158 4.280 1.000 19.914 75 GLU BBB O 1
ATOM 2435 N N . THR B 1 54 ? 26.345 -26.462 5.731 1.000 16.539 76 THR BBB N 1
ATOM 2436 C CA . THR B 1 54 ? 26.791 -27.315 6.865 1.000 17.405 76 THR BBB CA 1
ATOM 2437 C C . THR B 1 54 ? 25.925 -26.997 8.087 1.000 17.169 76 THR BBB C 1
ATOM 2438 O O . THR B 1 54 ? 26.392 -27.141 9.230 1.000 20.007 76 THR BBB O 1
ATOM 2442 N N . ASP B 1 55 ? 24.696 -26.573 7.848 1.000 16.519 77 ASP BBB N 1
ATOM 2443 C CA . ASP B 1 55 ? 23.765 -26.121 8.917 1.000 16.142 77 ASP BBB CA 1
ATOM 2444 C C . ASP B 1 55 ? 22.962 -27.327 9.404 1.000 15.296 77 ASP BBB C 1
ATOM 2445 O O . ASP B 1 55 ? 22.038 -27.739 8.696 1.000 15.440 77 ASP BBB O 1
ATOM 2450 N N . ARG B 1 56 ? 23.363 -27.893 10.534 1.000 15.584 78 ARG BBB N 1
ATOM 2451 C CA . ARG B 1 56 ? 22.867 -29.186 11.057 1.000 16.905 78 ARG BBB CA 1
ATOM 2452 C C . ARG B 1 56 ? 22.516 -29.012 12.528 1.000 16.266 78 ARG BBB C 1
ATOM 2453 O O . ARG B 1 56 ? 23.237 -29.480 13.405 1.000 16.412 78 ARG BBB O 1
ATOM 2456 N N . PRO B 1 57 ? 21.408 -28.327 12.847 1.000 14.826 79 PRO BBB N 1
ATOM 2457 C CA . PRO B 1 57 ? 21.069 -28.036 14.241 1.000 15.839 79 PRO BBB CA 1
ATOM 2458 C C . PRO B 1 57 ? 20.642 -29.299 14.980 1.000 15.450 79 PRO BBB C 1
ATOM 2459 O O . PRO B 1 57 ? 19.794 -30.066 14.509 1.000 16.957 79 PRO BBB O 1
ATOM 2463 N N . PRO B 1 58 ? 21.242 -29.588 16.152 1.000 16.406 80 PRO BBB N 1
ATOM 2464 C CA . PRO B 1 58 ? 20.771 -30.693 16.986 1.000 16.581 80 PRO BBB CA 1
ATOM 2465 C C . PRO B 1 58 ? 19.361 -30.382 17.512 1.000 16.471 80 PRO BBB C 1
ATOM 2466 O O . PRO B 1 58 ? 19.042 -29.213 17.743 1.000 15.987 80 PRO BBB O 1
ATOM 2470 N N . LYS B 1 59 ? 18.569 -31.425 17.720 1.000 17.120 81 LYS BBB N 1
ATOM 2471 C CA . LYS B 1 59 ? 17.138 -31.313 18.101 1.000 16.624 81 LYS BBB CA 1
ATOM 2472 C C . LYS B 1 59 ? 16.996 -30.489 19.390 1.000 15.718 81 LYS BBB C 1
ATOM 2473 O O . LYS B 1 59 ? 15.984 -29.758 19.517 1.000 16.742 81 LYS BBB O 1
ATOM 2478 N N . GLU B 1 60 ? 17.960 -30.537 20.311 1.000 14.850 82 GLU BBB N 1
ATOM 2479 C CA . GLU B 1 60 ? 17.776 -29.894 21.641 1.000 15.471 82 GLU BBB CA 1
ATOM 2480 C C . GLU B 1 60 ? 18.027 -28.380 21.571 1.000 13.971 82 GLU BBB C 1
ATOM 2481 O O . GLU B 1 60 ? 17.829 -27.706 22.594 1.000 13.562 82 GLU BBB O 1
ATOM 2487 N N . GLN B 1 61 ? 18.462 -27.830 20.438 1.000 13.586 83 GLN BBB N 1
ATOM 2488 C CA . GLN B 1 61 ? 18.860 -26.410 20.320 1.000 13.669 83 GLN BBB CA 1
ATOM 2489 C C . GLN B 1 61 ? 17.750 -25.549 19.700 1.000 13.166 83 GLN BBB C 1
ATOM 2490 O O . GLN B 1 61 ? 18.014 -24.345 19.545 1.000 13.890 83 GLN BBB O 1
ATOM 2496 N N . MET B 1 62 ? 16.591 -26.125 19.369 1.000 13.789 84 MET BBB N 1
ATOM 2497 C CA . MET B 1 62 ? 15.477 -25.406 18.702 1.000 14.524 84 MET BBB CA 1
ATOM 2498 C C . MET B 1 62 ? 14.207 -25.534 19.517 1.000 13.768 84 MET BBB C 1
ATOM 2499 O O . MET B 1 62 ? 13.974 -26.578 20.113 1.000 14.266 84 MET BBB O 1
ATOM 2504 N N . PRO B 1 63 ? 13.367 -24.474 19.557 1.000 13.116 85 PRO BBB N 1
ATOM 2505 C CA . PRO B 1 63 ? 12.053 -24.587 20.179 1.000 13.086 85 PRO BBB CA 1
ATOM 2506 C C . PRO B 1 63 ? 10.997 -25.225 19.274 1.000 12.234 85 PRO BBB C 1
ATOM 2507 O O . PRO B 1 63 ? 11.043 -25.121 18.053 1.000 12.284 85 PRO BBB O 1
ATOM 2511 N N . TYR B 1 64 ? 10.009 -25.836 19.924 1.000 12.046 86 TYR BBB N 1
ATOM 2512 C CA . TYR B 1 64 ? 8.938 -26.624 19.266 1.000 11.925 86 TYR BBB CA 1
ATOM 2513 C C . TYR B 1 64 ? 7.572 -26.106 19.678 1.000 11.101 86 TYR BBB C 1
ATOM 2514 O O . TYR B 1 64 ? 7.458 -25.483 20.745 1.000 12.511 86 TYR BBB O 1
ATOM 2523 N N . TYR B 1 65 ? 6.545 -26.468 18.910 1.000 11.280 87 TYR BBB N 1
ATOM 2524 C CA . TYR B 1 65 ? 5.159 -26.301 19.368 1.000 11.705 87 TYR BBB CA 1
ATOM 2525 C C . TYR B 1 65 ? 4.882 -27.307 20.483 1.000 12.487 87 TYR BBB C 1
ATOM 2526 O O . TYR B 1 65 ? 5.320 -28.497 20.414 1.000 12.921 87 TYR BBB O 1
ATOM 2535 N N . SER B 1 66 ? 4.130 -26.845 21.483 1.000 12.026 88 SER BBB N 1
ATOM 2536 C CA . SER B 1 66 ? 3.455 -27.701 22.481 1.000 12.259 88 SER BBB CA 1
ATOM 2537 C C . SER B 1 66 ? 2.047 -28.033 21.997 1.000 11.613 88 SER BBB C 1
ATOM 2538 O O . SER B 1 66 ? 1.423 -27.193 21.342 1.000 11.712 88 SER BBB O 1
ATOM 2541 N N . CYS B 1 67 ? 1.563 -29.234 22.306 1.000 11.750 89 CYS BBB N 1
ATOM 2542 C CA . CYS B 1 67 ? 0.167 -29.573 21.973 1.000 12.302 89 CYS BBB CA 1
ATOM 2543 C C . CYS B 1 67 ? -0.339 -30.743 22.802 1.000 12.928 89 CYS BBB C 1
ATOM 2544 O O . CYS B 1 67 ? 0.437 -31.614 23.188 1.000 13.386 89 CYS BBB O 1
ATOM 2547 N N . ALA B 1 68 ? -1.645 -30.791 22.978 1.000 13.207 90 ALA BBB N 1
ATOM 2548 C CA . ALA B 1 68 ? -2.312 -31.922 23.646 1.000 14.071 90 ALA BBB CA 1
ATOM 2549 C C . ALA B 1 68 ? -3.756 -31.988 23.186 1.000 14.565 90 ALA BBB C 1
ATOM 2550 O O . ALA B 1 68 ? -4.342 -30.957 22.827 1.000 14.053 90 ALA BBB O 1
ATOM 2552 N N . ARG B 1 69 ? -4.297 -33.194 23.248 1.000 15.861 91 ARG BBB N 1
ATOM 2553 C CA . ARG B 1 69 ? -5.726 -33.475 23.024 1.000 16.261 91 ARG BBB CA 1
ATOM 2554 C C . ARG B 1 69 ? -6.349 -33.781 24.386 1.000 16.214 91 ARG BBB C 1
ATOM 2555 O O . ARG B 1 69 ? -5.837 -34.701 25.071 1.000 16.722 91 ARG BBB O 1
ATOM 2563 N N . ILE B 1 70 ? -7.367 -33.027 24.778 1.000 16.744 92 ILE BBB N 1
ATOM 2564 C CA . ILE B 1 70 ? -8.080 -33.234 26.062 1.000 17.412 92 ILE BBB CA 1
ATOM 2565 C C . ILE B 1 70 ? -9.303 -34.083 25.743 1.000 18.899 92 ILE BBB C 1
ATOM 2566 O O . ILE B 1 70 ? -10.168 -33.627 25.000 1.000 16.845 92 ILE BBB O 1
ATOM 2571 N N . PRO B 1 71 ? -9.427 -35.312 26.302 1.000 19.626 93 PRO BBB N 1
ATOM 2572 C CA . PRO B 1 71 ? -10.653 -36.095 26.167 1.000 19.578 93 PRO BBB CA 1
ATOM 2573 C C . PRO B 1 71 ? -11.833 -35.388 26.843 1.000 20.666 93 PRO BBB C 1
ATOM 2574 O O . PRO B 1 71 ? -11.678 -34.802 27.899 1.000 20.556 93 PRO BBB O 1
ATOM 2578 N N . LEU B 1 72 ? -12.991 -35.422 26.177 1.000 20.988 94 LEU BBB N 1
ATOM 2579 C CA . LEU B 1 72 ? -14.216 -34.742 26.648 1.000 21.317 94 LEU BBB CA 1
ATOM 2580 C C . LEU B 1 72 ? -15.260 -35.792 27.009 1.000 21.082 94 LEU BBB C 1
ATOM 2581 O O . LEU B 1 72 ? -15.176 -36.907 26.523 1.000 22.832 94 LEU BBB O 1
ATOM 2586 N N . PRO B 1 73 ? -16.260 -35.424 27.838 1.000 22.864 95 PRO BBB N 1
ATOM 2587 C CA . PRO B 1 73 ? -17.379 -36.322 28.135 1.000 24.926 95 PRO BBB CA 1
ATOM 2588 C C . PRO B 1 73 ? -18.050 -36.808 26.847 1.000 28.547 95 PRO BBB C 1
ATOM 2589 O O . PRO B 1 73 ? -18.376 -35.978 25.986 1.000 25.218 95 PRO BBB O 1
ATOM 2593 N N . LEU B 1 74 ? -18.222 -38.124 26.728 1.000 28.993 96 LEU BBB N 1
ATOM 2594 C CA . LEU B 1 74 ? -18.868 -38.765 25.559 1.000 30.927 96 LEU BBB CA 1
ATOM 2595 C C . LEU B 1 74 ? -20.323 -38.280 25.498 1.000 31.379 96 LEU BBB C 1
ATOM 2596 O O . LEU B 1 74 ? -20.985 -38.247 26.555 1.000 29.909 96 LEU BBB O 1
ATOM 2601 N N . LEU B 1 75 ? -20.799 -37.852 24.327 1.000 31.110 97 LEU BBB N 1
ATOM 2602 C CA . LEU B 1 75 ? -22.105 -37.138 24.216 1.000 32.120 97 LEU BBB CA 1
ATOM 2603 C C . LEU B 1 75 ? -23.181 -38.023 23.583 1.000 32.970 97 LEU BBB C 1
ATOM 2604 O O . LEU B 1 75 ? -24.356 -37.814 23.932 1.000 37.151 97 LEU BBB O 1
ATOM 2609 N N . ASN B 1 76 ? -22.806 -38.942 22.691 1.000 32.929 98 ASN BBB N 1
ATOM 2610 C CA . ASN B 1 76 ? -23.767 -39.643 21.797 1.000 35.973 98 ASN BBB CA 1
ATOM 2611 C C . ASN B 1 76 ? -23.702 -41.156 22.069 1.000 37.897 98 ASN BBB C 1
ATOM 2612 O O . ASN B 1 76 ? -22.845 -41.806 21.433 1.000 38.322 98 ASN BBB O 1
ATOM 2617 N N . LEU B 1 84 ? -27.028 -35.223 16.456 1.000 37.820 106 LEU BBB N 1
ATOM 2618 C CA . LEU B 1 84 ? -25.995 -35.554 17.475 1.000 36.483 106 LEU BBB CA 1
ATOM 2619 C C . LEU B 1 84 ? -25.623 -34.299 18.272 1.000 34.099 106 LEU BBB C 1
ATOM 2620 O O . LEU B 1 84 ? -26.001 -33.182 17.851 1.000 31.601 106 LEU BBB O 1
ATOM 2625 N N . LEU B 1 85 ? -24.928 -34.483 19.395 1.000 30.167 107 LEU BBB N 1
ATOM 2626 C CA . LEU B 1 85 ? -24.358 -33.357 20.182 1.000 29.053 107 LEU BBB CA 1
ATOM 2627 C C . LEU B 1 85 ? -22.849 -33.292 19.922 1.000 28.126 107 LEU BBB C 1
ATOM 2628 O O . LEU B 1 85 ? -22.198 -34.341 19.678 1.000 25.827 107 LEU BBB O 1
ATOM 2633 N N . MET B 1 86 ? -22.321 -32.072 19.912 1.000 24.582 108 MET BBB N 1
ATOM 2634 C CA . MET B 1 86 ? -20.856 -31.830 19.898 1.000 21.073 108 MET BBB CA 1
ATOM 2635 C C . MET B 1 86 ? -20.582 -30.781 20.947 1.000 19.906 108 MET BBB C 1
ATOM 2636 O O . MET B 1 86 ? -21.412 -29.874 21.127 1.000 22.017 108 MET BBB O 1
ATOM 2641 N N . TRP B 1 87 ? -19.460 -30.934 21.648 1.000 18.354 109 TRP BBB N 1
ATOM 2642 C CA . TRP B 1 87 ? -18.947 -29.855 22.500 1.000 19.049 109 TRP BBB CA 1
ATOM 2643 C C . TRP B 1 87 ? -18.477 -28.769 21.550 1.000 17.100 109 TRP BBB C 1
ATOM 2644 O O . TRP B 1 87 ? -17.733 -29.085 20.587 1.000 19.611 109 TRP BBB O 1
ATOM 2655 N N . GLU B 1 88 ? -18.940 -27.568 21.839 1.000 18.534 110 GLU BBB N 1
ATOM 2656 C CA . GLU B 1 88 ? -18.572 -26.317 21.157 1.000 18.507 110 GLU BBB CA 1
ATOM 2657 C C . GLU B 1 88 ? -17.724 -25.506 22.109 1.000 18.871 110 GLU BBB C 1
ATOM 2658 O O . GLU B 1 88 ? -18.210 -25.171 23.221 1.000 18.218 110 GLU BBB O 1
ATOM 2664 N N . ALA B 1 89 ? -16.509 -25.153 21.692 1.000 17.266 111 ALA BBB N 1
ATOM 2665 C CA . ALA B 1 89 ? -15.664 -24.218 22.452 1.000 17.047 111 ALA BBB CA 1
ATOM 2666 C C . ALA B 1 89 ? -16.172 -22.778 22.264 1.000 18.626 111 ALA BBB C 1
ATOM 2667 O O . ALA B 1 89 ? -16.077 -22.212 21.150 1.000 17.792 111 ALA BBB O 1
ATOM 2669 N N . VAL B 1 90 ? -16.666 -22.161 23.332 1.000 18.395 112 VAL BBB N 1
ATOM 2670 C CA . VAL B 1 90 ? -17.261 -20.794 23.311 1.000 19.117 112 VAL BBB CA 1
ATOM 2671 C C . VAL B 1 90 ? -16.173 -19.760 23.541 1.000 17.880 112 VAL BBB C 1
ATOM 2672 O O . VAL B 1 90 ? -16.207 -18.671 22.940 1.000 17.591 112 VAL BBB O 1
ATOM 2676 N N . SER B 1 91 ? -15.282 -20.028 24.489 1.000 17.068 113 SER BBB N 1
ATOM 2677 C CA . SER B 1 91 ? -14.375 -19.000 25.004 1.000 17.346 113 SER BBB CA 1
ATOM 2678 C C . SER B 1 91 ? -13.238 -19.693 25.727 1.000 15.912 113 SER BBB C 1
ATOM 2679 O O . SER B 1 91 ? -13.366 -20.896 26.059 1.000 16.958 113 SER BBB O 1
ATOM 2682 N N . VAL B 1 92 ? -12.181 -18.929 25.912 1.000 16.384 114 VAL BBB N 1
ATOM 2683 C CA . VAL B 1 92 ? -10.997 -19.406 26.660 1.000 16.699 114 VAL BBB CA 1
ATOM 2684 C C . VAL B 1 92 ? -10.412 -18.262 27.467 1.000 16.219 114 VAL BBB C 1
ATOM 2685 O O . VAL B 1 92 ? -10.326 -17.111 26.970 1.000 16.898 114 VAL BBB O 1
ATOM 2689 N N . LYS B 1 93 ? -10.005 -18.567 28.694 1.000 15.487 115 LYS BBB N 1
ATOM 2690 C CA . LYS B 1 93 ? -9.059 -17.726 29.446 1.000 17.107 115 LYS BBB CA 1
ATOM 2691 C C . LYS B 1 93 ? -7.701 -18.398 29.364 1.000 16.136 115 LYS BBB C 1
ATOM 2692 O O . LYS B 1 93 ? -7.598 -19.565 29.719 1.000 17.191 115 LYS BBB O 1
ATOM 2698 N N . THR B 1 94 ? -6.726 -17.720 28.792 1.000 14.772 116 THR BBB N 1
ATOM 2699 C CA . THR B 1 94 ? -5.381 -18.315 28.677 1.000 15.142 116 THR BBB CA 1
ATOM 2700 C C . THR B 1 94 ? -4.392 -17.339 29.286 1.000 15.848 116 THR BBB C 1
ATOM 2701 O O . THR B 1 94 ? -4.604 -16.117 29.210 1.000 15.258 116 THR BBB O 1
ATOM 2705 N N . GLU B 1 95 ? -3.361 -17.895 29.908 1.000 14.590 117 GLU BBB N 1
ATOM 2706 C CA . GLU B 1 95 ? -2.355 -17.118 30.647 1.000 16.338 117 GLU BBB CA 1
ATOM 2707 C C . GLU B 1 95 ? -0.988 -17.760 30.437 1.000 15.195 117 GLU BBB C 1
ATOM 2708 O O . GLU B 1 95 ? -0.884 -18.972 30.626 1.000 14.914 117 GLU BBB O 1
ATOM 2714 N N . VAL B 1 96 ? 0.010 -16.939 30.143 1.000 13.357 118 VAL BBB N 1
ATOM 2715 C CA . VAL B 1 96 ? 1.428 -17.376 30.157 1.000 14.450 118 VAL B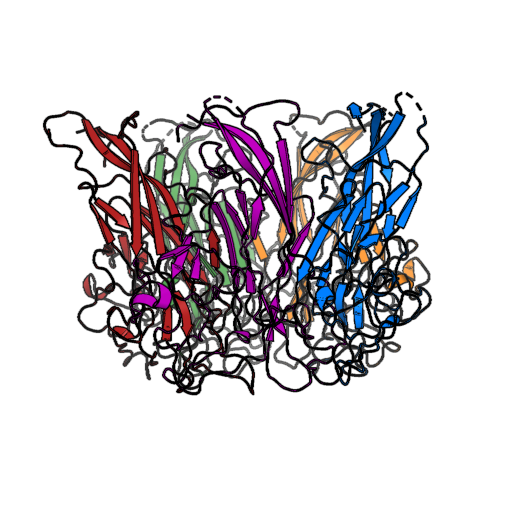BB CA 1
ATOM 2716 C C . VAL B 1 96 ? 1.933 -17.104 31.567 1.000 13.968 118 VAL BBB C 1
ATOM 2717 O O . VAL B 1 96 ? 1.865 -15.972 32.014 1.000 15.126 118 VAL BBB O 1
ATOM 2721 N N . ILE B 1 97 ? 2.354 -18.164 32.260 1.000 14.063 119 ILE BBB N 1
ATOM 2722 C CA . ILE B 1 97 ? 2.733 -18.095 33.689 1.000 15.251 119 ILE BBB CA 1
ATOM 2723 C C . ILE B 1 97 ? 4.245 -17.965 33.782 1.000 15.028 119 ILE BBB C 1
ATOM 2724 O O . ILE B 1 97 ? 4.942 -18.713 33.082 1.000 16.423 119 ILE BBB O 1
ATOM 2729 N N . GLY B 1 98 ? 4.744 -17.106 34.670 1.000 13.310 120 GLY BBB N 1
ATOM 2730 C CA . GLY B 1 98 ? 6.175 -17.153 35.040 1.000 12.961 120 GLY BBB CA 1
ATOM 2731 C C . GLY B 1 98 ? 6.999 -15.960 34.586 1.000 14.032 120 GLY BBB C 1
ATOM 2732 O O . GLY B 1 98 ? 8.204 -16.017 34.724 1.000 14.574 120 GLY BBB O 1
ATOM 2733 N N . SER B 1 99 ? 6.414 -14.862 34.109 1.000 13.819 121 SER BBB N 1
ATOM 2734 C CA . SER B 1 99 ? 7.231 -13.672 33.754 1.000 14.609 121 SER BBB CA 1
ATOM 2735 C C . SER B 1 99 ? 8.004 -13.208 34.993 1.000 13.927 121 SER BBB C 1
ATOM 2736 O O . SER B 1 99 ? 9.126 -12.696 34.837 1.000 14.502 121 SER BBB O 1
ATOM 2739 N N . ASN B 1 100 ? 7.438 -13.445 36.180 1.000 14.594 122 ASN BBB N 1
ATOM 2740 C CA . ASN B 1 100 ? 8.052 -13.118 37.487 1.000 15.114 122 ASN BBB CA 1
ATOM 2741 C C . ASN B 1 100 ? 9.443 -13.762 37.579 1.000 13.983 122 ASN BBB C 1
ATOM 2742 O O . ASN B 1 100 ? 10.326 -13.181 38.224 1.000 13.367 122 ASN BBB O 1
ATOM 2747 N N . THR B 1 101 ? 9.644 -14.928 36.969 1.000 13.283 123 THR BBB N 1
ATOM 2748 C CA . THR B 1 101 ? 10.923 -15.677 37.125 1.000 13.223 123 THR BBB CA 1
ATOM 2749 C C . THR B 1 101 ? 12.060 -14.899 36.469 1.000 13.584 123 THR BBB C 1
ATOM 2750 O O . THR B 1 101 ? 13.217 -15.091 36.889 1.000 14.805 123 THR BBB O 1
ATOM 2754 N N . LEU B 1 102 ? 11.766 -14.048 35.490 1.000 13.139 124 LEU BBB N 1
ATOM 2755 C CA A LEU B 1 102 ? 12.804 -13.286 34.739 0.500 13.651 124 LEU BBB CA 1
ATOM 2756 C CA B LEU B 1 102 ? 12.796 -13.284 34.739 0.500 13.812 124 LEU BBB CA 1
ATOM 2757 C C . LEU B 1 102 ? 13.319 -12.136 35.605 1.000 13.921 124 LEU BBB C 1
ATOM 2758 O O . LEU B 1 102 ? 14.261 -11.484 35.181 1.000 15.706 124 LEU BBB O 1
ATOM 2767 N N . MET B 1 103 ? 12.731 -11.916 36.780 1.000 13.628 125 MET BBB N 1
ATOM 2768 C CA . MET B 1 103 ? 13.214 -10.890 37.732 1.000 15.536 125 MET BBB CA 1
ATOM 2769 C C . MET B 1 103 ? 14.307 -11.476 38.634 1.000 15.891 125 MET BBB C 1
ATOM 2770 O O . MET B 1 103 ? 14.802 -10.741 39.510 1.000 16.660 125 MET BBB O 1
ATOM 2775 N N . ASN B 1 104 ? 14.695 -12.734 38.432 1.000 14.745 126 ASN BBB N 1
ATOM 2776 C CA . ASN B 1 104 ? 15.899 -13.351 39.049 1.000 14.448 126 ASN BBB CA 1
ATOM 2777 C C . ASN B 1 104 ? 17.128 -12.857 38.277 1.000 14.726 126 ASN BBB C 1
ATOM 2778 O O . ASN B 1 104 ? 17.354 -13.321 37.145 1.000 15.862 126 ASN BBB O 1
ATOM 2783 N N . VAL B 1 105 ? 17.896 -11.932 38.848 1.000 13.386 127 VAL BBB N 1
ATOM 2784 C CA . VAL B 1 105 ? 19.136 -11.411 38.214 1.000 14.027 127 VAL BBB CA 1
ATOM 2785 C C . VAL B 1 105 ? 20.332 -11.711 39.126 1.000 14.907 127 VAL BBB C 1
ATOM 2786 O O . VAL B 1 105 ? 21.376 -11.033 39.004 1.000 15.910 127 VAL BBB O 1
ATOM 2790 N N . HIS B 1 106 ? 20.198 -12.715 39.987 1.000 15.511 128 HIS BBB N 1
ATOM 2791 C CA . HIS B 1 106 ? 21.294 -13.152 40.891 1.000 15.498 128 HIS BBB CA 1
ATOM 2792 C C . HIS B 1 106 ? 21.817 -14.532 40.478 1.000 16.264 128 HIS BBB C 1
ATOM 2793 O O . HIS B 1 106 ? 22.777 -14.981 41.097 1.000 16.696 128 HIS BBB O 1
ATOM 2800 N N . ASP B 1 107 ? 21.182 -15.199 39.514 1.000 17.292 129 ASP BBB N 1
ATOM 2801 C CA . ASP B 1 107 ? 21.629 -16.525 39.025 1.000 18.822 129 ASP BBB CA 1
ATOM 2802 C C . ASP B 1 107 ? 23.011 -16.376 38.386 1.000 18.388 129 ASP BBB C 1
ATOM 2803 O O . ASP B 1 107 ? 23.476 -15.266 38.179 1.000 19.396 129 ASP BBB O 1
ATOM 2808 N N . TYR B 1 108 ? 23.611 -17.497 38.018 1.000 18.624 130 TYR BBB N 1
ATOM 2809 C CA . TYR B 1 108 ? 24.934 -17.542 37.352 1.000 17.816 130 TYR BBB CA 1
ATOM 2810 C C . TYR B 1 108 ? 24.778 -17.026 35.920 1.000 17.036 130 TYR BBB C 1
ATOM 2811 O O . TYR B 1 108 ? 24.518 -17.831 35.006 1.000 16.753 130 TYR BBB O 1
ATOM 2820 N N . MET B 1 109 ? 24.929 -15.719 35.756 1.000 17.316 131 MET BBB N 1
ATOM 2821 C CA A MET B 1 109 ? 24.533 -14.945 34.559 0.500 16.065 131 MET BBB CA 1
ATOM 2822 C CA B MET B 1 109 ? 24.572 -15.008 34.509 0.500 18.454 131 MET BBB CA 1
ATOM 2823 C C . MET B 1 109 ? 25.682 -14.022 34.149 1.000 17.947 131 MET BBB C 1
ATOM 2824 O O . MET B 1 109 ? 26.561 -13.755 35.015 1.000 19.479 131 MET BBB O 1
ATOM 2833 N N . THR B 1 110 ? 25.689 -13.572 32.901 1.000 18.584 132 THR BBB N 1
ATOM 2834 C CA . THR B 1 110 ? 26.664 -12.553 32.458 1.000 20.524 132 THR BBB CA 1
ATOM 2835 C C . THR B 1 110 ? 26.364 -11.262 33.227 1.000 18.607 132 THR BBB C 1
ATOM 2836 O O . THR B 1 110 ? 25.213 -11.012 33.627 1.000 17.096 132 THR BBB O 1
ATOM 2840 N N . ARG B 1 111 ? 27.381 -10.449 33.390 1.000 18.729 133 ARG BBB N 1
ATOM 2841 C CA . ARG B 1 111 ? 27.355 -9.297 34.293 1.000 21.582 133 ARG BBB CA 1
ATOM 2842 C C . ARG B 1 111 ? 28.197 -8.174 33.705 1.000 19.883 133 ARG BBB C 1
ATOM 2843 O O . ARG B 1 111 ? 29.234 -8.499 33.110 1.000 22.481 133 ARG BBB O 1
ATOM 2851 N N . THR B 1 112 ? 27.765 -6.925 33.845 1.000 18.477 134 THR BBB N 1
ATOM 2852 C CA . THR B 1 112 ? 28.590 -5.738 33.510 1.000 19.558 134 THR BBB CA 1
ATOM 2853 C C . THR B 1 112 ? 29.189 -5.186 34.795 1.000 19.458 134 THR BBB C 1
ATOM 2854 O O . THR B 1 112 ? 28.418 -4.686 35.627 1.000 20.241 134 THR BBB O 1
ATOM 2858 N N . ASP B 1 113 ? 30.504 -5.267 34.969 1.000 20.977 135 ASP BBB N 1
ATOM 2859 C CA . ASP B 1 113 ? 31.144 -4.768 36.212 1.000 21.385 135 ASP BBB CA 1
ATOM 2860 C C . ASP B 1 113 ? 30.469 -5.519 37.385 1.000 19.549 135 ASP BBB C 1
ATOM 2861 O O . ASP B 1 113 ? 30.390 -6.760 37.334 1.000 18.599 135 ASP BBB O 1
ATOM 2866 N N . ASN B 1 114 ? 29.919 -4.816 38.379 1.000 17.323 136 ASN BBB N 1
ATOM 2867 C CA . ASN B 1 114 ? 29.267 -5.470 39.543 1.000 17.577 136 ASN BBB CA 1
ATOM 2868 C C . ASN B 1 114 ? 27.748 -5.311 39.446 1.000 16.642 136 ASN BBB C 1
ATOM 2869 O O . ASN B 1 114 ? 27.063 -5.416 40.499 1.000 16.693 136 ASN BBB O 1
ATOM 2874 N N . GLY B 1 115 ? 27.244 -5.083 38.237 1.000 16.734 137 GLY BBB N 1
ATOM 2875 C CA . GLY B 1 115 ? 25.796 -4.923 38.022 1.000 15.263 137 GLY BBB CA 1
ATOM 2876 C C . GLY B 1 115 ? 25.054 -6.241 38.133 1.000 15.287 137 GLY BBB C 1
ATOM 2877 O O . GLY B 1 115 ? 25.667 -7.310 38.403 1.000 16.156 137 GLY BBB O 1
ATOM 2878 N N . VAL B 1 116 ? 23.741 -6.202 37.934 1.000 15.386 138 VAL BBB N 1
ATOM 2879 C CA . VAL B 1 116 ? 22.886 -7.411 38.021 1.000 14.367 138 VAL BBB CA 1
ATOM 2880 C C . VAL B 1 116 ? 23.225 -8.388 36.893 1.000 14.506 138 VAL BBB C 1
ATOM 2881 O O . VAL B 1 116 ? 23.769 -7.981 35.845 1.000 14.803 138 VAL BBB O 1
ATOM 2885 N N . GLY B 1 117 ? 22.807 -9.628 37.072 1.000 13.830 139 GLY BBB N 1
ATOM 2886 C CA . GLY B 1 117 ? 22.858 -10.616 35.993 1.000 13.720 139 GLY BBB CA 1
ATOM 2887 C C . GLY B 1 117 ? 22.016 -10.151 34.823 1.000 14.557 139 GLY BBB C 1
ATOM 2888 O O . GLY B 1 117 ? 20.926 -9.646 35.043 1.000 15.337 139 GLY BBB O 1
ATOM 2889 N N . HIS B 1 118 ? 22.515 -10.279 33.607 1.000 14.751 140 HIS BBB N 1
ATOM 2890 C CA . HIS B 1 118 ? 21.756 -9.857 32.407 1.000 14.848 140 HIS BBB CA 1
ATOM 2891 C C . HIS B 1 118 ? 20.566 -10.784 32.190 1.000 14.584 140 HIS BBB C 1
ATOM 2892 O O . HIS B 1 118 ? 20.700 -11.992 31.962 1.000 15.278 140 HIS BBB O 1
ATOM 2899 N N . PRO B 1 119 ? 19.332 -10.250 32.302 1.000 14.216 141 PRO BBB N 1
ATOM 2900 C CA . PRO B 1 119 ? 18.158 -11.097 32.171 1.000 13.912 141 PRO BBB CA 1
ATOM 2901 C C . PRO B 1 119 ? 17.854 -11.497 30.718 1.000 12.751 141 PRO BBB C 1
ATOM 2902 O O . PRO B 1 119 ? 18.465 -10.996 29.758 1.000 14.431 141 PRO BBB O 1
ATOM 2906 N N . VAL B 1 120 ? 16.908 -12.420 30.605 1.000 12.647 142 VAL BBB N 1
ATOM 2907 C CA . VAL B 1 120 ? 16.450 -12.997 29.312 1.000 12.912 142 VAL BBB CA 1
ATOM 2908 C C . VAL B 1 120 ? 15.979 -11.874 28.389 1.000 13.164 142 VAL BBB C 1
ATOM 2909 O O . VAL B 1 120 ? 15.099 -11.089 28.792 1.000 13.320 142 VAL BBB O 1
ATOM 2913 N N . VAL B 1 121 ? 16.543 -11.823 27.192 1.000 12.733 143 VAL BBB N 1
ATOM 2914 C CA . VAL B 1 121 ? 16.192 -10.795 26.181 1.000 12.779 143 VAL BBB CA 1
ATOM 2915 C C . VAL B 1 121 ? 16.289 -11.436 24.803 1.000 11.687 143 VAL BBB C 1
ATOM 2916 O O . VAL B 1 121 ? 16.969 -12.476 24.653 1.000 13.032 143 VAL BBB O 1
ATOM 2920 N N . GLY B 1 122 ? 15.684 -10.783 23.815 1.000 11.867 144 GLY BBB N 1
ATOM 2921 C CA . GLY B 1 122 ? 15.783 -11.202 22.423 1.000 12.158 144 GLY BBB CA 1
ATOM 2922 C C . GLY B 1 122 ? 14.426 -11.373 21.803 1.000 11.835 144 GLY BBB C 1
ATOM 2923 O O . GLY B 1 122 ? 13.454 -10.738 22.214 1.000 13.284 144 GLY BBB O 1
ATOM 2924 N N . SER B 1 123 ? 14.356 -12.251 20.831 1.000 11.892 145 SER BBB N 1
ATOM 2925 C CA . SER B 1 123 ? 13.150 -12.479 20.004 1.000 12.303 145 SER BBB CA 1
ATOM 2926 C C . SER B 1 123 ? 12.102 -13.239 20.816 1.000 13.159 145 SER BBB C 1
ATOM 2927 O O . SER B 1 123 ? 12.436 -14.200 21.520 1.000 14.002 145 SER BBB O 1
ATOM 2930 N N . THR B 1 124 ? 10.850 -12.827 20.681 1.000 14.538 146 THR BBB N 1
ATOM 2931 C CA . THR B 1 124 ? 9.718 -13.486 21.350 1.000 14.430 146 THR BBB CA 1
ATOM 2932 C C . THR B 1 124 ? 8.769 -14.028 20.294 1.000 12.332 146 THR BBB C 1
ATOM 2933 O O . THR B 1 124 ? 8.550 -13.414 19.235 1.000 12.291 146 THR BBB O 1
ATOM 2937 N N . TYR B 1 125 ? 8.180 -15.148 20.624 1.000 11.373 147 TYR BBB N 1
ATOM 2938 C CA . TYR B 1 125 ? 7.176 -15.800 19.774 1.000 11.330 147 TYR BBB CA 1
ATOM 2939 C C . TYR B 1 125 ? 6.123 -16.404 20.685 1.000 11.569 147 TYR BBB C 1
ATOM 2940 O O . TYR B 1 125 ? 6.425 -17.310 21.519 1.000 12.437 147 TYR BBB O 1
ATOM 2949 N N . HIS B 1 126 ? 4.918 -15.858 20.599 1.000 12.202 148 HIS BBB N 1
ATOM 2950 C CA . HIS B 1 126 ? 3.770 -16.308 21.400 1.000 13.294 148 HIS BBB CA 1
ATOM 2951 C C . HIS B 1 126 ? 2.666 -16.759 20.476 1.000 13.712 148 HIS BBB C 1
ATOM 2952 O O . HIS B 1 126 ? 2.264 -15.977 19.590 1.000 15.741 148 HIS BBB O 1
ATOM 2959 N N . MET B 1 127 ? 2.126 -17.939 20.705 1.000 13.304 149 MET BBB N 1
ATOM 2960 C CA A MET B 1 127 ? 0.881 -18.284 20.001 0.500 12.703 149 MET BBB CA 1
ATOM 2961 C CA B MET B 1 127 ? 1.006 -18.489 19.882 0.500 13.559 149 MET BBB CA 1
ATOM 2962 C C . MET B 1 127 ? 0.131 -19.337 20.800 1.000 12.671 149 MET BBB C 1
ATOM 2963 O O . MET B 1 127 ? 0.735 -20.095 21.586 1.000 12.084 149 MET BBB O 1
ATOM 2972 N N . PHE B 1 128 ? -1.177 -19.301 20.640 1.000 12.471 150 PHE BBB N 1
ATOM 2973 C CA . PHE B 1 128 ? -2.024 -20.363 21.208 1.000 12.300 150 PHE BBB CA 1
ATOM 2974 C C . PHE B 1 128 ? -3.120 -20.649 20.197 1.000 12.400 150 PHE BBB C 1
ATOM 2975 O O . PHE B 1 128 ? -3.484 -19.795 19.338 1.000 12.361 150 PHE BBB O 1
ATOM 2983 N N . ALA B 1 129 ? -3.655 -21.849 20.294 1.000 12.490 151 ALA BBB N 1
ATOM 2984 C CA . ALA B 1 129 ? -4.797 -22.249 19.480 1.000 12.559 151 ALA BBB CA 1
ATOM 2985 C C . ALA B 1 129 ? -5.677 -23.193 20.280 1.000 13.429 151 ALA BBB C 1
ATOM 2986 O O . ALA B 1 129 ? -5.178 -23.983 21.067 1.000 12.418 151 ALA BBB O 1
ATOM 2988 N N . VAL B 1 130 ? -6.969 -23.088 20.005 1.000 12.703 152 VAL BBB N 1
ATOM 2989 C CA . VAL B 1 130 ? -8.040 -23.956 20.544 1.000 12.700 152 VAL BBB CA 1
ATOM 2990 C C . VAL B 1 130 ? -8.849 -24.449 19.350 1.000 13.613 152 VAL BBB C 1
ATOM 2991 O O . VAL B 1 130 ? -9.399 -23.614 18.596 1.000 12.453 152 VAL BBB O 1
ATOM 2995 N N . GLY B 1 131 ? -8.978 -25.756 19.217 1.000 13.128 153 GLY BBB N 1
ATOM 2996 C CA . GLY B 1 131 ? -9.727 -26.307 18.075 1.000 13.486 153 GLY BBB CA 1
ATOM 2997 C C . GLY B 1 131 ? -10.396 -27.629 18.366 1.000 15.103 153 GLY BBB C 1
ATOM 2998 O O . GLY B 1 131 ? -10.148 -28.224 19.436 1.000 14.674 153 GLY BBB O 1
ATOM 2999 N N . GLY B 1 132 ? -11.199 -28.078 17.406 1.000 14.945 154 GLY BBB N 1
ATOM 3000 C CA . GLY B 1 132 ? -11.907 -29.374 17.456 1.000 15.436 154 GLY BBB CA 1
ATOM 3001 C C . GLY B 1 132 ? -11.182 -30.468 16.705 1.000 16.783 154 GLY BBB C 1
ATOM 3002 O O . GLY B 1 132 ? -11.745 -31.555 16.505 1.000 17.743 154 GLY BBB O 1
ATOM 3003 N N . GLU B 1 133 ? -9.981 -30.181 16.209 1.000 16.716 155 GLU BBB N 1
ATOM 3004 C CA . GLU B 1 133 ? -9.078 -31.121 15.516 1.000 16.619 155 GLU BBB CA 1
ATOM 3005 C C . GLU B 1 133 ? -7.680 -30.513 15.552 1.000 15.511 155 GLU BBB C 1
ATOM 3006 O O . GLU B 1 133 ? -7.513 -29.352 15.953 1.000 13.894 155 GLU BBB O 1
ATOM 3012 N N . PRO B 1 134 ? -6.634 -31.271 15.176 1.000 14.777 156 PRO BBB N 1
ATOM 3013 C CA . PRO B 1 134 ? -5.275 -30.739 15.243 1.000 15.289 156 PRO BBB CA 1
ATOM 3014 C C . PRO B 1 134 ? -5.121 -29.454 14.417 1.000 13.244 156 PRO BBB C 1
ATOM 3015 O O . PRO B 1 134 ? -5.768 -29.294 13.424 1.000 14.650 156 PRO BBB O 1
ATOM 3019 N N . LEU B 1 135 ? -4.222 -28.600 14.887 1.000 13.802 157 LEU BBB N 1
ATOM 3020 C CA . LEU B 1 135 ? -3.862 -27.341 14.192 1.000 13.082 157 LEU BBB CA 1
ATOM 3021 C C . LEU B 1 135 ? -3.250 -27.697 12.842 1.000 12.807 157 LEU BBB C 1
ATOM 3022 O O . LEU B 1 135 ? -2.319 -28.518 12.775 1.000 13.812 157 LEU BBB O 1
ATOM 3027 N N . ASP B 1 136 ? -3.744 -27.077 11.784 1.000 11.075 158 ASP BBB N 1
ATOM 3028 C CA . ASP B 1 136 ? -3.162 -27.214 10.419 1.000 11.983 158 ASP BBB CA 1
ATOM 3029 C C . ASP B 1 136 ? -1.919 -26.325 10.329 1.000 12.460 158 ASP BBB C 1
ATOM 3030 O O . ASP B 1 136 ? -1.969 -25.151 10.719 1.000 12.681 158 ASP BBB O 1
ATOM 3035 N N . LEU B 1 137 ? -0.811 -26.902 9.862 1.000 12.234 159 LEU BBB N 1
ATOM 3036 C CA . LEU B 1 137 ? 0.479 -26.206 9.708 1.000 12.123 159 LEU BBB CA 1
ATOM 3037 C C . LEU B 1 137 ? 0.877 -26.074 8.244 1.000 12.238 159 LEU BBB C 1
ATOM 3038 O O . LEU B 1 137 ? 0.609 -26.974 7.437 1.000 12.373 159 LEU BBB O 1
ATOM 3043 N N . GLN B 1 138 ? 1.502 -24.944 7.938 1.000 11.507 160 GLN BBB N 1
ATOM 3044 C CA . GLN B 1 138 ? 2.084 -24.642 6.616 1.000 11.657 160 GLN BBB CA 1
ATOM 3045 C C . GLN B 1 138 ? 3.593 -24.566 6.825 1.000 11.328 160 GLN BBB C 1
ATOM 3046 O O . GLN B 1 138 ? 4.039 -23.813 7.677 1.000 12.168 160 GLN BBB O 1
ATOM 3052 N N . GLY B 1 139 ? 4.345 -25.322 6.045 1.000 11.442 161 GLY BBB N 1
ATOM 3053 C CA . GLY B 1 139 ? 5.805 -25.306 6.132 1.000 11.173 161 GLY BBB CA 1
ATOM 3054 C C . GLY B 1 139 ? 6.371 -24.083 5.446 1.000 10.966 161 GLY BBB C 1
ATOM 3055 O O . GLY B 1 139 ? 5.858 -23.701 4.391 1.000 12.062 161 GLY BBB O 1
ATOM 3056 N N . ILE B 1 140 ? 7.406 -23.523 6.043 1.000 10.098 162 ILE BBB N 1
ATOM 3057 C CA . ILE B 1 140 ? 8.145 -22.352 5.505 1.000 11.170 162 ILE BBB CA 1
ATOM 3058 C C . ILE B 1 140 ? 9.432 -22.249 6.318 1.000 10.822 162 ILE BBB C 1
ATOM 3059 O O . ILE B 1 140 ? 9.389 -22.538 7.516 1.000 11.902 162 ILE BBB O 1
ATOM 3064 N N . GLN B 1 141 ? 10.541 -21.912 5.677 1.000 11.470 163 GLN BBB N 1
ATOM 3065 C CA . GLN B 1 141 ? 11.884 -21.921 6.315 1.000 12.316 163 GLN BBB CA 1
ATOM 3066 C C . GLN B 1 141 ? 12.683 -20.684 5.918 1.000 12.490 163 GLN BBB C 1
ATOM 3067 O O . GLN B 1 141 ? 12.471 -20.142 4.827 1.000 12.337 163 GLN BBB O 1
ATOM 3073 N N . GLN B 1 142 ? 13.637 -20.300 6.766 1.000 12.563 164 GLN BBB N 1
ATOM 3074 C CA . GLN B 1 142 ? 14.570 -19.177 6.468 1.000 13.744 164 GLN BBB CA 1
ATOM 3075 C C . GLN B 1 142 ? 15.590 -19.648 5.418 1.000 13.785 164 GLN BBB C 1
ATOM 3076 O O . GLN B 1 142 ? 16.021 -18.826 4.562 1.000 13.672 164 GLN BBB O 1
ATOM 3082 N N . SER B 1 143 ? 15.978 -20.921 5.486 1.000 13.508 165 SER BBB N 1
ATOM 3083 C CA . SER B 1 143 ? 16.972 -21.518 4.563 1.000 13.870 165 SER BBB CA 1
ATOM 3084 C C . SER B 1 143 ? 16.497 -22.898 4.118 1.000 13.778 165 SER BBB C 1
ATOM 3085 O O . SER B 1 143 ? 16.240 -23.745 4.993 1.000 14.609 165 SER BBB O 1
ATOM 3088 N N . HIS B 1 144 ? 16.443 -23.135 2.819 1.000 14.209 166 HIS BBB N 1
ATOM 3089 C CA . HIS B 1 144 ? 16.063 -24.473 2.295 1.000 14.894 166 HIS BBB CA 1
ATOM 3090 C C . HIS B 1 144 ? 17.212 -25.484 2.495 1.000 15.604 166 HIS BBB C 1
ATOM 3091 O O . HIS B 1 144 ? 16.989 -26.680 2.247 1.000 15.607 166 HIS BBB O 1
ATOM 3098 N N . LEU B 1 145 ? 18.403 -25.037 2.875 1.000 15.041 167 LEU BBB N 1
ATOM 3099 C CA . LEU B 1 145 ? 19.582 -25.942 2.947 1.000 15.906 167 LEU BBB CA 1
ATOM 3100 C C . LEU B 1 145 ? 19.768 -26.552 4.337 1.000 15.422 167 LEU BBB C 1
ATOM 3101 O O . LEU B 1 145 ? 20.660 -27.412 4.485 1.000 17.867 167 LEU BBB O 1
ATOM 3106 N N . VAL B 1 146 ? 18.963 -26.172 5.330 1.000 15.371 168 VAL BBB N 1
ATOM 3107 C CA . VAL B 1 146 ? 19.119 -26.716 6.706 1.000 15.211 168 VAL BBB CA 1
ATOM 3108 C C . VAL B 1 146 ? 18.952 -28.236 6.638 1.000 15.283 168 VAL BBB C 1
ATOM 3109 O O . VAL B 1 146 ? 18.038 -28.725 5.950 1.000 14.711 168 VAL BBB O 1
ATOM 3113 N N . GLN B 1 147 ? 19.821 -28.955 7.347 1.000 15.360 169 GLN BBB N 1
ATOM 3114 C CA . GLN B 1 147 ? 19.729 -30.417 7.543 1.000 16.949 169 GLN BBB CA 1
ATOM 3115 C C . GLN B 1 147 ? 19.112 -30.688 8.923 1.000 15.469 169 GLN BBB C 1
ATOM 3116 O O . GLN B 1 147 ? 19.811 -30.544 9.914 1.000 16.302 169 GLN BBB O 1
ATOM 3122 N N . TYR B 1 148 ? 17.836 -31.016 8.991 1.000 15.634 170 TYR BBB N 1
ATOM 3123 C CA . TYR B 1 148 ? 17.140 -31.257 10.276 1.000 16.577 170 TYR BBB CA 1
ATOM 3124 C C . TYR B 1 148 ? 17.465 -32.659 10.752 1.000 17.936 170 TYR BBB C 1
ATOM 3125 O O . TYR B 1 148 ? 17.647 -33.579 9.955 1.000 19.293 170 TYR BBB O 1
ATOM 3134 N N . PRO B 1 149 ? 17.582 -32.833 12.076 1.000 19.298 171 PRO BBB N 1
ATOM 3135 C CA . PRO B 1 149 ? 17.922 -34.129 12.646 1.000 20.630 171 PRO BBB CA 1
ATOM 3136 C C . PRO B 1 149 ? 16.756 -35.120 12.545 1.000 20.642 171 PRO BBB C 1
ATOM 3137 O O . PRO B 1 149 ? 15.589 -34.729 12.435 1.000 20.228 171 PRO BBB O 1
ATOM 3141 N N . GLU B 1 150 ? 17.104 -36.404 12.568 1.000 22.415 172 GLU BBB N 1
ATOM 3142 C CA . GLU B 1 150 ? 16.138 -37.530 12.626 1.000 23.890 172 GLU BBB CA 1
ATOM 3143 C C . GLU B 1 150 ? 15.250 -37.356 13.863 1.000 21.478 172 GLU BBB C 1
ATOM 3144 O O . GLU B 1 150 ? 15.727 -36.819 14.905 1.000 26.251 172 GLU BBB O 1
ATOM 3146 N N . GLY B 1 151 ? 13.987 -37.723 13.710 1.000 21.801 173 GLY BBB N 1
ATOM 3147 C CA . GLY B 1 151 ? 13.014 -37.826 14.806 1.000 21.310 173 GLY BBB CA 1
ATOM 3148 C C . GLY B 1 151 ? 12.092 -36.626 14.887 1.000 21.936 173 GLY BBB C 1
ATOM 3149 O O . GLY B 1 151 ? 11.208 -36.661 15.756 1.000 24.938 173 GLY BBB O 1
ATOM 3150 N N . LEU B 1 152 ? 12.320 -35.584 14.077 1.000 18.451 174 LEU BBB N 1
ATOM 3151 C CA . LEU B 1 152 ? 11.439 -34.382 14.080 1.000 17.146 174 LEU BBB CA 1
ATOM 3152 C C . LEU B 1 152 ? 10.466 -34.478 12.909 1.000 17.642 174 LEU BBB C 1
ATOM 3153 O O . LEU B 1 152 ? 10.749 -35.225 11.951 1.000 18.140 174 LEU BBB O 1
ATOM 3158 N N . ILE B 1 153 ? 9.369 -33.720 12.944 1.000 14.950 175 ILE BBB N 1
ATOM 3159 C CA . ILE B 1 153 ? 8.501 -33.545 11.754 1.000 14.449 175 ILE BBB CA 1
ATOM 3160 C C . ILE B 1 153 ? 8.751 -32.144 11.210 1.000 14.009 175 ILE BBB C 1
ATOM 3161 O O . ILE B 1 153 ? 8.500 -31.157 11.919 1.000 13.321 175 ILE BBB O 1
ATOM 3166 N N . VAL B 1 154 ? 9.308 -32.095 10.016 1.000 12.775 176 VAL BBB N 1
ATOM 3167 C CA . VAL B 1 154 ? 9.687 -30.848 9.311 1.000 13.070 176 VAL BBB CA 1
ATOM 3168 C C . VAL B 1 154 ? 9.120 -30.945 7.902 1.000 12.803 176 VAL BBB C 1
ATOM 3169 O O . VAL B 1 154 ? 8.598 -31.998 7.502 1.000 13.011 176 VAL BBB O 1
ATOM 3173 N N . PRO B 1 155 ? 9.166 -29.867 7.095 1.000 12.190 177 PRO BBB N 1
ATOM 3174 C CA . PRO B 1 155 ? 8.624 -29.932 5.736 1.000 11.770 177 PRO BBB CA 1
ATOM 3175 C C . PRO B 1 155 ? 9.180 -31.129 4.947 1.000 12.138 177 PRO BBB C 1
ATOM 3176 O O . PRO B 1 155 ? 8.411 -31.746 4.232 1.000 12.048 177 PRO BBB O 1
ATOM 3180 N N . LYS B 1 156 ? 10.440 -31.476 5.141 1.000 12.355 178 LYS BBB N 1
ATOM 3181 C CA . LYS B 1 156 ? 11.072 -32.638 4.439 1.000 13.587 178 LYS BBB CA 1
ATOM 3182 C C . LYS B 1 156 ? 10.325 -33.938 4.780 1.000 14.087 178 LYS BBB C 1
ATOM 3183 O O . LYS B 1 156 ? 10.359 -34.893 3.949 1.000 14.775 178 LYS BBB O 1
ATOM 3187 N N . SER B 1 157 ? 9.611 -33.988 5.901 1.000 13.224 179 SER BBB N 1
ATOM 3188 C CA . SER B 1 157 ? 8.770 -35.148 6.286 1.000 13.893 179 SER BBB CA 1
ATOM 3189 C C . SER B 1 157 ? 7.600 -35.338 5.323 1.000 13.382 179 SER BBB C 1
ATOM 3190 O O . SER B 1 157 ? 7.088 -36.478 5.260 1.000 14.725 179 SER BBB O 1
ATOM 3193 N N . VAL B 1 158 ? 7.155 -34.275 4.635 1.000 12.932 180 VAL BBB N 1
ATOM 3194 C CA . VAL B 1 158 ? 5.879 -34.294 3.865 1.000 13.075 180 VAL BBB CA 1
ATOM 3195 C C . VAL B 1 158 ? 6.065 -33.962 2.385 1.000 13.568 180 VAL BBB C 1
ATOM 3196 O O . VAL B 1 158 ? 5.179 -34.332 1.598 1.000 14.658 180 VAL BBB O 1
ATOM 3200 N N . THR B 1 159 ? 7.169 -33.329 1.986 1.000 12.849 181 THR BBB N 1
ATOM 3201 C CA . THR B 1 159 ? 7.352 -32.869 0.591 1.000 12.552 181 THR BBB CA 1
ATOM 3202 C C . THR B 1 159 ? 8.837 -32.683 0.318 1.000 12.653 181 THR BBB C 1
ATOM 3203 O O . THR B 1 159 ? 9.625 -32.568 1.269 1.000 13.869 181 THR BBB O 1
ATOM 3207 N N . ASP B 1 160 ? 9.221 -32.617 -0.957 1.000 13.169 182 ASP BBB N 1
ATOM 3208 C CA . ASP B 1 160 ? 10.617 -32.270 -1.323 1.000 14.492 182 ASP BBB CA 1
ATOM 3209 C C . ASP B 1 160 ? 10.865 -30.806 -0.943 1.000 13.953 182 ASP BBB C 1
ATOM 3210 O O . ASP B 1 160 ? 10.039 -29.937 -1.328 1.000 15.060 182 ASP BBB O 1
ATOM 3215 N N . VAL B 1 161 ? 11.977 -30.545 -0.271 1.000 13.375 183 VAL BBB N 1
ATOM 3216 C CA . VAL B 1 161 ? 12.323 -29.173 0.180 1.000 14.579 183 VAL BBB CA 1
ATOM 3217 C C . VAL B 1 161 ? 13.249 -28.542 -0.846 1.000 14.479 183 VAL BBB C 1
ATOM 3218 O O . VAL B 1 161 ? 14.331 -29.067 -1.122 1.000 16.455 183 VAL BBB O 1
ATOM 3222 N N . THR B 1 162 ? 12.797 -27.445 -1.419 1.000 14.191 184 THR BBB N 1
ATOM 3223 C CA . THR B 1 162 ? 13.546 -26.672 -2.420 1.000 13.932 184 THR BBB CA 1
ATOM 3224 C C . THR B 1 162 ? 13.506 -25.213 -1.982 1.000 13.680 184 THR BBB C 1
ATOM 3225 O O . THR B 1 162 ? 12.926 -24.931 -0.949 1.000 13.279 184 THR BBB O 1
ATOM 3229 N N . ALA B 1 163 ? 14.085 -24.323 -2.779 1.000 13.879 185 ALA BBB N 1
ATOM 3230 C CA . ALA B 1 163 ? 14.090 -22.878 -2.466 1.000 12.986 185 ALA BBB CA 1
ATOM 3231 C C . ALA B 1 163 ? 12.644 -22.368 -2.341 1.000 13.308 185 ALA BBB C 1
ATOM 3232 O O . ALA B 1 163 ? 12.425 -21.368 -1.649 1.000 13.085 185 ALA BBB O 1
ATOM 3234 N N . LYS B 1 164 ? 11.660 -23.047 -2.923 1.000 13.063 186 LYS BBB N 1
ATOM 3235 C CA . LYS B 1 164 ? 10.234 -22.634 -2.766 1.000 14.236 186 LYS BBB CA 1
ATOM 3236 C C . LYS B 1 164 ? 9.854 -22.562 -1.277 1.000 13.422 186 LYS BBB C 1
ATOM 3237 O O . LYS B 1 164 ? 8.957 -21.772 -0.911 1.000 13.816 186 LYS BBB O 1
ATOM 3242 N N . ILE B 1 165 ? 10.469 -23.368 -0.424 1.000 12.795 187 ILE BBB N 1
ATOM 3243 C CA . ILE B 1 165 ? 10.114 -23.415 1.015 1.000 11.805 187 ILE BBB CA 1
ATOM 3244 C C . ILE B 1 165 ? 10.476 -22.093 1.688 1.000 11.246 187 ILE BBB C 1
ATOM 3245 O O . ILE B 1 165 ? 10.020 -21.882 2.817 1.000 11.195 187 ILE BBB O 1
ATOM 3250 N N . GLN B 1 166 ? 11.320 -21.271 1.071 1.000 11.553 188 GLN BBB N 1
ATOM 3251 C CA . GLN B 1 166 ? 11.675 -19.953 1.662 1.000 12.128 188 GLN BBB CA 1
ATOM 3252 C C . GLN B 1 166 ? 10.507 -18.974 1.486 1.000 12.802 188 GLN BBB C 1
ATOM 3253 O O . GLN B 1 166 ? 10.522 -17.919 2.151 1.000 12.273 188 GLN BBB O 1
ATOM 3259 N N . CYS B 1 167 ? 9.566 -19.275 0.591 1.000 12.742 189 CYS BBB N 1
ATOM 3260 C CA . CYS B 1 167 ? 8.289 -18.527 0.424 1.000 12.956 189 CYS BBB CA 1
ATOM 3261 C C . CYS B 1 167 ? 7.139 -19.502 0.732 1.000 12.009 189 CYS BBB C 1
ATOM 3262 O O . CYS B 1 167 ? 7.276 -20.255 1.706 1.000 13.220 189 CYS BBB O 1
ATOM 3265 N N . LEU B 1 168 ? 6.081 -19.538 -0.061 1.000 12.047 190 LEU BBB N 1
ATOM 3266 C CA . LEU B 1 168 ? 4.914 -20.396 0.203 1.000 12.182 190 LEU BBB CA 1
ATOM 3267 C C . LEU B 1 168 ? 4.900 -21.537 -0.811 1.000 11.528 190 LEU BBB C 1
ATOM 3268 O O . LEU B 1 168 ? 4.589 -21.327 -1.996 1.000 12.395 190 LEU BBB O 1
ATOM 3273 N N . ASP B 1 169 ? 5.278 -22.716 -0.345 1.000 11.641 191 ASP BBB N 1
ATOM 3274 C CA . ASP B 1 169 ? 5.169 -23.973 -1.124 1.000 12.323 191 ASP BBB CA 1
ATOM 3275 C C . ASP B 1 169 ? 3.928 -24.685 -0.624 1.000 12.868 191 ASP BBB C 1
ATOM 3276 O O . ASP B 1 169 ? 3.926 -25.206 0.489 1.000 11.819 191 ASP BBB O 1
ATOM 3281 N N . PRO B 1 170 ? 2.819 -24.667 -1.382 1.000 14.038 192 PRO BBB N 1
ATOM 3282 C CA . PRO B 1 170 ? 1.562 -25.196 -0.868 1.000 15.001 192 PRO BBB CA 1
ATOM 3283 C C . PRO B 1 170 ? 1.563 -26.716 -0.673 1.000 14.572 192 PRO BBB C 1
ATOM 3284 O O . PRO B 1 170 ? 0.579 -27.232 -0.171 1.000 15.151 192 PRO BBB O 1
ATOM 3288 N N . SER B 1 171 ? 2.624 -27.424 -1.090 1.000 13.808 193 SER BBB N 1
ATOM 3289 C CA . SER B 1 171 ? 2.731 -28.878 -0.836 1.000 13.544 193 SER BBB CA 1
ATOM 3290 C C . SER B 1 171 ? 3.152 -29.146 0.603 1.000 13.684 193 SER BBB C 1
ATOM 3291 O O . SER B 1 171 ? 3.027 -30.292 1.048 1.000 13.571 193 SER BBB O 1
ATOM 3294 N N . ALA B 1 172 ? 3.680 -28.152 1.326 1.000 12.676 194 ALA BBB N 1
ATOM 3295 C CA . ALA B 1 172 ? 4.240 -28.366 2.679 1.000 12.088 194 ALA BBB CA 1
ATOM 3296 C C . ALA B 1 172 ? 3.132 -28.231 3.722 1.000 12.296 194 ALA BBB C 1
ATOM 3297 O O . ALA B 1 172 ? 3.112 -27.219 4.461 1.000 13.318 194 ALA BBB O 1
ATOM 3299 N N . LYS B 1 173 ? 2.256 -29.232 3.799 1.000 12.273 195 LYS BBB N 1
ATOM 3300 C CA . LYS B 1 173 ? 1.087 -29.241 4.700 1.000 13.024 195 LYS BBB CA 1
ATOM 3301 C C . LYS B 1 173 ? 1.291 -30.319 5.752 1.000 13.748 195 LYS BBB C 1
ATOM 3302 O O . LYS B 1 173 ? 1.770 -31.416 5.413 1.000 14.260 195 LYS BBB O 1
ATOM 3308 N N . ALA B 1 174 ? 0.959 -30.014 6.992 1.000 12.834 196 ALA BBB N 1
ATOM 3309 C CA . ALA B 1 174 ? 0.983 -31.003 8.090 1.000 13.078 196 ALA BBB CA 1
ATOM 3310 C C . ALA B 1 174 ? -0.039 -30.622 9.157 1.000 13.078 196 ALA BBB C 1
ATOM 3311 O O . ALA B 1 174 ? -0.663 -29.548 9.099 1.000 12.329 196 ALA BBB O 1
ATOM 3313 N N . LYS B 1 175 ? -0.222 -31.528 10.099 1.000 13.754 197 LYS BBB N 1
ATOM 3314 C CA . LYS B 1 175 ? -1.097 -31.326 11.273 1.000 14.301 197 LYS BBB CA 1
ATOM 3315 C C . LYS B 1 175 ? -0.204 -31.388 12.507 1.000 14.558 197 LYS BBB C 1
ATOM 3316 O O . LYS B 1 175 ? 0.690 -32.257 12.574 1.000 15.605 197 LYS BBB O 1
ATOM 3322 N N . LEU B 1 176 ? -0.424 -30.483 13.451 1.000 14.097 198 LEU BBB N 1
ATOM 3323 C CA . LEU B 1 176 ? 0.308 -30.494 14.738 1.000 14.056 198 LEU BBB CA 1
ATOM 3324 C C . LEU B 1 176 ? -0.243 -31.632 15.616 1.000 14.364 198 LEU BBB C 1
ATOM 3325 O O . LEU B 1 176 ? -1.219 -31.416 16.366 1.000 16.086 198 LEU BBB O 1
ATOM 3330 N N . ASP B 1 177 ? 0.396 -32.790 15.547 1.000 14.500 199 ASP BBB N 1
ATOM 3331 C CA . ASP B 1 177 ? -0.156 -34.039 16.127 1.000 16.398 199 ASP BBB CA 1
ATOM 3332 C C . ASP B 1 177 ? 0.875 -34.705 17.029 1.000 17.052 199 ASP BBB C 1
ATOM 3333 O O . ASP B 1 177 ? 0.616 -35.829 17.453 1.000 17.438 199 ASP BBB O 1
ATOM 3338 N N . LYS B 1 178 ? 1.995 -34.049 17.331 1.000 14.535 200 LYS BBB N 1
ATOM 3339 C CA . LYS B 1 178 ? 3.001 -34.589 18.269 1.000 15.849 200 LYS BBB CA 1
ATOM 3340 C C . LYS B 1 178 ? 3.607 -33.426 19.054 1.000 15.249 200 LYS BBB C 1
ATOM 3341 O O . LYS B 1 178 ? 4.098 -32.487 18.443 1.000 16.080 200 LYS BBB O 1
ATOM 3344 N N . ASP B 1 179 ? 3.583 -33.521 20.369 1.000 14.649 201 ASP BBB N 1
ATOM 3345 C CA . ASP B 1 179 ? 4.150 -32.503 21.283 1.000 13.634 201 ASP BBB CA 1
ATOM 3346 C C . ASP B 1 179 ? 5.675 -32.511 21.170 1.000 14.746 201 ASP BBB C 1
ATOM 3347 O O . ASP B 1 179 ? 6.279 -33.603 21.236 1.000 15.062 201 ASP BBB O 1
ATOM 3352 N N . GLY B 1 180 ? 6.285 -31.334 21.037 1.000 13.127 202 GLY BBB N 1
ATOM 3353 C CA . GLY B 1 180 ? 7.745 -31.169 21.111 1.000 13.078 202 GLY BBB CA 1
ATOM 3354 C C . GLY B 1 180 ? 8.474 -31.800 19.944 1.000 14.347 202 GLY BBB C 1
ATOM 3355 O O . GLY B 1 180 ? 9.638 -32.146 20.131 1.000 15.459 202 GLY BBB O 1
ATOM 3356 N N . LYS B 1 181 ? 7.849 -31.913 18.767 1.000 13.817 203 LYS BBB N 1
ATOM 3357 C CA . LYS B 1 181 ? 8.495 -32.538 17.579 1.000 13.678 203 LYS BBB CA 1
ATOM 3358 C C . LYS B 1 181 ? 8.424 -31.656 16.331 1.000 13.423 203 LYS BBB C 1
ATOM 3359 O O . LYS B 1 181 ? 9.162 -31.947 15.391 1.000 13.591 203 LYS BBB O 1
ATOM 3364 N N . TYR B 1 182 ? 7.528 -30.672 16.280 1.000 12.725 204 TYR BBB N 1
ATOM 3365 C CA . TYR B 1 182 ? 7.365 -29.754 15.132 1.000 11.877 204 TYR BBB CA 1
ATOM 3366 C C . TYR B 1 182 ? 8.089 -28.449 15.462 1.000 12.073 204 TYR BBB C 1
ATOM 3367 O O . TYR B 1 182 ? 7.620 -27.686 16.318 1.000 11.895 204 TYR BBB O 1
ATOM 3376 N N . PRO B 1 183 ? 9.284 -28.168 14.889 1.000 12.347 205 PRO BBB N 1
ATOM 3377 C CA . PRO B 1 183 ? 10.009 -26.952 15.246 1.000 12.073 205 PRO BBB CA 1
ATOM 3378 C C . PRO B 1 183 ? 9.241 -25.698 14.822 1.000 12.615 205 PRO BBB C 1
ATOM 3379 O O . PRO B 1 183 ? 8.631 -25.664 13.767 1.000 12.651 205 PRO BBB O 1
ATOM 3383 N N . ILE B 1 184 ? 9.240 -24.669 15.668 1.000 12.168 206 ILE BBB N 1
ATOM 3384 C CA . ILE B 1 184 ? 8.510 -23.440 15.260 1.000 12.656 206 ILE BBB CA 1
ATOM 3385 C C . ILE B 1 184 ? 9.209 -22.840 14.037 1.000 11.964 206 ILE BBB C 1
ATOM 3386 O O . ILE B 1 184 ? 8.515 -22.260 13.220 1.000 12.836 206 ILE BBB O 1
ATOM 3391 N N . GLU B 1 185 ? 10.525 -23.021 13.872 1.000 11.675 207 GLU BBB N 1
ATOM 3392 C CA . GLU B 1 185 ? 11.227 -22.317 12.769 1.000 12.364 207 GLU BBB CA 1
ATOM 3393 C C . GLU B 1 185 ? 10.859 -22.873 11.394 1.000 12.041 207 GLU BBB C 1
ATOM 3394 O O . GLU B 1 185 ? 11.242 -22.229 10.395 1.000 12.576 207 GLU BBB O 1
ATOM 3400 N N . THR B 1 186 ? 10.113 -23.983 11.308 1.000 12.176 208 THR BBB N 1
ATOM 3401 C CA . THR B 1 186 ? 9.724 -24.558 10.003 1.000 11.665 208 THR BBB CA 1
ATOM 3402 C C . THR B 1 186 ? 8.213 -24.577 9.768 1.000 11.261 208 THR BBB C 1
ATOM 3403 O O . THR B 1 186 ? 7.818 -24.970 8.670 1.000 11.424 208 THR BBB O 1
ATOM 3407 N N . TRP B 1 187 ? 7.395 -24.174 10.731 1.000 11.068 209 TRP BBB N 1
ATOM 3408 C CA . TRP B 1 187 ? 5.935 -24.403 10.650 1.000 11.856 209 TRP BBB CA 1
ATOM 3409 C C . TRP B 1 187 ? 5.179 -23.168 11.129 1.000 12.351 209 TRP BBB C 1
ATOM 3410 O O . TRP B 1 187 ? 5.427 -22.727 12.263 1.000 13.525 209 TRP BBB O 1
ATOM 3421 N N . SER B 1 188 ? 4.263 -22.695 10.303 1.000 11.972 210 SER BBB N 1
ATOM 3422 C CA . SER B 1 188 ? 3.298 -21.610 10.615 1.000 12.449 210 SER BBB CA 1
ATOM 3423 C C . SER B 1 188 ? 1.911 -22.202 10.765 1.000 12.168 210 SER BBB C 1
ATOM 3424 O O . SER B 1 188 ? 1.532 -23.089 10.020 1.000 12.501 210 SER BBB O 1
ATOM 3427 N N . PRO B 1 189 ? 1.022 -21.627 11.592 1.000 12.371 211 PRO BBB N 1
ATOM 3428 C CA . PRO B 1 189 ? -0.389 -21.984 11.490 1.000 12.669 211 PRO BBB CA 1
ATOM 3429 C C . PRO B 1 189 ? -0.866 -21.652 10.076 1.000 13.195 211 PRO BBB C 1
ATOM 3430 O O . PRO B 1 189 ? -0.505 -20.599 9.534 1.000 14.269 211 PRO BBB O 1
ATOM 3434 N N . ASP B 1 190 ? -1.613 -22.567 9.470 1.000 11.415 212 ASP BBB N 1
ATOM 3435 C CA . ASP B 1 190 ? -2.052 -22.437 8.063 1.000 12.471 212 ASP BBB CA 1
ATOM 3436 C C . ASP B 1 190 ? -3.329 -21.607 7.965 1.000 12.132 212 ASP BBB C 1
ATOM 3437 O O . ASP B 1 190 ? -4.389 -22.090 8.349 1.000 11.892 212 ASP BBB O 1
ATOM 3442 N N . PRO B 1 191 ? -3.310 -20.350 7.442 1.000 12.335 213 PRO BBB N 1
ATOM 3443 C CA . PRO B 1 191 ? -4.520 -19.534 7.396 1.000 12.351 213 PRO BBB CA 1
ATOM 3444 C C . PRO B 1 191 ? -5.520 -20.026 6.344 1.000 12.578 213 PRO BBB C 1
ATOM 3445 O O . PRO B 1 191 ? -6.680 -19.603 6.357 1.000 14.178 213 PRO BBB O 1
ATOM 3449 N N . SER B 1 192 ? -5.071 -20.883 5.423 1.000 12.100 214 SER BBB N 1
ATOM 3450 C CA . SER B 1 192 ? -5.909 -21.454 4.346 1.000 12.881 214 SER BBB CA 1
ATOM 3451 C C . SER B 1 192 ? -6.700 -22.661 4.847 1.000 12.920 214 SER BBB C 1
ATOM 3452 O O . SER B 1 192 ? -7.563 -23.128 4.083 1.000 14.226 214 SER BBB O 1
ATOM 3455 N N . ARG B 1 193 ? -6.413 -23.173 6.042 1.000 12.149 215 ARG BBB N 1
ATOM 3456 C CA . ARG B 1 193 ? -7.181 -24.295 6.643 1.000 12.871 215 ARG BBB CA 1
ATOM 3457 C C . ARG B 1 193 ? -7.668 -23.826 8.009 1.000 12.509 215 ARG BBB C 1
ATOM 3458 O O . ARG B 1 193 ? -8.129 -22.653 8.099 1.000 12.582 215 ARG BBB O 1
ATOM 3466 N N . ASN B 1 194 ? -7.605 -24.676 9.031 1.000 12.129 216 ASN BBB N 1
ATOM 3467 C CA . ASN B 1 194 ? -8.021 -24.262 10.391 1.000 12.233 216 ASN BBB CA 1
ATOM 3468 C C . ASN B 1 194 ? -9.441 -23.672 10.417 1.000 12.311 216 ASN BBB C 1
ATOM 3469 O O . ASN B 1 194 ? -9.686 -22.753 11.235 1.000 13.585 216 ASN BBB O 1
ATOM 3474 N N . GLU B 1 195 ? -10.378 -24.238 9.645 1.000 13.880 217 GLU BBB N 1
ATOM 3475 C CA . GLU B 1 195 ? -11.802 -23.811 9.694 1.000 15.149 217 GLU BBB CA 1
ATOM 3476 C C . GLU B 1 195 ? -12.358 -24.085 11.107 1.000 15.249 217 GLU BBB C 1
ATOM 3477 O O . GLU B 1 195 ? -13.263 -23.366 11.542 1.000 16.189 217 GLU BBB O 1
ATOM 3480 N N . ASN B 1 196 ? -11.820 -25.089 11.799 1.000 14.029 218 ASN BBB N 1
ATOM 3481 C CA . ASN B 1 196 ? -12.401 -25.610 13.062 1.000 14.832 218 ASN BBB CA 1
ATOM 3482 C C . ASN B 1 196 ? -11.445 -25.356 14.237 1.000 14.352 218 ASN BBB C 1
ATOM 3483 O O . ASN B 1 196 ? -11.552 -26.045 15.267 1.000 14.668 218 ASN BBB O 1
ATOM 3488 N N . THR B 1 197 ? -10.594 -24.349 14.125 1.000 13.523 219 THR BBB N 1
ATOM 3489 C CA . THR B 1 197 ? -9.593 -23.954 15.145 1.000 13.715 219 THR BBB CA 1
ATOM 3490 C C . THR B 1 197 ? -9.518 -22.431 15.123 1.000 14.228 219 THR BBB C 1
ATOM 3491 O O . THR B 1 197 ? -9.635 -21.844 14.032 1.000 14.978 219 THR BBB O 1
ATOM 3495 N N . ARG B 1 198 ? -9.329 -21.812 16.273 1.000 12.554 220 ARG BBB N 1
ATOM 3496 C CA . ARG B 1 198 ? -8.979 -20.388 16.383 1.000 13.155 220 ARG BBB CA 1
ATOM 3497 C C . ARG B 1 198 ? -7.542 -20.318 16.869 1.000 12.717 220 ARG BBB C 1
ATOM 3498 O O . ARG B 1 198 ? -7.241 -20.961 17.882 1.000 12.835 220 ARG BBB O 1
ATOM 3506 N N . TYR B 1 199 ? -6.677 -19.592 16.168 1.000 11.761 221 TYR BBB N 1
ATOM 3507 C CA . TYR B 1 199 ? -5.291 -19.371 16.628 1.000 11.721 221 TYR BBB CA 1
ATOM 3508 C C . TYR B 1 199 ? -4.993 -17.881 16.688 1.000 11.834 221 TYR BBB C 1
ATOM 3509 O O . TYR B 1 199 ? -5.618 -17.087 16.000 1.000 12.480 221 TYR BBB O 1
ATOM 3518 N N . PHE B 1 200 ? -4.044 -17.535 17.550 1.000 11.771 222 PHE BBB N 1
ATOM 3519 C CA . PHE B 1 200 ? -3.673 -16.154 17.907 1.000 12.547 222 PHE BBB CA 1
ATOM 3520 C C . PHE B 1 200 ? -2.172 -16.171 18.143 1.000 12.150 222 PHE BBB C 1
ATOM 3521 O O . PHE B 1 200 ? -1.679 -17.064 18.868 1.000 14.663 222 PHE BBB O 1
ATOM 3529 N N . GLY B 1 201 ? -1.452 -15.181 17.648 1.000 12.342 223 GLY BBB N 1
ATOM 3530 C CA . GLY B 1 201 ? -0.025 -15.136 17.979 1.000 13.180 223 GLY BBB CA 1
ATOM 3531 C C . GLY B 1 201 ? 0.579 -13.777 17.746 1.000 13.937 223 GLY BBB C 1
ATOM 3532 O O . GLY B 1 201 ? -0.018 -12.910 17.070 1.000 12.509 223 GLY BBB O 1
ATOM 3533 N N . ASN B 1 202 ? 1.764 -13.604 18.293 1.000 13.844 224 ASN BBB N 1
ATOM 3534 C CA . ASN B 1 202 ? 2.532 -12.390 18.004 1.000 15.676 224 ASN BBB CA 1
ATOM 3535 C C . ASN B 1 202 ? 4.007 -12.722 18.074 1.000 14.060 224 ASN BBB C 1
ATOM 3536 O O . ASN B 1 202 ? 4.417 -13.615 18.806 1.000 16.518 224 ASN BBB O 1
ATOM 3541 N N . TYR B 1 203 ? 4.764 -11.977 17.295 1.000 13.092 225 TYR BBB N 1
ATOM 3542 C CA . TYR B 1 203 ? 6.207 -12.155 17.129 1.000 12.539 225 TYR BBB CA 1
ATOM 3543 C C . TYR B 1 203 ? 6.851 -10.785 17.286 1.000 12.567 225 TYR BBB C 1
ATOM 3544 O O . TYR B 1 203 ? 6.314 -9.795 16.769 1.000 12.693 225 TYR BBB O 1
ATOM 3553 N N . TYR B 1 204 ? 7.995 -10.726 17.942 1.000 12.818 226 TYR BBB N 1
ATOM 3554 C CA . TYR B 1 204 ? 8.790 -9.485 18.049 1.000 15.803 226 TYR BBB CA 1
ATOM 3555 C C . TYR B 1 204 ? 10.239 -9.948 17.922 1.000 15.418 226 TYR BBB C 1
ATOM 3556 O O . TYR B 1 204 ? 10.625 -10.853 18.674 1.000 15.667 226 TYR BBB O 1
ATOM 3565 N N . GLY B 1 205 ? 11.019 -9.384 17.010 1.000 13.955 227 GLY BBB N 1
ATOM 3566 C CA . GLY B 1 205 ? 12.395 -9.859 16.769 1.000 13.611 227 GLY BBB CA 1
ATOM 3567 C C . GLY B 1 205 ? 13.451 -9.128 17.575 1.000 12.910 227 GLY BBB C 1
ATOM 3568 O O . GLY B 1 205 ? 13.143 -8.609 18.675 1.000 12.567 227 GLY BBB O 1
ATOM 3569 N N . GLY B 1 206 ? 14.678 -9.168 17.049 1.000 13.507 228 GLY BBB N 1
ATOM 3570 C CA . GLY B 1 206 ? 15.845 -8.496 17.634 1.000 13.325 228 GLY BBB CA 1
ATOM 3571 C C . GLY B 1 206 ? 16.688 -9.447 18.454 1.000 14.618 228 GLY BBB C 1
ATOM 3572 O O . GLY B 1 206 ? 16.175 -10.492 18.898 1.000 14.062 228 GLY BBB O 1
ATOM 3573 N N . LEU B 1 207 ? 17.937 -9.053 18.699 1.000 14.467 229 LEU BBB N 1
ATOM 3574 C CA . LEU B 1 207 ? 18.914 -9.860 19.460 1.000 15.267 229 LEU BBB CA 1
ATOM 3575 C C . LEU B 1 207 ? 18.738 -9.632 20.965 1.000 14.442 229 LEU BBB C 1
ATOM 3576 O O . LEU B 1 207 ? 18.913 -10.602 21.747 1.000 14.131 229 LEU BBB O 1
ATOM 3581 N N . THR B 1 208 ? 18.484 -8.388 21.392 1.000 14.814 230 THR BBB N 1
ATOM 3582 C CA . THR B 1 208 ? 18.491 -8.027 22.836 1.000 15.456 230 THR BBB CA 1
ATOM 3583 C C . THR B 1 208 ? 17.187 -7.319 23.227 1.000 14.485 230 THR BBB C 1
ATOM 3584 O O . THR B 1 208 ? 17.159 -6.633 24.267 1.000 15.583 230 THR BBB O 1
ATOM 3588 N N . THR B 1 209 ? 16.126 -7.508 22.453 1.000 13.507 231 THR BBB N 1
ATOM 3589 C CA . THR B 1 209 ? 14.854 -6.788 22.703 1.000 13.908 231 THR BBB CA 1
ATOM 3590 C C . THR B 1 209 ? 14.306 -7.185 24.070 1.000 13.983 231 THR BBB C 1
ATOM 3591 O O . THR B 1 209 ? 14.310 -8.352 24.416 1.000 12.741 231 THR BBB O 1
ATOM 3595 N N . PRO B 1 210 ? 13.795 -6.238 24.889 1.000 13.376 232 PRO BBB N 1
ATOM 3596 C CA . PRO B 1 210 ? 13.173 -6.604 26.161 1.000 14.031 232 PRO BBB CA 1
ATOM 3597 C C . PRO B 1 210 ? 11.910 -7.415 25.947 1.000 14.016 232 PRO BBB C 1
ATOM 3598 O O . PRO B 1 210 ? 11.070 -7.026 25.135 1.000 14.373 232 PRO BBB O 1
ATOM 3602 N N . PRO B 1 211 ? 11.724 -8.522 26.685 1.000 13.848 233 PRO BBB N 1
ATOM 3603 C CA . PRO B 1 211 ? 10.452 -9.254 26.641 1.000 14.700 233 PRO BBB CA 1
ATOM 3604 C C . PRO B 1 211 ? 9.332 -8.497 27.367 1.000 14.925 233 PRO BBB C 1
ATOM 3605 O O . PRO B 1 211 ? 9.588 -7.782 28.329 1.000 14.899 233 PRO BBB O 1
ATOM 3609 N N . VAL B 1 212 ? 8.116 -8.666 26.865 1.000 14.686 234 VAL BBB N 1
ATOM 3610 C CA A VAL B 1 212 ? 6.882 -8.007 27.392 0.500 14.563 234 VAL BBB CA 1
ATOM 3611 C CA B VAL B 1 212 ? 6.907 -8.017 27.442 0.500 15.341 234 VAL BBB CA 1
ATOM 3612 C C . VAL B 1 212 ? 5.834 -9.087 27.651 1.000 15.122 234 VAL BBB C 1
ATOM 3613 O O . VAL B 1 212 ? 5.673 -9.967 26.805 1.000 15.935 234 VAL BBB O 1
ATOM 3620 N N . LEU B 1 213 ? 5.142 -9.011 28.773 1.000 14.729 235 LEU BBB N 1
ATOM 3621 C CA . LEU B 1 213 ? 4.020 -9.932 29.030 1.000 15.264 235 LEU BBB CA 1
ATOM 3622 C C . LEU B 1 213 ? 2.992 -9.232 29.906 1.000 15.950 235 LEU BBB C 1
ATOM 3623 O O . LEU B 1 213 ? 3.383 -8.493 30.806 1.000 17.014 235 LEU BBB O 1
ATOM 3628 N N . THR B 1 214 ? 1.734 -9.536 29.667 1.000 15.910 236 THR BBB N 1
ATOM 3629 C CA . THR B 1 214 ? 0.636 -9.157 30.580 1.000 16.909 236 THR BBB CA 1
ATOM 36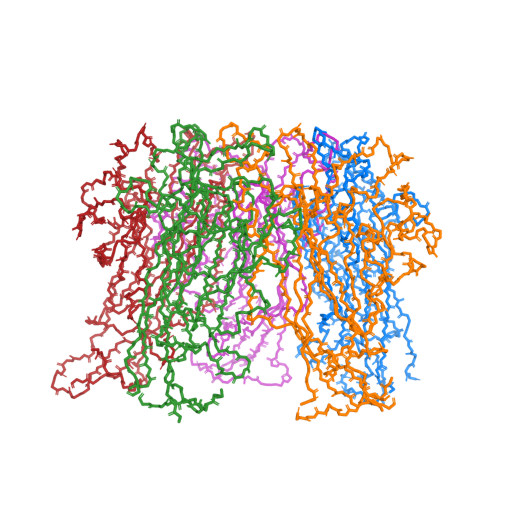30 C C . THR B 1 214 ? 0.040 -10.432 31.148 1.000 18.754 236 THR BBB C 1
ATOM 3631 O O . THR B 1 214 ? 0.118 -11.520 30.530 1.000 19.009 236 THR BBB O 1
ATOM 3635 N N . PHE B 1 215 ? -0.565 -10.313 32.313 1.000 18.173 237 PHE BBB N 1
ATOM 3636 C CA . PHE B 1 215 ? -1.187 -11.484 32.965 1.000 18.177 237 PHE BBB CA 1
ATOM 3637 C C . PHE B 1 215 ? -2.350 -10.964 33.786 1.000 18.719 237 PHE BBB C 1
ATOM 3638 O O . PHE B 1 215 ? -2.298 -9.856 34.319 1.000 20.469 237 PHE BBB O 1
ATOM 3646 N N . THR B 1 216 ? -3.437 -11.718 33.755 1.000 17.987 238 THR BBB N 1
ATOM 3647 C CA . THR B 1 216 ? -4.671 -11.369 34.488 1.000 17.889 238 THR BBB CA 1
ATOM 3648 C C . THR B 1 216 ? -5.563 -12.600 34.442 1.000 18.587 238 THR BBB C 1
ATOM 3649 O O . THR B 1 216 ? -5.294 -13.517 33.614 1.000 20.960 238 THR BBB O 1
ATOM 3653 N N . ASN B 1 217 ? -6.566 -12.638 35.305 1.000 15.648 239 ASN BBB N 1
ATOM 3654 C CA . ASN B 1 217 ? -7.607 -13.685 35.246 1.000 14.538 239 ASN BBB CA 1
ATOM 3655 C C . ASN B 1 217 ? -8.932 -13.066 34.816 1.000 14.915 239 ASN BBB C 1
ATOM 3656 O O . ASN B 1 217 ? -9.957 -13.737 35.003 1.000 15.980 239 ASN BBB O 1
ATOM 3661 N N . THR B 1 218 ? -8.921 -11.872 34.215 1.000 16.095 240 THR BBB N 1
ATOM 3662 C CA . THR B 1 218 ? -10.160 -11.110 33.911 1.000 17.634 240 THR BBB CA 1
ATOM 3663 C C . THR B 1 218 ? -10.451 -11.061 32.409 1.000 19.457 240 THR BBB C 1
ATOM 3664 O O . THR B 1 218 ? -11.490 -10.465 32.058 1.000 20.210 240 THR BBB O 1
ATOM 3668 N N . VAL B 1 219 ? -9.586 -11.638 31.568 1.000 19.140 241 VAL BBB N 1
ATOM 3669 C CA . VAL B 1 219 ? -9.701 -11.474 30.088 1.000 20.161 241 VAL BBB CA 1
ATOM 3670 C C . VAL B 1 219 ? -10.162 -12.792 29.483 1.000 20.234 241 VAL BBB C 1
ATOM 3671 O O . VAL B 1 219 ? -9.484 -13.827 29.649 1.000 20.808 241 VAL BBB O 1
ATOM 3675 N N . THR B 1 220 ? -11.286 -12.737 28.790 1.000 19.359 242 THR BBB N 1
ATOM 3676 C CA . THR B 1 220 ? -11.896 -13.886 28.108 1.000 19.405 242 THR BBB CA 1
ATOM 3677 C C . THR B 1 220 ? -11.690 -13.674 26.608 1.000 20.617 242 THR BBB C 1
ATOM 3678 O O . THR B 1 220 ? -12.004 -12.580 26.117 1.000 23.067 242 THR BBB O 1
ATOM 3682 N N . THR B 1 221 ? -11.155 -14.678 25.927 1.000 19.491 243 THR BBB N 1
ATOM 3683 C CA . THR B 1 221 ? -10.982 -14.698 24.452 1.000 20.734 243 THR BBB CA 1
ATOM 3684 C C . THR B 1 221 ? -12.204 -15.430 23.898 1.000 19.013 243 THR BBB C 1
ATOM 3685 O O . THR B 1 221 ? -12.413 -16.618 24.206 1.000 18.140 243 THR BBB O 1
ATOM 3689 N N . ILE B 1 222 ? -13.017 -14.747 23.100 1.000 21.701 244 ILE BBB N 1
ATOM 3690 C CA . ILE B 1 222 ? -14.213 -15.357 22.457 1.000 20.654 244 ILE BBB CA 1
ATOM 3691 C C . ILE B 1 222 ? -13.739 -16.251 21.306 1.000 20.989 244 ILE BBB C 1
ATOM 3692 O O . ILE B 1 222 ? -12.837 -15.809 20.547 1.000 22.021 244 ILE BBB O 1
ATOM 3697 N N . LEU B 1 223 ? -14.311 -17.446 21.181 1.000 18.150 245 LEU BBB N 1
ATOM 3698 C CA . LEU B 1 223 ? -13.926 -18.432 20.128 1.000 18.306 245 LEU BBB CA 1
ATOM 3699 C C . LEU B 1 223 ? -15.020 -18.601 19.076 1.000 18.233 245 LEU BBB C 1
ATOM 3700 O O . LEU B 1 223 ? -14.827 -19.389 18.133 1.000 18.608 245 LEU BBB O 1
ATOM 3705 N N . LEU B 1 224 ? -16.149 -17.917 19.237 1.000 18.787 246 LEU BBB N 1
ATOM 3706 C CA . LEU B 1 224 ? -17.249 -17.968 18.252 1.000 19.692 246 LEU BBB CA 1
ATOM 3707 C C . LEU B 1 224 ? -16.780 -17.262 16.968 1.000 21.296 246 LEU BBB C 1
ATOM 3708 O O . LEU B 1 224 ? -16.095 -16.207 17.072 1.000 22.557 246 LEU BBB O 1
ATOM 3713 N N . ASP B 1 225 ? -17.129 -17.821 15.814 1.000 23.328 247 ASP BBB N 1
ATOM 3714 C CA . ASP B 1 225 ? -16.870 -17.173 14.500 1.000 25.767 247 ASP BBB CA 1
ATOM 3715 C C . ASP B 1 225 ? -17.937 -16.099 14.240 1.000 29.023 247 ASP BBB C 1
ATOM 3716 O O . ASP B 1 225 ? -18.762 -15.848 15.126 1.000 26.033 247 ASP BBB O 1
ATOM 3721 N N . GLU B 1 226 ? -17.926 -15.505 13.045 1.000 31.857 248 GLU BBB N 1
ATOM 3722 C CA . GLU B 1 226 ? -18.858 -14.418 12.651 1.000 34.984 248 GLU BBB CA 1
ATOM 3723 C C . GLU B 1 226 ? -20.310 -14.913 12.693 1.000 38.044 248 GLU BBB C 1
ATOM 3724 O O . GLU B 1 226 ? -21.203 -14.053 12.774 1.000 43.969 248 GLU BBB O 1
ATOM 3726 N N . ASN B 1 227 ? -20.541 -16.230 12.631 1.000 34.045 249 ASN BBB N 1
ATOM 3727 C CA . ASN B 1 227 ? -21.893 -16.854 12.678 1.000 33.999 249 ASN BBB CA 1
ATOM 3728 C C . ASN B 1 227 ? -22.266 -17.301 14.100 1.000 33.064 249 ASN BBB C 1
ATOM 3729 O O . ASN B 1 227 ? -23.331 -17.929 14.245 1.000 34.402 249 ASN BBB O 1
ATOM 3734 N N . GLY B 1 228 ? -21.434 -17.006 15.109 1.000 29.662 250 GLY BBB N 1
ATOM 3735 C CA . GLY B 1 228 ? -21.727 -17.318 16.522 1.000 27.800 250 GLY BBB CA 1
ATOM 3736 C C . GLY B 1 228 ? -21.453 -18.781 16.829 1.000 26.229 250 GLY BBB C 1
ATOM 3737 O O . GLY B 1 228 ? -22.036 -19.316 17.802 1.000 25.624 250 GLY BBB O 1
ATOM 3738 N N . VAL B 1 229 ? -20.590 -19.420 16.035 1.000 24.601 251 VAL BBB N 1
ATOM 3739 C CA . VAL B 1 229 ? -20.259 -20.867 16.190 1.000 22.392 251 VAL BBB CA 1
ATOM 3740 C C . VAL B 1 229 ? -18.780 -21.038 16.587 1.000 21.496 251 VAL BBB C 1
ATOM 3741 O O . VAL B 1 229 ? -17.887 -20.596 15.865 1.000 20.390 251 VAL BBB O 1
ATOM 3745 N N . GLY B 1 230 ? -18.527 -21.672 17.728 1.000 19.898 252 GLY BBB N 1
ATOM 3746 C CA . GLY B 1 230 ? -17.157 -21.999 18.142 1.000 19.381 252 GLY BBB CA 1
ATOM 3747 C C . GLY B 1 230 ? -16.639 -23.256 17.457 1.000 18.366 252 GLY BBB C 1
ATOM 3748 O O . GLY B 1 230 ? -17.364 -23.981 16.771 1.000 17.583 252 GLY BBB O 1
ATOM 3749 N N . PRO B 1 231 ? -15.346 -23.588 17.674 1.000 16.723 253 PRO BBB N 1
ATOM 3750 C CA . PRO B 1 231 ? -14.838 -24.899 17.290 1.000 16.074 253 PRO BBB CA 1
ATOM 3751 C C . PRO B 1 231 ? -15.709 -26.050 17.822 1.000 16.207 253 PRO BBB C 1
ATOM 3752 O O . PRO B 1 231 ? -16.127 -25.991 18.981 1.000 17.229 253 PRO BBB O 1
ATOM 3756 N N . LEU B 1 232 ? -15.939 -27.051 16.977 1.000 16.598 254 LEU BBB N 1
ATOM 3757 C CA . LEU B 1 232 ? -16.788 -28.234 17.257 1.000 17.853 254 LEU BBB CA 1
ATOM 3758 C C . LEU B 1 232 ? -15.877 -29.447 17.429 1.000 18.176 254 LEU BBB C 1
ATOM 3759 O O . LEU B 1 232 ? -15.112 -29.792 16.539 1.000 17.384 254 LEU BBB O 1
ATOM 3764 N N . CYS B 1 233 ? -15.928 -30.085 18.588 1.000 18.925 255 CYS BBB N 1
ATOM 3765 C CA . CYS B 1 233 ? -14.885 -31.055 19.000 1.000 20.236 255 CYS BBB CA 1
ATOM 3766 C C . CYS B 1 233 ? -15.155 -32.428 18.400 1.000 22.656 255 CYS BBB C 1
ATOM 3767 O O . CYS B 1 233 ? -16.010 -33.177 18.936 1.000 22.422 255 CYS BBB O 1
ATOM 3770 N N . LYS B 1 234 ? -14.428 -32.741 17.340 1.000 23.577 256 LYS BBB N 1
ATOM 3771 C CA . LYS B 1 234 ? -14.542 -34.009 16.591 1.000 26.355 256 LYS BBB CA 1
ATOM 3772 C C . LYS B 1 234 ? -13.981 -35.105 17.484 1.000 26.876 256 LYS BBB C 1
ATOM 3773 O O . LYS B 1 234 ? -12.953 -34.849 18.179 1.000 28.836 256 LYS BBB O 1
ATOM 3779 N N . GLY B 1 235 ? -14.691 -36.226 17.551 1.000 25.583 257 GLY BBB N 1
ATOM 3780 C CA . GLY B 1 235 ? -14.291 -37.375 18.379 1.000 25.134 257 GLY BBB CA 1
ATOM 3781 C C . GLY B 1 235 ? -14.275 -37.050 19.856 1.000 22.486 257 GLY BBB C 1
ATOM 3782 O O . GLY B 1 235 ? -13.605 -37.798 20.566 1.000 26.421 257 GLY BBB O 1
ATOM 3783 N N . ASP B 1 236 ? -14.976 -36.002 20.309 1.000 22.482 258 ASP BBB N 1
ATOM 3784 C CA . ASP B 1 236 ? -15.044 -35.564 21.728 1.000 22.900 258 ASP BBB CA 1
ATOM 3785 C C . ASP B 1 236 ? -13.613 -35.363 22.247 1.000 22.925 258 ASP BBB C 1
ATOM 3786 O O . ASP B 1 236 ? -13.273 -35.844 23.356 1.000 22.465 258 ASP BBB O 1
ATOM 3791 N N . GLY B 1 237 ? -12.802 -34.658 21.452 1.000 20.381 259 GLY BBB N 1
ATOM 3792 C CA . GLY B 1 237 ? -11.446 -34.215 21.828 1.000 18.632 259 GLY BBB CA 1
ATOM 3793 C C . GLY B 1 237 ? -11.310 -32.719 21.631 1.000 17.402 259 GLY BBB C 1
ATOM 3794 O O . GLY B 1 237 ? -11.840 -32.192 20.636 1.000 17.657 259 GLY BBB O 1
ATOM 3795 N N . LEU B 1 238 ? -10.696 -32.050 22.599 1.000 16.873 260 LEU BBB N 1
ATOM 3796 C CA . LEU B 1 238 ? -10.368 -30.607 22.527 1.000 16.719 260 LEU BBB CA 1
ATOM 3797 C C . LEU B 1 238 ? -8.866 -30.488 22.264 1.000 15.611 260 LEU BBB C 1
ATOM 3798 O O . LEU B 1 238 ? -8.082 -31.090 23.009 1.000 16.206 260 LEU BBB O 1
ATOM 3803 N N . PHE B 1 239 ? -8.484 -29.747 21.229 1.000 14.035 261 PHE BBB N 1
ATOM 3804 C CA . PHE B 1 239 ? -7.083 -29.677 20.766 1.000 13.953 261 PHE BBB CA 1
ATOM 3805 C C . PHE B 1 239 ? -6.511 -28.326 21.162 1.000 13.047 261 PHE BBB C 1
ATOM 3806 O O . PHE B 1 239 ? -6.986 -27.279 20.724 1.000 13.626 261 PHE BBB O 1
ATOM 3814 N N . LEU B 1 240 ? -5.491 -28.374 21.990 1.000 12.677 262 LEU BBB N 1
ATOM 3815 C CA . LEU B 1 240 ? -4.803 -27.162 22.471 1.000 13.141 262 LEU BBB CA 1
ATOM 3816 C C . LEU B 1 240 ? -3.383 -27.154 21.919 1.000 13.038 262 LEU BBB C 1
ATOM 3817 O O . LEU B 1 240 ? -2.717 -28.188 21.945 1.000 12.579 262 LEU BBB O 1
ATOM 3822 N N . SER B 1 241 ? -2.896 -25.982 21.534 1.000 13.852 263 SER BBB N 1
ATOM 3823 C CA . SER B 1 241 ? -1.554 -25.820 20.919 1.000 13.285 263 SER BBB CA 1
ATOM 3824 C C . SER B 1 241 ? -0.965 -24.515 21.437 1.000 12.275 263 SER BBB C 1
ATOM 3825 O O . SER B 1 241 ? -1.738 -23.561 21.618 1.000 12.539 263 SER BBB O 1
ATOM 3828 N N . CYS B 1 242 ? 0.344 -24.427 21.608 1.000 11.761 264 CYS BBB N 1
ATOM 3829 C CA . CYS B 1 242 ? 0.950 -23.119 21.900 1.000 12.430 264 CYS BBB CA 1
ATOM 3830 C C . CYS B 1 242 ? 2.457 -23.161 21.719 1.000 13.056 264 CYS BBB C 1
ATOM 3831 O O . CYS B 1 242 ? 3.054 -24.245 21.493 1.000 12.652 264 CYS BBB O 1
ATOM 3834 N N . CYS B 1 243 ? 3.046 -21.983 21.792 1.000 13.565 265 CYS BBB N 1
ATOM 3835 C CA . CYS B 1 243 ? 4.493 -21.796 21.979 1.000 12.954 265 CYS BBB CA 1
ATOM 3836 C C . CYS B 1 243 ? 4.706 -20.416 22.579 1.000 13.411 265 CYS BBB C 1
ATOM 3837 O O . CYS B 1 243 ? 4.004 -19.463 22.150 1.000 12.853 265 CYS BBB O 1
ATOM 3840 N N . ASP B 1 244 ? 5.590 -20.319 23.563 1.000 12.013 266 ASP BBB N 1
ATOM 3841 C CA . ASP B 1 244 ? 5.818 -19.060 24.297 1.000 12.287 266 ASP BBB CA 1
ATOM 3842 C C . ASP B 1 244 ? 7.311 -18.892 24.557 1.000 13.182 266 ASP BBB C 1
ATOM 3843 O O . ASP B 1 244 ? 7.770 -19.150 25.675 1.000 13.980 266 ASP BBB O 1
ATOM 3848 N N . VAL B 1 245 ? 8.032 -18.456 23.522 1.000 12.114 267 VAL BBB N 1
ATOM 3849 C CA . VAL B 1 245 ? 9.481 -18.143 23.588 1.000 12.086 267 VAL BBB CA 1
ATOM 3850 C C . VAL B 1 245 ? 9.615 -16.716 24.139 1.000 12.531 267 VAL BBB C 1
ATOM 3851 O O . VAL B 1 245 ? 9.022 -15.788 23.548 1.000 12.461 267 VAL BBB O 1
ATOM 3855 N N . MET B 1 246 ? 10.400 -16.537 25.194 1.000 12.289 268 MET BBB N 1
ATOM 3856 C CA . MET B 1 246 ? 10.596 -15.243 25.887 1.000 12.980 268 MET BBB CA 1
ATOM 3857 C C . MET B 1 246 ? 11.902 -14.578 25.464 1.000 13.352 268 MET BBB C 1
ATOM 3858 O O . MET B 1 246 ? 12.102 -13.416 25.795 1.000 14.827 268 MET BBB O 1
ATOM 3863 N N . GLY B 1 247 ? 12.781 -15.303 24.777 1.000 12.405 269 GLY BBB N 1
ATOM 3864 C CA . GLY B 1 247 ? 14.073 -14.761 24.363 1.000 12.253 269 GLY BBB CA 1
ATOM 3865 C C . GLY B 1 247 ? 15.171 -15.731 24.720 1.000 12.860 269 GLY BBB C 1
ATOM 3866 O O . GLY B 1 247 ? 14.865 -16.915 24.830 1.000 13.272 269 GLY BBB O 1
ATOM 3867 N N . TRP B 1 248 ? 16.382 -15.220 24.905 1.000 12.032 270 TRP BBB N 1
ATOM 3868 C CA . TRP B 1 248 ? 17.557 -16.062 25.209 1.000 12.436 270 TRP BBB CA 1
ATOM 3869 C C . TRP B 1 248 ? 18.107 -15.717 26.587 1.000 12.330 270 TRP BBB C 1
ATOM 3870 O O . TRP B 1 248 ? 18.200 -14.527 26.940 1.000 13.170 270 TRP BBB O 1
ATOM 3881 N N . PHE B 1 249 ? 18.493 -16.773 27.281 1.000 12.418 271 PHE BBB N 1
ATOM 3882 C CA . PHE B 1 249 ? 19.245 -16.752 28.549 1.000 13.521 271 PHE BBB CA 1
ATOM 3883 C C . PHE B 1 249 ? 20.728 -16.896 28.209 1.000 14.057 271 PHE BBB C 1
ATOM 3884 O O . PHE B 1 249 ? 21.079 -17.665 27.302 1.000 15.496 271 PHE BBB O 1
ATOM 3892 N N . THR B 1 250 ? 21.584 -16.173 28.927 1.000 13.972 272 THR BBB N 1
ATOM 3893 C CA . THR B 1 250 ? 23.057 -16.341 28.829 1.000 14.868 272 THR BBB CA 1
ATOM 3894 C C . THR B 1 250 ? 23.622 -16.659 30.208 1.000 15.360 272 THR BBB C 1
ATOM 3895 O O . THR B 1 250 ? 23.609 -15.786 31.096 1.000 15.656 272 THR BBB O 1
ATOM 3899 N N . ALA B 1 251 ? 24.124 -17.867 30.362 1.000 14.929 273 ALA BBB N 1
ATOM 3900 C CA . ALA B 1 251 ? 24.790 -18.317 31.606 1.000 15.518 273 ALA BBB CA 1
ATOM 3901 C C . ALA B 1 251 ? 26.137 -17.616 31.756 1.000 16.814 273 ALA BBB C 1
ATOM 3902 O O . ALA B 1 251 ? 26.769 -17.306 30.749 1.000 18.979 273 ALA BBB O 1
ATOM 3904 N N . GLY B 1 252 ? 26.602 -17.494 32.995 1.000 17.725 274 GLY BBB N 1
ATOM 3905 C CA . GLY B 1 252 ? 27.879 -16.818 33.300 1.000 18.011 274 GLY BBB CA 1
ATOM 3906 C C . GLY B 1 252 ? 29.105 -17.626 32.884 1.000 19.003 274 GLY BBB C 1
ATOM 3907 O O . GLY B 1 252 ? 30.185 -17.048 32.988 1.000 19.977 274 GLY BBB O 1
ATOM 3908 N N . SER B 1 253 ? 28.923 -18.869 32.426 1.000 19.820 275 SER BBB N 1
ATOM 3909 C CA . SER B 1 253 ? 29.970 -19.836 31.981 1.000 20.084 275 SER BBB CA 1
ATOM 3910 C C . SER B 1 253 ? 30.530 -19.453 30.604 1.000 22.579 275 SER BBB C 1
ATOM 3911 O O . SER B 1 253 ? 31.515 -20.104 30.187 1.000 23.181 275 SER BBB O 1
ATOM 3914 N N . GLY B 1 254 ? 29.913 -18.499 29.889 1.000 19.417 276 GLY BBB N 1
ATOM 3915 C CA . GLY B 1 254 ? 30.410 -18.059 28.573 1.000 20.304 276 GLY BBB CA 1
ATOM 3916 C C . GLY B 1 254 ? 29.467 -17.084 27.885 1.000 19.397 276 GLY BBB C 1
ATOM 3917 O O . GLY B 1 254 ? 28.785 -16.299 28.566 1.000 19.310 276 GLY BBB O 1
ATOM 3918 N N . THR B 1 255 ? 29.444 -17.128 26.557 1.000 19.881 277 THR BBB N 1
ATOM 3919 C CA . THR B 1 255 ? 28.577 -16.250 25.725 1.000 19.237 277 THR BBB CA 1
ATOM 3920 C C . THR B 1 255 ? 27.552 -17.104 24.972 1.000 17.799 277 THR BBB C 1
ATOM 3921 O O . THR B 1 255 ? 26.736 -16.520 24.250 1.000 18.215 277 THR BBB O 1
ATOM 3925 N N . HIS B 1 256 ? 27.547 -18.419 25.142 1.000 17.170 278 HIS BBB N 1
ATOM 3926 C CA . HIS B 1 256 ? 26.521 -19.313 24.547 1.000 16.756 278 HIS BBB CA 1
ATOM 3927 C C . HIS B 1 256 ? 25.171 -18.972 25.166 1.000 16.072 278 HIS BBB C 1
ATOM 3928 O O . HIS B 1 256 ? 25.110 -18.687 26.384 1.000 16.185 278 HIS BBB O 1
ATOM 3935 N N . GLN B 1 257 ? 24.133 -19.039 24.344 1.000 14.465 279 GLN BBB N 1
ATOM 3936 C CA . GLN B 1 257 ? 22.771 -18.655 24.757 1.000 13.308 279 GLN BBB CA 1
ATOM 3937 C C . GLN B 1 257 ? 21.845 -19.851 24.637 1.000 13.359 279 GLN BBB C 1
ATOM 3938 O O . GLN B 1 257 ? 22.145 -20.770 23.854 1.000 14.930 279 GLN BBB O 1
ATOM 3944 N N . ARG B 1 258 ? 20.753 -19.810 25.397 1.000 12.496 280 ARG BBB N 1
ATOM 3945 C CA . ARG B 1 258 ? 19.684 -20.824 25.359 1.000 12.422 280 ARG BBB CA 1
ATOM 3946 C C . ARG B 1 258 ? 18.338 -20.130 25.197 1.000 11.973 280 ARG BBB C 1
ATOM 3947 O O . ARG B 1 258 ? 18.111 -19.105 25.859 1.000 12.598 280 ARG BBB O 1
ATOM 3955 N N . PHE B 1 259 ? 17.459 -20.696 24.384 1.000 11.138 281 PHE BBB N 1
ATOM 3956 C CA . PHE B 1 259 ? 16.060 -20.231 24.358 1.000 11.391 281 PHE BBB CA 1
ATOM 3957 C C . PHE B 1 259 ? 15.482 -20.461 25.746 1.000 11.724 281 PHE BBB C 1
ATOM 3958 O O . PHE B 1 259 ? 15.834 -21.465 26.436 1.000 13.158 281 PHE BBB O 1
ATOM 3966 N N . ARG B 1 260 ? 14.592 -19.571 26.174 1.000 11.231 282 ARG BBB N 1
ATOM 3967 C CA . ARG B 1 260 ? 13.795 -19.744 27.405 1.000 11.186 282 ARG BBB CA 1
ATOM 3968 C C . ARG B 1 260 ? 12.327 -19.574 27.037 1.000 10.612 282 ARG BBB C 1
ATOM 3969 O O . ARG B 1 260 ? 11.992 -18.579 26.361 1.000 11.699 282 ARG BBB O 1
ATOM 3977 N N . GLY B 1 261 ? 11.516 -20.532 27.442 1.000 11.334 283 GLY BBB N 1
ATOM 3978 C CA . GLY B 1 261 ? 10.059 -20.550 27.250 1.000 12.391 283 GLY BBB CA 1
ATOM 3979 C C . GLY B 1 261 ? 9.342 -20.626 28.575 1.000 12.271 283 GLY BBB C 1
ATOM 3980 O O . GLY B 1 261 ? 9.958 -20.977 29.610 1.000 12.740 283 GLY BBB O 1
ATOM 3981 N N . LEU B 1 262 ? 8.044 -20.325 28.542 1.000 12.321 284 LEU BBB N 1
ATOM 3982 C CA . LEU B 1 262 ? 7.183 -20.361 29.751 1.000 12.458 284 LEU BBB CA 1
ATOM 3983 C C . LEU B 1 262 ? 5.927 -21.170 29.465 1.000 12.836 284 LEU BBB C 1
ATOM 3984 O O . LEU B 1 262 ? 5.497 -21.286 28.324 1.000 13.232 284 LEU BBB O 1
ATOM 3989 N N . PRO B 1 263 ? 5.348 -21.774 30.520 1.000 12.477 285 PRO BBB N 1
ATOM 3990 C CA . PRO B 1 263 ? 4.138 -22.559 30.375 1.000 12.650 285 PRO BBB CA 1
ATOM 3991 C C . PRO B 1 263 ? 2.902 -21.688 30.159 1.000 11.643 285 PRO BBB C 1
ATOM 3992 O O . PRO B 1 263 ? 2.877 -20.528 30.572 1.000 12.490 285 PRO BBB O 1
ATOM 3996 N N . ARG B 1 264 ? 1.888 -22.317 29.596 1.000 11.055 286 ARG BBB N 1
ATOM 3997 C CA . ARG B 1 264 ? 0.606 -21.649 29.310 1.000 11.611 286 ARG BBB CA 1
ATOM 3998 C C . ARG B 1 264 ? -0.538 -22.454 29.907 1.000 12.450 286 ARG BBB C 1
ATOM 3999 O O . ARG B 1 264 ? -0.644 -23.668 29.679 1.000 12.431 286 ARG BBB O 1
ATOM 4007 N N . TYR B 1 265 ? -1.428 -21.753 30.585 1.000 11.547 287 TYR BBB N 1
ATOM 4008 C CA . TYR B 1 265 ? -2.691 -22.286 31.133 1.000 12.401 287 TYR BBB CA 1
ATOM 4009 C C . TYR B 1 265 ? -3.847 -21.986 30.185 1.000 12.050 287 TYR BBB C 1
ATOM 4010 O O . TYR B 1 265 ? -3.860 -20.901 29.560 1.000 12.700 287 TYR BBB O 1
ATOM 4019 N N . PHE B 1 266 ? -4.802 -22.913 30.114 1.000 12.053 288 PHE BBB N 1
ATOM 4020 C CA . PHE B 1 266 ? -6.061 -22.753 29.352 1.000 12.930 288 PHE BBB CA 1
ATOM 4021 C C . PHE B 1 266 ? -7.229 -23.105 30.263 1.000 13.429 288 PHE BBB C 1
ATOM 4022 O O . PHE B 1 266 ? -7.183 -24.124 30.927 1.000 13.410 288 PHE BBB O 1
ATOM 4030 N N . ASN B 1 267 ? -8.267 -22.279 30.260 1.000 15.041 289 ASN BBB N 1
ATOM 4031 C CA . ASN B 1 267 ? -9.591 -22.641 30.819 1.000 16.875 289 ASN BBB CA 1
ATOM 4032 C C . ASN B 1 267 ? -10.604 -22.421 29.704 1.000 14.997 289 ASN BBB C 1
ATOM 4033 O O . ASN B 1 267 ? -10.874 -21.252 29.399 1.000 17.254 289 ASN BBB O 1
ATOM 4038 N N . VAL B 1 268 ? -11.041 -23.501 29.081 1.000 16.162 290 VAL BBB N 1
ATOM 4039 C CA . VAL B 1 268 ? -11.966 -23.469 27.917 1.000 16.851 290 VAL BBB CA 1
ATOM 4040 C C . VAL B 1 268 ? -13.383 -23.737 28.411 1.000 17.811 290 VAL BBB C 1
ATOM 4041 O O . VAL B 1 268 ? -13.621 -24.806 29.018 1.000 18.637 290 VAL BBB O 1
ATOM 4045 N N . GLN B 1 269 ? -14.292 -22.814 28.091 1.000 18.512 291 GLN BBB N 1
ATOM 4046 C CA . GLN B 1 269 ? -15.737 -23.014 28.345 1.000 20.242 291 GLN BBB CA 1
ATOM 4047 C C . GLN B 1 269 ? -16.330 -23.742 27.142 1.000 20.266 291 GLN BBB C 1
ATOM 4048 O O . GLN B 1 269 ? -16.154 -23.264 25.996 1.000 18.496 291 GLN BBB O 1
ATOM 4051 N N . LEU B 1 270 ? -16.959 -24.878 27.361 1.000 20.448 292 LEU BBB N 1
ATOM 4052 C CA . LEU B 1 270 ? -17.639 -25.601 26.267 1.000 21.459 292 LEU BBB CA 1
ATOM 4053 C C . LEU B 1 270 ? -19.133 -25.669 26.564 1.000 23.716 292 LEU BBB C 1
ATOM 4054 O O . LEU B 1 270 ? -19.537 -25.653 27.756 1.000 23.511 292 LEU BBB O 1
ATOM 4059 N N . ARG B 1 271 ? -19.925 -25.676 25.505 1.000 21.374 293 ARG BBB N 1
ATOM 4060 C CA . ARG B 1 271 ? -21.396 -25.859 25.626 1.000 23.209 293 ARG BBB CA 1
ATOM 4061 C C . ARG B 1 271 ? -21.794 -26.960 24.652 1.000 21.894 293 ARG BBB C 1
ATOM 4062 O O . ARG B 1 271 ? -21.108 -27.169 23.638 1.000 22.692 293 ARG BBB O 1
ATOM 4070 N N . LYS B 1 272 ? -22.884 -27.654 24.940 1.000 22.567 294 LYS BBB N 1
ATOM 4071 C CA . LYS B 1 272 ? -23.411 -28.674 24.007 1.000 21.065 294 LYS BBB CA 1
ATOM 4072 C C . LYS B 1 272 ? -24.168 -27.959 22.878 1.000 22.066 294 LYS BBB C 1
ATOM 4073 O O . LYS B 1 272 ? -24.940 -27.017 23.171 1.000 22.423 294 LYS BBB O 1
ATOM 4079 N N . ARG B 1 273 ? -23.912 -28.376 21.638 1.000 20.381 295 ARG BBB N 1
ATOM 4080 C CA . ARG B 1 273 ? -24.451 -27.775 20.393 1.000 22.338 295 ARG BBB CA 1
ATOM 4081 C C . ARG B 1 273 ? -25.024 -28.945 19.602 1.000 21.026 295 ARG BBB C 1
ATOM 4082 O O . ARG B 1 273 ? -24.295 -29.916 19.386 1.000 20.150 295 ARG BBB O 1
ATOM 4090 N N . ALA B 1 274 ? -26.307 -28.908 19.255 1.000 23.658 296 ALA BBB N 1
ATOM 4091 C CA . ALA B 1 274 ? -26.878 -29.928 18.355 1.000 25.360 296 ALA BBB CA 1
ATOM 4092 C C . ALA B 1 274 ? -26.367 -29.678 16.936 1.000 25.726 296 ALA BBB C 1
ATOM 4093 O O . ALA B 1 274 ? -26.256 -28.476 16.527 1.000 23.366 296 ALA BBB O 1
ATOM 4095 N N . VAL B 1 275 ? -26.060 -30.763 16.219 1.000 26.125 297 VAL BBB N 1
ATOM 4096 C CA . VAL B 1 275 ? -25.646 -30.753 14.795 1.000 29.699 297 VAL BBB CA 1
ATOM 4097 C C . VAL B 1 275 ? -26.406 -31.874 14.061 1.000 34.731 297 VAL BBB C 1
ATOM 4098 O O . VAL B 1 275 ? -26.875 -32.803 14.738 1.000 33.576 297 VAL BBB O 1
ATOM 4102 N N . ARG B 1 276 ? -26.570 -31.753 12.737 1.000 40.217 298 ARG BBB N 1
ATOM 4103 C CA . ARG B 1 276 ? -27.221 -32.780 11.869 1.000 43.438 298 ARG BBB CA 1
ATOM 4104 C C . ARG B 1 276 ? -26.161 -33.767 11.362 1.000 44.308 298 ARG BBB C 1
ATOM 4105 O O . ARG B 1 276 ? -24.965 -33.492 11.467 1.000 47.773 298 ARG BBB O 1
ATOM 4107 N N . GLU C 1 8 ? -23.614 -19.368 46.933 1.000 37.805 30 GLU CCC N 1
ATOM 4108 C CA . GLU C 1 8 ? -25.001 -19.116 46.406 1.000 35.681 30 GLU CCC CA 1
ATOM 4109 C C . GLU C 1 8 ? -25.368 -17.625 46.541 1.000 33.817 30 GLU CCC C 1
ATOM 4110 O O . GLU C 1 8 ? -25.849 -17.203 47.619 1.000 31.908 30 GLU CCC O 1
ATOM 4112 N N . VAL C 1 9 ? -25.218 -16.857 45.465 1.000 26.998 31 VAL CCC N 1
ATOM 4113 C CA . VAL C 1 9 ? -25.302 -15.368 45.508 1.000 24.811 31 VAL CCC CA 1
ATOM 4114 C C . VAL C 1 9 ? -26.740 -14.924 45.226 1.000 25.234 31 VAL CCC C 1
ATOM 4115 O O . VAL C 1 9 ? -27.297 -15.389 44.218 1.000 25.726 31 VAL CCC O 1
ATOM 4119 N N . LEU C 1 10 ? -27.302 -14.056 46.083 1.000 21.727 32 LEU CCC N 1
ATOM 4120 C CA . LEU C 1 10 ? -28.675 -13.506 45.914 1.000 20.886 32 LEU CCC CA 1
ATOM 4121 C C . LEU C 1 10 ? -28.562 -12.046 45.463 1.000 19.818 32 LEU CCC C 1
ATOM 4122 O O . LEU C 1 10 ? -27.615 -11.753 44.742 1.000 19.952 32 LEU CCC O 1
ATOM 4127 N N . ASP C 1 11 ? -29.478 -11.161 45.861 1.000 19.280 33 ASP CCC N 1
ATOM 4128 C CA . ASP C 1 11 ? -29.531 -9.778 45.325 1.000 19.032 33 ASP CCC CA 1
ATOM 4129 C C . ASP C 1 11 ? -28.603 -8.873 46.145 1.000 18.135 33 ASP CCC C 1
ATOM 4130 O O . ASP C 1 11 ? -28.397 -9.141 47.341 1.000 17.722 33 ASP CCC O 1
ATOM 4135 N N . VAL C 1 12 ? -28.098 -7.824 45.513 1.000 18.234 34 VAL CCC N 1
ATOM 4136 C CA . VAL C 1 12 ? -27.392 -6.712 46.214 1.000 18.925 34 VAL CCC CA 1
ATOM 4137 C C . VAL C 1 12 ? -28.408 -5.974 47.085 1.000 19.921 34 VAL CCC C 1
ATOM 4138 O O . VAL C 1 12 ? -29.612 -5.896 46.701 1.000 19.801 34 VAL CCC O 1
ATOM 4142 N N . LYS C 1 13 ? -27.938 -5.414 48.191 1.000 19.931 35 LYS CCC N 1
ATOM 4143 C CA . LYS C 1 13 ? -28.726 -4.483 49.034 1.000 21.531 35 LYS CCC CA 1
ATOM 4144 C C . LYS C 1 13 ? -28.613 -3.084 48.429 1.000 22.261 35 LYS CCC C 1
ATOM 4145 O O . LYS C 1 13 ? -27.735 -2.864 47.565 1.000 23.829 35 LYS CCC O 1
ATOM 4149 N N . THR C 1 14 ? -29.513 -2.182 48.810 1.000 21.888 36 THR CCC N 1
ATOM 4150 C CA . THR C 1 14 ? -29.579 -0.786 48.293 1.000 23.031 36 THR CCC CA 1
ATOM 4151 C C . THR C 1 14 ? -29.601 0.179 49.482 1.000 24.966 36 THR CCC C 1
ATOM 4152 O O . THR C 1 14 ? -29.840 -0.296 50.595 1.000 26.624 36 THR CCC O 1
ATOM 4156 N N . GLY C 1 15 ? -29.421 1.477 49.231 1.000 30.958 37 GLY CCC N 1
ATOM 4157 C CA . GLY C 1 15 ? -29.580 2.524 50.261 1.000 34.502 37 GLY CCC CA 1
ATOM 4158 C C . GLY C 1 15 ? -28.262 2.886 50.926 1.000 37.067 37 GLY CCC C 1
ATOM 4159 O O . GLY C 1 15 ? -27.237 2.316 50.489 1.000 36.578 37 GLY CCC O 1
ATOM 4160 N N . ASP C 1 17 ? -26.011 3.390 53.124 1.000 31.425 39 ASP CCC N 1
ATOM 4161 C CA . ASP C 1 17 ? -25.927 2.235 54.057 1.000 31.626 39 ASP CCC CA 1
ATOM 4162 C C . ASP C 1 17 ? -25.166 1.062 53.397 1.000 28.493 39 ASP CCC C 1
ATOM 4163 O O . ASP C 1 17 ? -24.312 0.407 54.057 1.000 31.135 39 ASP CCC O 1
ATOM 4165 N N . SER C 1 18 ? -25.487 0.770 52.143 1.000 25.830 40 SER CCC N 1
ATOM 4166 C CA . SER C 1 18 ? -25.172 -0.528 51.492 1.000 24.569 40 SER CCC CA 1
ATOM 4167 C C . SER C 1 18 ? -23.832 -0.464 50.762 1.000 22.431 40 SER CCC C 1
ATOM 4168 O O . SER C 1 18 ? -23.440 -1.524 50.272 1.000 19.588 40 SER CCC O 1
ATOM 4171 N N . ILE C 1 19 ? -23.191 0.708 50.660 1.000 21.134 41 ILE CCC N 1
ATOM 4172 C CA . ILE C 1 19 ? -21.871 0.889 49.982 1.000 23.255 41 ILE CCC CA 1
ATOM 4173 C C . ILE C 1 19 ? -20.846 1.353 51.017 1.000 23.142 41 ILE CCC C 1
ATOM 4174 O O . ILE C 1 19 ? -21.221 2.086 51.957 1.000 25.450 41 ILE CCC O 1
ATOM 4179 N N . THR C 1 20 ? -19.592 0.944 50.854 1.000 21.100 42 THR CCC N 1
ATOM 4180 C CA . THR C 1 20 ? -18.478 1.444 51.697 1.000 20.462 42 THR CCC CA 1
ATOM 4181 C C . THR C 1 20 ? -17.255 1.552 50.790 1.000 19.554 42 THR CCC C 1
ATOM 4182 O O . THR C 1 20 ? -17.216 0.873 49.775 1.000 19.119 42 THR CCC O 1
ATOM 4186 N N . GLN C 1 21 ? -16.347 2.467 51.110 1.000 19.133 43 GLN CCC N 1
ATOM 4187 C CA . GLN C 1 21 ? -15.053 2.640 50.413 1.000 19.193 43 GLN CCC CA 1
ATOM 4188 C C . GLN C 1 21 ? -13.966 2.238 51.399 1.000 19.450 43 GLN CCC C 1
ATOM 4189 O O . GLN C 1 21 ? -13.999 2.721 52.545 1.000 21.391 43 GLN CCC O 1
ATOM 4195 N N . ILE C 1 22 ? -13.072 1.342 50.998 1.000 16.889 44 ILE CCC N 1
ATOM 4196 C CA . ILE C 1 22 ? -11.920 0.892 51.827 1.000 17.430 44 ILE CCC CA 1
ATOM 4197 C C . ILE C 1 22 ? -10.652 1.359 51.131 1.000 16.391 44 ILE CCC C 1
ATOM 4198 O O . ILE C 1 22 ? -10.422 0.957 49.961 1.000 17.684 44 ILE CCC O 1
ATOM 4203 N N . GLU C 1 23 ? -9.855 2.161 51.818 1.000 16.004 45 GLU CCC N 1
ATOM 4204 C CA A GLU C 1 23 ? -8.590 2.746 51.311 0.500 17.246 45 GLU CCC CA 1
ATOM 4205 C CA B GLU C 1 23 ? -8.588 2.643 51.225 0.500 16.656 45 GLU CCC CA 1
ATOM 4206 C C . GLU C 1 23 ? -7.397 2.111 52.028 1.000 16.887 45 GLU CCC C 1
ATOM 4207 O O . GLU C 1 23 ? -7.518 1.835 53.247 1.000 17.243 45 GLU CCC O 1
ATOM 4218 N N . ALA C 1 24 ? -6.297 1.896 51.319 1.000 15.249 46 ALA CCC N 1
ATOM 4219 C CA . ALA C 1 24 ? -5.037 1.446 51.931 1.000 15.386 46 ALA CCC CA 1
ATOM 4220 C C . ALA C 1 24 ? -3.896 1.812 50.999 1.000 15.337 46 ALA CCC C 1
ATOM 4221 O O . ALA C 1 24 ? -4.112 1.839 49.793 1.000 14.838 46 ALA CCC O 1
ATOM 4223 N N . PHE C 1 25 ? -2.740 2.144 51.569 1.000 15.824 47 PHE CCC N 1
ATOM 4224 C CA . PHE C 1 25 ? -1.436 2.184 50.871 1.000 16.763 47 PHE CCC CA 1
ATOM 4225 C C . PHE C 1 25 ? -0.697 0.913 51.300 1.000 16.938 47 PHE CCC C 1
ATOM 4226 O O . PHE C 1 25 ? -0.659 0.608 52.498 1.000 18.624 47 PHE CCC O 1
ATOM 4234 N N . LEU C 1 26 ? -0.141 0.172 50.335 1.000 15.370 48 LEU CCC N 1
ATOM 4235 C CA . LEU C 1 26 ? 0.787 -0.957 50.606 1.000 14.777 48 LEU CCC CA 1
ATOM 4236 C C . LEU C 1 26 ? 2.197 -0.508 50.227 1.000 15.294 48 LEU CCC C 1
ATOM 4237 O O . LEU C 1 26 ? 2.441 -0.128 49.063 1.000 14.894 48 LEU CCC O 1
ATOM 4242 N N . ASN C 1 27 ? 3.100 -0.509 51.194 1.000 14.629 49 ASN CCC N 1
ATOM 4243 C CA . ASN C 1 27 ? 4.504 -0.126 50.953 1.000 15.013 49 ASN CCC CA 1
ATOM 4244 C C . ASN C 1 27 ? 5.228 -1.265 50.245 1.000 14.258 49 ASN CCC C 1
ATOM 4245 O O . ASN C 1 27 ? 4.936 -2.437 50.445 1.000 14.317 49 ASN CCC O 1
ATOM 4250 N N . PRO C 1 28 ? 6.185 -0.940 49.364 1.000 13.780 50 PRO CCC N 1
ATOM 4251 C CA . PRO C 1 28 ? 6.901 -1.992 48.638 1.000 13.711 50 PRO CCC CA 1
ATOM 4252 C C . PRO C 1 28 ? 7.843 -2.772 49.553 1.000 13.940 50 PRO CCC C 1
ATOM 4253 O O . PRO C 1 28 ? 8.296 -2.238 50.568 1.000 14.007 50 PRO CCC O 1
ATOM 4257 N N . ARG C 1 29 ? 8.066 -4.035 49.193 1.000 13.418 51 ARG CCC N 1
ATOM 4258 C CA . ARG C 1 29 ? 8.941 -4.975 49.916 1.000 13.760 51 ARG CCC CA 1
ATOM 4259 C C . ARG C 1 29 ? 10.018 -5.406 48.931 1.000 13.561 51 ARG CCC C 1
ATOM 4260 O O . ARG C 1 29 ? 9.924 -6.499 48.352 1.000 14.437 51 ARG CCC O 1
ATOM 4268 N N . MET C 1 30 ? 11.015 -4.555 48.768 1.000 13.450 52 MET CCC N 1
ATOM 4269 C CA . MET C 1 30 ? 12.062 -4.710 47.733 1.000 13.583 52 MET CCC CA 1
ATOM 4270 C C . MET C 1 30 ? 13.258 -5.471 48.292 1.000 14.989 52 MET CCC C 1
ATOM 4271 O O . MET C 1 30 ? 14.187 -5.719 47.531 1.000 15.153 52 MET CCC O 1
ATOM 4276 N N . GLY C 1 31 ? 13.205 -5.863 49.558 1.000 14.635 53 GLY CCC N 1
ATOM 4277 C CA . GLY C 1 31 ? 14.310 -6.587 50.213 1.000 14.444 53 GLY CCC CA 1
ATOM 4278 C C . GLY C 1 31 ? 14.723 -5.881 51.488 1.000 14.638 53 GLY CCC C 1
ATOM 4279 O O . GLY C 1 31 ? 14.803 -6.565 52.521 1.000 14.742 53 GLY CCC O 1
ATOM 4280 N N . VAL C 1 32 ? 14.978 -4.578 51.425 1.000 14.160 54 VAL CCC N 1
ATOM 4281 C CA . VAL C 1 32 ? 15.068 -3.736 52.650 1.000 14.243 54 VAL CCC CA 1
ATOM 4282 C C . VAL C 1 32 ? 13.630 -3.431 53.040 1.000 14.284 54 VAL CCC C 1
ATOM 4283 O O . VAL C 1 32 ? 13.030 -2.464 52.502 1.000 15.322 54 VAL CCC O 1
ATOM 4287 N N . ASN C 1 33 ? 13.085 -4.238 53.939 1.000 15.720 55 ASN CCC N 1
ATOM 4288 C CA . ASN C 1 33 ? 11.637 -4.233 54.257 1.000 15.664 55 ASN CCC CA 1
ATOM 4289 C C . ASN C 1 33 ? 11.377 -3.523 55.593 1.000 16.762 55 ASN CCC C 1
ATOM 4290 O O . ASN C 1 33 ? 10.204 -3.418 56.006 1.000 18.771 55 ASN CCC O 1
ATOM 4295 N N . ASP C 1 34 ? 12.429 -2.974 56.183 1.000 17.524 56 ASP CCC N 1
ATOM 4296 C CA . ASP C 1 34 ? 12.440 -2.322 57.518 1.000 18.247 56 ASP CCC CA 1
ATOM 4297 C C . ASP C 1 34 ? 12.371 -0.811 57.299 1.000 16.991 56 ASP CCC C 1
ATOM 4298 O O . ASP C 1 34 ? 13.312 -0.235 56.751 1.000 16.838 56 ASP CCC O 1
ATOM 4303 N N . GLU C 1 35 ? 11.273 -0.191 57.715 1.000 17.614 57 GLU CCC N 1
ATOM 4304 C CA . GLU C 1 35 ? 11.025 1.251 57.491 1.000 17.423 57 GLU CCC CA 1
ATOM 4305 C C . GLU C 1 35 ? 12.004 2.143 58.275 1.000 17.442 57 GLU CCC C 1
ATOM 4306 O O . GLU C 1 35 ? 12.033 3.348 57.977 1.000 18.662 57 GLU CCC O 1
ATOM 4312 N N . THR C 1 36 ? 12.821 1.594 59.192 1.000 17.033 58 THR CCC N 1
ATOM 4313 C CA . THR C 1 36 ? 13.883 2.365 59.900 1.000 17.872 58 THR CCC CA 1
ATOM 4314 C C . THR C 1 36 ? 15.242 2.254 59.202 1.000 16.745 58 THR CCC C 1
ATOM 4315 O O . THR C 1 36 ? 16.159 2.983 59.590 1.000 17.899 58 THR CCC O 1
ATOM 4319 N N . ASN C 1 37 ? 15.362 1.410 58.178 1.000 16.157 59 ASN CCC N 1
ATOM 4320 C CA . ASN C 1 37 ? 16.617 1.220 57.420 1.000 16.321 59 ASN CCC CA 1
ATOM 4321 C C . ASN C 1 37 ? 16.738 2.340 56.378 1.000 15.670 59 ASN CCC C 1
ATOM 4322 O O . ASN C 1 37 ? 15.766 2.634 55.688 1.000 15.515 59 ASN CCC O 1
ATOM 4327 N N . THR C 1 38 ? 17.921 2.920 56.257 1.000 15.498 60 THR CCC N 1
ATOM 4328 C CA . THR C 1 38 ? 18.223 4.053 55.349 1.000 15.753 60 THR CCC CA 1
ATOM 4329 C C . THR C 1 38 ? 17.926 3.666 53.889 1.000 14.976 60 THR CCC C 1
ATOM 4330 O O . THR C 1 38 ? 17.763 4.595 53.064 1.000 14.854 60 THR CCC O 1
ATOM 4334 N N . TRP C 1 39 ? 17.881 2.378 53.554 1.000 14.993 61 TRP CCC N 1
ATOM 4335 C CA . TRP C 1 39 ? 17.617 1.919 52.158 1.000 14.358 61 TRP CCC CA 1
ATOM 4336 C C . TRP C 1 39 ? 16.205 1.350 52.024 1.000 14.353 61 TRP CCC C 1
ATOM 4337 O O . TRP C 1 39 ? 15.942 0.598 51.069 1.000 14.387 61 TRP CCC O 1
ATOM 4348 N N . TYR C 1 40 ? 15.286 1.726 52.909 1.000 14.439 62 TYR CCC N 1
ATOM 4349 C CA . TYR C 1 40 ? 13.874 1.282 52.794 1.000 14.270 62 TYR CCC CA 1
ATOM 4350 C C . TYR C 1 40 ? 13.327 1.625 51.398 1.000 13.498 62 TYR CCC C 1
ATOM 4351 O O . TYR C 1 40 ? 13.563 2.731 50.909 1.000 14.228 62 TYR CCC O 1
ATOM 4360 N N . GLY C 1 41 ? 12.611 0.691 50.761 1.000 13.666 63 GLY CCC N 1
ATOM 4361 C CA . GLY C 1 41 ? 12.043 0.893 49.419 1.000 13.467 63 GLY CCC CA 1
ATOM 4362 C C . GLY C 1 41 ? 12.969 0.422 48.310 1.000 13.908 63 GLY CCC C 1
ATOM 4363 O O . GLY C 1 41 ? 12.618 0.589 47.116 1.000 13.243 63 GLY CCC O 1
ATOM 4364 N N . PHE C 1 42 ? 14.132 -0.110 48.691 1.000 13.059 64 PHE CCC N 1
ATOM 4365 C CA . PHE C 1 42 ? 15.157 -0.652 47.773 1.000 13.161 64 PHE CCC CA 1
ATOM 4366 C C . PHE C 1 42 ? 15.532 -2.057 48.244 1.000 13.913 64 PHE CCC C 1
ATOM 4367 O O . PHE C 1 42 ? 15.171 -2.467 49.350 1.000 14.597 64 PHE CCC O 1
ATOM 4375 N N . SER C 1 43 ? 16.188 -2.820 47.384 1.000 13.573 65 SER CCC N 1
ATOM 4376 C CA . SER C 1 43 ? 16.924 -4.026 47.811 1.000 13.631 65 SER CCC CA 1
ATOM 4377 C C . SER C 1 43 ? 18.301 -3.632 48.326 1.000 14.131 65 SER CCC C 1
ATOM 4378 O O . SER C 1 43 ? 18.786 -2.507 48.070 1.000 13.534 65 SER CCC O 1
ATOM 4381 N N . GLU C 1 44 ? 18.930 -4.581 49.005 1.000 15.089 66 GLU CCC N 1
ATOM 4382 C CA . GLU C 1 44 ? 20.395 -4.513 49.199 1.000 17.763 66 GLU CCC CA 1
ATOM 4383 C C . GLU C 1 44 ? 21.067 -4.707 47.840 1.000 16.538 66 GLU CCC C 1
ATOM 4384 O O . GLU C 1 44 ? 20.418 -5.166 46.865 1.000 16.017 66 GLU CCC O 1
ATOM 4390 N N . GLN C 1 45 ? 22.325 -4.310 47.753 1.000 15.531 67 GLN CCC N 1
ATOM 4391 C CA . GLN C 1 45 ? 23.127 -4.488 46.523 1.000 15.527 67 GLN CCC CA 1
ATOM 4392 C C . GLN C 1 45 ? 23.045 -5.936 46.057 1.000 14.448 67 GLN CCC C 1
ATOM 4393 O O . GLN C 1 45 ? 23.311 -6.878 46.845 1.000 14.865 67 GLN CCC O 1
ATOM 4399 N N . VAL C 1 46 ? 22.720 -6.113 44.781 1.000 14.419 68 VAL CCC N 1
ATOM 4400 C CA . VAL C 1 46 ? 22.547 -7.459 44.174 1.000 15.456 68 VAL CCC CA 1
ATOM 4401 C C . VAL C 1 46 ? 23.919 -8.081 43.888 1.000 15.448 68 VAL CCC C 1
ATOM 4402 O O . VAL C 1 46 ? 24.755 -7.449 43.234 1.000 15.646 68 VAL CCC O 1
ATOM 4406 N N . THR C 1 47 ? 24.128 -9.283 44.402 1.000 16.105 69 THR CCC N 1
ATOM 4407 C CA . THR C 1 47 ? 25.329 -10.089 44.105 1.000 17.770 69 THR CCC CA 1
ATOM 4408 C C . THR C 1 47 ? 24.923 -11.203 43.145 1.000 18.996 69 THR CCC C 1
ATOM 4409 O O . THR C 1 47 ? 23.774 -11.697 43.215 1.000 23.111 69 THR CCC O 1
ATOM 4413 N N . VAL C 1 48 ? 25.820 -11.552 42.247 1.000 19.359 70 VAL CCC N 1
ATOM 4414 C CA . VAL C 1 48 ? 25.536 -12.551 41.183 1.000 18.507 70 VAL CCC CA 1
ATOM 4415 C C . VAL C 1 48 ? 26.307 -13.826 41.530 1.000 18.153 70 VAL CCC C 1
ATOM 4416 O O . VAL C 1 48 ? 27.486 -13.742 41.883 1.000 18.561 70 VAL CCC O 1
ATOM 4420 N N . ALA C 1 49 ? 25.644 -14.967 41.407 1.000 17.653 71 ALA CCC N 1
ATOM 4421 C CA . ALA C 1 49 ? 26.211 -16.297 41.740 1.000 16.977 71 ALA CCC CA 1
ATOM 4422 C C . ALA C 1 49 ? 27.465 -16.573 40.899 1.000 18.818 71 ALA CCC C 1
ATOM 4423 O O . ALA C 1 49 ? 27.530 -16.128 39.733 1.000 18.246 71 ALA CCC O 1
ATOM 4425 N N . THR C 1 50 ? 28.430 -17.293 41.486 1.000 19.476 72 THR CCC N 1
ATOM 4426 C CA . THR C 1 50 ? 29.696 -17.709 40.827 1.000 21.846 72 THR CCC CA 1
ATOM 4427 C C . THR C 1 50 ? 29.487 -19.013 40.068 1.000 21.073 72 THR CCC C 1
ATOM 4428 O O . THR C 1 50 ? 30.381 -19.415 39.294 1.000 22.484 72 THR CCC O 1
ATOM 4432 N N . ALA C 1 51 ? 28.398 -19.705 40.354 1.000 19.241 73 ALA CCC N 1
ATOM 4433 C CA . ALA C 1 51 ? 28.047 -20.995 39.751 1.000 19.810 73 ALA CCC CA 1
ATOM 4434 C C . ALA C 1 51 ? 26.554 -21.234 39.961 1.000 20.482 73 ALA CCC C 1
ATOM 4435 O O . ALA C 1 51 ? 25.955 -20.698 40.919 1.000 17.988 73 ALA CCC O 1
ATOM 4437 N N . ARG C 1 52 ? 25.986 -22.083 39.131 1.000 22.423 74 ARG CCC N 1
ATOM 4438 C CA . ARG C 1 52 ? 24.569 -22.460 39.238 1.000 21.492 74 ARG CCC CA 1
ATOM 4439 C C . ARG C 1 52 ? 24.328 -23.150 40.589 1.000 23.761 74 ARG CCC C 1
ATOM 4440 O O . ARG C 1 52 ? 23.263 -22.952 41.187 1.000 21.187 74 ARG CCC O 1
ATOM 4448 N N . GLU C 1 53 ? 25.311 -23.898 41.109 1.000 24.434 75 GLU CCC N 1
ATOM 4449 C CA . GLU C 1 53 ? 25.158 -24.695 42.360 1.000 25.828 75 GLU CCC CA 1
ATOM 4450 C C . GLU C 1 53 ? 25.527 -23.897 43.618 1.000 23.871 75 GLU CCC C 1
ATOM 4451 O O . GLU C 1 53 ? 25.415 -24.473 44.703 1.000 27.083 75 GLU CCC O 1
ATOM 4457 N N . THR C 1 54 ? 25.980 -22.654 43.490 1.000 22.467 76 THR CCC N 1
ATOM 4458 C CA . THR C 1 54 ? 26.402 -21.807 44.646 1.000 24.101 76 THR CCC CA 1
ATOM 4459 C C . THR C 1 54 ? 25.560 -20.526 44.669 1.000 24.010 76 THR CCC C 1
ATOM 4460 O O . THR C 1 54 ? 26.048 -19.476 45.122 1.000 27.431 76 THR CCC O 1
ATOM 4464 N N . ASP C 1 55 ? 24.339 -20.614 44.160 1.000 20.459 77 ASP CCC N 1
ATOM 4465 C CA . ASP C 1 55 ? 23.415 -19.467 44.045 1.000 20.130 77 ASP CCC CA 1
ATOM 4466 C C . ASP C 1 55 ? 22.632 -19.369 45.361 1.000 18.466 77 ASP CCC C 1
ATOM 4467 O O . ASP C 1 55 ? 21.695 -20.144 45.552 1.000 18.712 77 ASP CCC O 1
ATOM 4472 N N . ARG C 1 56 ? 23.065 -18.474 46.255 1.000 18.396 78 ARG CCC N 1
ATOM 4473 C CA . ARG C 1 56 ? 22.604 -18.396 47.661 1.000 19.868 78 ARG CCC CA 1
ATOM 4474 C C . ARG C 1 56 ? 22.258 -16.944 47.961 1.000 18.341 78 ARG CCC C 1
ATOM 4475 O O . ARG C 1 56 ? 22.961 -16.286 48.711 1.000 19.704 78 ARG CCC O 1
ATOM 4479 N N . PRO C 1 57 ? 21.161 -16.402 47.397 1.000 17.323 79 PRO CCC N 1
ATOM 4480 C CA . PRO C 1 57 ? 20.827 -14.987 47.563 1.000 17.547 79 PRO CCC CA 1
ATOM 4481 C C . PRO C 1 57 ? 20.382 -14.655 48.983 1.000 17.520 79 PRO CCC C 1
ATOM 4482 O O . PRO C 1 57 ? 19.531 -15.348 49.523 1.000 17.028 79 PRO CCC O 1
ATOM 4486 N N . PRO C 1 58 ? 20.943 -13.602 49.618 1.000 18.843 80 PRO CCC N 1
ATOM 4487 C CA . PRO C 1 58 ? 20.421 -13.131 50.901 1.000 20.032 80 PRO CCC CA 1
ATOM 4488 C C . PRO C 1 58 ? 19.002 -12.564 50.734 1.000 19.557 80 PRO CCC C 1
ATOM 4489 O O . PRO C 1 58 ? 18.696 -12.028 49.662 1.000 19.025 80 PRO CCC O 1
ATOM 4493 N N . LYS C 1 59 ? 18.180 -12.667 51.778 1.000 19.134 81 LYS CCC N 1
ATOM 4494 C CA . LYS C 1 59 ? 16.747 -12.287 51.713 1.000 18.785 81 LYS CCC CA 1
ATOM 4495 C C . LYS C 1 59 ? 16.628 -10.823 51.258 1.000 16.441 81 LYS CCC C 1
ATOM 4496 O O . LYS C 1 59 ? 15.682 -10.527 50.530 1.000 15.976 81 LYS CCC O 1
ATOM 4501 N N . GLU C 1 60 ? 17.578 -9.959 51.598 1.000 16.023 82 GLU CCC N 1
ATOM 4502 C CA . GLU C 1 60 ? 17.427 -8.505 51.373 1.000 17.077 82 GLU CCC CA 1
ATOM 4503 C C . GLU C 1 60 ? 17.739 -8.149 49.917 1.000 16.155 82 GLU CCC C 1
ATOM 4504 O O . GLU C 1 60 ? 17.546 -6.986 49.547 1.000 16.223 82 GLU CCC O 1
ATOM 4510 N N . GLN C 1 61 ? 18.198 -9.091 49.089 1.000 16.352 83 GLN CCC N 1
ATOM 4511 C CA . GLN C 1 61 ? 18.605 -8.765 47.696 1.000 16.539 83 GLN CCC CA 1
ATOM 4512 C C . GLN C 1 61 ? 17.479 -9.068 46.696 1.000 16.656 83 GLN CCC C 1
ATOM 4513 O O . GLN C 1 61 ? 17.725 -8.879 45.486 1.000 17.458 83 GLN CCC O 1
ATOM 4519 N N . MET C 1 62 ? 16.317 -9.544 47.141 1.000 15.922 84 MET CCC N 1
ATOM 4520 C CA . MET C 1 62 ? 15.207 -9.974 46.249 1.000 16.345 84 MET CCC CA 1
ATOM 4521 C C . MET C 1 62 ? 13.932 -9.217 46.597 1.000 16.090 84 MET CCC C 1
ATOM 4522 O O . MET C 1 62 ? 13.666 -8.989 47.783 1.000 17.078 84 MET CCC O 1
ATOM 4527 N N . PRO C 1 63 ? 13.121 -8.819 45.587 1.000 14.503 85 PRO CCC N 1
ATOM 4528 C CA . PRO C 1 63 ? 11.805 -8.258 45.849 1.000 13.985 85 PRO CCC CA 1
ATOM 4529 C C . PRO C 1 63 ? 10.749 -9.318 46.159 1.000 13.967 85 PRO CCC C 1
ATOM 4530 O O . PRO C 1 63 ? 10.811 -10.464 45.706 1.000 14.112 85 PRO CCC O 1
ATOM 4534 N N . TYR C 1 64 ? 9.753 -8.877 46.911 1.000 12.905 86 TYR CCC N 1
ATOM 4535 C CA . TYR C 1 64 ? 8.673 -9.723 47.448 1.000 13.142 86 TYR CCC CA 1
ATOM 4536 C C . TYR C 1 64 ? 7.324 -9.155 47.070 1.000 13.276 86 TYR CCC C 1
ATOM 4537 O O . TYR C 1 64 ? 7.214 -7.945 46.798 1.000 13.731 86 TYR CCC O 1
ATOM 4546 N N . TYR C 1 65 ? 6.298 -10.001 47.153 1.000 13.482 87 TYR CCC N 1
ATOM 4547 C CA . TYR C 1 65 ? 4.904 -9.514 47.112 1.000 13.687 87 TYR CCC CA 1
ATOM 4548 C C . TYR C 1 65 ? 4.598 -8.765 48.404 1.000 13.668 87 TYR CCC C 1
ATOM 4549 O O . TYR C 1 65 ? 4.991 -9.206 49.498 1.000 13.739 87 TYR CCC O 1
ATOM 4558 N N . SER C 1 66 ? 3.875 -7.649 48.251 1.000 13.703 88 SER CCC N 1
ATOM 4559 C CA . SER C 1 66 ? 3.180 -6.953 49.349 1.000 13.874 88 SER CCC CA 1
ATOM 4560 C C . SER C 1 66 ? 1.771 -7.522 49.506 1.000 13.711 88 SER CCC C 1
ATOM 4561 O O . SER C 1 66 ? 1.130 -7.892 48.510 1.000 13.747 88 SER CCC O 1
ATOM 4564 N N . CYS C 1 67 ? 1.268 -7.590 50.732 1.000 13.803 89 CYS CCC N 1
ATOM 4565 C CA . CYS C 1 67 ? -0.130 -8.000 50.935 1.000 14.666 89 CYS CCC CA 1
ATOM 4566 C C . CYS C 1 67 ? -0.635 -7.483 52.270 1.000 15.360 89 CYS CCC C 1
ATOM 4567 O O . CYS C 1 67 ? 0.161 -7.202 53.172 1.000 15.883 89 CYS CCC O 1
ATOM 4570 N N . ALA C 1 68 ? -1.949 -7.353 52.340 1.000 14.187 90 ALA CCC N 1
ATOM 4571 C CA . ALA C 1 68 ? -2.629 -6.903 53.560 1.000 15.678 90 ALA CCC CA 1
ATOM 4572 C C . ALA C 1 68 ? -4.046 -7.432 53.525 1.000 15.385 90 ALA CCC C 1
ATOM 4573 O O . ALA C 1 68 ? -4.653 -7.511 52.446 1.000 16.613 90 ALA CCC O 1
ATOM 4575 N N . ARG C 1 69 ? -4.549 -7.785 54.701 1.000 15.890 91 ARG CCC N 1
ATOM 4576 C CA . ARG C 1 69 ? -5.970 -8.102 54.914 1.000 16.235 91 ARG CCC CA 1
ATOM 4577 C C . ARG C 1 69 ? -6.553 -6.912 55.664 1.000 17.017 91 ARG CCC C 1
ATOM 4578 O O . ARG C 1 69 ? -6.051 -6.584 56.772 1.000 16.698 91 ARG CCC O 1
ATOM 4586 N N . ILE C 1 70 ? -7.509 -6.239 55.055 1.000 16.624 92 ILE CCC N 1
ATOM 4587 C CA . ILE C 1 70 ? -8.157 -5.056 55.674 1.000 17.307 92 ILE CCC CA 1
ATOM 4588 C C . ILE C 1 70 ? -9.450 -5.534 56.305 1.000 17.538 92 ILE CCC C 1
ATOM 4589 O O . ILE C 1 70 ? -10.299 -6.115 55.633 1.000 16.310 92 ILE CCC O 1
ATOM 4594 N N . PRO C 1 71 ? -9.636 -5.328 57.628 1.000 18.072 93 PRO CCC N 1
ATOM 4595 C CA . PRO C 1 71 ? -10.889 -5.716 58.261 1.000 18.278 93 PRO CCC CA 1
ATOM 4596 C C . PRO C 1 71 ? -11.995 -4.779 57.763 1.000 16.193 93 PRO CCC C 1
ATOM 4597 O O . PRO C 1 71 ? -11.733 -3.625 57.424 1.000 16.855 93 PRO CCC O 1
ATOM 4601 N N . LEU C 1 72 ? -13.202 -5.313 57.656 1.000 16.602 94 LEU CCC N 1
ATOM 4602 C CA . LEU C 1 72 ? -14.332 -4.594 57.032 1.000 17.237 94 LEU CCC CA 1
ATOM 4603 C C . LEU C 1 72 ? -15.367 -4.237 58.086 1.000 17.481 94 LEU CCC C 1
ATOM 4604 O O . LEU C 1 72 ? -15.436 -4.848 59.153 1.000 17.208 94 LEU CCC O 1
ATOM 4609 N N . PRO C 1 73 ? -16.213 -3.245 57.786 1.000 16.598 95 PRO CCC N 1
ATOM 4610 C CA . PRO C 1 73 ? -17.282 -2.861 58.703 1.000 18.087 95 PRO CCC CA 1
ATOM 4611 C C . PRO C 1 73 ? -18.301 -3.978 58.920 1.000 18.641 95 PRO CCC C 1
ATOM 4612 O O . PRO C 1 73 ? -18.491 -4.854 58.084 1.000 18.495 95 PRO CCC O 1
ATOM 4616 N N . LEU C 1 74 ? -18.974 -3.929 60.067 1.000 17.319 96 LEU CCC N 1
ATOM 4617 C CA . LEU C 1 74 ? -20.040 -4.908 60.384 1.000 19.129 96 LEU CCC CA 1
ATOM 4618 C C . LEU C 1 74 ? -21.189 -4.782 59.384 1.000 20.171 96 LEU CCC C 1
ATOM 4619 O O . LEU C 1 74 ? -21.483 -3.657 58.965 1.000 21.013 96 LEU CCC O 1
ATOM 4624 N N . LEU C 1 75 ? -21.856 -5.880 59.047 1.000 23.539 97 LEU CCC N 1
ATOM 4625 C CA . LEU C 1 75 ? -23.037 -5.752 58.143 1.000 26.440 97 LEU CCC CA 1
ATOM 4626 C C . LEU C 1 75 ? -24.151 -6.747 58.491 1.000 31.727 97 LEU CCC C 1
ATOM 4627 O O . LEU C 1 75 ? -25.258 -6.556 57.924 1.000 34.835 97 LEU CCC O 1
ATOM 4632 N N . ASN C 1 76 ? -23.927 -7.699 59.414 1.000 35.629 98 ASN CCC N 1
ATOM 4633 C CA . ASN C 1 76 ? -24.887 -8.803 59.720 1.000 36.448 98 ASN CCC CA 1
ATOM 4634 C C . ASN C 1 76 ? -25.562 -8.577 61.088 1.000 41.262 98 ASN CCC C 1
ATOM 4635 O O . ASN C 1 76 ? -25.058 -7.753 61.886 1.000 44.364 98 ASN CCC O 1
ATOM 4640 N N . THR C 1 83 ? -30.029 -16.678 55.258 1.000 52.302 105 THR CCC N 1
ATOM 4641 C CA . THR C 1 83 ? -29.235 -15.848 54.308 1.000 49.195 105 THR CCC CA 1
ATOM 4642 C C . THR C 1 83 ? -28.414 -14.802 55.078 1.000 46.399 105 THR CCC C 1
ATOM 4643 O O . THR C 1 83 ? -28.991 -14.024 55.872 1.000 49.544 105 THR CCC O 1
ATOM 4647 N N . LEU C 1 84 ? -27.110 -14.776 54.811 1.000 38.972 106 LEU CCC N 1
ATOM 4648 C CA . LEU C 1 84 ? -26.144 -13.824 55.393 1.000 31.460 106 LEU CCC CA 1
ATOM 4649 C C . LEU C 1 84 ? -25.960 -12.679 54.395 1.000 27.773 106 LEU CCC C 1
ATOM 4650 O O . LEU C 1 84 ? -26.447 -12.785 53.252 1.000 26.968 106 LEU CCC O 1
ATOM 4652 N N . LEU C 1 85 ? -25.281 -11.620 54.812 1.000 23.373 107 LEU CCC N 1
ATOM 4653 C CA . LEU C 1 85 ? -24.711 -10.631 53.870 1.000 21.317 107 LEU CCC CA 1
ATOM 4654 C C . LEU C 1 85 ? -23.199 -10.825 53.850 1.000 20.642 107 LEU CCC C 1
ATOM 4655 O O . LEU C 1 85 ? -22.605 -11.178 54.889 1.000 21.083 107 LEU CCC O 1
ATOM 4660 N N . MET C 1 86 ? -22.601 -10.550 52.702 1.000 17.959 108 MET CCC N 1
ATOM 4661 C CA . MET C 1 86 ? -21.131 -10.427 52.563 1.000 17.635 108 MET CCC CA 1
ATOM 4662 C C . MET C 1 86 ? -20.835 -9.131 51.821 1.000 15.850 108 MET CCC C 1
ATOM 4663 O O . MET C 1 86 ? -21.653 -8.680 50.989 1.000 16.558 108 MET CCC O 1
ATOM 4668 N N . TRP C 1 87 ? -19.703 -8.517 52.128 1.000 15.277 109 TRP CCC N 1
ATOM 4669 C CA . TRP C 1 87 ? -19.179 -7.397 51.325 1.000 14.384 109 TRP CCC CA 1
ATOM 4670 C C . TRP C 1 87 ? -18.698 -7.955 49.984 1.000 15.330 109 TRP CCC C 1
ATOM 4671 O O . TRP C 1 87 ? -17.950 -8.934 49.974 1.000 15.397 109 TRP CCC O 1
ATOM 4682 N N . GLU C 1 88 ? -19.115 -7.311 48.909 1.000 14.068 110 GLU CCC N 1
ATOM 4683 C CA . GLU C 1 88 ? -18.737 -7.691 47.532 1.000 14.577 110 GLU CCC CA 1
ATOM 4684 C C . GLU C 1 88 ? -17.902 -6.549 46.979 1.000 14.232 110 GLU CCC C 1
ATOM 4685 O O . GLU C 1 88 ? -18.377 -5.400 46.990 1.000 14.784 110 GLU CCC O 1
ATOM 4691 N N . ALA C 1 89 ? -16.705 -6.834 46.504 1.000 13.807 111 ALA CCC N 1
ATOM 4692 C CA . ALA C 1 89 ? -15.836 -5.801 45.906 1.000 14.808 111 ALA CCC CA 1
ATOM 4693 C C . ALA C 1 89 ? -16.324 -5.538 44.482 1.000 15.335 111 ALA CCC C 1
ATOM 4694 O O . ALA C 1 89 ? -16.313 -6.495 43.671 1.000 16.877 111 ALA CCC O 1
ATOM 4696 N N . VAL C 1 90 ? -16.784 -4.320 44.216 1.000 15.001 112 VAL CCC N 1
ATOM 4697 C CA . VAL C 1 90 ? -17.400 -3.926 42.916 1.000 16.030 112 VAL CCC CA 1
ATOM 4698 C C . VAL C 1 90 ? -16.311 -3.413 41.979 1.000 14.316 112 VAL CCC C 1
ATOM 4699 O O . VAL C 1 90 ? -16.349 -3.691 40.770 1.000 14.810 112 VAL CCC O 1
ATOM 4703 N N . SER C 1 91 ? -15.420 -2.596 42.500 1.000 14.171 113 SER CCC N 1
ATOM 4704 C CA . SER C 1 91 ? -14.472 -1.834 41.672 1.000 14.824 113 SER CCC CA 1
ATOM 4705 C C . SER C 1 91 ? -13.351 -1.299 42.551 1.000 15.325 113 SER CCC C 1
ATOM 4706 O O . SER C 1 91 ? -13.488 -1.258 43.793 1.000 14.830 113 SER CCC O 1
ATOM 4709 N N . VAL C 1 92 ? -12.281 -0.872 41.915 1.000 14.916 114 VAL CCC N 1
ATOM 4710 C CA . VAL C 1 92 ? -11.134 -0.308 42.652 1.000 14.069 114 VAL CCC CA 1
ATOM 4711 C C . VAL C 1 92 ? -10.515 0.795 41.820 1.000 14.798 114 VAL CCC C 1
ATOM 4712 O O . VAL C 1 92 ? -10.426 0.661 40.566 1.000 16.000 114 VAL CCC O 1
ATOM 4716 N N . LYS C 1 93 ? -10.109 1.851 42.507 1.000 13.811 115 LYS CCC N 1
ATOM 4717 C CA . LYS C 1 93 ? -9.131 2.821 41.973 1.000 14.874 115 LYS CCC CA 1
ATOM 4718 C C . LYS C 1 93 ? -7.785 2.489 42.600 1.000 14.647 115 LYS CCC C 1
ATOM 4719 O O . LYS C 1 93 ? -7.698 2.454 43.835 1.000 14.902 115 LYS CCC O 1
ATOM 4725 N N . THR C 1 94 ? -6.780 2.226 41.775 1.000 14.980 116 THR CCC N 1
ATOM 4726 C CA . THR C 1 94 ? -5.432 1.904 42.264 1.000 15.071 116 THR CCC CA 1
ATOM 4727 C C . THR C 1 94 ? -4.418 2.760 41.512 1.000 15.178 116 THR CCC C 1
ATOM 4728 O O . THR C 1 94 ? -4.638 3.130 40.338 1.000 15.999 116 THR CCC O 1
ATOM 4732 N N . GLU C 1 95 ? -3.363 3.131 42.227 1.000 14.854 117 GLU CCC N 1
ATOM 4733 C CA . GLU C 1 95 ? -2.348 4.090 41.769 1.000 16.442 117 GLU CCC CA 1
ATOM 4734 C C . GLU C 1 95 ? -1.006 3.648 42.325 1.000 15.470 117 GLU CCC C 1
ATOM 4735 O O . GLU C 1 95 ? -0.916 3.446 43.540 1.000 15.502 117 GLU CCC O 1
ATOM 4741 N N . VAL C 1 96 ? 0.006 3.608 41.469 1.000 14.664 118 VAL CCC N 1
ATOM 4742 C CA . VAL C 1 96 ? 1.406 3.495 41.937 1.000 15.159 118 VAL CCC CA 1
ATOM 4743 C C . VAL C 1 96 ? 1.876 4.923 42.155 1.000 15.567 118 VAL CCC C 1
ATOM 4744 O O . VAL C 1 96 ? 1.821 5.717 41.218 1.000 17.174 118 VAL CCC O 1
ATOM 4748 N N . ILE C 1 97 ? 2.250 5.251 43.376 1.000 15.433 119 ILE CCC N 1
ATOM 4749 C CA A ILE C 1 97 ? 2.614 6.647 43.735 0.500 16.540 119 ILE CCC CA 1
ATOM 4750 C CA B ILE C 1 97 ? 2.619 6.638 43.761 0.500 15.310 119 ILE CCC CA 1
ATOM 4751 C C . ILE C 1 97 ? 4.140 6.795 43.719 1.000 15.807 119 ILE CCC C 1
ATOM 4752 O O . ILE C 1 97 ? 4.841 5.886 44.165 1.000 16.234 119 ILE CCC O 1
ATOM 4761 N N . GLY C 1 98 ? 4.632 7.915 43.190 1.000 14.325 120 GLY CCC N 1
ATOM 4762 C CA . GLY C 1 98 ? 6.059 8.254 43.345 1.000 14.485 120 GLY CCC CA 1
ATOM 4763 C C . GLY C 1 98 ? 6.889 8.189 42.080 1.000 14.208 120 GLY CCC C 1
ATOM 4764 O O . GLY C 1 98 ? 8.115 8.342 42.186 1.000 14.930 120 GLY CCC O 1
ATOM 4765 N N . SER C 1 99 ? 6.299 8.082 40.899 1.000 15.025 121 SER CCC N 1
ATOM 4766 C CA . SER C 1 99 ? 7.098 8.110 39.647 1.000 15.980 121 SER CCC CA 1
ATOM 4767 C C . SER C 1 99 ? 7.891 9.419 39.601 1.000 14.811 121 SER CCC C 1
ATOM 4768 O O . SER C 1 99 ? 9.008 9.423 39.078 1.000 14.155 121 SER CCC O 1
ATOM 4771 N N . ASN C 1 100 ? 7.345 10.495 40.167 1.000 14.806 122 ASN CCC N 1
ATOM 4772 C CA . ASN C 1 100 ? 8.007 11.819 40.202 1.000 15.220 122 ASN CCC CA 1
ATOM 4773 C C . ASN C 1 100 ? 9.368 11.717 40.913 1.000 14.376 122 ASN CCC C 1
ATOM 4774 O O . ASN C 1 100 ? 10.270 12.540 40.603 1.000 13.799 122 ASN CCC O 1
ATOM 4779 N N . THR C 1 101 ? 9.543 10.763 41.833 1.000 14.474 123 THR CCC N 1
ATOM 4780 C CA . THR C 1 101 ? 10.815 10.651 42.594 1.000 14.794 123 THR CCC CA 1
ATOM 4781 C C . THR C 1 101 ? 11.949 10.250 41.664 1.000 14.829 123 THR CCC C 1
ATOM 4782 O O . THR C 1 101 ? 13.113 10.573 41.964 1.000 15.074 123 THR CCC O 1
ATOM 4786 N N . LEU C 1 102 ? 11.636 9.598 40.556 1.000 15.257 124 LEU CCC N 1
ATOM 4787 C CA . LEU C 1 102 ? 12.664 9.113 39.603 1.000 15.742 124 LEU CCC CA 1
ATOM 4788 C C . LEU C 1 102 ? 13.222 10.280 38.777 1.000 16.694 124 LEU CCC C 1
ATOM 4789 O O . LEU C 1 102 ? 14.204 10.047 38.050 1.000 16.958 124 LEU CCC O 1
ATOM 4794 N N . MET C 1 103 ? 12.641 11.479 38.899 1.000 15.171 125 MET CCC N 1
ATOM 4795 C CA . MET C 1 103 ? 13.116 12.713 38.226 1.000 14.935 125 MET CCC CA 1
ATOM 4796 C C . MET C 1 103 ? 14.219 13.355 39.084 1.000 15.105 125 MET CCC C 1
ATOM 4797 O O . MET C 1 103 ? 14.723 14.401 38.683 1.000 16.158 125 MET CCC O 1
ATOM 4802 N N . ASN C 1 104 ? 14.618 12.737 40.200 1.000 14.734 126 ASN CCC N 1
ATOM 4803 C CA . ASN C 1 104 ? 15.813 13.142 40.991 1.000 15.372 126 ASN CCC CA 1
ATOM 4804 C C . ASN C 1 104 ? 17.062 12.559 40.308 1.000 15.633 126 ASN CCC C 1
ATOM 4805 O O . ASN C 1 104 ? 17.298 11.349 40.426 1.000 16.271 126 ASN CCC O 1
ATOM 4810 N N . VAL C 1 105 ? 17.852 13.387 39.641 1.000 15.191 127 VAL CCC N 1
ATOM 4811 C CA . VAL C 1 105 ? 19.106 12.950 38.963 1.000 15.756 127 VAL CCC CA 1
ATOM 4812 C C . VAL C 1 105 ? 20.296 13.724 39.541 1.000 14.692 127 VAL CCC C 1
ATOM 4813 O O . VAL C 1 105 ? 21.350 13.818 38.883 1.000 14.217 127 VAL CCC O 1
ATOM 4817 N N . HIS C 1 106 ? 20.139 14.221 40.771 1.000 14.820 128 HIS CCC N 1
ATOM 4818 C CA . HIS C 1 106 ? 21.222 14.942 41.494 1.000 15.926 128 HIS CCC CA 1
ATOM 4819 C C . HIS C 1 106 ? 21.749 14.116 42.670 1.000 17.276 128 HIS CCC C 1
ATOM 4820 O O . HIS C 1 106 ? 22.738 14.566 43.246 1.000 18.124 128 HIS CCC O 1
ATOM 4827 N N . ASP C 1 107 ? 21.135 12.980 42.997 1.000 17.463 129 ASP CCC N 1
ATOM 4828 C CA A ASP C 1 107 ? 21.532 12.078 44.110 0.500 17.611 129 ASP CCC CA 1
ATOM 4829 C CA B ASP C 1 107 ? 21.587 12.163 44.153 0.500 18.537 129 ASP CCC CA 1
ATOM 4830 C C . ASP C 1 107 ? 22.930 11.513 43.806 1.000 17.889 129 ASP CCC C 1
ATOM 4831 O O . ASP C 1 107 ? 23.457 11.741 42.681 1.000 18.414 129 ASP CCC O 1
ATOM 4840 N N . TYR C 1 108 ? 23.507 10.799 44.762 1.000 17.634 130 TYR CCC N 1
ATOM 4841 C CA . TYR C 1 108 ? 24.829 10.161 44.605 1.000 18.491 130 TYR CCC CA 1
ATOM 4842 C C . TYR C 1 108 ? 24.651 8.958 43.671 1.000 16.825 130 TYR CCC C 1
ATOM 4843 O O . TYR C 1 108 ? 24.294 7.846 44.161 1.000 16.590 130 TYR CCC O 1
ATOM 4852 N N . MET C 1 109 ? 24.839 9.212 42.374 1.000 17.222 131 MET CCC N 1
ATOM 4853 C CA A MET C 1 109 ? 24.433 8.333 41.251 0.500 16.107 131 MET CCC CA 1
ATOM 4854 C CA B MET C 1 109 ? 24.467 8.259 41.296 0.500 18.795 131 MET CCC CA 1
ATOM 4855 C C . MET C 1 109 ? 25.588 8.222 40.251 1.000 17.209 131 MET CCC C 1
ATOM 4856 O O . MET C 1 109 ? 26.483 9.091 40.303 1.000 18.186 131 MET CCC O 1
ATOM 4865 N N . THR C 1 110 ? 25.577 7.195 39.413 1.000 18.138 132 THR CCC N 1
ATOM 4866 C CA A THR C 1 110 ? 26.572 7.126 38.313 0.300 16.873 132 THR CCC CA 1
ATOM 4867 C CA B THR C 1 110 ? 26.460 7.042 38.219 0.700 18.701 132 THR CCC CA 1
ATOM 4868 C C . THR C 1 110 ? 26.293 8.263 37.315 1.000 17.705 132 THR CCC C 1
ATOM 4869 O O . THR C 1 110 ? 25.192 8.779 37.251 1.000 16.556 132 THR CCC O 1
ATOM 4876 N N . ARG C 1 111 ? 27.329 8.668 36.601 1.000 17.681 133 ARG CCC N 1
ATOM 4877 C CA . ARG C 1 111 ? 27.251 9.854 35.742 1.000 19.358 133 ARG CCC CA 1
ATOM 4878 C C . ARG C 1 111 ? 28.129 9.642 34.512 1.000 18.711 133 ARG CCC C 1
ATOM 4879 O O . ARG C 1 111 ? 29.189 9.016 34.666 1.000 21.069 133 ARG CCC O 1
ATOM 4887 N N . THR C 1 112 ? 27.715 10.145 33.350 1.000 18.387 134 THR CCC N 1
ATOM 4888 C CA . THR C 1 112 ? 28.545 10.182 32.125 1.000 18.953 134 THR CCC CA 1
ATOM 4889 C C . THR C 1 112 ? 29.148 11.579 32.023 1.000 19.296 134 THR CCC C 1
ATOM 4890 O O . THR C 1 112 ? 28.382 12.521 31.805 1.000 18.962 134 THR CCC O 1
ATOM 4894 N N . ASP C 1 113 ? 30.462 11.713 32.183 1.000 19.459 135 ASP CCC N 1
ATOM 4895 C CA . ASP C 1 113 ? 31.114 13.049 32.141 1.000 20.126 135 ASP CCC CA 1
ATOM 4896 C C . ASP C 1 113 ? 30.391 13.951 33.165 1.000 17.960 135 ASP CCC C 1
ATOM 4897 O O . ASP C 1 113 ? 30.232 13.530 34.325 1.000 18.197 135 ASP CCC O 1
ATOM 4902 N N . ASN C 1 114 ? 29.935 15.143 32.770 1.000 16.736 136 ASN CCC N 1
ATOM 4903 C CA . ASN C 1 114 ? 29.270 16.074 33.715 1.000 16.171 136 ASN CCC CA 1
ATOM 4904 C C . ASN C 1 114 ? 27.754 16.003 33.545 1.000 15.018 136 ASN CCC C 1
ATOM 4905 O O . ASN C 1 114 ? 27.081 16.922 34.019 1.000 16.132 136 ASN CCC O 1
ATOM 4910 N N . GLY C 1 115 ? 27.235 14.931 32.949 1.000 15.085 137 GLY CCC N 1
ATOM 4911 C CA . GLY C 1 115 ? 25.784 14.780 32.759 1.000 15.045 137 GLY CCC CA 1
ATOM 4912 C C . GLY C 1 115 ? 25.050 14.487 34.055 1.000 15.408 137 GLY CCC C 1
ATOM 4913 O O . GLY C 1 115 ? 25.654 14.443 35.159 1.000 16.816 137 GLY CCC O 1
ATOM 4914 N N . VAL C 1 116 ? 23.745 14.274 33.940 1.000 15.433 138 VAL CCC N 1
ATOM 4915 C CA . VAL C 1 116 ? 22.874 14.005 35.106 1.000 14.471 138 VAL CCC CA 1
ATOM 4916 C C . VAL C 1 116 ? 23.187 12.615 35.676 1.000 15.156 138 VAL CCC C 1
ATOM 4917 O O . VAL C 1 116 ? 23.751 11.760 34.976 1.000 14.807 138 VAL CCC O 1
ATOM 4921 N N . GLY C 1 117 ? 22.774 12.403 36.915 1.000 14.976 139 GLY CCC N 1
ATOM 4922 C CA . GLY C 1 117 ? 22.802 11.084 37.545 1.000 14.853 139 GLY CCC CA 1
ATOM 4923 C C . GLY C 1 117 ? 21.950 10.110 36.742 1.000 15.327 139 GLY CCC C 1
ATOM 4924 O O . GLY C 1 117 ? 20.817 10.483 36.346 1.000 16.406 139 GLY CCC O 1
ATOM 4925 N N . HIS C 1 118 ? 22.453 8.918 36.475 1.000 14.435 140 HIS CCC N 1
ATOM 4926 C CA . HIS C 1 118 ? 21.679 7.927 35.698 1.000 13.981 140 HIS CCC CA 1
ATOM 4927 C C . HIS C 1 118 ? 20.492 7.453 36.516 1.000 14.804 140 HIS CCC C 1
ATOM 4928 O O . HIS C 1 118 ? 20.638 6.866 37.604 1.000 14.849 140 HIS CCC O 1
ATOM 4935 N N . PRO C 1 119 ? 19.267 7.680 36.018 1.000 15.226 141 PRO CCC N 1
ATOM 4936 C CA . PRO C 1 119 ? 18.088 7.315 36.786 1.000 15.141 141 PRO CCC CA 1
ATOM 4937 C C . PRO C 1 119 ? 17.764 5.814 36.740 1.000 14.932 141 PRO CCC C 1
ATOM 4938 O O . PRO C 1 119 ? 18.383 5.031 35.997 1.000 14.503 141 PRO CCC O 1
ATOM 4942 N N . VAL C 1 120 ? 16.806 5.420 37.572 1.000 13.878 142 VAL CCC N 1
ATOM 4943 C CA . VAL C 1 120 ? 16.370 3.996 37.683 1.000 14.064 142 VAL CCC CA 1
ATOM 4944 C C . VAL C 1 120 ? 15.907 3.486 36.319 1.000 13.550 142 VAL CCC C 1
ATOM 4945 O O . VAL C 1 120 ? 15.013 4.103 35.710 1.000 13.553 142 VAL CCC O 1
ATOM 4949 N N . VAL C 1 121 ? 16.462 2.363 35.897 1.000 13.730 143 VAL CCC N 1
ATOM 4950 C CA . VAL C 1 121 ? 16.109 1.713 34.604 1.000 13.421 143 VAL CCC CA 1
ATOM 4951 C C . VAL C 1 121 ? 16.216 0.201 34.776 1.000 13.691 143 VAL CCC C 1
ATOM 4952 O O . VAL C 1 121 ? 16.862 -0.283 35.718 1.000 13.582 143 VAL CCC O 1
ATOM 4956 N N . GLY C 1 122 ? 15.639 -0.537 33.835 1.000 14.181 144 GLY CCC N 1
ATOM 4957 C CA . GLY C 1 122 ? 15.725 -1.995 33.814 1.000 14.687 144 GLY CCC CA 1
ATOM 4958 C C . GLY C 1 122 ? 14.365 -2.636 33.806 1.000 13.494 144 GLY CCC C 1
ATOM 4959 O O . GLY C 1 122 ? 13.409 -2.049 33.300 1.000 14.073 144 GLY CCC O 1
ATOM 4960 N N . SER C 1 123 ? 14.284 -3.848 34.334 1.000 13.022 145 SER CCC N 1
ATOM 4961 C CA . SER C 1 123 ? 13.069 -4.673 34.293 1.000 13.463 145 SER CCC CA 1
ATOM 4962 C C . SER C 1 123 ? 12.033 -4.119 35.257 1.000 13.615 145 SER CCC C 1
ATOM 4963 O O . SER C 1 123 ? 12.385 -3.748 36.393 1.000 14.547 145 SER CCC O 1
ATOM 4966 N N . THR C 1 124 ? 10.784 -4.181 34.834 1.000 13.934 146 THR CCC N 1
ATOM 4967 C CA . THR C 1 124 ? 9.630 -3.718 35.621 1.000 13.679 146 THR CCC CA 1
ATOM 4968 C C . THR C 1 124 ? 8.649 -4.860 35.785 1.000 13.389 146 THR CCC C 1
ATOM 4969 O O . THR C 1 124 ? 8.500 -5.726 34.899 1.000 13.040 146 THR CCC O 1
ATOM 4973 N N . TYR C 1 125 ? 8.047 -4.901 36.954 1.000 12.749 147 TYR CCC N 1
ATOM 4974 C CA . TYR C 1 125 ? 7.047 -5.921 37.294 1.000 13.541 147 TYR CCC CA 1
ATOM 4975 C C . TYR C 1 125 ? 5.982 -5.229 38.123 1.000 13.735 147 TYR CCC C 1
ATOM 4976 O O . TYR C 1 125 ? 6.296 -4.742 39.221 1.000 15.083 147 TYR CCC O 1
ATOM 4985 N N . HIS C 1 126 ? 4.790 -5.131 37.570 1.000 14.120 148 HIS CCC N 1
ATOM 4986 C CA . HIS C 1 126 ? 3.648 -4.489 38.245 1.000 14.185 148 HIS CCC CA 1
ATOM 4987 C C . HIS C 1 126 ? 2.548 -5.513 38.372 1.000 15.676 148 HIS CCC C 1
ATOM 4988 O O . HIS C 1 126 ? 2.174 -6.128 37.388 1.000 16.602 148 HIS CCC O 1
ATOM 4995 N N . MET C 1 127 ? 2.004 -5.656 39.556 1.000 14.010 149 MET CCC N 1
ATOM 4996 C CA A MET C 1 127 ? 0.748 -6.415 39.655 0.800 15.108 149 MET CCC CA 1
ATOM 4997 C CA B MET C 1 127 ? 0.847 -6.564 39.784 0.200 13.454 149 MET CCC CA 1
ATOM 4998 C C . MET C 1 127 ? -0.012 -5.974 40.896 1.000 13.423 149 MET CCC C 1
ATOM 4999 O O . MET C 1 127 ? 0.574 -5.463 41.839 1.000 13.952 149 MET CCC O 1
ATOM 5008 N N . PHE C 1 128 ? -1.319 -6.057 40.775 1.000 13.336 150 PHE CCC N 1
ATOM 5009 C CA . PHE C 1 128 ? -2.198 -5.826 41.936 1.000 13.101 150 PHE CCC CA 1
ATOM 5010 C C . PHE C 1 128 ? -3.310 -6.852 41.882 1.000 13.547 150 PHE CCC C 1
ATOM 5011 O O . PHE C 1 128 ? -3.671 -7.390 40.814 1.000 13.874 150 PHE CCC O 1
ATOM 5019 N N . ALA C 1 129 ? -3.863 -7.149 43.050 1.000 13.355 151 ALA CCC N 1
ATOM 5020 C CA . ALA C 1 129 ? -4.999 -8.065 43.165 1.000 13.092 151 ALA CCC CA 1
ATOM 5021 C C . ALA C 1 129 ? -5.903 -7.585 44.291 1.000 13.566 151 ALA CCC C 1
ATOM 5022 O O . ALA C 1 129 ? -5.413 -7.060 45.303 1.000 12.962 151 ALA CCC O 1
ATOM 5024 N N . VAL C 1 130 ? -7.188 -7.827 44.099 1.000 12.868 152 VAL CCC N 1
ATOM 5025 C CA . VAL C 1 130 ? -8.248 -7.577 45.109 1.000 13.158 152 VAL CCC CA 1
ATOM 5026 C C . VAL C 1 130 ? -9.088 -8.829 45.206 1.000 13.611 152 VAL CCC C 1
ATOM 5027 O O . VAL C 1 130 ? -9.600 -9.283 44.184 1.000 13.186 152 VAL CCC O 1
ATOM 5031 N N . GLY C 1 131 ? -9.244 -9.364 46.411 1.000 13.199 153 GLY CCC N 1
ATOM 5032 C CA . GLY C 1 131 ? -10.009 -10.591 46.593 1.000 13.386 153 GLY CCC CA 1
ATOM 5033 C C . GLY C 1 131 ? -10.649 -10.719 47.956 1.000 13.722 153 GLY CCC C 1
ATOM 5034 O O . GLY C 1 131 ? -10.410 -9.873 48.844 1.000 13.497 153 GLY CCC O 1
ATOM 5035 N N . GLY C 1 132 ? -11.460 -11.762 48.090 1.000 14.058 154 GLY CCC N 1
ATOM 5036 C CA . GLY C 1 132 ? -12.195 -12.053 49.335 1.000 14.770 154 GLY CCC CA 1
ATOM 5037 C C . GLY C 1 132 ? -11.498 -13.120 50.148 1.000 16.004 154 GLY CCC C 1
ATOM 5038 O O . GLY C 1 132 ? -12.071 -13.572 51.148 1.000 16.050 154 GLY CCC O 1
ATOM 5039 N N . GLU C 1 133 ? -10.278 -13.480 49.745 1.000 15.619 155 GLU CCC N 1
ATOM 5040 C CA . GLU C 1 133 ? -9.399 -14.452 50.420 1.000 15.812 155 GLU CCC CA 1
ATOM 5041 C C . GLU C 1 133 ? -7.995 -14.278 49.843 1.000 15.580 155 GLU CCC C 1
ATOM 5042 O O . GLU C 1 133 ? -7.808 -13.483 48.923 1.000 15.279 155 GLU CCC O 1
ATOM 5048 N N . PRO C 1 134 ? -6.956 -14.882 50.445 1.000 14.959 156 PRO CCC N 1
ATOM 5049 C CA . PRO C 1 134 ? -5.598 -14.666 49.969 1.000 15.032 156 PRO CCC CA 1
ATOM 5050 C C . PRO C 1 134 ? -5.438 -15.052 48.491 1.000 14.296 156 PRO CCC C 1
ATOM 5051 O O . PRO C 1 134 ? -6.105 -15.988 48.011 1.000 14.733 156 PRO CCC O 1
ATOM 5055 N N . LEU C 1 135 ? -4.552 -14.320 47.822 1.000 14.797 157 LEU CCC N 1
ATOM 5056 C CA . LEU C 1 135 ? -4.172 -14.599 46.422 1.000 14.418 157 LEU CCC CA 1
ATOM 5057 C C . LEU C 1 135 ? -3.591 -16.018 46.349 1.000 14.240 157 LEU CCC C 1
ATOM 5058 O O . LEU C 1 135 ? -2.688 -16.318 47.118 1.000 14.157 157 LEU CCC O 1
ATOM 5063 N N . ASP C 1 136 ? -4.080 -16.854 45.442 1.000 13.400 158 ASP CCC N 1
ATOM 5064 C CA . ASP C 1 136 ? -3.473 -18.186 45.177 1.000 13.392 158 ASP CCC CA 1
ATOM 5065 C C . ASP C 1 136 ? -2.226 -18.013 44.297 1.000 13.716 158 ASP CCC C 1
ATOM 5066 O O . ASP C 1 136 ? -2.308 -17.273 43.304 1.000 13.308 158 ASP CCC O 1
ATOM 5071 N N . LEU C 1 137 ? -1.118 -18.666 44.671 1.000 13.006 159 LEU CCC N 1
ATOM 5072 C CA . LEU C 1 137 ? 0.198 -18.559 43.994 1.000 13.790 159 LEU CCC CA 1
ATOM 5073 C C . LEU C 1 137 ? 0.570 -19.918 43.416 1.000 13.958 159 LEU CCC C 1
ATOM 5074 O O . LEU C 1 137 ? 0.348 -20.963 44.065 1.000 14.059 159 LEU CCC O 1
ATOM 5079 N N . GLN C 1 138 ? 1.156 -19.881 42.235 1.000 13.517 160 GLN CCC N 1
ATOM 5080 C CA . GLN C 1 138 ? 1.769 -21.052 41.580 1.000 13.528 160 GLN CCC CA 1
ATOM 5081 C C . GLN C 1 138 ? 3.282 -20.856 41.606 1.000 13.008 160 GLN CCC C 1
ATOM 5082 O O . GLN C 1 138 ? 3.744 -19.831 41.136 1.000 12.044 160 GLN CCC O 1
ATOM 5088 N N . GLY C 1 139 ? 4.029 -21.829 42.134 1.000 11.881 161 GLY CCC N 1
ATOM 5089 C CA . GLY C 1 139 ? 5.493 -21.760 42.131 1.000 11.973 161 GLY CCC CA 1
ATOM 5090 C C . GLY C 1 139 ? 6.067 -22.035 40.753 1.000 11.781 161 GLY CCC C 1
ATOM 5091 O O . GLY C 1 139 ? 5.544 -22.879 40.027 1.000 13.050 161 GLY CCC O 1
ATOM 5092 N N . ILE C 1 140 ? 7.139 -21.335 40.446 1.000 11.531 162 ILE CCC N 1
ATOM 5093 C CA . ILE C 1 140 ? 7.899 -21.482 39.168 1.000 12.520 162 ILE CCC CA 1
ATOM 5094 C C . ILE C 1 140 ? 9.174 -20.675 39.362 1.000 12.333 162 ILE CCC C 1
ATOM 5095 O O . ILE C 1 140 ? 9.126 -19.618 40.026 1.000 13.504 162 ILE CCC O 1
ATOM 5100 N N . GLN C 1 141 ? 10.301 -21.183 38.851 1.000 13.015 163 GLN CCC N 1
ATOM 5101 C CA . GLN C 1 141 ? 11.633 -20.577 39.097 1.000 13.111 163 GLN CCC CA 1
ATOM 5102 C C . GLN C 1 141 ? 12.432 -20.563 37.797 1.000 12.750 163 GLN CCC C 1
ATOM 5103 O O . GLN C 1 141 ? 12.214 -21.450 36.951 1.000 15.086 163 GLN CCC O 1
ATOM 5109 N N . GLN C 1 142 ? 13.370 -19.636 37.704 1.000 13.215 164 GLN CCC N 1
ATOM 5110 C CA . GLN C 1 142 ? 14.308 -19.584 36.556 1.000 13.861 164 GLN CCC CA 1
ATOM 5111 C C . GLN C 1 142 ? 15.351 -20.698 36.707 1.000 14.774 164 GLN CCC C 1
ATOM 5112 O O . GLN C 1 142 ? 15.801 -21.225 35.686 1.000 14.153 164 GLN CCC O 1
ATOM 5118 N N . SER C 1 143 ? 15.745 -21.018 37.933 1.000 14.723 165 SER CCC N 1
ATOM 5119 C CA . SER C 1 143 ? 16.708 -22.111 38.238 1.000 14.751 165 SER CCC CA 1
ATOM 5120 C C . SER C 1 143 ? 16.217 -22.939 39.418 1.000 14.846 165 SER CCC C 1
ATOM 5121 O O . SER C 1 143 ? 15.971 -22.353 40.506 1.000 14.763 165 SER CCC O 1
ATOM 5124 N N . HIS C 1 144 ? 16.175 -24.255 39.253 1.000 15.051 166 HIS CCC N 1
ATOM 5125 C CA . HIS C 1 144 ? 15.771 -25.195 40.334 1.000 15.300 166 HIS CCC CA 1
ATOM 5126 C C . HIS C 1 144 ? 16.863 -25.301 41.416 1.000 16.000 166 HIS CCC C 1
ATOM 5127 O O . HIS C 1 144 ? 16.553 -25.885 42.477 1.000 17.436 166 HIS CCC O 1
ATOM 5134 N N . LEU C 1 145 ? 18.075 -24.815 41.159 1.000 15.748 167 LEU CCC N 1
ATOM 5135 C CA . LEU C 1 145 ? 19.244 -25.039 42.048 1.000 17.379 167 LEU CCC CA 1
ATOM 5136 C C . LEU C 1 145 ? 19.424 -23.865 43.013 1.000 17.910 167 LEU CCC C 1
ATOM 5137 O O . LEU C 1 145 ? 20.296 -23.958 43.886 1.000 18.365 167 LEU CCC O 1
ATOM 5142 N N . VAL C 1 146 ? 18.617 -22.807 42.933 1.000 16.237 168 VAL CCC N 1
ATOM 5143 C CA . VAL C 1 146 ? 18.792 -21.681 43.899 1.000 16.532 168 VAL CCC CA 1
ATOM 5144 C C . VAL C 1 146 ? 18.607 -22.217 45.325 1.000 16.756 168 VAL CCC C 1
ATOM 5145 O O . VAL C 1 146 ? 17.665 -22.970 45.572 1.000 17.484 168 VAL CCC O 1
ATOM 5149 N N . GLN C 1 147 ? 19.483 -21.789 46.233 1.000 18.240 169 GLN CCC N 1
ATOM 5150 C CA . GLN C 1 147 ? 19.354 -22.074 47.682 1.000 19.751 169 GLN CCC CA 1
ATOM 5151 C C . GLN C 1 147 ? 18.765 -20.837 48.359 1.000 17.696 169 GLN CCC C 1
ATOM 5152 O O . GLN C 1 147 ? 19.490 -19.865 48.525 1.000 18.055 169 GLN CCC O 1
ATOM 5158 N N . TYR C 1 148 ? 17.468 -20.849 48.639 1.000 18.133 170 TYR CCC N 1
ATOM 5159 C CA . TYR C 1 148 ? 16.778 -19.683 49.242 1.000 18.131 170 TYR CCC CA 1
ATOM 5160 C C . TYR C 1 148 ? 17.106 -19.653 50.721 1.000 20.473 170 TYR CCC C 1
ATOM 5161 O O . TYR C 1 148 ? 17.319 -20.692 51.346 1.000 21.301 170 TYR CCC O 1
ATOM 5170 N N . PRO C 1 149 ? 17.190 -18.443 51.289 1.000 20.498 171 PRO CCC N 1
ATOM 5171 C CA . PRO C 1 149 ? 17.519 -18.291 52.701 1.000 21.569 171 PRO CCC CA 1
ATOM 5172 C C . PRO C 1 149 ? 16.342 -18.684 53.598 1.000 22.839 171 PRO CCC C 1
ATOM 5173 O O . PRO C 1 149 ? 15.197 -18.794 53.139 1.000 22.468 171 PRO CCC O 1
ATOM 5177 N N . GLU C 1 150 ? 16.644 -18.898 54.879 1.000 23.182 172 GLU CCC N 1
ATOM 5178 C CA . GLU C 1 150 ? 15.618 -19.246 55.891 1.000 24.355 172 GLU CCC CA 1
ATOM 5179 C C . GLU C 1 150 ? 14.687 -18.048 56.080 1.000 22.299 172 GLU CCC C 1
ATOM 5180 O O . GLU C 1 150 ? 15.124 -16.890 55.880 1.000 26.044 172 GLU CCC O 1
ATOM 5182 N N . GLY C 1 151 ? 13.442 -18.351 56.405 1.000 23.309 173 GLY CCC N 1
ATOM 5183 C CA . GLY C 1 151 ? 12.419 -17.383 56.819 1.000 24.502 173 GLY CCC CA 1
ATOM 5184 C C . GLY C 1 151 ? 11.622 -16.863 55.634 1.000 24.435 173 GLY CCC C 1
ATOM 5185 O O . GLY C 1 151 ? 10.847 -15.903 55.829 1.000 27.231 173 GLY CCC O 1
ATOM 5186 N N . LEU C 1 152 ? 11.812 -17.436 54.449 1.000 19.642 174 LEU CCC N 1
ATOM 5187 C CA . LEU C 1 152 ? 10.950 -17.096 53.282 1.000 19.674 174 LEU CCC CA 1
ATOM 5188 C C . LEU C 1 152 ? 9.961 -18.225 53.032 1.000 20.060 174 LEU CCC C 1
ATOM 5189 O O . LEU C 1 152 ? 10.210 -19.358 53.493 1.000 21.914 174 LEU CCC O 1
ATOM 5194 N N . ILE C 1 153 ? 8.903 -17.960 52.267 1.000 17.121 175 ILE CCC N 1
ATOM 5195 C CA . ILE C 1 153 ? 8.023 -19.031 51.737 1.000 16.102 175 ILE CCC CA 1
ATOM 5196 C C . ILE C 1 153 ? 8.291 -19.136 50.242 1.000 15.659 175 ILE CCC C 1
ATOM 5197 O O . ILE C 1 153 ? 8.104 -18.151 49.528 1.000 14.893 175 ILE CCC O 1
ATOM 5202 N N . VAL C 1 154 ? 8.842 -20.268 49.831 1.000 14.648 176 VAL CCC N 1
ATOM 5203 C CA . VAL C 1 154 ? 9.260 -20.550 48.437 1.000 13.943 176 VAL CCC CA 1
ATOM 5204 C C . VAL C 1 154 ? 8.697 -21.920 48.087 1.000 14.089 176 VAL CCC C 1
ATOM 5205 O O . VAL C 1 154 ? 8.159 -22.609 48.951 1.000 14.153 176 VAL CCC O 1
ATOM 5209 N N . PRO C 1 155 ? 8.772 -22.372 46.815 1.000 13.465 177 PRO CCC N 1
ATOM 5210 C CA . PRO C 1 155 ? 8.222 -23.671 46.450 1.000 13.236 177 PRO CCC CA 1
ATOM 5211 C C . PRO C 1 155 ? 8.711 -24.812 47.354 1.000 13.795 177 PRO CCC C 1
ATOM 5212 O O . PRO C 1 155 ? 7.918 -25.656 47.618 1.000 14.133 177 PRO CCC O 1
ATOM 5216 N N . LYS C 1 156 ? 9.961 -24.769 47.789 1.000 13.779 178 LYS CCC N 1
ATOM 5217 C CA . LYS C 1 156 ? 10.538 -25.817 48.678 1.000 16.218 178 LYS CCC CA 1
ATOM 5218 C C . LYS C 1 156 ? 9.673 -25.932 49.936 1.000 16.013 178 LYS CCC C 1
ATOM 5219 O O . LYS C 1 156 ? 9.659 -27.009 50.558 1.000 16.841 178 LYS CCC O 1
ATOM 5225 N N . SER C 1 157 ? 8.975 -24.864 50.324 1.000 16.083 179 SER CCC N 1
ATOM 5226 C CA . SER C 1 157 ? 8.152 -24.811 51.560 1.000 16.361 179 SER CCC CA 1
ATOM 5227 C C . SER C 1 157 ? 6.949 -25.748 51.431 1.000 17.375 179 SER CCC C 1
ATOM 5228 O O . SER C 1 157 ? 6.376 -26.116 52.479 1.000 17.945 179 SER CCC O 1
ATOM 5231 N N . VAL C 1 158 ? 6.522 -26.069 50.201 1.000 16.057 180 VAL CCC N 1
ATOM 5232 C CA . VAL C 1 158 ? 5.230 -26.761 49.937 1.000 15.944 180 VAL CCC CA 1
ATOM 5233 C C . VAL C 1 158 ? 5.439 -28.042 49.140 1.000 16.305 180 VAL CCC C 1
ATOM 5234 O O . VAL C 1 158 ? 4.484 -28.821 49.086 1.000 17.608 180 VAL CCC O 1
ATOM 5238 N N . THR C 1 159 ? 6.586 -28.244 48.491 1.000 15.624 181 THR CCC N 1
ATOM 5239 C CA . THR C 1 159 ? 6.764 -29.426 47.608 1.000 16.594 181 THR CCC CA 1
ATOM 5240 C C . THR C 1 159 ? 8.243 -29.710 47.396 1.000 16.511 181 THR CCC C 1
ATOM 5241 O O . THR C 1 159 ? 9.072 -28.880 47.771 1.000 16.811 181 THR CCC O 1
ATOM 5245 N N . ASP C 1 160 ? 8.535 -30.839 46.760 1.000 18.033 182 ASP CCC N 1
ATOM 5246 C CA . ASP C 1 160 ? 9.911 -31.217 46.353 1.000 20.789 182 ASP CCC CA 1
ATOM 5247 C C . ASP C 1 160 ? 10.304 -30.384 45.139 1.000 19.322 182 ASP CCC C 1
ATOM 5248 O O . ASP C 1 160 ? 9.573 -30.391 44.123 1.000 20.562 182 ASP CCC O 1
ATOM 5253 N N . VAL C 1 161 ? 11.389 -29.651 45.254 1.000 17.795 183 VAL CCC N 1
ATOM 5254 C CA . VAL C 1 161 ? 11.868 -28.826 44.120 1.000 18.247 183 VAL CCC CA 1
ATOM 5255 C C . VAL C 1 161 ? 12.758 -29.691 43.225 1.000 20.780 183 VAL CCC C 1
ATOM 5256 O O . VAL C 1 161 ? 13.747 -30.269 43.708 1.000 20.213 183 VAL CCC O 1
ATOM 5260 N N . THR C 1 162 ? 12.349 -29.796 41.968 1.000 17.986 184 THR CCC N 1
ATOM 5261 C CA . THR C 1 162 ? 13.041 -30.548 40.897 1.000 17.553 184 THR CCC CA 1
ATOM 5262 C C . THR C 1 162 ? 13.125 -29.628 39.682 1.000 16.407 184 THR CCC C 1
ATOM 5263 O O . THR C 1 162 ? 12.617 -28.483 39.751 1.000 16.159 184 THR CCC O 1
ATOM 5267 N N . ALA C 1 163 ? 13.727 -30.105 38.593 1.000 15.257 185 ALA CCC N 1
ATOM 5268 C CA . ALA C 1 163 ? 13.797 -29.306 37.352 1.000 15.529 185 ALA CCC CA 1
ATOM 5269 C C . ALA C 1 163 ? 12.380 -28.971 36.875 1.000 14.392 185 ALA CCC C 1
ATOM 5270 O O . ALA C 1 163 ? 12.237 -28.006 36.105 1.000 14.674 185 ALA CCC O 1
ATOM 5272 N N . LYS C 1 164 ? 11.359 -29.702 37.301 1.000 14.162 186 LYS CCC N 1
ATOM 5273 C CA A LYS C 1 164 ? 9.963 -29.384 36.895 0.700 15.711 186 LYS CCC CA 1
ATOM 5274 C CA B LYS C 1 164 ? 9.957 -29.393 36.906 0.300 14.720 186 LYS CCC CA 1
ATOM 5275 C C . LYS C 1 164 ? 9.600 -27.959 37.317 1.000 15.050 186 LYS CCC C 1
ATOM 5276 O O . LYS C 1 164 ? 8.721 -27.358 36.653 1.000 14.455 186 LYS CCC O 1
ATOM 5285 N N . ILE C 1 165 ? 10.236 -27.415 38.361 1.000 14.446 187 ILE CCC N 1
ATOM 5286 C CA . ILE C 1 165 ? 9.852 -26.072 38.873 1.000 14.104 187 ILE CCC CA 1
ATOM 5287 C C . ILE C 1 165 ? 10.262 -24.996 37.848 1.000 13.930 187 ILE CCC C 1
ATOM 5288 O O . ILE C 1 165 ? 9.803 -23.853 37.978 1.000 13.695 187 ILE CCC O 1
ATOM 5293 N N . GLN C 1 166 ? 11.086 -25.323 36.844 1.000 13.346 188 GLN CCC N 1
ATOM 5294 C CA . GLN C 1 166 ? 11.472 -24.344 35.796 1.000 13.796 188 GLN CCC CA 1
ATOM 5295 C C . GLN C 1 166 ? 10.349 -24.211 34.775 1.000 13.254 188 GLN CCC C 1
ATOM 5296 O O . GLN C 1 166 ? 10.386 -23.246 33.992 1.000 14.481 188 GLN CCC O 1
ATOM 5302 N N . CYS C 1 167 ? 9.407 -25.141 34.782 1.000 13.387 189 CYS CCC N 1
ATOM 5303 C CA . CYS C 1 167 ? 8.151 -25.091 33.987 1.000 13.696 189 CYS CCC CA 1
ATOM 5304 C C . CYS C 1 167 ? 6.983 -25.074 34.989 1.000 13.452 189 CYS CCC C 1
ATOM 5305 O O . CYS C 1 167 ? 7.143 -24.399 36.025 1.000 15.624 189 CYS CCC O 1
ATOM 5308 N N . LEU C 1 168 ? 5.884 -25.773 34.733 1.000 13.036 190 LEU CCC N 1
ATOM 5309 C CA A LEU C 1 168 ? 4.733 -25.795 35.671 0.500 14.202 190 LEU CCC CA 1
ATOM 5310 C CA B LEU C 1 168 ? 4.705 -25.816 35.640 0.500 13.896 190 LEU CCC CA 1
ATOM 5311 C C . LEU C 1 168 ? 4.709 -27.145 36.393 1.000 13.876 190 LEU CCC C 1
ATOM 5312 O O . LEU C 1 168 ? 4.416 -28.183 35.769 1.000 14.724 190 LEU CCC O 1
ATOM 5321 N N . ASP C 1 169 ? 5.022 -27.091 37.672 1.000 14.043 191 ASP CCC N 1
ATOM 5322 C CA . ASP C 1 169 ? 4.867 -28.213 38.623 1.000 14.696 191 ASP CCC CA 1
ATOM 5323 C C . ASP C 1 169 ? 3.588 -27.928 39.401 1.000 15.123 191 ASP CCC C 1
ATOM 5324 O O . ASP C 1 169 ? 3.560 -27.049 40.265 1.000 14.703 191 ASP CCC O 1
ATOM 5329 N N . PRO C 1 170 ? 2.477 -28.623 39.101 1.000 15.139 192 PRO CCC N 1
ATOM 5330 C CA . PRO C 1 170 ? 1.205 -28.291 39.737 1.000 16.386 192 PRO CCC CA 1
ATOM 5331 C C . PRO C 1 170 ? 1.124 -28.602 41.241 1.000 16.695 192 PRO CCC C 1
ATOM 5332 O O . PRO C 1 170 ? 0.128 -28.219 41.861 1.000 16.245 192 PRO CCC O 1
ATOM 5336 N N . SER C 1 171 ? 2.139 -29.271 41.814 1.000 15.369 193 SER CCC N 1
ATOM 5337 C CA . SER C 1 171 ? 2.246 -29.470 43.282 1.000 15.782 193 SER CCC CA 1
ATOM 5338 C C . SER C 1 171 ? 2.704 -28.186 43.989 1.000 16.262 193 SER CCC C 1
ATOM 5339 O O . SER C 1 171 ? 2.563 -28.117 45.222 1.000 16.366 193 SER CCC O 1
ATOM 5342 N N . ALA C 1 172 ? 3.257 -27.206 43.270 1.000 15.773 194 ALA CCC N 1
ATOM 5343 C CA . ALA C 1 172 ? 3.850 -26.000 43.900 1.000 14.341 194 ALA CCC CA 1
ATOM 5344 C C . ALA C 1 172 ? 2.765 -24.937 44.072 1.000 15.107 194 ALA CCC C 1
ATOM 5345 O O . ALA C 1 172 ? 2.762 -23.955 43.329 1.000 14.857 194 ALA CCC O 1
ATOM 5347 N N . LYS C 1 173 ? 1.844 -25.165 45.007 1.000 14.929 195 LYS CCC N 1
ATOM 5348 C CA . LYS C 1 173 ? 0.696 -24.273 45.318 1.000 15.149 195 LYS CCC CA 1
ATOM 5349 C C . LYS C 1 173 ? 0.885 -23.638 46.687 1.000 15.086 195 LYS CCC C 1
ATOM 5350 O O . LYS C 1 173 ? 1.263 -24.352 47.636 1.000 15.907 195 LYS CCC O 1
ATOM 5356 N N . ALA C 1 174 ? 0.584 -22.345 46.794 1.000 14.648 196 ALA CCC N 1
ATOM 5357 C CA . ALA C 1 174 ? 0.589 -21.634 48.086 1.000 14.395 196 ALA CCC CA 1
ATOM 5358 C C . ALA C 1 174 ? -0.403 -20.475 48.028 1.000 15.084 196 ALA CCC C 1
ATOM 5359 O O . ALA C 1 174 ? -0.991 -20.224 46.945 1.000 16.059 196 ALA CCC O 1
ATOM 5361 N N . LYS C 1 175 ? -0.651 -19.881 49.193 1.000 16.151 197 LYS CCC N 1
ATOM 5362 C CA . LYS C 1 175 ? -1.516 -18.686 49.360 1.000 16.717 197 LYS CCC CA 1
ATOM 5363 C C . LYS C 1 175 ? -0.638 -17.546 49.837 1.000 16.294 197 LYS CCC C 1
ATOM 5364 O O . LYS C 1 175 ? 0.220 -17.777 50.676 1.000 16.344 197 LYS CCC O 1
ATOM 5370 N N . LEU C 1 176 ? -0.829 -16.357 49.277 1.000 16.392 198 LEU CCC N 1
ATOM 5371 C CA . LEU C 1 176 ? -0.062 -15.161 49.683 1.000 15.300 198 LEU CCC CA 1
ATOM 5372 C C . LEU C 1 176 ? -0.623 -14.676 51.021 1.000 17.821 198 LEU CCC C 1
ATOM 5373 O O . LEU C 1 176 ? -1.574 -13.873 51.016 1.000 17.561 198 LEU CCC O 1
ATOM 5378 N N . ASP C 1 177 ? -0.016 -15.115 52.111 1.000 17.651 199 ASP CCC N 1
ATOM 5379 C CA . ASP C 1 177 ? -0.582 -14.863 53.463 1.000 19.813 199 ASP CCC CA 1
ATOM 5380 C C . ASP C 1 177 ? 0.441 -14.194 54.377 1.000 19.079 199 ASP CCC C 1
ATOM 5381 O O . ASP C 1 177 ? 0.146 -14.081 55.586 1.000 19.775 199 ASP CCC O 1
ATOM 5386 N N . LYS C 1 178 ? 1.576 -13.740 53.849 1.000 17.626 200 LYS CCC N 1
ATOM 5387 C CA . LYS C 1 178 ? 2.612 -13.037 54.650 1.000 18.275 200 LYS CCC CA 1
ATOM 5388 C C . LYS C 1 178 ? 3.244 -11.960 53.774 1.000 17.603 200 LYS CCC C 1
ATOM 5389 O O . LYS C 1 178 ? 3.795 -12.303 52.707 1.000 18.328 200 LYS CCC O 1
ATOM 5393 N N . ASP C 1 179 ? 3.157 -10.713 54.213 1.000 15.792 201 ASP CCC N 1
ATOM 5394 C CA . ASP C 1 179 ? 3.765 -9.549 53.541 1.000 16.619 201 ASP CCC CA 1
ATOM 5395 C C . ASP C 1 179 ? 5.294 -9.673 53.558 1.000 16.713 201 ASP CCC C 1
ATOM 5396 O O . ASP C 1 179 ? 5.876 -9.985 54.608 1.000 18.498 201 ASP CCC O 1
ATOM 5401 N N . GLY C 1 180 ? 5.944 -9.462 52.417 1.000 15.647 202 GLY CCC N 1
ATOM 5402 C CA . GLY C 1 180 ? 7.410 -9.378 52.355 1.000 15.203 202 GLY CCC CA 1
ATOM 5403 C C . GLY C 1 180 ? 8.129 -10.697 52.569 1.000 15.444 202 GLY CCC C 1
ATOM 5404 O O . GLY C 1 180 ? 9.323 -10.621 52.922 1.000 15.888 202 GLY CCC O 1
ATOM 5405 N N . LYS C 1 181 ? 7.480 -11.837 52.313 1.000 15.784 203 LYS CCC N 1
ATOM 5406 C CA . LYS C 1 181 ? 8.094 -13.163 52.557 1.000 15.597 203 LYS CCC CA 1
ATOM 5407 C C . LYS C 1 181 ? 8.029 -14.094 51.337 1.000 16.108 203 LYS CCC C 1
ATOM 5408 O O . LYS C 1 181 ? 8.760 -15.111 51.342 1.000 14.667 203 LYS CCC O 1
ATOM 5413 N N . TYR C 1 182 ? 7.180 -13.803 50.360 1.000 14.261 204 TYR CCC N 1
ATOM 5414 C CA . TYR C 1 182 ? 7.012 -14.613 49.126 1.000 14.179 204 TYR CCC CA 1
ATOM 5415 C C . TYR C 1 182 ? 7.750 -13.891 48.015 1.000 14.008 204 TYR CCC C 1
ATOM 5416 O O . TYR C 1 182 ? 7.290 -12.844 47.540 1.000 13.622 204 TYR CCC O 1
ATOM 5425 N N . PRO C 1 183 ? 8.939 -14.359 47.595 1.000 14.480 205 PRO CCC N 1
ATOM 5426 C CA . PRO C 1 183 ? 9.693 -13.637 46.576 1.000 14.243 205 PRO CCC CA 1
ATOM 5427 C C . PRO C 1 183 ? 8.947 -13.644 45.239 1.000 13.900 205 PRO CCC C 1
ATOM 5428 O O . PRO C 1 183 ? 8.344 -14.663 44.850 1.000 14.227 205 PRO CCC O 1
ATOM 5432 N N . ILE C 1 184 ? 9.004 -12.540 44.498 1.000 14.453 206 ILE CCC N 1
ATOM 5433 C CA . ILE C 1 184 ? 8.318 -12.547 43.188 1.000 14.711 206 ILE CCC CA 1
ATOM 5434 C C . ILE C 1 184 ? 9.027 -13.554 42.274 1.000 14.294 206 ILE CCC C 1
ATOM 5435 O O . ILE C 1 184 ? 8.333 -14.136 41.452 1.000 14.984 206 ILE CCC O 1
ATOM 5440 N N . GLU C 1 185 ? 10.329 -13.795 42.453 1.000 13.715 207 GLU CCC N 1
ATOM 5441 C CA . GLU C 1 185 ? 11.049 -14.623 41.458 1.000 13.417 207 GLU CCC CA 1
ATOM 5442 C C . GLU C 1 185 ? 10.628 -16.096 41.551 1.000 13.991 207 GLU CCC C 1
ATOM 5443 O O . GLU C 1 185 ? 10.985 -16.842 40.603 1.000 13.586 207 GLU CCC O 1
ATOM 5449 N N . THR C 1 186 ? 9.861 -16.525 42.559 1.000 13.130 208 THR CCC N 1
ATOM 5450 C CA . THR C 1 186 ? 9.469 -17.953 42.696 1.000 13.562 208 THR CCC CA 1
ATOM 5451 C C . THR C 1 186 ? 7.952 -18.148 42.612 1.000 13.040 208 THR CCC C 1
ATOM 5452 O O . THR C 1 186 ? 7.533 -19.288 42.643 1.000 14.147 208 THR CCC O 1
ATOM 5456 N N . TRP C 1 187 ? 7.142 -17.093 42.470 1.000 11.866 209 TRP CCC N 1
ATOM 5457 C CA . TRP C 1 187 ? 5.667 -17.236 42.612 1.000 12.567 209 TRP CCC CA 1
ATOM 5458 C C . TRP C 1 187 ? 4.949 -16.372 41.583 1.000 12.647 209 TRP CCC C 1
ATOM 5459 O O . TRP C 1 187 ? 5.275 -15.189 41.493 1.000 13.537 209 TRP CCC O 1
ATOM 5470 N N . SER C 1 188 ? 4.024 -16.975 40.857 1.000 13.107 210 SER CCC N 1
ATOM 5471 C CA . SER C 1 188 ? 3.073 -16.313 39.934 1.000 13.974 210 SER CCC CA 1
ATOM 5472 C C . SER C 1 188 ? 1.686 -16.386 40.525 1.000 13.428 210 SER CCC C 1
ATOM 5473 O O . SER C 1 188 ? 1.311 -17.373 41.136 1.000 12.960 210 SER CCC O 1
ATOM 5476 N N . PRO C 1 189 ? 0.821 -15.394 40.253 1.000 13.814 211 PRO CCC N 1
ATOM 5477 C CA . PRO C 1 189 ? -0.598 -15.569 40.517 1.000 14.212 211 PRO CCC CA 1
ATOM 5478 C C . PRO C 1 189 ? -1.086 -16.820 39.775 1.000 14.698 211 PRO CCC C 1
ATOM 5479 O O . PRO C 1 189 ? -0.743 -17.002 38.608 1.000 14.614 211 PRO CCC O 1
ATOM 5483 N N . ASP C 1 190 ? -1.872 -17.663 40.438 1.000 13.961 212 ASP CCC N 1
ATOM 5484 C CA . ASP C 1 190 ? -2.313 -18.977 39.910 1.000 14.169 212 ASP CCC CA 1
ATOM 5485 C C . ASP C 1 190 ? -3.598 -18.810 39.094 1.000 14.467 212 ASP CCC C 1
ATOM 5486 O O . ASP C 1 190 ? -4.664 -18.566 39.665 1.000 14.465 212 ASP CCC O 1
ATOM 5491 N N . PRO C 1 191 ? -3.578 -18.955 37.743 1.000 14.680 213 PRO CCC N 1
ATOM 5492 C CA . PRO C 1 191 ? -4.793 -18.767 36.953 1.000 15.053 213 PRO CCC CA 1
ATOM 5493 C C . PRO C 1 191 ? -5.772 -19.945 37.031 1.000 14.967 213 PRO CCC C 1
ATOM 5494 O O . PRO C 1 191 ? -6.886 -19.779 36.583 1.000 17.385 213 PRO CCC O 1
ATOM 5498 N N . SER C 1 192 ? -5.369 -21.066 37.635 1.000 15.469 214 SER CCC N 1
ATOM 5499 C CA . SER C 1 192 ? -6.225 -22.259 37.824 1.000 15.423 214 SER CCC CA 1
ATOM 5500 C C . SER C 1 192 ? -7.035 -22.113 39.113 1.000 15.000 214 SER CCC C 1
ATOM 5501 O O . SER C 1 192 ? -7.940 -22.931 39.322 1.000 15.794 214 SER CCC O 1
ATOM 5504 N N . ARG C 1 193 ? -6.708 -21.141 39.959 1.000 14.922 215 ARG CCC N 1
ATOM 5505 C CA . ARG C 1 193 ? -7.498 -20.901 41.209 1.000 14.922 215 ARG CCC CA 1
ATOM 5506 C C . ARG C 1 193 ? -8.000 -19.455 41.179 1.000 15.179 215 ARG CCC C 1
ATOM 5507 O O . ARG C 1 193 ? -8.437 -19.035 40.095 1.000 14.942 215 ARG CCC O 1
ATOM 5515 N N . ASN C 1 194 ? -7.938 -18.704 42.283 1.000 15.181 216 ASN CCC N 1
ATOM 5516 C CA . ASN C 1 194 ? -8.320 -17.268 42.298 1.000 14.355 216 ASN CCC CA 1
ATOM 5517 C C . ASN C 1 194 ? -9.734 -17.062 41.744 1.000 14.195 216 ASN CCC C 1
ATOM 5518 O O . ASN C 1 194 ? -9.984 -16.028 41.078 1.000 13.605 216 ASN CCC O 1
ATOM 5523 N N . GLU C 1 195 ? -10.659 -17.963 42.058 1.000 16.183 217 GLU CCC N 1
ATOM 5524 C CA A GLU C 1 195 ? -12.089 -17.806 41.682 0.500 16.034 217 GLU CCC CA 1
ATOM 5525 C CA B GLU C 1 195 ? -12.076 -17.785 41.649 0.500 16.063 217 GLU CCC CA 1
ATOM 5526 C C . GLU C 1 195 ? -12.658 -16.548 42.354 1.000 15.980 217 GLU CCC C 1
ATOM 5527 O O . GLU C 1 195 ? -13.577 -15.930 41.778 1.000 15.693 217 GLU CCC O 1
ATOM 5532 N N . ASN C 1 196 ? -12.132 -16.201 43.525 1.000 15.498 218 ASN CCC N 1
ATOM 5533 C CA . ASN C 1 196 ? -12.689 -15.125 44.377 1.000 15.090 218 ASN CCC CA 1
ATOM 5534 C C . ASN C 1 196 ? -11.711 -13.963 44.491 1.000 14.896 218 ASN CCC C 1
ATOM 5535 O O . ASN C 1 196 ? -11.804 -13.175 45.470 1.000 13.348 218 ASN CCC O 1
ATOM 5540 N N . THR C 1 197 ? -10.839 -13.794 43.504 1.000 14.463 219 THR CCC N 1
ATOM 5541 C CA . THR C 1 197 ? -9.824 -12.713 43.440 1.000 14.822 219 THR CCC CA 1
ATOM 5542 C C . THR C 1 197 ? -9.755 -12.254 41.991 1.000 14.931 219 THR CCC C 1
ATOM 5543 O O . THR C 1 197 ? -9.903 -13.114 41.099 1.000 16.065 219 THR CCC O 1
ATOM 5547 N N . ARG C 1 198 ? -9.528 -10.973 41.766 1.000 13.487 220 ARG CCC N 1
ATOM 5548 C CA . ARG C 1 198 ? -9.171 -10.453 40.430 1.000 13.905 220 ARG CCC CA 1
ATOM 5549 C C . ARG C 1 198 ? -7.732 -9.977 40.505 1.000 13.586 220 ARG CCC C 1
ATOM 5550 O O . ARG C 1 198 ? -7.422 -9.227 41.444 1.000 13.135 220 ARG CCC O 1
ATOM 5558 N N . TYR C 1 199 ? -6.864 -10.428 39.595 1.000 13.371 221 TYR CCC N 1
ATOM 5559 C CA . TYR C 1 199 ? -5.476 -9.926 39.545 1.000 13.166 221 TYR CCC CA 1
ATOM 5560 C C . TYR C 1 199 ? -5.178 -9.407 38.135 1.000 12.800 221 TYR CCC C 1
ATOM 5561 O O . TYR C 1 199 ? -5.782 -9.845 37.151 1.000 13.013 221 TYR CCC O 1
ATOM 5570 N N . PHE C 1 200 ? -4.216 -8.509 38.078 1.000 13.505 222 PHE CCC N 1
ATOM 5571 C CA . PHE C 1 200 ? -3.809 -7.762 36.874 1.000 13.815 222 PHE CCC CA 1
ATOM 5572 C C . PHE C 1 200 ? -2.318 -7.517 36.987 1.000 14.357 222 PHE CCC C 1
ATOM 5573 O O . PHE C 1 200 ? -1.881 -7.089 38.054 1.000 15.342 222 PHE CCC O 1
ATOM 5581 N N . GLY C 1 201 ? -1.552 -7.729 35.922 1.000 13.905 223 GLY CCC N 1
ATOM 5582 C CA . GLY C 1 201 ? -0.133 -7.421 36.018 1.000 15.806 223 GLY CCC CA 1
ATOM 5583 C C . GLY C 1 201 ? 0.478 -7.231 34.654 1.000 15.395 223 GLY CCC C 1
ATOM 5584 O O . GLY C 1 201 ? -0.134 -7.603 33.608 1.000 13.994 223 GLY CCC O 1
ATOM 5585 N N . ASN C 1 202 ? 1.652 -6.636 34.661 1.000 15.464 224 ASN CCC N 1
ATOM 5586 C CA . ASN C 1 202 ? 2.445 -6.540 33.424 1.000 17.273 224 ASN CCC CA 1
ATOM 5587 C C . ASN C 1 202 ? 3.915 -6.597 33.789 1.000 16.025 224 ASN CCC C 1
ATOM 5588 O O . ASN C 1 202 ? 4.310 -6.144 34.859 1.000 17.297 224 ASN CCC O 1
ATOM 5593 N N . TYR C 1 203 ? 4.692 -7.151 32.882 1.000 14.594 225 TYR CCC N 1
ATOM 5594 C CA . TYR C 1 203 ? 6.149 -7.323 33.004 1.000 14.438 225 TYR CCC CA 1
ATOM 5595 C C . TYR C 1 203 ? 6.789 -6.747 31.745 1.000 13.238 225 TYR CCC C 1
ATOM 5596 O O . TYR C 1 203 ? 6.257 -6.950 30.651 1.000 13.832 225 TYR CCC O 1
ATOM 5605 N N . TYR C 1 204 ? 7.925 -6.082 31.896 1.000 14.020 226 TYR CCC N 1
ATOM 5606 C CA . TYR C 1 204 ? 8.721 -5.539 30.769 1.000 16.938 226 TYR CCC CA 1
ATOM 5607 C C . TYR C 1 204 ? 10.172 -5.748 31.196 1.000 16.422 226 TYR CCC C 1
ATOM 5608 O O . TYR C 1 204 ? 10.557 -5.221 32.246 1.000 17.096 226 TYR CCC O 1
ATOM 5617 N N . GLY C 1 205 ? 10.947 -6.531 30.448 1.000 14.613 227 GLY CCC N 1
ATOM 5618 C CA . GLY C 1 205 ? 12.313 -6.903 30.849 1.000 13.766 227 GLY CCC CA 1
ATOM 5619 C C . GLY C 1 205 ? 13.346 -5.912 30.367 1.000 14.050 227 GLY CCC C 1
ATOM 5620 O O . GLY C 1 205 ? 13.029 -4.728 30.155 1.000 12.869 227 GLY CCC O 1
ATOM 5621 N N . GLY C 1 206 ? 14.561 -6.415 30.185 1.000 14.481 228 GLY CCC N 1
ATOM 5622 C CA . GLY C 1 206 ? 15.730 -5.637 29.763 1.000 14.799 228 GLY CCC CA 1
ATOM 5623 C C . GLY C 1 206 ? 16.572 -5.176 30.933 1.000 14.837 228 GLY CCC C 1
ATOM 5624 O O . GLY C 1 206 ? 16.078 -5.115 32.091 1.000 14.592 228 GLY CCC O 1
ATOM 5625 N N . LEU C 1 207 ? 17.840 -4.882 30.643 1.000 14.379 229 LEU CCC N 1
ATOM 5626 C CA . LEU C 1 207 ? 18.821 -4.403 31.643 1.000 14.971 229 LEU CCC CA 1
ATOM 5627 C C . LEU C 1 207 ? 18.679 -2.899 31.889 1.000 14.701 229 LEU CCC C 1
ATOM 5628 O O . LEU C 1 207 ? 18.800 -2.447 33.074 1.000 15.348 229 LEU CCC O 1
ATOM 5633 N N . THR C 1 208 ? 18.432 -2.098 30.849 1.000 15.057 230 THR CCC N 1
ATOM 5634 C CA . THR C 1 208 ? 18.419 -0.617 30.980 1.000 15.744 230 THR CCC CA 1
ATOM 5635 C C . THR C 1 208 ? 17.134 -0.025 30.385 1.000 14.225 230 THR CCC C 1
ATOM 5636 O O . THR C 1 208 ? 17.116 1.166 30.079 1.000 14.982 230 THR CCC O 1
ATOM 5640 N N . THR C 1 209 ? 16.073 -0.814 30.277 1.000 13.807 231 THR CCC N 1
ATOM 5641 C CA . THR C 1 209 ? 14.789 -0.328 29.711 1.000 14.600 231 THR CCC CA 1
ATOM 5642 C C . THR C 1 209 ? 14.261 0.862 30.512 1.000 15.022 231 THR CCC C 1
ATOM 5643 O O . THR C 1 209 ? 14.269 0.838 31.741 1.000 14.960 231 THR CCC O 1
ATOM 5647 N N . PRO C 1 210 ? 13.733 1.922 29.867 1.000 14.559 232 PRO CCC N 1
ATOM 5648 C CA . PRO C 1 210 ? 13.130 3.018 30.615 1.000 14.708 232 PRO CCC CA 1
ATOM 5649 C C . PRO C 1 210 ? 11.838 2.572 31.280 1.000 14.362 232 PRO CCC C 1
ATOM 5650 O O . PRO C 1 210 ? 11.001 1.947 30.637 1.000 15.410 232 PRO CCC O 1
ATOM 5654 N N . PRO C 1 211 ? 11.632 2.918 32.563 1.000 14.540 233 PRO CCC N 1
ATOM 5655 C CA . PRO C 1 211 ? 10.369 2.637 33.244 1.000 14.572 233 PRO CCC CA 1
ATOM 5656 C C . PRO C 1 211 ? 9.271 3.546 32.687 1.000 14.953 233 PRO CCC C 1
ATOM 5657 O O . PRO C 1 211 ? 9.567 4.677 32.290 1.000 14.263 233 PRO CCC O 1
ATOM 5661 N N . VAL C 1 212 ? 8.032 3.056 32.700 1.000 13.982 234 VAL CCC N 1
ATOM 5662 C CA . VAL C 1 212 ? 6.833 3.803 32.228 1.000 14.694 234 VAL CCC CA 1
ATOM 5663 C C . VAL C 1 212 ? 5.754 3.699 33.309 1.000 15.364 234 VAL CCC C 1
ATOM 5664 O O . VAL C 1 212 ? 5.561 2.612 33.877 1.000 15.724 234 VAL CCC O 1
ATOM 5668 N N . LEU C 1 213 ? 5.089 4.810 33.606 1.000 15.362 235 LEU CCC N 1
ATOM 5669 C CA . LEU C 1 213 ? 3.966 4.811 34.560 1.000 15.953 235 LEU CCC CA 1
ATOM 5670 C C . LEU C 1 213 ? 2.945 5.860 34.153 1.000 16.862 235 LEU CCC C 1
ATOM 5671 O O . LEU C 1 213 ? 3.344 6.946 33.721 1.000 17.305 235 LEU CCC O 1
ATOM 5676 N N . THR C 1 214 ? 1.671 5.527 34.295 1.000 17.497 236 THR CCC N 1
ATOM 5677 C CA . THR C 1 214 ? 0.586 6.539 34.233 1.000 18.738 236 THR CCC CA 1
ATOM 5678 C C . THR C 1 214 ? -0.003 6.684 35.632 1.000 19.623 236 THR CCC C 1
ATOM 5679 O O . THR C 1 214 ? 0.104 5.761 36.468 1.000 20.958 236 THR CCC O 1
ATOM 5683 N N . PHE C 1 215 ? -0.608 7.833 35.899 1.000 20.745 237 PHE CCC N 1
ATOM 5684 C CA . PHE C 1 215 ? -1.253 8.081 37.207 1.000 20.078 237 PHE CCC CA 1
ATOM 5685 C C . PHE C 1 215 ? -2.431 9.013 36.954 1.000 21.193 237 PHE CCC C 1
ATOM 5686 O O . PHE C 1 215 ? -2.415 9.856 36.023 1.000 20.422 237 PHE CCC O 1
ATOM 5694 N N . THR C 1 216 ? -3.498 8.779 37.703 1.000 19.168 238 THR CCC N 1
ATOM 5695 C CA . THR C 1 216 ? -4.731 9.580 37.593 1.000 18.642 238 THR CCC CA 1
ATOM 5696 C C . THR C 1 216 ? -5.596 9.188 38.772 1.000 19.800 238 THR CCC C 1
ATOM 5697 O O . THR C 1 216 ? -5.290 8.146 39.426 1.000 23.498 238 THR CCC O 1
ATOM 5701 N N . ASN C 1 217 ? -6.627 9.979 39.040 1.000 16.030 239 ASN CCC N 1
ATOM 5702 C CA . ASN C 1 217 ? -7.677 9.573 39.995 1.000 15.782 239 ASN CCC CA 1
ATOM 5703 C C . ASN C 1 217 ? -9.001 9.381 39.243 1.000 15.855 239 ASN CCC C 1
ATOM 5704 O O . ASN C 1 217 ? -10.043 9.385 39.897 1.000 16.113 239 ASN CCC O 1
ATOM 5709 N N . THR C 1 218 ? -8.985 9.181 37.919 1.000 15.772 240 THR CCC N 1
ATOM 5710 C CA . THR C 1 218 ? -10.222 9.115 37.102 1.000 16.806 240 THR CCC CA 1
ATOM 5711 C C . THR C 1 218 ? -10.491 7.716 36.539 1.000 16.699 240 THR CCC C 1
ATOM 5712 O O . THR C 1 218 ? -11.522 7.580 35.857 1.000 18.294 240 THR CCC O 1
ATOM 5716 N N . VAL C 1 219 ? -9.629 6.739 36.811 1.000 15.948 241 VAL CCC N 1
ATOM 5717 C CA . VAL C 1 219 ? -9.744 5.384 36.191 1.000 17.804 241 VAL CCC CA 1
ATOM 5718 C C . VAL C 1 219 ? -10.212 4.398 37.255 1.000 16.856 241 VAL CCC C 1
ATOM 5719 O O . VAL C 1 219 ? -9.526 4.233 38.253 1.000 17.370 241 VAL CCC O 1
ATOM 5723 N N . THR C 1 220 ? -11.340 3.748 36.995 1.000 17.756 242 THR CCC N 1
ATOM 5724 C CA . THR C 1 220 ? -11.917 2.681 37.836 1.000 18.322 242 THR CCC CA 1
ATOM 5725 C C . THR C 1 220 ? -11.673 1.328 37.167 1.000 18.780 242 THR CCC C 1
ATOM 5726 O O . THR C 1 220 ? -11.991 1.173 35.977 1.000 21.059 242 THR CCC O 1
ATOM 5730 N N . THR C 1 221 ? -11.125 0.375 37.907 1.000 18.238 243 THR CCC N 1
ATOM 5731 C CA . THR C 1 221 ? -11.030 -1.043 37.483 1.000 18.395 243 THR CCC CA 1
ATOM 5732 C C . THR C 1 221 ? -12.267 -1.775 38.009 1.000 17.957 243 THR CCC C 1
ATOM 5733 O O . THR C 1 221 ? -12.443 -1.829 39.227 1.000 16.937 243 THR CCC O 1
ATOM 5737 N N . ILE C 1 222 ? -13.086 -2.340 37.128 1.000 18.863 244 ILE CCC N 1
ATOM 5738 C CA . ILE C 1 222 ? -14.295 -3.137 37.486 1.000 19.713 244 ILE CCC CA 1
ATOM 5739 C C . ILE C 1 222 ? -13.839 -4.525 37.977 1.000 18.704 244 ILE CCC C 1
ATOM 5740 O O . ILE C 1 222 ? -12.898 -5.115 37.388 1.000 19.809 244 ILE CCC O 1
ATOM 5745 N N . LEU C 1 223 ? -14.423 -5.028 39.063 1.000 16.427 245 LEU CCC N 1
ATOM 5746 C CA . LEU C 1 223 ? -14.007 -6.328 39.639 1.000 15.700 245 LEU CCC CA 1
ATOM 5747 C C . LEU C 1 223 ? -15.113 -7.368 39.463 1.000 15.857 245 LEU CCC C 1
ATOM 5748 O O . LEU C 1 223 ? -14.930 -8.502 39.909 1.000 16.589 245 LEU CCC O 1
ATOM 5753 N N . LEU C 1 224 ? -16.248 -6.983 38.879 1.000 17.283 246 LEU CCC N 1
ATOM 5754 C CA . LEU C 1 224 ? -17.389 -7.899 38.652 1.000 17.964 246 LEU CCC CA 1
ATOM 5755 C C . LEU C 1 224 ? -16.977 -8.897 37.569 1.000 19.872 246 LEU CCC C 1
ATOM 5756 O O . LEU C 1 224 ? -16.255 -8.483 36.622 1.000 20.821 246 LEU CCC O 1
ATOM 5761 N N . ASP C 1 225 ? -17.356 -10.153 37.750 1.000 21.425 247 ASP CCC N 1
ATOM 5762 C CA . ASP C 1 225 ? -17.116 -11.245 36.772 1.000 24.106 247 ASP CCC CA 1
ATOM 5763 C C . ASP C 1 225 ? -18.177 -11.158 35.673 1.000 25.175 247 ASP CCC C 1
ATOM 5764 O O . ASP C 1 225 ? -18.981 -10.213 35.681 1.000 23.310 247 ASP CCC O 1
ATOM 5769 N N . GLU C 1 226 ? -18.198 -12.135 34.759 1.000 28.680 248 GLU CCC N 1
ATOM 5770 C CA . GLU C 1 226 ? -19.128 -12.131 33.599 1.000 33.169 248 GLU CCC CA 1
ATOM 5771 C C . GLU C 1 226 ? -20.581 -12.233 34.087 1.000 33.899 248 GLU CCC C 1
ATOM 5772 O O . GLU C 1 226 ? -21.486 -11.900 33.299 1.000 37.905 248 GLU CCC O 1
ATOM 5775 N N . ASN C 1 227 ? -20.817 -12.645 35.337 1.000 33.447 249 ASN CCC N 1
ATOM 5776 C CA . ASN C 1 227 ? -22.190 -12.771 35.895 1.000 31.856 249 ASN CCC CA 1
ATOM 5777 C C . ASN C 1 227 ? -22.554 -11.551 36.753 1.000 29.779 249 ASN CCC C 1
ATOM 5778 O O . ASN C 1 227 ? -23.632 -11.573 37.367 1.000 30.114 249 ASN CCC O 1
ATOM 5783 N N . GLY C 1 228 ? -21.716 -10.513 36.789 1.000 26.313 250 GLY CCC N 1
ATOM 5784 C CA . GLY C 1 228 ? -21.984 -9.301 37.590 1.000 24.759 250 GLY CCC CA 1
ATOM 5785 C C . GLY C 1 228 ? -21.670 -9.499 39.068 1.000 22.856 250 GLY CCC C 1
ATOM 5786 O O . GLY C 1 228 ? -22.201 -8.728 39.890 1.000 21.557 250 GLY CCC O 1
ATOM 5787 N N . VAL C 1 229 ? -20.814 -10.467 39.413 1.000 21.076 251 VAL CCC N 1
ATOM 5788 C CA . VAL C 1 229 ? -20.468 -10.754 40.840 1.000 19.403 251 VAL CCC CA 1
ATOM 5789 C C . VAL C 1 229 ? -18.998 -10.418 41.073 1.000 17.624 251 VAL CCC C 1
ATOM 5790 O O . VAL C 1 229 ? -18.115 -10.892 40.344 1.000 17.373 251 VAL CCC O 1
ATOM 5794 N N . GLY C 1 230 ? -18.748 -9.578 42.067 1.000 16.199 252 GLY CCC N 1
ATOM 5795 C CA . GLY C 1 230 ? -17.391 -9.248 42.499 1.000 15.313 252 GLY CCC CA 1
ATOM 5796 C C . GLY C 1 230 ? -16.855 -10.250 43.504 1.000 14.816 252 GLY CCC C 1
ATOM 5797 O O . GLY C 1 230 ? -17.586 -11.121 43.985 1.000 15.145 252 GLY CCC O 1
ATOM 5798 N N . PRO C 1 231 ? -15.566 -10.137 43.884 1.000 14.535 253 PRO CCC N 1
ATOM 5799 C CA . PRO C 1 231 ? -15.046 -10.927 44.997 1.000 15.351 253 PRO CCC CA 1
ATOM 5800 C C . PRO C 1 231 ? -15.898 -10.758 46.265 1.000 15.147 253 PRO CCC C 1
ATOM 5801 O O . PRO C 1 231 ? -16.296 -9.636 46.595 1.000 16.011 253 PRO CCC O 1
ATOM 5805 N N . LEU C 1 232 ? -16.178 -11.867 46.941 1.000 14.649 254 LEU CCC N 1
ATOM 5806 C CA . LEU C 1 232 ? -17.000 -11.878 48.177 1.000 15.701 254 LEU CCC CA 1
ATOM 5807 C C . LEU C 1 232 ? -16.076 -12.082 49.365 1.000 15.370 254 LEU CCC C 1
ATOM 5808 O O . LEU C 1 232 ? -15.314 -13.051 49.387 1.000 15.017 254 LEU CCC O 1
ATOM 5813 N N . CYS C 1 233 ? -16.153 -11.181 50.329 1.000 15.435 255 CYS CCC N 1
ATOM 5814 C CA . CYS C 1 233 ? -15.141 -11.069 51.395 1.000 16.295 255 CYS CCC CA 1
ATOM 5815 C C . CYS C 1 233 ? -15.446 -12.059 52.517 1.000 20.299 255 CYS CCC C 1
ATOM 5816 O O . CYS C 1 233 ? -16.302 -11.775 53.380 1.000 21.034 255 CYS CCC O 1
ATOM 5819 N N . LYS C 1 234 ? -14.741 -13.184 52.501 1.000 21.200 256 LYS CCC N 1
ATOM 5820 C CA . LYS C 1 234 ? -14.914 -14.267 53.501 1.000 24.107 256 LYS CCC CA 1
ATOM 5821 C C . LYS C 1 234 ? -14.371 -13.763 54.829 1.000 22.978 256 LYS CCC C 1
ATOM 5822 O O . LYS C 1 234 ? -13.342 -13.059 54.830 1.000 24.301 256 LYS CCC O 1
ATOM 5828 N N . GLY C 1 235 ? -15.100 -14.020 55.907 1.000 23.077 257 GLY CCC N 1
ATOM 5829 C CA . GLY C 1 235 ? -14.702 -13.546 57.240 1.000 23.094 257 GLY CCC CA 1
ATOM 5830 C C . GLY C 1 235 ? -14.622 -12.036 57.316 1.000 21.195 257 GLY CCC C 1
ATOM 5831 O O . GLY C 1 235 ? -13.933 -11.543 58.222 1.000 22.566 257 GLY CCC O 1
ATOM 5832 N N . ASP C 1 236 ? -15.292 -11.299 56.413 1.000 19.734 258 ASP CCC N 1
ATOM 5833 C CA . ASP C 1 236 ? -15.332 -9.817 56.455 1.000 20.212 258 ASP CCC CA 1
ATOM 5834 C C . ASP C 1 236 ? -13.908 -9.254 56.401 1.000 18.185 258 ASP CCC C 1
ATOM 5835 O O . ASP C 1 236 ? -13.626 -8.246 57.069 1.000 18.468 258 ASP CCC O 1
ATOM 5840 N N . GLY C 1 237 ? -13.060 -9.851 55.567 1.000 17.250 259 GLY CCC N 1
ATOM 5841 C CA . GLY C 1 237 ? -11.720 -9.320 55.275 1.000 16.861 259 GLY CCC CA 1
ATOM 5842 C C . GLY C 1 237 ? -11.578 -9.043 53.791 1.000 14.402 259 GLY CCC C 1
ATOM 5843 O O . GLY C 1 237 ? -12.071 -9.863 52.984 1.000 15.796 259 GLY CCC O 1
ATOM 5844 N N . LEU C 1 238 ? -10.935 -7.937 53.465 1.000 15.443 260 LEU CCC N 1
ATOM 5845 C CA . LEU C 1 238 ? -10.577 -7.571 52.072 1.000 15.311 260 LEU CCC CA 1
ATOM 5846 C C . LEU C 1 238 ? -9.082 -7.822 51.878 1.000 14.406 260 LEU CCC C 1
ATOM 5847 O O . LEU C 1 238 ? -8.275 -7.296 52.642 1.000 15.009 260 LEU CCC O 1
ATOM 5852 N N . PHE C 1 239 ? -8.736 -8.599 50.863 1.000 13.678 261 PHE CCC N 1
ATOM 5853 C CA . PHE C 1 239 ? -7.343 -9.047 50.622 1.000 13.590 261 PHE CCC CA 1
ATOM 5854 C C . PHE C 1 239 ? -6.769 -8.271 49.440 1.000 12.800 261 PHE CCC C 1
ATOM 5855 O O . PHE C 1 239 ? -7.288 -8.366 48.314 1.000 13.558 261 PHE CCC O 1
ATOM 5863 N N . LEU C 1 240 ? -5.740 -7.488 49.733 1.000 13.216 262 LEU CCC N 1
ATOM 5864 C CA . LEU C 1 240 ? -5.010 -6.666 48.751 1.000 13.715 262 LEU CCC CA 1
ATOM 5865 C C . LEU C 1 240 ? -3.606 -7.233 48.584 1.000 14.312 262 LEU CCC C 1
ATOM 5866 O O . LEU C 1 240 ? -2.953 -7.572 49.586 1.000 13.689 262 LEU CCC O 1
ATOM 5871 N N . SER C 1 241 ? -3.134 -7.304 47.342 1.000 14.467 263 SER CCC N 1
ATOM 5872 C CA . SER C 1 241 ? -1.786 -7.825 47.030 1.000 15.184 263 SER CCC CA 1
ATOM 5873 C C . SER C 1 241 ? -1.180 -6.952 45.947 1.000 13.616 263 SER CCC C 1
ATOM 5874 O O . SER C 1 241 ? -1.927 -6.503 45.087 1.000 13.508 263 SER CCC O 1
ATOM 5877 N N . CYS C 1 242 ? 0.132 -6.755 45.952 1.000 13.170 264 CYS CCC N 1
ATOM 5878 C CA . CYS C 1 242 ? 0.763 -6.050 44.824 1.000 14.018 264 CYS CCC CA 1
ATOM 5879 C C . CYS C 1 242 ? 2.262 -6.262 44.819 1.000 14.129 264 CYS CCC C 1
ATOM 5880 O O . CYS C 1 242 ? 2.825 -6.802 45.789 1.000 13.949 264 CYS CCC O 1
ATOM 5883 N N . CYS C 1 243 ? 2.867 -5.866 43.713 1.000 14.508 265 CYS CCC N 1
ATOM 5884 C CA . CYS C 1 243 ? 4.319 -5.663 43.618 1.000 14.663 265 CYS CCC CA 1
ATOM 5885 C C . CYS C 1 243 ? 4.550 -4.633 42.518 1.000 14.002 265 CYS CCC C 1
ATOM 5886 O O . CYS C 1 243 ? 3.859 -4.714 41.497 1.000 14.994 265 CYS CCC O 1
ATOM 5889 N N . ASP C 1 244 ? 5.435 -3.668 42.741 1.000 12.975 266 ASP CCC N 1
ATOM 5890 C CA . ASP C 1 244 ? 5.677 -2.569 41.773 1.000 13.269 266 ASP CCC CA 1
ATOM 5891 C C . ASP C 1 244 ? 7.173 -2.289 41.705 1.000 13.330 266 ASP CCC C 1
ATOM 5892 O O . ASP C 1 244 ? 7.634 -1.323 42.336 1.000 14.437 266 ASP CCC O 1
ATOM 5897 N N . VAL C 1 245 ? 7.905 -3.166 41.004 1.000 12.725 267 VAL CCC N 1
ATOM 5898 C CA . VAL C 1 245 ? 9.353 -2.990 40.736 1.000 12.396 267 VAL CCC CA 1
ATOM 5899 C C . VAL C 1 245 ? 9.503 -2.023 39.556 1.000 13.195 267 VAL CCC C 1
ATOM 5900 O O . VAL C 1 245 ? 8.965 -2.286 38.484 1.000 12.621 267 VAL CCC O 1
ATOM 5904 N N . MET C 1 246 ? 10.255 -0.955 39.732 1.000 12.954 268 MET CCC N 1
ATOM 5905 C CA . MET C 1 246 ? 10.447 0.096 38.709 1.000 13.999 268 MET CCC CA 1
ATOM 5906 C C . MET C 1 246 ? 11.747 -0.104 37.936 1.000 14.146 268 MET CCC C 1
ATOM 5907 O O . MET C 1 246 ? 11.951 0.616 36.972 1.000 16.442 268 MET CCC O 1
ATOM 5912 N N . GLY C 1 247 ? 12.617 -0.998 38.396 1.000 13.213 269 GLY CCC N 1
ATOM 5913 C CA . GLY C 1 247 ? 13.943 -1.221 37.819 1.000 13.268 269 GLY CCC CA 1
ATOM 5914 C C . GLY C 1 247 ? 15.013 -1.180 38.881 1.000 12.656 269 GLY CCC C 1
ATOM 5915 O O . GLY C 1 247 ? 14.712 -1.436 40.059 1.000 12.783 269 GLY CCC O 1
ATOM 5916 N N . TRP C 1 248 ? 16.231 -0.896 38.465 1.000 12.610 270 TRP CCC N 1
ATOM 5917 C CA . TRP C 1 248 ? 17.417 -0.886 39.355 1.000 12.935 270 TRP CCC CA 1
ATOM 5918 C C . TRP C 1 248 ? 17.973 0.528 39.442 1.000 13.085 270 TRP CCC C 1
ATOM 5919 O O . TRP C 1 248 ? 18.085 1.242 38.405 1.000 13.503 270 TRP CCC O 1
ATOM 5930 N N . PHE C 1 249 ? 18.357 0.866 40.662 1.000 13.464 271 PHE CCC N 1
ATOM 5931 C CA . PHE C 1 249 ? 19.118 2.070 41.033 1.000 13.793 271 PHE CCC CA 1
ATOM 5932 C C . PHE C 1 249 ? 20.608 1.737 41.074 1.000 13.518 271 PHE CCC C 1
ATOM 5933 O O . PHE C 1 249 ? 20.955 0.660 41.598 1.000 14.951 271 PHE CCC O 1
ATOM 5941 N N . THR C 1 250 ? 21.456 2.645 40.588 1.000 13.240 272 THR CCC N 1
ATOM 5942 C CA . THR C 1 250 ? 22.930 2.477 40.723 1.000 14.053 272 THR CCC CA 1
ATOM 5943 C C . THR C 1 250 ? 23.502 3.680 41.467 1.000 15.023 272 THR CCC C 1
ATOM 5944 O O . THR C 1 250 ? 23.514 4.784 40.929 1.000 15.469 272 THR CCC O 1
ATOM 5948 N N . ALA C 1 251 ? 23.969 3.445 42.683 1.000 15.331 273 ALA CCC N 1
ATOM 5949 C CA . ALA C 1 251 ? 24.624 4.499 43.495 1.000 15.335 273 ALA CCC CA 1
ATOM 5950 C C . ALA C 1 251 ? 26.000 4.826 42.918 1.000 16.220 273 ALA CCC C 1
ATOM 5951 O O . ALA C 1 251 ? 26.640 3.947 42.288 1.000 16.748 273 ALA CCC O 1
ATOM 5953 N N . GLY C 1 252 ? 26.474 6.032 43.197 1.000 15.759 274 GLY CCC N 1
ATOM 5954 C CA . GLY C 1 252 ? 27.772 6.515 42.689 1.000 16.425 274 GLY CCC CA 1
ATOM 5955 C C . GLY C 1 252 ? 28.960 5.859 43.372 1.000 18.271 274 GLY CCC C 1
ATOM 5956 O O . GLY C 1 252 ? 30.087 6.133 42.903 1.000 18.938 274 GLY CCC O 1
ATOM 5957 N N . SER C 1 253 ? 28.730 5.045 44.413 1.000 18.785 275 SER CCC N 1
ATOM 5958 C CA . SER C 1 253 ? 29.763 4.291 45.178 1.000 18.838 275 SER CCC CA 1
ATOM 5959 C C . SER C 1 253 ? 30.314 3.108 44.376 1.000 20.710 275 SER CCC C 1
ATOM 5960 O O . SER C 1 253 ? 31.241 2.449 44.877 1.000 19.988 275 SER CCC O 1
ATOM 5963 N N . GLY C 1 254 ? 29.736 2.781 43.218 1.000 19.224 276 GLY CCC N 1
ATOM 5964 C CA . GLY C 1 254 ? 30.184 1.616 42.439 1.000 18.950 276 GLY CCC CA 1
ATOM 5965 C C . GLY C 1 254 ? 29.310 1.327 41.238 1.000 17.675 276 GLY CCC C 1
ATOM 5966 O O . GLY C 1 254 ? 28.703 2.266 40.697 1.000 19.019 276 GLY CCC O 1
ATOM 5967 N N . THR C 1 255 ? 29.286 0.063 40.824 1.000 17.733 277 THR CCC N 1
ATOM 5968 C CA . THR C 1 255 ? 28.421 -0.442 39.732 1.000 17.090 277 THR CCC CA 1
ATOM 5969 C C . THR C 1 255 ? 27.388 -1.414 40.290 1.000 15.815 277 THR CCC C 1
ATOM 5970 O O . THR C 1 255 ? 26.579 -1.925 39.465 1.000 16.630 277 THR CCC O 1
ATOM 5974 N N . HIS C 1 256 ? 27.372 -1.669 41.602 1.000 16.305 278 HIS CCC N 1
ATOM 5975 C CA . HIS C 1 256 ? 26.358 -2.554 42.228 1.000 15.268 278 HIS CCC CA 1
ATOM 5976 C C . HIS C 1 256 ? 25.008 -1.869 42.108 1.000 15.025 278 HIS CCC C 1
ATOM 5977 O O . HIS C 1 256 ? 24.976 -0.636 42.155 1.000 16.505 278 HIS CCC O 1
ATOM 5984 N N . GLN C 1 257 ? 23.959 -2.665 41.939 1.000 14.179 279 GLN CCC N 1
ATOM 5985 C CA . GLN C 1 257 ? 22.603 -2.136 41.677 1.000 13.932 279 GLN CCC CA 1
ATOM 5986 C C . GLN C 1 257 ? 21.644 -2.637 42.745 1.000 13.684 279 GLN CCC C 1
ATOM 5987 O O . GLN C 1 257 ? 21.901 -3.688 43.389 1.000 14.305 279 GLN CCC O 1
ATOM 5993 N N . ARG C 1 258 ? 20.579 -1.864 42.935 1.000 13.189 280 ARG CCC N 1
ATOM 5994 C CA . ARG C 1 258 ? 19.486 -2.165 43.898 1.000 12.594 280 ARG CCC CA 1
ATOM 5995 C C . ARG C 1 258 ? 18.166 -2.127 43.154 1.000 13.040 280 ARG CCC C 1
ATOM 5996 O O . ARG C 1 258 ? 17.957 -1.183 42.369 1.000 13.040 280 ARG CCC O 1
ATOM 6004 N N . PHE C 1 259 ? 17.298 -3.081 43.431 1.000 12.841 281 PHE CCC N 1
ATOM 6005 C CA . PHE C 1 259 ? 15.881 -2.956 43.028 1.000 12.953 281 PHE CCC CA 1
ATOM 6006 C C . PHE C 1 259 ? 15.314 -1.684 43.660 1.000 13.255 281 PHE CCC C 1
ATOM 6007 O O . PHE C 1 259 ? 15.612 -1.362 44.812 1.000 13.230 281 PHE CCC O 1
ATOM 6015 N N . ARG C 1 260 ? 14.476 -0.969 42.921 1.000 13.066 282 ARG CCC N 1
ATOM 6016 C CA . ARG C 1 260 ? 13.677 0.154 43.475 1.000 13.701 282 ARG CCC CA 1
ATOM 6017 C C . ARG C 1 260 ? 12.200 -0.125 43.226 1.000 13.673 282 ARG CCC C 1
ATOM 6018 O O . ARG C 1 260 ? 11.838 -0.486 42.090 1.000 13.298 282 ARG CCC O 1
ATOM 6026 N N . GLY C 1 261 ? 11.381 -0.004 44.267 1.000 13.134 283 GLY CCC N 1
ATOM 6027 C CA . GLY C 1 261 ? 9.932 -0.201 44.191 1.000 13.365 283 GLY CCC CA 1
ATOM 6028 C C . GLY C 1 261 ? 9.194 1.023 44.674 1.000 13.303 283 GLY CCC C 1
ATOM 6029 O O . GLY C 1 261 ? 9.816 1.896 45.332 1.000 13.619 283 GLY CCC O 1
ATOM 6030 N N . LEU C 1 262 ? 7.908 1.099 44.354 1.000 12.230 284 LEU CCC N 1
ATOM 6031 C CA . LEU C 1 262 ? 7.064 2.232 44.799 1.000 13.009 284 LEU CCC CA 1
ATOM 6032 C C . LEU C 1 262 ? 5.817 1.703 45.481 1.000 12.412 284 LEU CCC C 1
ATOM 6033 O O . LEU C 1 262 ? 5.362 0.597 45.192 1.000 13.308 284 LEU CCC O 1
ATOM 6038 N N . PRO C 1 263 ? 5.231 2.508 46.388 1.000 12.539 285 PRO CCC N 1
ATOM 6039 C CA . PRO C 1 263 ? 3.989 2.134 47.052 1.000 12.943 285 PRO CCC CA 1
ATOM 6040 C C . PRO C 1 263 ? 2.807 2.162 46.092 1.000 12.470 285 PRO CCC C 1
ATOM 6041 O O . PRO C 1 263 ? 2.830 2.851 45.076 1.000 12.906 285 PRO CCC O 1
ATOM 6045 N N . ARG C 1 264 ? 1.788 1.412 46.464 1.000 12.270 286 ARG CCC N 1
ATOM 6046 C CA . ARG C 1 264 ? 0.517 1.367 45.734 1.000 12.585 286 ARG CCC CA 1
ATOM 6047 C C . ARG C 1 264 ? -0.645 1.691 46.655 1.000 12.633 286 ARG CCC C 1
ATOM 6048 O O . ARG C 1 264 ? -0.752 1.147 47.745 1.000 13.609 286 ARG CCC O 1
ATOM 6056 N N . TYR C 1 265 ? -1.504 2.573 46.164 1.000 13.061 287 TYR CCC N 1
ATOM 6057 C CA . TYR C 1 265 ? -2.779 2.957 46.796 1.000 13.429 287 TYR CCC CA 1
ATOM 6058 C C . TYR C 1 265 ? -3.899 2.127 46.212 1.000 12.958 287 TYR CCC C 1
ATOM 6059 O O . TYR C 1 265 ? -3.927 1.892 44.992 1.000 13.162 287 TYR CCC O 1
ATOM 6068 N N . PHE C 1 266 ? -4.838 1.742 47.069 1.000 12.815 288 PHE CCC N 1
ATOM 6069 C CA . PHE C 1 266 ? -6.109 1.099 46.678 1.000 13.026 288 PHE CCC CA 1
ATOM 6070 C C . PHE C 1 266 ? -7.254 1.881 47.303 1.000 14.258 288 PHE CCC C 1
ATOM 6071 O O . PHE C 1 266 ? -7.162 2.222 48.481 1.000 14.212 288 PHE CCC O 1
ATOM 6079 N N . ASN C 1 267 ? -8.310 2.112 46.539 1.000 13.909 289 ASN CCC N 1
ATOM 6080 C CA . ASN C 1 267 ? -9.633 2.535 47.072 1.000 14.739 289 ASN CCC CA 1
ATOM 6081 C C . ASN C 1 267 ? -10.676 1.611 46.460 1.000 13.859 289 ASN CCC C 1
ATOM 6082 O O . ASN C 1 267 ? -10.950 1.730 45.247 1.000 14.290 289 ASN CCC O 1
ATOM 6087 N N . VAL C 1 268 ? -11.116 0.643 47.249 1.000 15.036 290 VAL CCC N 1
ATOM 6088 C CA . VAL C 1 268 ? -12.058 -0.406 46.788 1.000 14.223 290 VAL CCC CA 1
ATOM 6089 C C . VAL C 1 268 ? -13.466 0.008 47.195 1.000 14.939 290 VAL CCC C 1
ATOM 6090 O O . VAL C 1 268 ? -13.696 0.303 48.412 1.000 14.249 290 VAL CCC O 1
ATOM 6094 N N . GLN C 1 269 ? -14.385 -0.006 46.237 1.000 14.377 291 GLN CCC N 1
ATOM 6095 C CA . GLN C 1 269 ? -15.829 0.180 46.505 1.000 15.756 291 GLN CCC CA 1
ATOM 6096 C C . GLN C 1 269 ? -16.430 -1.188 46.792 1.000 15.714 291 GLN CCC C 1
ATOM 6097 O O . GLN C 1 269 ? -16.302 -2.082 45.933 1.000 14.607 291 GLN CCC O 1
ATOM 6103 N N . LEU C 1 270 ? -17.054 -1.357 47.955 1.000 15.317 292 LEU CCC N 1
ATOM 6104 C CA . LEU C 1 270 ? -17.760 -2.623 48.274 1.000 15.675 292 LEU CCC CA 1
ATOM 6105 C C . LEU C 1 270 ? -19.242 -2.337 48.452 1.000 15.540 292 LEU CCC C 1
ATOM 6106 O O . LEU C 1 270 ? -19.609 -1.220 48.841 1.000 16.356 292 LEU CCC O 1
ATOM 6111 N N . ARG C 1 271 ? -20.064 -3.333 48.145 1.000 14.931 293 ARG CCC N 1
ATOM 6112 C CA . ARG C 1 271 ? -21.516 -3.255 48.395 1.000 15.638 293 ARG CCC CA 1
ATOM 6113 C C . ARG C 1 271 ? -21.950 -4.491 49.170 1.000 15.198 293 ARG CCC C 1
ATOM 6114 O O . ARG C 1 271 ? -21.304 -5.541 49.092 1.000 14.616 293 ARG CCC O 1
ATOM 6122 N N . LYS C 1 272 ? -23.041 -4.369 49.907 1.000 15.072 294 LYS CCC N 1
ATOM 6123 C CA . LYS C 1 272 ? -23.590 -5.522 50.632 1.000 15.334 294 LYS CCC CA 1
ATOM 6124 C C . LYS C 1 272 ? -24.326 -6.445 49.653 1.000 15.285 294 LYS CCC C 1
ATOM 6125 O O . LYS C 1 272 ? -25.161 -5.954 48.866 1.000 17.247 294 LYS CCC O 1
ATOM 6131 N N . ARG C 1 273 ? -24.015 -7.739 49.702 1.000 15.177 295 ARG CCC N 1
ATOM 6132 C CA . ARG C 1 273 ? -24.625 -8.780 48.850 1.000 15.906 295 ARG CCC CA 1
ATOM 6133 C C . ARG C 1 273 ? -25.239 -9.853 49.742 1.000 16.313 295 ARG CCC C 1
ATOM 6134 O O . ARG C 1 273 ? -24.534 -10.392 50.586 1.000 17.164 295 ARG CCC O 1
ATOM 6142 N N . ALA C 1 274 ? -26.500 -10.206 49.508 1.000 16.942 296 ALA CCC N 1
ATOM 6143 C CA . ALA C 1 274 ? -27.167 -11.332 50.196 1.000 18.095 296 ALA CCC CA 1
ATOM 6144 C C . ALA C 1 274 ? -26.674 -12.642 49.584 1.000 18.547 296 ALA CCC C 1
ATOM 6145 O O . ALA C 1 274 ? -26.472 -12.678 48.356 1.000 19.810 296 ALA CCC O 1
ATOM 6147 N N . VAL C 1 275 ? -26.413 -13.639 50.427 1.000 20.452 297 VAL CCC N 1
ATOM 6148 C CA . VAL C 1 275 ? -25.985 -15.006 50.014 1.000 21.592 297 VAL CCC CA 1
ATOM 6149 C C . VAL C 1 275 ? -26.760 -16.044 50.838 1.000 24.014 297 VAL CCC C 1
ATOM 6150 O O . VAL C 1 275 ? -27.282 -15.676 51.898 1.000 23.722 297 VAL CCC O 1
ATOM 6154 N N . ARG C 1 276 ? -26.826 -17.281 50.343 1.000 27.696 298 ARG CCC N 1
ATOM 6155 C CA . ARG C 1 276 ? -27.454 -18.455 51.018 1.000 31.607 298 ARG CCC CA 1
ATOM 6156 C C . ARG C 1 276 ? -26.584 -18.896 52.192 1.000 36.810 298 ARG CCC C 1
ATOM 6157 O O . ARG C 1 276 ? -25.430 -19.170 51.888 1.000 40.475 298 ARG CCC O 1
ATOM 6159 N N . GLY D 1 6 ? -19.588 17.506 53.621 1.000 48.801 28 GLY DDD N 1
ATOM 6160 C CA . GLY D 1 6 ? -19.549 17.409 52.138 1.000 46.942 28 GLY DDD CA 1
ATOM 6161 C C . GLY D 1 6 ? -20.652 18.231 51.486 1.000 46.867 28 GLY DDD C 1
ATOM 6162 O O . GLY D 1 6 ? -21.752 18.356 52.080 1.000 48.456 28 GLY DDD O 1
ATOM 6163 N N . ILE D 1 7 ? -20.376 18.757 50.290 1.000 41.544 29 ILE DDD N 1
ATOM 6164 C CA . ILE D 1 7 ? -21.346 19.534 49.457 1.000 36.868 29 ILE DDD CA 1
ATOM 6165 C C . ILE D 1 7 ? -22.456 18.582 48.986 1.000 33.204 29 ILE DDD C 1
ATOM 6166 O O . ILE D 1 7 ? -22.105 17.516 48.430 1.000 34.104 29 ILE DDD O 1
ATOM 6171 N N . GLU D 1 8 ? -23.730 18.932 49.227 1.000 31.439 30 GLU DDD N 1
ATOM 6172 C CA . GLU D 1 8 ? -24.938 18.204 48.742 1.000 28.296 30 GLU DDD CA 1
ATOM 6173 C C . GLU D 1 8 ? -25.364 18.780 47.383 1.000 25.923 30 GLU DDD C 1
ATOM 6174 O O . GLU D 1 8 ? -25.862 19.913 47.325 1.000 22.301 30 GLU DDD O 1
ATOM 6176 N N . VAL D 1 9 ? -25.178 18.003 46.315 1.000 22.565 31 VAL DDD N 1
ATOM 6177 C CA . VAL D 1 9 ? -25.255 18.505 44.918 1.000 20.456 31 VAL DDD CA 1
ATOM 6178 C C . VAL D 1 9 ? -26.700 18.370 44.428 1.000 18.929 31 VAL DDD C 1
ATOM 6179 O O . VAL D 1 9 ? -27.294 17.273 44.563 1.000 20.215 31 VAL DDD O 1
ATOM 6183 N N . LEU D 1 10 ? -27.230 19.434 43.833 1.000 18.145 32 LEU DDD N 1
ATOM 6184 C CA . LEU D 1 10 ? -28.607 19.464 43.276 1.000 18.663 32 LEU DDD CA 1
ATOM 6185 C C . LEU D 1 10 ? -28.507 19.567 41.754 1.000 18.796 32 LEU DDD C 1
ATOM 6186 O O . LEU D 1 10 ? -27.574 18.974 41.190 1.000 18.231 32 LEU DDD O 1
ATOM 6191 N N . ASP D 1 11 ? -29.424 20.245 41.080 1.000 18.634 33 ASP DDD N 1
ATOM 6192 C CA . ASP D 1 11 ? -29.473 20.213 39.595 1.000 19.404 33 ASP DDD CA 1
ATOM 6193 C C . ASP D 1 11 ? -28.514 21.233 38.982 1.000 18.557 33 ASP DDD C 1
ATOM 6194 O O . ASP D 1 11 ? -28.269 22.309 39.570 1.000 17.192 33 ASP DDD O 1
ATOM 6199 N N . VAL D 1 12 ? -28.027 20.914 37.791 1.000 17.977 34 VAL DDD N 1
ATOM 6200 C CA . VAL D 1 12 ? -27.361 21.909 36.912 1.000 20.026 34 VAL DDD CA 1
ATOM 6201 C C . VAL D 1 12 ? -28.392 22.970 36.526 1.000 20.273 34 VAL DDD C 1
ATOM 6202 O O . VAL D 1 12 ? -29.598 22.635 36.405 1.000 22.140 34 VAL DDD O 1
ATOM 6206 N N . LYS D 1 13 ? -27.940 24.207 36.372 1.000 18.921 35 LYS DDD N 1
ATOM 6207 C CA . LYS D 1 13 ? -28.747 25.314 35.802 1.000 20.900 35 LYS DDD CA 1
ATOM 6208 C C . LYS D 1 13 ? -28.613 25.275 34.280 1.000 21.341 35 LYS DDD C 1
ATOM 6209 O O . LYS D 1 13 ? -27.684 24.614 33.752 1.000 23.968 35 LYS DDD O 1
ATOM 6214 N N . THR D 1 14 ? -29.505 25.962 33.579 1.000 21.061 36 THR DDD N 1
ATOM 6215 C CA . THR D 1 14 ? -29.551 25.959 32.103 1.000 21.533 36 THR DDD CA 1
ATOM 6216 C C . THR D 1 14 ? -29.674 27.398 31.592 1.000 23.130 36 THR DDD C 1
ATOM 6217 O O . THR D 1 14 ? -29.931 28.301 32.395 1.000 23.031 36 THR DDD O 1
ATOM 6221 N N . GLY D 1 15 ? -29.507 27.573 30.289 1.000 26.635 37 GLY DDD N 1
ATOM 6222 C CA . GLY D 1 15 ? -29.842 28.834 29.611 1.000 30.587 37 GLY DDD CA 1
ATOM 6223 C C . GLY D 1 15 ? -28.651 29.753 29.491 1.000 32.635 37 GLY DDD C 1
ATOM 6224 O O . GLY D 1 15 ? -27.523 29.299 29.789 1.000 28.684 37 GLY DDD O 1
ATOM 6225 N N . ASP D 1 16 ? -28.933 30.979 29.027 1.000 37.099 38 ASP DDD N 1
ATOM 6226 C CA . ASP D 1 16 ? -27.977 32.093 28.823 1.000 40.176 38 ASP DDD CA 1
ATOM 6227 C C . ASP D 1 16 ? -27.184 32.277 30.118 1.000 38.152 38 ASP DDD C 1
ATOM 6228 O O . ASP D 1 16 ? -27.789 32.362 31.207 1.000 43.045 38 ASP DDD O 1
ATOM 6230 N N . ASP D 1 17 ? -25.868 32.293 30.004 1.000 38.950 39 ASP DDD N 1
ATOM 6231 C CA . ASP D 1 17 ? -24.979 32.686 31.123 1.000 39.468 39 ASP DDD CA 1
ATOM 6232 C C . ASP D 1 17 ? -24.937 31.586 32.194 1.000 35.054 39 ASP DDD C 1
ATOM 6233 O O . ASP D 1 17 ? -24.396 31.889 33.270 1.000 35.122 39 ASP DDD O 1
ATOM 6235 N N . SER D 1 18 ? -25.480 30.379 31.953 1.000 27.818 40 SER DDD N 1
ATOM 6236 C CA . SER D 1 18 ? -25.266 29.238 32.889 1.000 26.255 40 SER DDD CA 1
ATOM 6237 C C . SER D 1 18 ? -23.917 28.573 32.612 1.000 23.924 40 SER DDD C 1
ATOM 6238 O O . SER D 1 18 ? -23.539 27.713 33.406 1.000 21.834 40 SER DDD O 1
ATOM 6241 N N . ILE D 1 19 ? -23.256 28.916 31.507 1.000 23.224 41 ILE DDD N 1
ATOM 6242 C CA . ILE D 1 19 ? -21.951 28.351 31.061 1.000 25.614 41 ILE DDD CA 1
ATOM 6243 C C . ILE D 1 19 ? -20.931 29.488 30.984 1.000 26.421 41 ILE DDD C 1
ATOM 6244 O O . ILE D 1 19 ? -21.319 30.629 30.618 1.000 28.073 41 ILE DDD O 1
ATOM 6249 N N . THR D 1 20 ? -19.668 29.194 31.289 1.000 24.237 42 THR DDD N 1
ATOM 6250 C CA . THR D 1 20 ? -18.527 30.097 30.992 1.000 24.615 42 THR DDD CA 1
ATOM 6251 C C . THR D 1 20 ? -17.345 29.223 30.576 1.000 24.680 42 THR DDD C 1
ATOM 6252 O O . THR D 1 20 ? -17.364 28.017 30.895 1.000 23.586 42 THR DDD O 1
ATOM 6256 N N . GLN D 1 21 ? -16.417 29.778 29.795 1.000 24.194 43 GLN DDD N 1
ATOM 6257 C CA . GLN D 1 21 ? -15.126 29.131 29.436 1.000 23.498 43 GLN DDD CA 1
ATOM 6258 C C . GLN D 1 21 ? -14.026 29.967 30.094 1.000 22.319 43 GLN DDD C 1
ATOM 6259 O O . GLN D 1 21 ? -14.112 31.205 30.041 1.000 23.686 43 GLN DDD O 1
ATOM 6265 N N . ILE D 1 22 ? -13.070 29.315 30.742 1.000 19.028 44 ILE DDD N 1
ATOM 6266 C CA . ILE D 1 22 ? -11.906 29.978 31.392 1.000 20.196 44 ILE DDD CA 1
ATOM 6267 C C . ILE D 1 22 ? -10.672 29.433 30.686 1.000 18.799 44 ILE DDD C 1
ATOM 6268 O O . ILE D 1 22 ? -10.494 28.190 30.689 1.000 22.166 44 ILE DDD O 1
ATOM 6273 N N . GLU D 1 23 ? -9.823 30.294 30.144 1.000 16.365 45 GLU DDD N 1
ATOM 6274 C CA . GLU D 1 23 ? -8.582 29.825 29.505 1.000 18.381 45 GLU DDD CA 1
ATOM 6275 C C . GLU D 1 23 ? -7.378 30.420 30.223 1.000 17.498 45 GLU DDD C 1
ATOM 6276 O O . GLU D 1 23 ? -7.469 31.514 30.812 1.000 17.948 45 GLU DDD O 1
ATOM 6282 N N . ALA D 1 24 ? -6.278 29.681 30.215 1.000 15.508 46 ALA DDD N 1
ATOM 6283 C CA . ALA D 1 24 ? -5.015 30.121 30.835 1.000 16.895 46 ALA DDD CA 1
ATOM 6284 C C . ALA D 1 24 ? -3.860 29.364 30.206 1.000 16.287 46 ALA DDD C 1
ATOM 6285 O O . ALA D 1 24 ? -4.040 28.191 29.831 1.000 16.031 46 ALA DDD O 1
ATOM 6287 N N . PHE D 1 25 ? -2.694 30.003 30.150 1.000 16.417 47 PHE DDD N 1
ATOM 6288 C CA . PHE D 1 25 ? -1.398 29.330 29.901 1.000 16.573 47 PHE DDD CA 1
ATOM 6289 C C . PHE D 1 25 ? -0.648 29.334 31.235 1.000 17.263 47 PHE DDD C 1
ATOM 6290 O O . PHE D 1 25 ? -0.607 30.381 31.883 1.000 19.132 47 PHE DDD O 1
ATOM 6298 N N . LEU D 1 26 ? -0.124 28.191 31.662 1.000 15.654 48 LEU DDD N 1
ATOM 6299 C CA . LEU D 1 26 ? 0.822 28.083 32.796 1.000 15.599 48 LEU DDD CA 1
ATOM 6300 C C . LEU D 1 26 ? 2.223 27.872 32.232 1.000 15.134 48 LEU DDD C 1
ATOM 6301 O O . LEU D 1 26 ? 2.437 26.888 31.522 1.000 15.391 48 LEU DDD O 1
ATOM 6306 N N . ASN D 1 27 ? 3.151 28.771 32.542 1.000 14.581 49 ASN DDD N 1
ATOM 6307 C CA . ASN D 1 27 ? 4.559 28.630 32.121 1.000 14.962 49 ASN DDD CA 1
ATOM 6308 C C . ASN D 1 27 ? 5.234 27.606 33.016 1.000 14.410 49 ASN DDD C 1
ATOM 6309 O O . ASN D 1 27 ? 4.916 27.463 34.205 1.000 14.709 49 ASN DDD O 1
ATOM 6314 N N . PRO D 1 28 ? 6.186 26.857 32.435 1.000 14.462 50 PRO DDD N 1
ATOM 6315 C CA . PRO D 1 28 ? 6.913 25.844 33.185 1.000 13.998 50 PRO DDD CA 1
ATOM 6316 C C . PRO D 1 28 ? 7.849 26.491 34.220 1.000 14.783 50 PRO DDD C 1
ATOM 6317 O O . PRO D 1 28 ? 8.285 27.636 34.052 1.000 13.931 50 PRO DDD O 1
ATOM 6321 N N . ARG D 1 29 ? 8.058 25.761 35.310 1.000 13.587 51 ARG DDD N 1
ATOM 6322 C CA . ARG D 1 29 ? 8.959 26.156 36.415 1.000 14.300 51 ARG DDD CA 1
ATOM 6323 C C . ARG D 1 29 ? 10.041 25.088 36.523 1.000 13.795 51 ARG DDD C 1
ATOM 6324 O O . ARG D 1 29 ? 9.934 24.220 37.378 1.000 14.917 51 ARG DDD O 1
ATOM 6332 N N . MET D 1 30 ? 11.049 25.156 35.661 1.000 14.030 52 MET DDD N 1
ATOM 6333 C CA . MET D 1 30 ? 12.073 24.100 35.540 1.000 15.040 52 MET DDD CA 1
ATOM 6334 C C . MET D 1 30 ? 13.282 24.376 36.431 1.000 15.870 52 MET DDD C 1
ATOM 6335 O O . MET D 1 30 ? 14.194 23.580 36.402 1.000 16.197 52 MET DDD O 1
ATOM 6340 N N . GLY D 1 31 ? 13.271 25.469 37.197 1.000 15.345 53 GLY DDD N 1
ATOM 6341 C CA . GLY D 1 31 ? 14.396 25.877 38.051 1.000 15.288 53 GLY DDD CA 1
ATOM 6342 C C . GLY D 1 31 ? 14.785 27.316 37.775 1.000 15.241 53 GLY DDD C 1
ATOM 6343 O O . GLY D 1 31 ? 14.870 28.119 38.734 1.000 16.532 53 GLY DDD O 1
ATOM 6344 N N . VAL D 1 32 ? 15.015 27.643 36.509 1.000 15.149 54 VAL DDD N 1
ATOM 6345 C CA . VAL D 1 32 ? 15.126 29.060 36.071 1.000 14.975 54 VAL DDD CA 1
ATOM 6346 C C . VAL D 1 32 ? 13.683 29.527 35.898 1.000 16.296 54 VAL DDD C 1
ATOM 6347 O O . VAL D 1 32 ? 13.088 29.320 34.828 1.000 15.602 54 VAL DDD O 1
ATOM 6351 N N . ASN D 1 33 ? 13.121 30.088 36.961 1.000 16.877 55 ASN DDD N 1
ATOM 6352 C CA . ASN D 1 33 ? 11.681 30.430 37.050 1.000 16.589 55 ASN DDD CA 1
ATOM 6353 C C . ASN D 1 33 ? 11.447 31.922 36.783 1.000 18.061 55 ASN DDD C 1
ATOM 6354 O O . ASN D 1 33 ? 10.289 32.333 36.738 1.000 19.696 55 ASN DDD O 1
ATOM 6359 N N . ASP D 1 34 ? 12.511 32.669 36.532 1.000 16.553 56 ASP DDD N 1
ATOM 6360 C CA . ASP D 1 34 ? 12.469 34.136 36.285 1.000 17.376 56 ASP DDD CA 1
ATOM 6361 C C . ASP D 1 34 ? 12.422 34.387 34.778 1.000 15.838 56 ASP DDD C 1
ATOM 6362 O O . ASP D 1 34 ? 13.394 34.058 34.081 1.000 15.885 56 ASP DDD O 1
ATOM 6367 N N . GLU D 1 35 ? 11.319 34.979 34.301 1.000 17.519 57 GLU DDD N 1
ATOM 6368 C CA . GLU D 1 35 ? 11.050 35.195 32.863 1.000 18.676 57 GLU DDD CA 1
ATOM 6369 C C . GLU D 1 35 ? 12.078 36.130 32.214 1.000 17.840 57 GLU DDD C 1
ATOM 6370 O O . GLU D 1 35 ? 12.117 36.166 30.971 1.000 17.110 57 GLU DDD O 1
ATOM 6376 N N . THR D 1 36 ? 12.878 36.872 32.995 1.000 18.265 58 THR DDD N 1
ATOM 6377 C CA . THR D 1 36 ? 13.923 37.775 32.439 1.000 18.007 58 THR DDD CA 1
ATOM 6378 C C . THR D 1 36 ? 15.257 37.046 32.284 1.000 17.170 58 THR DDD C 1
ATOM 6379 O O . THR D 1 36 ? 16.171 37.603 31.655 1.000 19.359 58 THR DDD O 1
ATOM 6383 N N . ASN D 1 37 ? 15.390 35.837 32.821 1.000 16.551 59 ASN DDD N 1
ATOM 6384 C CA . ASN D 1 37 ? 16.660 35.077 32.756 1.000 17.407 59 ASN DDD CA 1
ATOM 6385 C C . ASN D 1 37 ? 16.805 34.404 31.386 1.000 17.226 59 ASN DDD C 1
ATOM 6386 O O . ASN D 1 37 ? 15.822 33.845 30.884 1.000 16.142 59 ASN DDD O 1
ATOM 6391 N N . THR D 1 38 ? 18.000 34.459 30.801 1.000 17.300 60 THR DDD N 1
ATOM 6392 C CA . THR D 1 38 ? 18.294 33.952 29.442 1.000 16.398 60 THR DDD CA 1
ATOM 6393 C C . THR D 1 38 ? 17.989 32.445 29.348 1.000 16.013 60 THR DDD C 1
ATOM 6394 O O . THR D 1 38 ? 17.829 31.969 28.209 1.000 16.268 60 THR DDD O 1
ATOM 6398 N N . TRP D 1 39 ? 17.965 31.705 30.459 1.000 15.724 61 TRP DDD N 1
ATOM 6399 C CA . TRP D 1 39 ? 17.667 30.247 30.450 1.000 15.274 61 TRP DDD CA 1
ATOM 6400 C C . TRP D 1 39 ? 16.257 29.968 30.977 1.000 14.996 61 TRP DDD C 1
ATOM 6401 O O . TRP D 1 39 ? 15.995 28.825 31.393 1.000 15.947 61 TRP DDD O 1
ATOM 6412 N N . TYR D 1 40 ? 15.331 30.922 30.909 1.000 15.076 62 TYR DDD N 1
ATOM 6413 C CA . TYR D 1 40 ? 13.915 30.703 31.308 1.000 13.659 62 TYR DDD CA 1
ATOM 6414 C C . TYR D 1 40 ? 13.307 29.513 30.545 1.000 13.557 62 TYR DDD C 1
ATOM 6415 O O . TYR D 1 40 ? 13.567 29.401 29.324 1.000 13.959 62 TYR DDD O 1
ATOM 6424 N N . GLY D 1 41 ? 12.629 28.622 31.263 1.000 14.209 63 GLY DDD N 1
ATOM 6425 C CA . GLY D 1 41 ? 12.062 27.394 30.670 1.000 13.836 63 GLY DDD CA 1
ATOM 6426 C C . GLY D 1 41 ? 12.985 26.206 30.781 1.000 13.555 63 GLY DDD C 1
ATOM 6427 O O . GLY D 1 41 ? 12.624 25.117 30.288 1.000 13.386 63 GLY DDD O 1
ATOM 6428 N N . PHE D 1 42 ? 14.139 26.395 31.394 1.000 14.377 64 PHE DDD N 1
ATOM 6429 C CA . PHE D 1 42 ? 15.147 25.357 31.656 1.000 13.073 64 PHE DDD CA 1
ATOM 6430 C C . PHE D 1 42 ? 15.524 25.387 33.136 1.000 13.751 64 PHE DDD C 1
ATOM 6431 O O . PHE D 1 42 ? 15.191 26.323 33.860 1.000 13.806 64 PHE DDD O 1
ATOM 6439 N N . SER D 1 43 ? 16.200 24.343 33.587 1.000 13.658 65 SER DDD N 1
ATOM 6440 C CA . SER D 1 43 ? 16.903 24.358 34.887 1.000 14.413 65 SER DDD CA 1
ATOM 6441 C C . SER D 1 43 ? 18.281 24.974 34.686 1.000 14.391 65 SER DDD C 1
ATOM 6442 O O . SER D 1 43 ? 18.815 25.040 33.545 1.000 14.188 65 SER DDD O 1
ATOM 6445 N N . GLU D 1 44 ? 18.896 25.315 35.807 1.000 16.485 66 GLU DDD N 1
ATOM 6446 C CA . GLU D 1 44 ? 20.356 25.530 35.870 1.000 17.663 66 GLU DDD CA 1
ATOM 6447 C C . GLU D 1 44 ? 21.053 24.187 35.597 1.000 16.410 66 GLU DDD C 1
ATOM 6448 O O . GLU D 1 44 ? 20.403 23.112 35.706 1.000 16.719 66 GLU DDD O 1
ATOM 6451 N N . GLN D 1 45 ? 22.324 24.221 35.213 1.000 15.849 67 GLN DDD N 1
ATOM 6452 C CA . GLN D 1 45 ? 23.102 22.995 34.927 1.000 15.186 67 GLN DDD CA 1
ATOM 6453 C C . GLN D 1 45 ? 23.054 22.085 36.154 1.000 15.420 67 GLN DDD C 1
ATOM 6454 O O . GLN D 1 45 ? 23.309 22.572 37.290 1.000 16.635 67 GLN DDD O 1
ATOM 6460 N N . VAL D 1 46 ? 22.690 20.823 35.951 1.000 14.420 68 VAL DDD N 1
ATOM 6461 C CA . VAL D 1 46 ? 22.513 19.825 37.036 1.000 15.021 68 VAL DDD CA 1
ATOM 6462 C C . VAL D 1 46 ? 23.882 19.371 37.542 1.000 16.198 68 VAL DDD C 1
ATOM 6463 O O . VAL D 1 46 ? 24.728 18.970 36.727 1.000 16.178 68 VAL DDD O 1
ATOM 6467 N N . THR D 1 47 ? 24.074 19.429 38.856 1.000 17.135 69 THR DDD N 1
ATOM 6468 C CA . THR D 1 47 ? 25.270 18.882 39.550 1.000 17.418 69 THR DDD CA 1
ATOM 6469 C C . THR D 1 47 ? 24.846 17.647 40.339 1.000 18.377 69 THR DDD C 1
ATOM 6470 O O . THR D 1 47 ? 23.696 17.564 40.781 1.000 20.924 69 THR DDD O 1
ATOM 6474 N N . VAL D 1 48 ? 25.739 16.680 40.442 1.000 17.468 70 VAL DDD N 1
ATOM 6475 C CA . VAL D 1 48 ? 25.468 15.367 41.070 1.000 17.434 70 VAL DDD CA 1
ATOM 6476 C C . VAL D 1 48 ? 26.243 15.296 42.382 1.000 17.044 70 VAL DDD C 1
ATOM 6477 O O . VAL D 1 48 ? 27.429 15.694 42.411 1.000 18.265 70 VAL DDD O 1
ATOM 6481 N N . ALA D 1 49 ? 25.577 14.816 43.423 1.000 16.260 71 ALA DDD N 1
ATOM 6482 C CA . ALA D 1 49 ? 26.130 14.692 44.790 1.000 16.751 71 ALA DDD CA 1
ATOM 6483 C C . ALA D 1 49 ? 27.361 13.787 44.800 1.000 17.650 71 ALA DDD C 1
ATOM 6484 O O . ALA D 1 49 ? 27.439 12.833 43.997 1.000 19.011 71 ALA DDD O 1
ATOM 6486 N N . THR D 1 50 ? 28.313 14.122 45.668 1.000 18.693 72 THR DDD N 1
ATOM 6487 C CA . THR D 1 50 ? 29.570 13.355 45.850 1.000 19.302 72 THR DDD CA 1
ATOM 6488 C C . THR D 1 50 ? 29.366 12.247 46.887 1.000 18.371 72 THR DDD C 1
ATOM 6489 O O . THR D 1 50 ? 30.268 11.376 47.009 1.000 19.479 72 THR DDD O 1
ATOM 6493 N N . ALA D 1 51 ? 28.256 12.283 47.624 1.000 17.756 73 ALA DDD N 1
ATOM 6494 C CA . ALA D 1 51 ? 27.887 11.297 48.655 1.000 17.551 73 ALA DDD CA 1
ATOM 6495 C C . ALA D 1 51 ? 26.405 11.451 48.964 1.000 17.813 73 ALA DDD C 1
ATOM 6496 O O . ALA D 1 51 ? 25.873 12.540 48.711 1.000 17.718 73 ALA DDD O 1
ATOM 6498 N N . ARG D 1 52 ? 25.765 10.432 49.535 1.000 18.717 74 ARG DDD N 1
ATOM 6499 C CA . ARG D 1 52 ? 24.340 10.534 49.936 1.000 20.683 74 ARG DDD CA 1
ATOM 6500 C C . ARG D 1 52 ? 24.153 11.611 51.000 1.000 22.463 74 ARG DDD C 1
ATOM 6501 O O . ARG D 1 52 ? 23.098 12.245 51.019 1.000 23.072 74 ARG DDD O 1
ATOM 6509 N N . GLU D 1 53 ? 25.173 11.829 51.842 1.000 24.524 75 GLU DDD N 1
ATOM 6510 C CA . GLU D 1 53 ? 25.092 12.747 53.007 1.000 25.489 75 GLU DDD CA 1
ATOM 6511 C C . GLU D 1 53 ? 25.442 14.182 52.614 1.000 25.271 75 GLU DDD C 1
ATOM 6512 O O . GLU D 1 53 ? 25.319 15.053 53.468 1.000 25.419 75 GLU DDD O 1
ATOM 6518 N N . THR D 1 54 ? 25.921 14.430 51.391 1.000 23.339 76 THR DDD N 1
ATOM 6519 C CA . THR D 1 54 ? 26.298 15.785 50.922 1.000 24.136 76 THR DDD CA 1
ATOM 6520 C C . THR D 1 54 ? 25.409 16.217 49.758 1.000 22.324 76 THR DDD C 1
ATOM 6521 O O . THR D 1 54 ? 25.843 17.025 48.950 1.000 24.128 76 THR DDD O 1
ATOM 6525 N N . ASP D 1 55 ? 24.208 15.663 49.665 1.000 21.352 77 ASP DDD N 1
ATOM 6526 C CA . ASP D 1 55 ? 23.306 15.897 48.515 1.000 19.962 77 ASP DDD CA 1
ATOM 6527 C C . ASP D 1 55 ? 22.521 17.177 48.815 1.000 19.390 77 ASP DDD C 1
ATOM 6528 O O . ASP D 1 55 ? 21.575 17.110 49.626 1.000 18.269 77 ASP DDD O 1
ATOM 6533 N N . ARG D 1 56 ? 22.966 18.297 48.234 1.000 18.942 78 ARG DDD N 1
ATOM 6534 C CA . ARG D 1 56 ? 22.505 19.667 48.575 1.000 19.496 78 ARG DDD CA 1
ATOM 6535 C C . ARG D 1 56 ? 22.150 20.381 47.281 1.000 18.282 78 ARG DDD C 1
ATOM 6536 O O . ARG D 1 56 ? 22.886 21.236 46.812 1.000 18.466 78 ARG DDD O 1
ATOM 6544 N N . PRO D 1 57 ? 21.043 20.003 46.609 1.000 18.210 79 PRO DDD N 1
ATOM 6545 C CA . PRO D 1 57 ? 20.741 20.567 45.298 1.000 17.933 79 PRO DDD CA 1
ATOM 6546 C C . PRO D 1 57 ? 20.361 22.033 45.392 1.000 18.505 79 PRO DDD C 1
ATOM 6547 O O . PRO D 1 57 ? 19.545 22.389 46.245 1.000 18.162 79 PRO DDD O 1
ATOM 6551 N N . PRO D 1 58 ? 20.949 22.918 44.547 1.000 18.833 80 PRO DDD N 1
ATOM 6552 C CA . PRO D 1 58 ? 20.477 24.300 44.446 1.000 20.479 80 PRO DDD CA 1
ATOM 6553 C C . PRO D 1 58 ? 19.042 24.334 43.889 1.000 21.195 80 PRO DDD C 1
ATOM 6554 O O . PRO D 1 58 ? 18.708 23.493 43.052 1.000 19.540 80 PRO DDD O 1
ATOM 6558 N N . LYS D 1 59 ? 18.225 25.282 44.341 1.000 19.608 81 LYS DDD N 1
ATOM 6559 C CA . LYS D 1 59 ? 16.786 25.357 43.977 1.000 20.555 81 LYS DDD CA 1
ATOM 6560 C C . LYS D 1 59 ? 16.658 25.492 42.446 1.000 18.430 81 LYS DDD C 1
ATOM 6561 O O . LYS D 1 59 ? 15.688 24.951 41.885 1.000 17.564 81 LYS DDD O 1
ATOM 6566 N N . GLU D 1 60 ? 17.627 26.081 41.749 1.000 18.236 82 GLU DDD N 1
ATOM 6567 C CA . GLU D 1 60 ? 17.462 26.348 40.296 1.000 19.267 82 GLU DDD CA 1
ATOM 6568 C C . GLU D 1 60 ? 17.728 25.074 39.474 1.000 17.416 82 GLU DDD C 1
ATOM 6569 O O . GLU D 1 60 ? 17.545 25.122 38.269 1.000 15.961 82 GLU DDD O 1
ATOM 6575 N N . GLN D 1 61 ? 18.178 23.982 40.093 1.000 16.385 83 GLN DDD N 1
ATOM 6576 C CA . GLN D 1 61 ? 18.592 22.749 39.358 1.000 15.947 83 GLN DDD CA 1
ATOM 6577 C C . GLN D 1 61 ? 17.471 21.710 39.341 1.000 16.513 83 GLN DDD C 1
ATOM 6578 O O . GLN D 1 61 ? 17.731 20.618 38.790 1.000 16.852 83 GLN DDD O 1
ATOM 6584 N N . MET D 1 62 ? 16.291 22.002 39.894 1.000 15.748 84 MET DDD N 1
ATOM 6585 C CA . MET D 1 62 ? 15.173 21.025 40.030 1.000 17.075 84 MET DDD CA 1
ATOM 6586 C C . MET D 1 62 ? 13.903 21.595 39.420 1.000 15.929 84 MET DDD C 1
ATOM 6587 O O . MET D 1 62 ? 13.630 22.787 39.544 1.000 16.179 84 MET DDD O 1
ATOM 6592 N N . PRO D 1 63 ? 13.095 20.770 38.721 1.000 14.134 85 PRO DDD N 1
ATOM 6593 C CA . PRO D 1 63 ? 11.777 21.212 38.273 1.000 14.156 85 PRO DDD CA 1
ATOM 6594 C C . PRO D 1 63 ? 10.713 21.195 39.368 1.000 13.602 85 PRO DDD C 1
ATOM 6595 O O . PRO D 1 63 ? 10.797 20.414 40.313 1.000 14.391 85 PRO DDD O 1
ATOM 6599 N N . TYR D 1 64 ? 9.740 22.078 39.195 1.000 13.831 86 TYR DDD N 1
ATOM 6600 C CA . TYR D 1 64 ? 8.658 22.344 40.166 1.000 14.172 86 TYR DDD CA 1
ATOM 6601 C C . TYR D 1 64 ? 7.308 22.165 39.490 1.000 13.826 86 TYR DDD C 1
ATOM 6602 O O . TYR D 1 64 ? 7.205 22.304 38.269 1.000 14.129 86 TYR DDD O 1
ATOM 6611 N N . TYR D 1 65 ? 6.271 21.993 40.298 1.000 13.831 87 TYR DDD N 1
ATOM 6612 C CA . TYR D 1 65 ? 4.874 22.118 39.831 1.000 14.177 87 TYR DDD CA 1
ATOM 6613 C C . TYR D 1 65 ? 4.583 23.585 39.516 1.000 14.230 87 TYR DDD C 1
ATOM 6614 O O . TYR D 1 65 ? 5.007 24.475 40.267 1.000 14.055 87 TYR DDD O 1
ATOM 6623 N N . SER D 1 66 ? 3.871 23.819 38.417 1.000 13.466 88 SER DDD N 1
ATOM 6624 C CA . SER D 1 66 ? 3.182 25.091 38.099 1.000 14.099 88 SER DDD CA 1
ATOM 6625 C C . SER D 1 66 ? 1.773 25.054 38.693 1.000 14.235 88 SER DDD C 1
ATOM 6626 O O . SER D 1 66 ? 1.131 23.978 38.712 1.000 15.201 88 SER DDD O 1
ATOM 6629 N N . CYS D 1 67 ? 1.248 26.197 39.119 1.000 14.538 89 CYS DDD N 1
ATOM 6630 C CA . CYS D 1 67 ? -0.167 26.284 39.563 1.000 14.488 89 CYS DDD CA 1
ATOM 6631 C C . CYS D 1 67 ? -0.676 27.712 39.486 1.000 15.735 89 CYS DDD C 1
ATOM 6632 O O . CYS D 1 67 ? 0.129 28.648 39.532 1.000 17.361 89 CYS DDD O 1
ATOM 6635 N N . ALA D 1 68 ? -1.980 27.827 39.297 1.000 16.119 90 ALA DDD N 1
ATOM 6636 C CA . ALA D 1 68 ? -2.659 29.129 39.218 1.000 15.966 90 ALA DDD CA 1
ATOM 6637 C C . ALA D 1 68 ? -4.076 28.943 39.745 1.000 16.931 90 ALA DDD C 1
ATOM 6638 O O . ALA D 1 68 ? -4.698 27.877 39.528 1.000 17.847 90 ALA DDD O 1
ATOM 6640 N N . ARG D 1 69 ? -4.570 29.965 40.431 1.000 17.677 91 ARG DDD N 1
ATOM 6641 C CA . ARG D 1 69 ? -5.991 30.061 40.796 1.000 17.133 91 ARG DDD CA 1
ATOM 6642 C C . ARG D 1 69 ? -6.587 31.148 39.908 1.000 17.798 91 ARG DDD C 1
ATOM 6643 O O . ARG D 1 69 ? -6.066 32.276 39.930 1.000 18.338 91 ARG DDD O 1
ATOM 6651 N N . ILE D 1 70 ? -7.560 30.779 39.083 1.000 16.550 92 ILE DDD N 1
ATOM 6652 C CA . ILE D 1 70 ? -8.267 31.732 38.180 1.000 19.404 92 ILE DDD CA 1
ATOM 6653 C C . ILE D 1 70 ? -9.550 32.174 38.876 1.000 19.489 92 ILE DDD C 1
ATOM 6654 O O . ILE D 1 70 ? -10.401 31.345 39.213 1.000 19.485 92 ILE DDD O 1
ATOM 6659 N N . PRO D 1 71 ? -9.753 33.498 39.085 1.000 18.925 93 PRO DDD N 1
ATOM 6660 C CA . PRO D 1 71 ? -11.000 33.965 39.677 1.000 20.532 93 PRO DDD CA 1
ATOM 6661 C C . PRO D 1 71 ? -12.180 33.753 38.721 1.000 18.949 93 PRO DDD C 1
ATOM 6662 O O . PRO D 1 71 ? -12.002 33.898 37.528 1.000 21.293 93 PRO DDD O 1
ATOM 6666 N N . LEU D 1 72 ? -13.342 33.381 39.273 1.000 18.535 94 LEU DDD N 1
ATOM 6667 C CA . LEU D 1 72 ? -14.575 33.106 38.492 1.000 18.495 94 LEU DDD CA 1
ATOM 6668 C C . LEU D 1 72 ? -15.626 34.162 38.798 1.000 18.967 94 LEU DDD C 1
ATOM 6669 O O . LEU D 1 72 ? -15.587 34.773 39.859 1.000 19.059 94 LEU DDD O 1
ATOM 6674 N N . PRO D 1 73 ? -16.611 34.356 37.897 1.000 19.920 95 PRO DDD N 1
ATOM 6675 C CA . PRO D 1 73 ? -17.723 35.268 38.177 1.000 19.829 95 PRO DDD CA 1
ATOM 6676 C C . PRO D 1 73 ? -18.402 34.920 39.510 1.000 20.721 95 PRO DDD C 1
ATOM 6677 O O . PRO D 1 73 ? -18.654 33.753 39.829 1.000 18.660 95 PRO DDD O 1
ATOM 6681 N N . LEU D 1 74 ? -18.663 35.952 40.319 1.000 19.953 96 LEU DDD N 1
ATOM 6682 C CA . LEU D 1 74 ? -19.311 35.791 41.639 1.000 23.007 96 LEU DDD CA 1
ATOM 6683 C C . LEU D 1 74 ? -20.726 35.241 41.433 1.000 20.991 96 LEU DDD C 1
ATOM 6684 O O . LEU D 1 74 ? -21.416 35.715 40.498 1.000 21.699 96 LEU DDD O 1
ATOM 6689 N N . LEU D 1 75 ? -21.139 34.267 42.240 1.000 20.212 97 LEU DDD N 1
ATOM 6690 C CA . LEU D 1 75 ? -22.453 33.600 42.062 1.000 22.055 97 LEU DDD CA 1
ATOM 6691 C C . LEU D 1 75 ? -23.434 33.894 43.199 1.000 23.652 97 LEU DDD C 1
ATOM 6692 O O . LEU D 1 75 ? -24.644 33.932 42.897 1.000 27.569 97 LEU DDD O 1
ATOM 6697 N N . ASN D 1 76 ? -22.973 34.016 44.443 1.000 21.303 98 ASN DDD N 1
ATOM 6698 C CA . ASN D 1 76 ? -23.860 33.939 45.640 1.000 21.962 98 ASN DDD CA 1
ATOM 6699 C C . ASN D 1 76 ? -23.771 35.219 46.474 1.000 23.462 98 ASN DDD C 1
ATOM 6700 O O . ASN D 1 76 ? -23.157 35.176 47.563 1.000 29.259 98 ASN DDD O 1
ATOM 6705 N N . GLU D 1 77 ? -24.518 36.237 46.085 1.000 20.440 99 GLU DDD N 1
ATOM 6706 C CA . GLU D 1 77 ? -24.578 37.505 46.859 1.000 21.170 99 GLU DDD CA 1
ATOM 6707 C C . GLU D 1 77 ? -25.549 37.363 48.037 1.000 20.137 99 GLU DDD C 1
ATOM 6708 O O . GLU D 1 77 ? -25.338 38.093 49.016 1.000 18.931 99 GLU DDD O 1
ATOM 6714 N N . ASP D 1 78 ? -26.556 36.482 47.951 1.000 19.226 100 ASP DDD N 1
ATOM 6715 C CA . ASP D 1 78 ? -27.611 36.297 48.986 1.000 19.989 100 ASP DDD CA 1
ATOM 6716 C C . ASP D 1 78 ? -27.368 34.986 49.735 1.000 20.165 100 ASP DDD C 1
ATOM 6717 O O . ASP D 1 78 ? -27.759 33.905 49.236 1.000 22.784 100 ASP DDD O 1
ATOM 6722 N N . MET D 1 79 ? -26.738 35.052 50.898 1.000 19.355 101 MET DDD N 1
ATOM 6723 C CA . MET D 1 79 ? -26.359 33.823 51.641 1.000 19.833 101 MET DDD CA 1
ATOM 6724 C C . MET D 1 79 ? -27.507 33.349 52.547 1.000 19.639 101 MET DDD C 1
ATOM 6725 O O . MET D 1 79 ? -27.312 32.341 53.267 1.000 21.356 101 MET DDD O 1
ATOM 6730 N N . THR D 1 80 ? -28.700 33.937 52.435 1.000 18.596 102 THR DDD N 1
ATOM 6731 C CA . THR D 1 80 ? -29.900 33.435 53.162 1.000 17.606 102 THR DDD CA 1
ATOM 6732 C C . THR D 1 80 ? -30.555 32.299 52.386 1.000 19.803 102 THR DDD C 1
ATOM 6733 O O . THR D 1 80 ? -31.438 31.641 52.946 1.000 20.512 102 THR DDD O 1
ATOM 6737 N N . CYS D 1 81 ? -30.200 32.088 51.125 1.000 21.411 103 CYS DDD N 1
ATOM 6738 C CA . CYS D 1 81 ? -30.922 31.118 50.264 1.000 22.229 103 CYS DDD CA 1
ATOM 6739 C C . CYS D 1 81 ? -30.668 29.690 50.751 1.000 22.353 103 CYS DDD C 1
ATOM 6740 O O . CYS D 1 81 ? -29.560 29.390 51.181 1.000 23.219 103 CYS DDD O 1
ATOM 6743 N N . ASN D 1 82 ? -31.686 28.847 50.641 1.000 24.654 104 ASN DDD N 1
ATOM 6744 C CA . ASN D 1 82 ? -31.627 27.419 51.034 1.000 26.808 104 ASN DDD CA 1
ATOM 6745 C C . ASN D 1 82 ? -30.782 26.644 50.006 1.000 25.961 104 ASN DDD C 1
ATOM 6746 O O . ASN D 1 82 ? -30.307 25.537 50.336 1.000 28.711 104 ASN DDD O 1
ATOM 6749 N N . THR D 1 83 ? -30.598 27.192 48.809 1.000 24.215 105 THR DDD N 1
ATOM 6750 C CA . THR D 1 83 ? -29.702 26.607 47.775 1.000 24.471 105 THR DDD CA 1
ATOM 6751 C C . THR D 1 83 ? -28.797 27.705 47.248 1.000 22.896 105 THR DDD C 1
ATOM 6752 O O . THR D 1 83 ? -29.265 28.837 47.123 1.000 25.332 105 THR DDD O 1
ATOM 6756 N N . LEU D 1 84 ? -27.542 27.358 46.982 1.000 19.777 106 LEU DDD N 1
ATOM 6757 C CA . LEU D 1 84 ? -26.524 28.269 46.431 1.000 19.836 106 LEU DDD CA 1
ATOM 6758 C C . LEU D 1 84 ? -26.028 27.694 45.116 1.000 19.188 106 LEU DDD C 1
ATOM 6759 O O . LEU D 1 84 ? -26.429 26.572 44.771 1.000 20.991 106 LEU DDD O 1
ATOM 6764 N N . LEU D 1 85 ? -25.217 28.465 44.415 1.000 17.755 107 LEU DDD N 1
ATOM 6765 C CA . LEU D 1 85 ? -24.665 28.041 43.119 1.000 16.469 107 LEU DDD CA 1
ATOM 6766 C C . LEU D 1 85 ? -23.159 27.908 43.245 1.000 17.093 107 LEU DDD C 1
ATOM 6767 O O . LEU D 1 85 ? -22.522 28.696 43.957 1.000 17.064 107 LEU DDD O 1
ATOM 6772 N N . MET D 1 86 ? -22.607 26.923 42.550 1.000 16.463 108 MET DDD N 1
ATOM 6773 C CA . MET D 1 86 ? -21.142 26.785 42.382 1.000 15.220 108 MET DDD CA 1
ATOM 6774 C C . MET D 1 86 ? -20.835 26.566 40.908 1.000 15.248 108 MET DDD C 1
ATOM 6775 O O . MET D 1 86 ? -21.625 25.879 40.227 1.000 16.229 108 MET DDD O 1
ATOM 6780 N N . TRP D 1 87 ? -19.719 27.104 40.422 1.000 14.929 109 TRP DDD N 1
ATOM 6781 C CA . TRP D 1 87 ? -19.164 26.737 39.098 1.000 13.689 109 TRP DDD CA 1
ATOM 6782 C C . TRP D 1 87 ? -18.681 25.290 39.160 1.000 14.513 109 TRP DDD C 1
ATOM 6783 O O . TRP D 1 87 ? -17.916 24.923 40.064 1.000 15.253 109 TRP DDD O 1
ATOM 6794 N N . GLU D 1 88 ? -19.137 24.484 38.214 1.000 14.139 110 GLU DDD N 1
ATOM 6795 C CA . GLU D 1 88 ? -18.764 23.054 38.097 1.000 14.568 110 GLU DDD CA 1
ATOM 6796 C C . GLU D 1 88 ? -17.943 22.906 36.818 1.000 13.923 110 GLU DDD C 1
ATOM 6797 O O . GLU D 1 88 ? -18.435 23.301 35.726 1.000 15.353 110 GLU DDD O 1
ATOM 6803 N N . ALA D 1 89 ? -16.712 22.402 36.942 1.000 13.953 111 ALA DDD N 1
ATOM 6804 C CA . ALA D 1 89 ? -15.836 22.167 35.780 1.000 14.022 111 ALA DDD CA 1
ATOM 6805 C C . ALA D 1 89 ? -16.324 20.882 35.099 1.000 15.308 111 ALA DDD C 1
ATOM 6806 O O . ALA D 1 89 ? -16.286 19.823 35.747 1.000 15.157 111 ALA DDD O 1
ATOM 6808 N N . VAL D 1 90 ? -16.796 21.005 33.860 1.000 14.823 112 VAL DDD N 1
ATOM 6809 C CA . VAL D 1 90 ? -17.423 19.898 33.085 1.000 16.384 112 VAL DDD CA 1
ATOM 6810 C C . VAL D 1 90 ? -16.358 19.191 32.252 1.000 15.184 112 VAL DDD C 1
ATOM 6811 O O . VAL D 1 90 ? -16.367 17.954 32.184 1.000 15.726 112 VAL DDD O 1
ATOM 6815 N N . SER D 1 91 ? -15.422 19.937 31.677 1.000 15.293 113 SER DDD N 1
ATOM 6816 C CA . SER D 1 91 ? -14.468 19.404 30.685 1.000 15.632 113 SER DDD CA 1
ATOM 6817 C C . SER D 1 91 ? -13.346 20.404 30.492 1.000 15.986 113 SER DDD C 1
ATOM 6818 O O . SER D 1 91 ? -13.517 21.575 30.848 1.000 15.372 113 SER DDD O 1
ATOM 6821 N N . VAL D 1 92 ? -12.242 19.935 29.939 1.000 15.147 114 VAL DDD N 1
ATOM 6822 C CA . VAL D 1 92 ? -11.087 20.803 29.650 1.000 14.399 114 VAL DDD CA 1
ATOM 6823 C C . VAL D 1 92 ? -10.496 20.371 28.325 1.000 15.083 114 VAL DDD C 1
ATOM 6824 O O . VAL D 1 92 ? -10.435 19.151 28.055 1.000 15.253 114 VAL DDD O 1
ATOM 6828 N N . LYS D 1 93 ? -10.084 21.342 27.532 1.000 14.098 115 LYS DDD N 1
ATOM 6829 C CA . LYS D 1 93 ? -9.106 21.083 26.460 1.000 14.486 115 LYS DDD CA 1
ATOM 6830 C C . LYS D 1 93 ? -7.760 21.588 26.952 1.000 14.505 115 LYS DDD C 1
ATOM 6831 O O . LYS D 1 93 ? -7.664 22.750 27.375 1.000 14.409 115 LYS DDD O 1
ATOM 6837 N N . THR D 1 94 ? -6.776 20.718 26.967 1.000 13.904 116 THR DDD N 1
ATOM 6838 C CA . THR D 1 94 ? -5.427 21.094 27.450 1.000 14.103 116 THR DDD CA 1
ATOM 6839 C C . THR D 1 94 ? -4.413 20.658 26.411 1.000 14.854 116 THR DDD C 1
ATOM 6840 O O . THR D 1 94 ? -4.639 19.668 25.697 1.000 15.730 116 THR DDD O 1
ATOM 6844 N N . GLU D 1 95 ? -3.368 21.457 26.287 1.000 14.537 117 GLU DDD N 1
ATOM 6845 C CA . GLU D 1 95 ? -2.340 21.305 25.243 1.000 16.076 117 GLU DDD CA 1
ATOM 6846 C C . GLU D 1 95 ? -0.994 21.691 25.840 1.000 14.993 117 GLU DDD C 1
ATOM 6847 O O . GLU D 1 95 ? -0.884 22.776 26.446 1.000 14.824 117 GLU DDD O 1
ATOM 6853 N N . VAL D 1 96 ? 0.011 20.867 25.617 1.000 14.217 118 VAL DDD N 1
ATOM 6854 C CA . VAL D 1 96 ? 1.417 21.243 25.874 1.000 14.144 118 VAL DDD CA 1
ATOM 6855 C C . VAL D 1 96 ? 1.919 21.880 24.590 1.000 14.911 118 VAL DDD C 1
ATOM 6856 O O . VAL D 1 96 ? 1.866 21.236 23.535 1.000 16.935 118 VAL DDD O 1
ATOM 6860 N N . ILE D 1 97 ? 2.371 23.122 24.677 1.000 14.913 119 ILE DDD N 1
ATOM 6861 C CA A ILE D 1 97 ? 2.744 23.960 23.501 0.500 15.005 119 ILE DDD CA 1
ATOM 6862 C CA B ILE D 1 97 ? 2.726 23.882 23.454 0.500 15.207 119 ILE DDD CA 1
ATOM 6863 C C . ILE D 1 97 ? 4.253 23.911 23.306 1.000 14.926 119 ILE DDD C 1
ATOM 6864 O O . ILE D 1 97 ? 4.951 24.093 24.299 1.000 15.076 119 ILE DDD O 1
ATOM 6873 N N . GLY D 1 98 ? 4.730 23.752 22.078 1.000 13.766 120 GLY DDD N 1
ATOM 6874 C CA . GLY D 1 98 ? 6.156 24.002 21.801 1.000 13.307 120 GLY DDD CA 1
ATOM 6875 C C . GLY D 1 98 ? 6.998 22.774 21.522 1.000 13.347 120 GLY DDD C 1
ATOM 6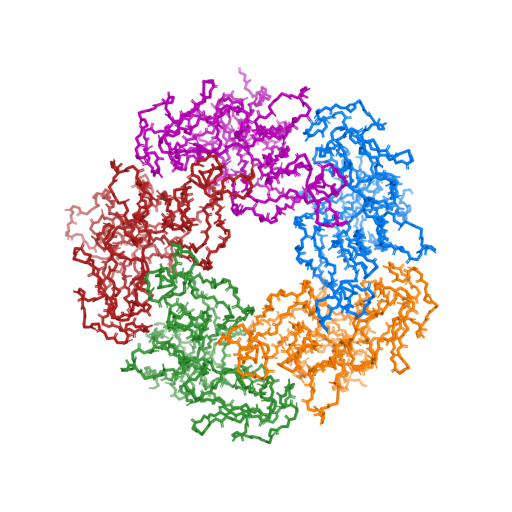876 O O . GLY D 1 98 ? 8.221 22.961 21.401 1.000 13.977 120 GLY DDD O 1
ATOM 6877 N N . SER D 1 99 ? 6.408 21.600 21.267 1.000 14.612 121 SER DDD N 1
ATOM 6878 C CA . SER D 1 99 ? 7.207 20.436 20.819 1.000 14.766 121 SER DDD CA 1
ATOM 6879 C C . SER D 1 99 ? 7.973 20.803 19.546 1.000 14.197 121 SER DDD C 1
ATOM 6880 O O . SER D 1 99 ? 9.096 20.297 19.365 1.000 14.089 121 SER DDD O 1
ATOM 6883 N N . ASN D 1 100 ? 7.415 21.671 18.700 1.000 13.584 122 ASN DDD N 1
ATOM 6884 C CA . ASN D 1 100 ? 8.086 22.112 17.449 1.000 14.252 122 ASN DDD CA 1
ATOM 6885 C C . ASN D 1 100 ? 9.442 22.768 17.764 1.000 13.493 122 ASN DDD C 1
ATOM 6886 O O . ASN D 1 100 ? 10.338 22.757 16.894 1.000 14.197 122 ASN DDD O 1
ATOM 6891 N N . THR D 1 101 ? 9.598 23.358 18.943 1.000 13.648 123 THR DDD N 1
ATOM 6892 C CA . THR D 1 101 ? 10.873 24.056 19.249 1.000 13.607 123 THR DDD CA 1
ATOM 6893 C C . THR D 1 101 ? 12.025 23.051 19.332 1.000 13.074 123 THR DDD C 1
ATOM 6894 O O . THR D 1 101 ? 13.179 23.470 19.128 1.000 13.561 123 THR DDD O 1
ATOM 6898 N N . LEU D 1 102 ? 11.727 21.790 19.622 1.000 13.731 124 LEU DDD N 1
ATOM 6899 C CA A LEU D 1 102 ? 12.757 20.726 19.801 0.500 14.047 124 LEU DDD CA 1
ATOM 6900 C CA B LEU D 1 102 ? 12.744 20.719 19.806 0.500 13.853 124 LEU DDD CA 1
ATOM 6901 C C . LEU D 1 102 ? 13.305 20.303 18.433 1.000 14.691 124 LEU DDD C 1
ATOM 6902 O O . LEU D 1 102 ? 14.291 19.561 18.407 1.000 16.104 124 LEU DDD O 1
ATOM 6911 N N . MET D 1 103 ? 12.725 20.810 17.338 1.000 14.020 125 MET DDD N 1
ATOM 6912 C CA . MET D 1 103 ? 13.206 20.561 15.958 1.000 14.993 125 MET DDD CA 1
ATOM 6913 C C . MET D 1 103 ? 14.298 21.569 15.594 1.000 14.935 125 MET DDD C 1
ATOM 6914 O O . MET D 1 103 ? 14.826 21.482 14.488 1.000 16.931 125 MET DDD O 1
ATOM 6919 N N . ASN D 1 104 ? 14.684 22.444 16.526 1.000 14.908 126 ASN DDD N 1
ATOM 6920 C CA . ASN D 1 104 ? 15.888 23.291 16.379 1.000 15.191 126 ASN DDD CA 1
ATOM 6921 C C . ASN D 1 104 ? 17.128 22.455 16.722 1.000 15.388 126 ASN DDD C 1
ATOM 6922 O O . ASN D 1 104 ? 17.346 22.196 17.921 1.000 16.120 126 ASN DDD O 1
ATOM 6927 N N . VAL D 1 105 ? 17.918 22.067 15.724 1.000 13.959 127 VAL DDD N 1
ATOM 6928 C CA . VAL D 1 105 ? 19.160 21.282 15.943 1.000 14.170 127 VAL DDD CA 1
ATOM 6929 C C . VAL D 1 105 ? 20.360 22.060 15.379 1.000 15.073 127 VAL DDD C 1
ATOM 6930 O O . VAL D 1 105 ? 21.399 21.430 15.075 1.000 14.240 127 VAL DDD O 1
ATOM 6934 N N . HIS D 1 106 ? 20.221 23.383 15.266 1.000 15.423 128 HIS DDD N 1
ATOM 6935 C CA . HIS D 1 106 ? 21.316 24.275 14.803 1.000 15.451 128 HIS DDD CA 1
ATOM 6936 C C . HIS D 1 106 ? 21.843 25.108 15.976 1.000 16.488 128 HIS DDD C 1
ATOM 6937 O O . HIS D 1 106 ? 22.828 25.818 15.775 1.000 17.370 128 HIS DDD O 1
ATOM 6944 N N . ASP D 1 107 ? 21.192 25.062 17.131 1.000 17.936 129 ASP DDD N 1
ATOM 6945 C CA . ASP D 1 107 ? 21.640 25.842 18.314 1.000 20.289 129 ASP DDD CA 1
ATOM 6946 C C . ASP D 1 107 ? 22.981 25.293 18.800 1.000 19.422 129 ASP DDD C 1
ATOM 6947 O O . ASP D 1 107 ? 23.467 24.265 18.274 1.000 20.103 129 ASP DDD O 1
ATOM 6952 N N . TYR D 1 108 ? 23.587 26.004 19.744 1.000 18.736 130 TYR DDD N 1
ATOM 6953 C CA . TYR D 1 108 ? 24.903 25.649 20.317 1.000 18.236 130 TYR DDD CA 1
ATOM 6954 C C . TYR D 1 108 ? 24.711 24.408 21.192 1.000 16.986 130 TYR DDD C 1
ATOM 6955 O O . TYR D 1 108 ? 24.371 24.545 22.382 1.000 16.078 130 TYR DDD O 1
ATOM 6964 N N . MET D 1 109 ? 24.892 23.238 20.574 1.000 16.757 131 MET DDD N 1
ATOM 6965 C CA A MET D 1 109 ? 24.490 21.905 21.083 0.500 15.766 131 MET DDD CA 1
ATOM 6966 C CA B MET D 1 109 ? 24.550 21.936 21.210 0.500 17.718 131 MET DDD CA 1
ATOM 6967 C C . MET D 1 109 ? 25.646 20.916 20.888 1.000 16.930 131 MET DDD C 1
ATOM 6968 O O . MET D 1 109 ? 26.542 21.227 20.054 1.000 19.800 131 MET DDD O 1
ATOM 6977 N N . THR D 1 110 ? 25.635 19.805 21.615 1.000 17.098 132 THR DDD N 1
ATOM 6978 C CA . THR D 1 110 ? 26.512 18.636 21.372 1.000 19.140 132 THR DDD CA 1
ATOM 6979 C C . THR D 1 110 ? 26.319 18.199 19.921 1.000 17.757 132 THR DDD C 1
ATOM 6980 O O . THR D 1 110 ? 25.183 18.218 19.442 1.000 16.758 132 THR DDD O 1
ATOM 6984 N N . ARG D 1 111 ? 27.365 17.685 19.300 1.000 18.237 133 ARG DDD N 1
ATOM 6985 C CA . ARG D 1 111 ? 27.295 17.223 17.910 1.000 20.275 133 ARG DDD CA 1
ATOM 6986 C C . ARG D 1 111 ? 28.198 16.000 17.734 1.000 20.002 133 ARG DDD C 1
ATOM 6987 O O . ARG D 1 111 ? 29.233 15.928 18.413 1.000 22.017 133 ARG DDD O 1
ATOM 6995 N N . THR D 1 112 ? 27.793 15.040 16.900 1.000 18.829 134 THR DDD N 1
ATOM 6996 C CA . THR D 1 112 ? 28.644 13.905 16.476 1.000 18.165 134 THR DDD CA 1
ATOM 6997 C C . THR D 1 112 ? 29.233 14.225 15.098 1.000 19.642 134 THR DDD C 1
ATOM 6998 O O . THR D 1 112 ? 28.466 14.296 14.132 1.000 18.714 134 THR DDD O 1
ATOM 7002 N N . ASP D 1 113 ? 30.553 14.380 14.988 1.000 19.277 135 ASP DDD N 1
ATOM 7003 C CA . ASP D 1 113 ? 31.178 14.723 13.686 1.000 20.340 135 ASP DDD CA 1
ATOM 7004 C C . ASP D 1 113 ? 30.506 16.017 13.177 1.000 18.557 135 ASP DDD C 1
ATOM 7005 O O . ASP D 1 113 ? 30.415 16.978 13.974 1.000 18.424 135 ASP DDD O 1
ATOM 7010 N N . ASN D 1 114 ? 29.988 16.037 11.943 1.000 16.942 136 ASN DDD N 1
ATOM 7011 C CA . ASN D 1 114 ? 29.311 17.235 11.368 1.000 15.860 136 ASN DDD CA 1
ATOM 7012 C C . ASN D 1 114 ? 27.786 17.051 11.386 1.000 14.626 136 ASN DDD C 1
ATOM 7013 O O . ASN D 1 114 ? 27.099 17.748 10.636 1.000 15.489 136 ASN DDD O 1
ATOM 7018 N N . GLY D 1 115 ? 27.290 16.138 12.215 1.000 14.910 137 GLY DDD N 1
ATOM 7019 C CA . GLY D 1 115 ? 25.843 15.891 12.321 1.000 13.888 137 GLY DDD CA 1
ATOM 7020 C C . GLY D 1 115 ? 25.096 17.024 12.994 1.000 14.468 137 GLY DDD C 1
ATOM 7021 O O . GLY D 1 115 ? 25.681 18.052 13.389 1.000 15.768 137 GLY DDD O 1
ATOM 7022 N N . VAL D 1 116 ? 23.801 16.837 13.182 1.000 14.844 138 VAL DDD N 1
ATOM 7023 C CA . VAL D 1 116 ? 22.940 17.902 13.764 1.000 13.867 138 VAL DDD CA 1
ATOM 7024 C C . VAL D 1 116 ? 23.228 18.026 15.263 1.000 14.076 138 VAL DDD C 1
ATOM 7025 O O . VAL D 1 116 ? 23.790 17.094 15.885 1.000 14.008 138 VAL DDD O 1
ATOM 7029 N N . GLY D 1 117 ? 22.809 19.132 15.857 1.000 13.052 139 GLY DDD N 1
ATOM 7030 C CA . GLY D 1 117 ? 22.833 19.282 17.318 1.000 13.374 139 GLY DDD CA 1
ATOM 7031 C C . GLY D 1 117 ? 22.001 18.213 17.995 1.000 14.752 139 GLY DDD C 1
ATOM 7032 O O . GLY D 1 117 ? 20.883 17.948 17.525 1.000 14.752 139 GLY DDD O 1
ATOM 7033 N N . HIS D 1 118 ? 22.492 17.627 19.078 1.000 14.682 140 HIS DDD N 1
ATOM 7034 C CA . HIS D 1 118 ? 21.740 16.554 19.776 1.000 14.659 140 HIS DDD CA 1
ATOM 7035 C C . HIS D 1 118 ? 20.545 17.180 20.465 1.000 15.279 140 HIS DDD C 1
ATOM 7036 O O . HIS D 1 118 ? 20.684 17.998 21.358 1.000 15.224 140 HIS DDD O 1
ATOM 7043 N N . PRO D 1 119 ? 19.308 16.810 20.101 1.000 14.096 141 PRO DDD N 1
ATOM 7044 C CA . PRO D 1 119 ? 18.147 17.454 20.695 1.000 13.633 141 PRO DDD CA 1
ATOM 7045 C C . PRO D 1 119 ? 17.831 16.923 22.094 1.000 13.061 141 PRO DDD C 1
ATOM 7046 O O . PRO D 1 119 ? 18.418 15.953 22.566 1.000 12.964 141 PRO DDD O 1
ATOM 7050 N N . VAL D 1 120 ? 16.844 17.570 22.711 1.000 11.968 142 VAL DDD N 1
ATOM 7051 C CA . VAL D 1 120 ? 16.394 17.250 24.082 1.000 12.525 142 VAL DDD CA 1
ATOM 7052 C C . VAL D 1 120 ? 15.942 15.797 24.152 1.000 12.651 142 VAL DDD C 1
ATOM 7053 O O . VAL D 1 120 ? 15.049 15.383 23.375 1.000 14.224 142 VAL DDD O 1
ATOM 7057 N N . VAL D 1 121 ? 16.504 15.060 25.097 1.000 13.027 143 VAL DDD N 1
ATOM 7058 C CA . VAL D 1 121 ? 16.120 13.637 25.317 1.000 12.842 143 VAL DDD CA 1
ATOM 7059 C C . VAL D 1 121 ? 16.218 13.327 26.809 1.000 13.340 143 VAL DDD C 1
ATOM 7060 O O . VAL D 1 121 ? 16.881 14.061 27.582 1.000 12.402 143 VAL DDD O 1
ATOM 7064 N N . GLY D 1 122 ? 15.635 12.207 27.201 1.000 13.412 144 GLY DDD N 1
ATOM 7065 C CA . GLY D 1 122 ? 15.696 11.713 28.576 1.000 13.647 144 GLY DDD CA 1
ATOM 7066 C C . GLY D 1 122 ? 14.329 11.560 29.181 1.000 13.064 144 GLY DDD C 1
ATOM 7067 O O . GLY D 1 122 ? 13.356 11.282 28.462 1.000 14.214 144 GLY DDD O 1
ATOM 7068 N N . SER D 1 123 ? 14.254 11.664 30.497 1.000 12.954 145 SER DDD N 1
ATOM 7069 C CA . SER D 1 123 ? 13.054 11.349 31.284 1.000 12.484 145 SER DDD CA 1
ATOM 7070 C C . SER D 1 123 ? 11.996 12.439 31.077 1.000 13.589 145 SER DDD C 1
ATOM 7071 O O . SER D 1 123 ? 12.327 13.627 30.994 1.000 13.735 145 SER DDD O 1
ATOM 7074 N N . THR D 1 124 ? 10.756 12.015 30.914 1.000 14.380 146 THR DDD N 1
ATOM 7075 C CA . THR D 1 124 ? 9.603 12.912 30.725 1.000 15.387 146 THR DDD CA 1
ATOM 7076 C C . THR D 1 124 ? 8.624 12.726 31.875 1.000 14.232 146 THR DDD C 1
ATOM 7077 O O . THR D 1 124 ? 8.453 11.622 32.418 1.000 13.092 146 THR DDD O 1
ATOM 7081 N N . TYR D 1 125 ? 8.004 13.825 32.261 1.000 12.812 147 TYR DDD N 1
ATOM 7082 C CA . TYR D 1 125 ? 7.017 13.847 33.355 1.000 13.311 147 TYR DDD CA 1
ATOM 7083 C C . TYR D 1 125 ? 5.955 14.868 32.958 1.000 13.728 147 TYR DDD C 1
ATOM 7084 O O . TYR D 1 125 ? 6.276 16.064 32.824 1.000 14.616 147 TYR DDD O 1
ATOM 7093 N N . HIS D 1 126 ? 4.756 14.378 32.690 1.000 13.774 148 HIS DDD N 1
ATOM 7094 C CA . HIS D 1 126 ? 3.618 15.224 32.278 1.000 14.236 148 HIS DDD CA 1
ATOM 7095 C C . HIS D 1 126 ? 2.531 15.041 33.313 1.000 15.127 148 HIS DDD C 1
ATOM 7096 O O . HIS D 1 126 ? 2.246 13.889 33.687 1.000 16.417 148 HIS DDD O 1
ATOM 7103 N N . MET D 1 127 ? 1.968 16.132 33.799 1.000 14.301 149 MET DDD N 1
ATOM 7104 C CA A MET D 1 127 ? 0.755 16.012 34.618 0.500 14.888 149 MET DDD CA 1
ATOM 7105 C CA B MET D 1 127 ? 0.857 16.105 34.792 0.500 15.046 149 MET DDD CA 1
ATOM 7106 C C . MET D 1 127 ? -0.039 17.311 34.505 1.000 14.014 149 MET DDD C 1
ATOM 7107 O O . MET D 1 127 ? 0.542 18.393 34.292 1.000 14.319 149 MET DDD O 1
ATOM 7116 N N . PHE D 1 128 ? -1.351 17.167 34.572 1.000 14.007 150 PHE DDD N 1
ATOM 7117 C CA . PHE D 1 128 ? -2.209 18.355 34.723 1.000 13.343 150 PHE DDD CA 1
ATOM 7118 C C . PHE D 1 128 ? -3.365 17.986 35.628 1.000 14.159 150 PHE DDD C 1
ATOM 7119 O O . PHE D 1 128 ? -3.716 16.799 35.794 1.000 13.001 150 PHE DDD O 1
ATOM 7127 N N . ALA D 1 129 ? -3.904 19.007 36.272 1.000 13.460 151 ALA DDD N 1
ATOM 7128 C CA . ALA D 1 129 ? -5.040 18.843 37.173 1.000 12.834 151 ALA DDD CA 1
ATOM 7129 C C . ALA D 1 129 ? -5.924 20.076 37.067 1.000 13.369 151 ALA DDD C 1
ATOM 7130 O O . ALA D 1 129 ? -5.431 21.183 36.835 1.000 13.426 151 ALA DDD O 1
ATOM 7132 N N . VAL D 1 130 ? -7.210 19.806 37.194 1.000 12.757 152 VAL DDD N 1
ATOM 7133 C CA . VAL D 1 130 ? -8.255 20.854 37.253 1.000 13.539 152 VAL DDD CA 1
ATOM 7134 C C . VAL D 1 130 ? -9.082 20.555 38.498 1.000 13.267 152 VAL DDD C 1
ATOM 7135 O O . VAL D 1 130 ? -9.593 19.443 38.602 1.000 12.606 152 VAL DDD O 1
ATOM 7139 N N . GLY D 1 131 ? -9.255 21.530 39.392 1.000 13.708 153 GLY DDD N 1
ATOM 7140 C CA . GLY D 1 131 ? -10.039 21.299 40.607 1.000 14.214 153 GLY DDD CA 1
ATOM 7141 C C . GLY D 1 131 ? -10.696 22.547 41.137 1.000 14.793 153 GLY DDD C 1
ATOM 7142 O O . GLY D 1 131 ? -10.427 23.647 40.640 1.000 14.544 153 GLY DDD O 1
ATOM 7143 N N . GLY D 1 132 ? -11.503 22.328 42.153 1.000 14.471 154 GLY DDD N 1
ATOM 7144 C CA . GLY D 1 132 ? -12.259 23.375 42.873 1.000 15.504 154 GLY DDD CA 1
ATOM 7145 C C . GLY D 1 132 ? -11.544 23.821 44.131 1.000 17.582 154 GLY DDD C 1
ATOM 7146 O O . GLY D 1 132 ? -12.109 24.642 44.869 1.000 16.477 154 GLY DDD O 1
ATOM 7147 N N . GLU D 1 133 ? -10.314 23.352 44.343 1.000 16.639 155 GLU DDD N 1
ATOM 7148 C CA . GLU D 1 133 ? -9.450 23.722 45.497 1.000 16.862 155 GLU DDD CA 1
ATOM 7149 C C . GLU D 1 133 ? -8.049 23.258 45.142 1.000 16.122 155 GLU DDD C 1
ATOM 7150 O O . GLU D 1 133 ? -7.868 22.599 44.120 1.000 15.428 155 GLU DDD O 1
ATOM 7156 N N . PRO D 1 134 ? -7.010 23.629 45.916 1.000 16.297 156 PRO DDD N 1
ATOM 7157 C CA . PRO D 1 134 ? -5.650 23.262 45.548 1.000 15.954 156 PRO DDD CA 1
ATOM 7158 C C . PRO D 1 134 ? -5.470 21.739 45.463 1.000 15.315 156 PRO DDD C 1
ATOM 7159 O O . PRO D 1 134 ? -6.118 20.986 46.186 1.000 15.199 156 PRO DDD O 1
ATOM 7163 N N . LEU D 1 135 ? -4.590 21.328 44.565 1.000 15.533 157 LEU DDD N 1
ATOM 7164 C CA . LEU D 1 135 ? -4.202 19.905 44.407 1.000 14.578 157 LEU DDD CA 1
ATOM 7165 C C . LEU D 1 135 ? -3.616 19.394 45.734 1.000 14.275 157 LEU DDD C 1
ATOM 7166 O O . LEU D 1 135 ? -2.710 20.032 46.297 1.000 16.094 157 LEU DDD O 1
ATOM 7171 N N . ASP D 1 136 ? -4.120 18.269 46.225 1.000 13.505 158 ASP DDD N 1
ATOM 7172 C CA . ASP D 1 136 ? -3.556 17.586 47.417 1.000 13.895 158 ASP DDD CA 1
ATOM 7173 C C . ASP D 1 136 ? -2.296 16.818 47.003 1.000 14.103 158 ASP DDD C 1
ATOM 7174 O O . ASP D 1 136 ? -2.345 16.105 45.957 1.000 13.744 158 ASP DDD O 1
ATOM 7179 N N . LEU D 1 137 ? -1.209 16.984 47.755 1.000 14.456 159 LEU DDD N 1
ATOM 7180 C CA . LEU D 1 137 ? 0.111 16.370 47.479 1.000 13.756 159 LEU DDD CA 1
ATOM 7181 C C . LEU D 1 137 ? 0.469 15.387 48.595 1.000 13.901 159 LEU DDD C 1
ATOM 7182 O O . LEU D 1 137 ? 0.190 15.646 49.794 1.000 14.500 159 LEU DDD O 1
ATOM 7187 N N . GLN D 1 138 ? 1.124 14.301 48.202 1.000 13.421 160 GLN DDD N 1
ATOM 7188 C CA . GLN D 1 138 ? 1.685 13.284 49.106 1.000 13.813 160 GLN DDD CA 1
ATOM 7189 C C . GLN D 1 138 ? 3.197 13.338 48.927 1.000 14.640 160 GLN DDD C 1
ATOM 7190 O O . GLN D 1 138 ? 3.687 13.237 47.770 1.000 14.992 160 GLN DDD O 1
ATOM 7196 N N . GLY D 1 139 ? 3.925 13.536 50.019 1.000 13.675 161 GLY DDD N 1
ATOM 7197 C CA . GLY D 1 139 ? 5.387 13.559 49.963 1.000 14.659 161 GLY DDD CA 1
ATOM 7198 C C . GLY D 1 139 ? 5.975 12.175 49.830 1.000 13.424 161 GLY DDD C 1
ATOM 7199 O O . GLY D 1 139 ? 5.458 11.228 50.414 1.000 14.513 161 GLY DDD O 1
ATOM 7200 N N . ILE D 1 140 ? 7.048 12.082 49.056 1.000 13.646 162 ILE DDD N 1
ATOM 7201 C CA . ILE D 1 140 ? 7.794 10.824 48.798 1.000 13.853 162 ILE DDD CA 1
ATOM 7202 C C . ILE D 1 140 ? 9.095 11.235 48.106 1.000 14.572 162 ILE DDD C 1
ATOM 7203 O O . ILE D 1 140 ? 9.089 12.202 47.338 1.000 14.127 162 ILE DDD O 1
ATOM 7208 N N . GLN D 1 141 ? 10.200 10.580 48.445 1.000 14.373 163 GLN DDD N 1
ATOM 7209 C CA . GLN D 1 141 ? 11.543 10.991 47.973 1.000 14.626 163 GLN DDD CA 1
ATOM 7210 C C . GLN D 1 141 ? 12.340 9.759 47.572 1.000 14.170 163 GLN DDD C 1
ATOM 7211 O O . GLN D 1 141 ? 12.158 8.690 48.185 1.000 15.821 163 GLN DDD O 1
ATOM 7217 N N . GLN D 1 142 ? 13.294 9.946 46.667 1.000 14.781 164 GLN DDD N 1
ATOM 7218 C CA . GLN D 1 142 ? 14.246 8.874 46.287 1.000 15.047 164 GLN DDD CA 1
ATOM 7219 C C . GLN D 1 142 ? 15.237 8.618 47.437 1.000 15.284 164 GLN DDD C 1
ATOM 7220 O O . GLN D 1 142 ? 15.665 7.466 47.604 1.000 14.780 164 GLN DDD O 1
ATOM 7226 N N . SER D 1 143 ? 15.598 9.663 48.192 1.000 15.614 165 SER DDD N 1
ATOM 7227 C CA . SER D 1 143 ? 16.567 9.598 49.306 1.000 16.118 165 SER DDD CA 1
ATOM 7228 C C . SER D 1 143 ? 16.089 10.487 50.449 1.000 15.723 165 SER DDD C 1
ATOM 7229 O O . SER D 1 143 ? 15.849 11.691 50.220 1.000 16.358 165 SER DDD O 1
ATOM 7232 N N . HIS D 1 144 ? 15.984 9.922 51.639 1.000 16.215 166 HIS DDD N 1
ATOM 7233 C CA . HIS D 1 144 ? 15.597 10.680 52.849 1.000 16.628 166 HIS DDD CA 1
ATOM 7234 C C . HIS D 1 144 ? 16.724 11.630 53.277 1.000 17.236 166 HIS DDD C 1
ATOM 7235 O O . HIS D 1 144 ? 16.452 12.506 54.114 1.000 18.451 166 HIS DDD O 1
ATOM 7242 N N . LEU D 1 145 ? 17.934 11.509 52.719 1.000 15.673 167 LEU DDD N 1
ATOM 7243 C CA . LEU D 1 145 ? 19.105 12.273 53.217 1.000 16.807 167 LEU DDD CA 1
ATOM 7244 C C . LEU D 1 145 ? 19.309 13.576 52.446 1.000 16.449 167 LEU DDD C 1
ATOM 7245 O O . LEU D 1 145 ? 20.208 14.347 52.839 1.000 18.543 167 LEU DDD O 1
ATOM 7250 N N . VAL D 1 146 ? 18.512 13.852 51.408 1.000 17.325 168 VAL DDD N 1
ATOM 7251 C CA . VAL D 1 146 ? 18.705 15.101 50.622 1.000 17.143 168 VAL DDD CA 1
ATOM 7252 C C . VAL D 1 146 ? 18.497 16.293 51.569 1.000 16.772 168 VAL DDD C 1
ATOM 7253 O O . VAL D 1 146 ? 17.544 16.273 52.362 1.000 17.286 168 VAL DDD O 1
ATOM 7257 N N . GLN D 1 147 ? 19.367 17.293 51.446 1.000 16.436 169 GLN DDD N 1
ATOM 7258 C CA . GLN D 1 147 ? 19.256 18.592 52.153 1.000 17.981 169 GLN DDD CA 1
ATOM 7259 C C . GLN D 1 147 ? 18.693 19.620 51.165 1.000 16.791 169 GLN DDD C 1
ATOM 7260 O O . GLN D 1 147 ? 19.455 20.098 50.294 1.000 16.887 169 GLN DDD O 1
ATOM 7266 N N . TYR D 1 148 ? 17.404 19.904 51.259 1.000 16.856 170 TYR DDD N 1
ATOM 7267 C CA . TYR D 1 148 ? 16.718 20.842 50.337 1.000 17.304 170 TYR DDD CA 1
ATOM 7268 C C . TYR D 1 148 ? 17.087 22.264 50.728 1.000 18.080 170 TYR DDD C 1
ATOM 7269 O O . TYR D 1 148 ? 17.299 22.555 51.903 1.000 18.3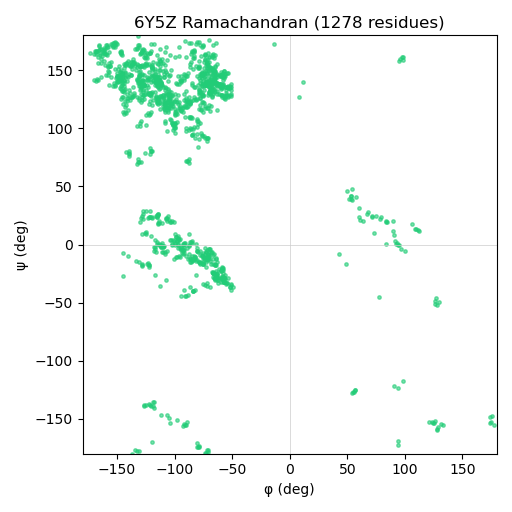62 170 TYR DDD O 1
ATOM 7278 N N . PRO D 1 149 ? 17.206 23.169 49.738 1.000 19.964 171 PRO DDD N 1
ATOM 7279 C CA . PRO D 1 149 ? 17.543 24.568 49.989 1.000 20.745 171 PRO DDD CA 1
ATOM 7280 C C . PRO D 1 149 ? 16.378 25.300 50.663 1.000 21.385 171 PRO DDD C 1
ATOM 7281 O O . PRO D 1 149 ? 15.246 24.847 50.606 1.000 20.023 171 PRO DDD O 1
ATOM 7285 N N . GLU D 1 150 ? 16.680 26.435 51.288 1.000 21.627 172 GLU DDD N 1
ATOM 7286 C CA . GLU D 1 150 ? 15.661 27.304 51.934 1.000 23.819 172 GLU DDD CA 1
ATOM 7287 C C . GLU D 1 150 ? 14.735 27.886 50.861 1.000 22.409 172 GLU DDD C 1
ATOM 7288 O O . GLU D 1 150 ? 15.178 28.048 49.707 1.000 23.157 172 GLU DDD O 1
ATOM 7290 N N . GLY D 1 151 ? 13.485 28.132 51.247 1.000 24.456 173 GLY DDD N 1
ATOM 7291 C CA . GLY D 1 151 ? 12.480 28.859 50.451 1.000 25.098 173 GLY DDD CA 1
ATOM 7292 C C . GLY D 1 151 ? 11.666 27.951 49.546 1.000 25.566 173 GLY DDD C 1
ATOM 7293 O O . GLY D 1 151 ? 11.006 28.496 48.621 1.000 25.695 173 GLY DDD O 1
ATOM 7294 N N . LEU D 1 152 ? 11.768 26.637 49.745 1.000 20.988 174 LEU DDD N 1
ATOM 7295 C CA . LEU D 1 152 ? 10.913 25.636 49.034 1.000 20.957 174 LEU DDD CA 1
ATOM 7296 C C . LEU D 1 152 ? 9.914 25.056 50.017 1.000 22.070 174 LEU DDD C 1
ATOM 7297 O O . LEU D 1 152 ? 10.111 25.197 51.238 1.000 26.065 174 LEU DDD O 1
ATOM 7302 N N . ILE D 1 153 ? 8.885 24.381 49.523 1.000 18.621 175 ILE DDD N 1
ATOM 7303 C CA . ILE D 1 153 ? 8.023 23.539 50.383 1.000 17.552 175 ILE DDD CA 1
ATOM 7304 C C . ILE D 1 153 ? 8.330 22.090 50.007 1.000 17.426 175 ILE DDD C 1
ATOM 7305 O O . ILE D 1 153 ? 8.110 21.722 48.815 1.000 16.050 175 ILE DDD O 1
ATOM 7310 N N . VAL D 1 154 ? 8.855 21.340 50.962 1.000 16.202 176 VAL DDD N 1
ATOM 7311 C CA . VAL D 1 154 ? 9.267 19.917 50.813 1.000 16.187 176 VAL DDD CA 1
ATOM 7312 C C . VAL D 1 154 ? 8.703 19.162 52.007 1.000 16.613 176 VAL DDD C 1
ATOM 7313 O O . VAL D 1 154 ? 8.189 19.791 52.934 1.000 16.097 176 VAL DDD O 1
ATOM 7317 N N . PRO D 1 155 ? 8.723 17.814 52.019 1.000 15.216 177 PRO DDD N 1
ATOM 7318 C CA . PRO D 1 155 ? 8.167 17.055 53.137 1.000 15.931 177 PRO DDD CA 1
ATOM 7319 C C . PRO D 1 155 ? 8.650 17.516 54.524 1.000 16.147 177 PRO DDD C 1
ATOM 7320 O O . PRO D 1 155 ? 7.847 17.525 55.450 1.000 16.478 177 PRO DDD O 1
ATOM 7324 N N . LYS D 1 156 ? 9.910 17.925 54.634 1.000 16.256 178 LYS DDD N 1
ATOM 7325 C CA . LYS D 1 156 ? 10.466 18.439 55.922 1.000 17.639 178 LYS DDD CA 1
ATOM 7326 C C . LYS D 1 156 ? 9.628 19.632 56.409 1.000 18.241 178 LYS DDD C 1
ATOM 7327 O O . LYS D 1 156 ? 9.570 19.857 57.648 1.000 18.009 178 LYS DDD O 1
ATOM 7333 N N . SER D 1 157 ? 9.004 20.391 55.502 1.000 16.717 179 SER DDD N 1
ATOM 7334 C CA . SER D 1 157 ? 8.156 21.567 55.834 1.000 17.619 179 SER DDD CA 1
ATOM 7335 C C . SER D 1 157 ? 6.939 21.132 56.665 1.000 19.445 179 SER DDD C 1
ATOM 7336 O O . SER D 1 157 ? 6.390 22.011 57.362 1.000 21.101 179 SER DDD O 1
ATOM 7339 N N . VAL D 1 158 ? 6.491 19.870 56.564 1.000 19.236 180 VAL DDD N 1
ATOM 7340 C CA . VAL D 1 158 ? 5.194 19.404 57.135 1.000 18.852 180 VAL DDD CA 1
ATOM 7341 C C . VAL D 1 158 ? 5.361 18.238 58.110 1.000 18.784 180 VAL DDD C 1
ATOM 7342 O O . VAL D 1 158 ? 4.414 17.976 58.854 1.000 19.665 180 VAL DDD O 1
ATOM 7346 N N . THR D 1 159 ? 6.494 17.550 58.129 1.000 18.257 181 THR DDD N 1
ATOM 7347 C CA . THR D 1 159 ? 6.677 16.358 58.982 1.000 18.000 181 THR DDD CA 1
ATOM 7348 C C . THR D 1 159 ? 8.163 16.066 59.177 1.000 17.403 181 THR DDD C 1
ATOM 7349 O O . THR D 1 159 ? 8.992 16.688 58.535 1.000 19.677 181 THR DDD O 1
ATOM 7353 N N . ASP D 1 160 ? 8.443 15.176 60.117 1.000 19.390 182 ASP DDD N 1
ATOM 7354 C CA . ASP D 1 160 ? 9.786 14.630 60.397 1.000 21.271 182 ASP DDD CA 1
ATOM 7355 C C . ASP D 1 160 ? 10.170 13.721 59.227 1.000 18.058 182 ASP DDD C 1
ATOM 7356 O O . ASP D 1 160 ? 9.440 12.748 58.959 1.000 20.141 182 ASP DDD O 1
ATOM 7361 N N . VAL D 1 161 ? 11.260 14.041 58.554 1.000 17.917 183 VAL DDD N 1
ATOM 7362 C CA . VAL D 1 161 ? 11.727 13.212 57.404 1.000 18.216 183 VAL DDD CA 1
ATOM 7363 C C . VAL D 1 161 ? 12.623 12.083 57.922 1.000 18.277 183 VAL DDD C 1
ATOM 7364 O O . VAL D 1 161 ? 13.638 12.343 58.619 1.000 20.558 183 VAL DDD O 1
ATOM 7368 N N . THR D 1 162 ? 12.238 10.857 57.601 1.000 16.794 184 THR DDD N 1
ATOM 7369 C CA . THR D 1 162 ? 12.975 9.626 57.962 1.000 17.329 184 THR DDD CA 1
ATOM 7370 C C . THR D 1 162 ? 13.025 8.745 56.714 1.000 16.314 184 THR DDD C 1
ATOM 7371 O O . THR D 1 162 ? 12.449 9.146 55.697 1.000 16.027 184 THR DDD O 1
ATOM 7375 N N . ALA D 1 163 ? 13.594 7.553 56.833 1.000 17.301 185 ALA DDD N 1
ATOM 7376 C CA . ALA D 1 163 ? 13.625 6.587 55.718 1.000 16.571 185 ALA DDD CA 1
ATOM 7377 C C . ALA D 1 163 ? 12.197 6.268 55.263 1.000 16.421 185 ALA DDD C 1
ATOM 7378 O O . ALA D 1 163 ? 12.048 5.857 54.108 1.000 15.788 185 ALA DDD O 1
ATOM 7380 N N . LYS D 1 164 ? 11.178 6.426 56.113 1.000 16.146 186 LYS DDD N 1
ATOM 7381 C CA . LYS D 1 164 ? 9.772 6.173 55.704 1.000 16.731 186 LYS DDD CA 1
ATOM 7382 C C . LYS D 1 164 ? 9.419 6.972 54.442 1.000 15.509 186 LYS DDD C 1
ATOM 7383 O O . LYS D 1 164 ? 8.541 6.510 53.689 1.000 15.436 186 LYS DDD O 1
ATOM 7388 N N . ILE D 1 165 ? 10.050 8.118 54.241 1.000 14.383 187 ILE DDD N 1
ATOM 7389 C CA . ILE D 1 165 ? 9.701 9.049 53.124 1.000 13.933 187 ILE DDD CA 1
ATOM 7390 C C . ILE D 1 165 ? 10.093 8.388 51.788 1.000 13.987 187 ILE DDD C 1
ATOM 7391 O O . ILE D 1 165 ? 9.648 8.908 50.726 1.000 14.718 187 ILE DDD O 1
ATOM 7396 N N . GLN D 1 166 ? 10.940 7.356 51.801 1.000 14.181 188 GLN DDD N 1
ATOM 7397 C CA . GLN D 1 166 ? 11.340 6.634 50.552 1.000 13.749 188 GLN DDD CA 1
ATOM 7398 C C . GLN D 1 166 ? 10.208 5.732 50.091 1.000 14.973 188 GLN DDD C 1
ATOM 7399 O O . GLN D 1 166 ? 10.238 5.290 48.937 1.000 15.278 188 GLN DDD O 1
ATOM 7405 N N . CYS D 1 167 ? 9.239 5.482 50.958 1.000 13.801 189 CYS DDD N 1
ATOM 7406 C CA . CYS D 1 167 ? 7.993 4.756 50.626 1.000 14.010 189 CYS DDD CA 1
ATOM 7407 C C . CYS D 1 167 ? 6.828 5.711 50.931 1.000 14.251 189 CYS DDD C 1
ATOM 7408 O O . CYS D 1 167 ? 6.968 6.908 50.600 1.000 15.416 189 CYS DDD O 1
ATOM 7411 N N . LEU D 1 168 ? 5.741 5.234 51.514 1.000 14.032 190 LEU DDD N 1
ATOM 7412 C CA . LEU D 1 168 ? 4.568 6.099 51.812 1.000 15.038 190 LEU DDD CA 1
ATOM 7413 C C . LEU D 1 168 ? 4.551 6.426 53.305 1.000 14.656 190 LEU DDD C 1
ATOM 7414 O O . LEU D 1 168 ? 4.213 5.547 54.119 1.000 15.768 190 LEU DDD O 1
ATOM 7419 N N . ASP D 1 169 ? 4.868 7.671 53.634 1.000 14.049 191 ASP DDD N 1
ATOM 7420 C CA . ASP D 1 169 ? 4.700 8.227 54.999 1.000 15.484 191 ASP DDD CA 1
ATOM 7421 C C . ASP D 1 169 ? 3.434 9.065 54.987 1.000 16.381 191 ASP DDD C 1
ATOM 7422 O O . ASP D 1 169 ? 3.418 10.150 54.400 1.000 14.883 191 ASP DDD O 1
ATOM 7427 N N . PRO D 1 170 ? 2.321 8.565 55.560 1.000 16.637 192 PRO DDD N 1
ATOM 7428 C CA . PRO D 1 170 ? 1.060 9.278 55.433 1.000 17.811 192 PRO DDD CA 1
ATOM 7429 C C . PRO D 1 170 ? 0.997 10.594 56.213 1.000 18.205 192 PRO DDD C 1
ATOM 7430 O O . PRO D 1 170 ? 0.025 11.307 56.030 1.000 19.097 192 PRO DDD O 1
ATOM 7434 N N . SER D 1 171 ? 2.026 10.944 56.985 1.000 16.921 193 SER DDD N 1
ATOM 7435 C CA . SER D 1 171 ? 2.118 12.272 57.636 1.000 17.953 193 SER DDD CA 1
ATOM 7436 C C . SER D 1 171 ? 2.590 13.356 56.640 1.000 18.019 193 SER DDD C 1
ATOM 7437 O O . SER D 1 171 ? 2.454 14.551 56.965 1.000 19.882 193 SER DDD O 1
ATOM 7440 N N . ALA D 1 172 ? 3.141 12.983 55.470 1.000 17.112 194 ALA DDD N 1
ATOM 7441 C CA . ALA D 1 172 ? 3.729 13.939 54.504 1.000 16.565 194 ALA DDD CA 1
ATOM 7442 C C . ALA D 1 172 ? 2.649 14.460 53.556 1.000 17.048 194 ALA DDD C 1
ATOM 7443 O O . ALA D 1 172 ? 2.613 14.057 52.381 1.000 17.843 194 ALA DDD O 1
ATOM 7445 N N . LYS D 1 173 ? 1.744 15.282 54.077 1.000 16.063 195 LYS DDD N 1
ATOM 7446 C CA . LYS D 1 173 ? 0.607 15.835 53.315 1.000 15.214 195 LYS DDD CA 1
ATOM 7447 C C . LYS D 1 173 ? 0.813 17.324 53.135 1.000 15.654 195 LYS DDD C 1
ATOM 7448 O O . LYS D 1 173 ? 1.184 18.012 54.097 1.000 16.353 195 LYS DDD O 1
ATOM 7454 N N . ALA D 1 174 ? 0.498 17.831 51.955 1.000 15.080 196 ALA DDD N 1
ATOM 7455 C CA . ALA D 1 174 ? 0.527 19.276 51.679 1.000 15.188 196 ALA DDD CA 1
ATOM 7456 C C . ALA D 1 174 ? -0.458 19.603 50.557 1.000 16.021 196 ALA DDD C 1
ATOM 7457 O O . ALA D 1 174 ? -1.071 18.690 49.984 1.000 14.807 196 ALA DDD O 1
ATOM 7459 N N . LYS D 1 175 ? -0.693 20.885 50.349 1.000 17.232 197 LYS DDD N 1
ATOM 7460 C CA . LYS D 1 175 ? -1.520 21.403 49.237 1.000 17.596 197 LYS DDD CA 1
ATOM 7461 C C . LYS D 1 175 ? -0.646 22.205 48.286 1.000 17.419 197 LYS DDD C 1
ATOM 7462 O O . LYS D 1 175 ? 0.232 22.938 48.751 1.000 18.416 197 LYS DDD O 1
ATOM 7468 N N . LEU D 1 176 ? -0.888 22.081 46.976 1.000 16.421 198 LEU DDD N 1
ATOM 7469 C CA . LEU D 1 176 ? -0.111 22.819 45.966 1.000 15.426 198 LEU DDD CA 1
ATOM 7470 C C . LEU D 1 176 ? -0.643 24.254 45.927 1.000 17.148 198 LEU DDD C 1
ATOM 7471 O O . LEU D 1 176 ? -1.576 24.529 45.156 1.000 17.414 198 LEU DDD O 1
ATOM 7476 N N . ASP D 1 177 ? -0.048 25.125 46.746 1.000 17.762 199 ASP DDD N 1
ATOM 7477 C CA . ASP D 1 177 ? -0.585 26.490 46.979 1.000 19.699 199 ASP DDD CA 1
ATOM 7478 C C . ASP D 1 177 ? 0.431 27.560 46.579 1.000 19.305 199 ASP DDD C 1
ATOM 7479 O O . ASP D 1 177 ? 0.151 28.741 46.810 1.000 20.705 199 ASP DDD O 1
ATOM 7484 N N . LYS D 1 178 ? 1.552 27.192 45.966 1.000 17.112 200 LYS DDD N 1
ATOM 7485 C CA . LYS D 1 178 ? 2.552 28.177 45.501 1.000 17.470 200 LYS DDD CA 1
ATOM 7486 C C . LYS D 1 178 ? 3.189 27.673 44.209 1.000 16.821 200 LYS DDD C 1
ATOM 7487 O O . LYS D 1 178 ? 3.766 26.569 44.200 1.000 17.867 200 LYS DDD O 1
ATOM 7490 N N . ASP D 1 179 ? 3.163 28.513 43.190 1.000 15.402 201 ASP DDD N 1
ATOM 7491 C CA . ASP D 1 179 ? 3.784 28.228 41.879 1.000 15.363 201 ASP DDD CA 1
ATOM 7492 C C . ASP D 1 179 ? 5.309 28.186 42.024 1.000 16.385 201 ASP DDD C 1
ATOM 7493 O O . ASP D 1 179 ? 5.889 29.116 42.639 1.000 17.697 201 ASP DDD O 1
ATOM 7498 N N . GLY D 1 180 ? 5.965 27.167 41.463 1.000 14.941 202 GLY DDD N 1
ATOM 7499 C CA . GLY D 1 180 ? 7.429 27.145 41.351 1.000 14.999 202 GLY DDD CA 1
ATOM 7500 C C . GLY D 1 180 ? 8.136 26.944 42.682 1.000 16.350 202 GLY DDD C 1
ATOM 7501 O O . GLY D 1 180 ? 9.311 27.331 42.743 1.000 16.122 202 GLY DDD O 1
ATOM 7502 N N . LYS D 1 181 ? 7.498 26.340 43.681 1.000 16.317 203 LYS DDD N 1
ATOM 7503 C CA . LYS D 1 181 ? 8.112 26.159 45.019 1.000 17.227 203 LYS DDD CA 1
ATOM 7504 C C . LYS D 1 181 ? 8.039 24.712 45.510 1.000 16.979 203 LYS DDD C 1
ATOM 7505 O O . LYS D 1 181 ? 8.747 24.401 46.486 1.000 16.220 203 LYS DDD O 1
ATOM 7510 N N . TYR D 1 182 ? 7.174 23.869 44.927 1.000 15.037 204 TYR DDD N 1
ATOM 7511 C CA . TYR D 1 182 ? 7.005 22.456 45.343 1.000 15.340 204 TYR DDD CA 1
ATOM 7512 C C . TYR D 1 182 ? 7.737 21.587 44.330 1.000 15.295 204 TYR DDD C 1
ATOM 7513 O O . TYR D 1 182 ? 7.275 21.476 43.176 1.000 15.231 204 TYR DDD O 1
ATOM 7522 N N . PRO D 1 183 ? 8.922 21.030 44.656 1.000 14.390 205 PRO DDD N 1
ATOM 7523 C CA . PRO D 1 183 ? 9.673 20.273 43.655 1.000 15.226 205 PRO DDD CA 1
ATOM 7524 C C . PRO D 1 183 ? 8.929 19.000 43.246 1.000 14.745 205 PRO DDD C 1
ATOM 7525 O O . PRO D 1 183 ? 8.340 18.332 44.075 1.000 15.198 205 PRO DDD O 1
ATOM 7529 N N . ILE D 1 184 ? 8.956 18.655 41.962 1.000 14.776 206 ILE DDD N 1
ATOM 7530 C CA . ILE D 1 184 ? 8.240 17.404 41.573 1.000 14.974 206 ILE DDD CA 1
ATOM 7531 C C . ILE D 1 184 ? 8.932 16.199 42.238 1.000 13.420 206 ILE DDD C 1
ATOM 7532 O O . ILE D 1 184 ? 8.257 15.203 42.530 1.000 13.546 206 ILE DDD O 1
ATOM 7537 N N . GLU D 1 185 ? 10.235 16.262 42.505 1.000 13.356 207 GLU DDD N 1
ATOM 7538 C CA . GLU D 1 185 ? 10.965 15.058 42.991 1.000 14.374 207 GLU DDD CA 1
ATOM 7539 C C . GLU D 1 185 ? 10.558 14.704 44.426 1.000 14.839 207 GLU DDD C 1
ATOM 7540 O O . GLU D 1 185 ? 10.925 13.626 44.860 1.000 15.126 207 GLU DDD O 1
ATOM 7546 N N . THR D 1 186 ? 9.786 15.539 45.130 1.000 14.148 208 THR DDD N 1
ATOM 7547 C CA . THR D 1 186 ? 9.384 15.235 46.527 1.000 13.730 208 THR DDD CA 1
ATOM 7548 C C . THR D 1 186 ? 7.873 15.101 46.668 1.000 13.447 208 THR DDD C 1
ATOM 7549 O O . THR D 1 186 ? 7.454 14.819 47.770 1.000 13.412 208 THR DDD O 1
ATOM 7553 N N . TRP D 1 187 ? 7.076 15.364 45.634 1.000 12.738 209 TRP DDD N 1
ATOM 7554 C CA . TRP D 1 187 ? 5.599 15.468 45.803 1.000 12.972 209 TRP DDD CA 1
ATOM 7555 C C . TRP D 1 187 ? 4.859 14.782 44.656 1.000 13.806 209 TRP DDD C 1
ATOM 7556 O O . TRP D 1 187 ? 5.133 15.117 43.476 1.000 14.330 209 TRP DDD O 1
ATOM 7567 N N . SER D 1 188 ? 3.907 13.936 45.008 1.000 14.229 210 SER DDD N 1
ATOM 7568 C CA . SER D 1 188 ? 3.003 13.218 44.086 1.000 15.006 210 SER DDD CA 1
ATOM 7569 C C . SER D 1 188 ? 1.610 13.763 44.305 1.000 15.019 210 SER DDD C 1
ATOM 7570 O O . SER D 1 188 ? 1.248 14.075 45.438 1.000 14.004 210 SER DDD O 1
ATOM 7573 N N . PRO D 1 189 ? 0.738 13.773 43.286 1.000 14.867 211 PRO DDD N 1
ATOM 7574 C CA . PRO D 1 189 ? -0.684 13.989 43.533 1.000 14.493 211 PRO DDD CA 1
ATOM 7575 C C . PRO D 1 189 ? -1.165 12.888 44.475 1.000 15.725 211 PRO DDD C 1
ATOM 7576 O O . PRO D 1 189 ? -0.762 11.726 44.322 1.000 15.659 211 PRO DDD O 1
ATOM 7580 N N . ASP D 1 190 ? -1.937 13.267 45.490 1.000 13.843 212 ASP DDD N 1
ATOM 7581 C CA . ASP D 1 190 ? -2.373 12.338 46.552 1.000 14.115 212 ASP DDD CA 1
ATOM 7582 C C . ASP D 1 190 ? -3.657 11.615 46.134 1.000 14.570 212 ASP DDD C 1
ATOM 7583 O O . ASP D 1 190 ? -4.743 12.225 46.072 1.000 14.106 212 ASP DDD O 1
ATOM 7588 N N . PRO D 1 191 ? -3.623 10.301 45.829 1.000 14.072 213 PRO DDD N 1
ATOM 7589 C CA . PRO D 1 191 ? -4.824 9.606 45.365 1.000 13.485 213 PRO DDD CA 1
ATOM 7590 C C . PRO D 1 191 ? -5.831 9.342 46.498 1.000 13.356 213 PRO DDD C 1
ATOM 7591 O O . PRO D 1 191 ? -6.940 8.960 46.229 1.000 14.190 213 PRO DDD O 1
ATOM 7595 N N . SER D 1 192 ? -5.421 9.545 47.747 1.000 13.241 214 SER DDD N 1
ATOM 7596 C CA . SER D 1 192 ? -6.275 9.345 48.940 1.000 14.379 214 SER DDD CA 1
ATOM 7597 C C . SER D 1 192 ? -7.075 10.614 49.238 1.000 14.609 214 SER DDD C 1
ATOM 7598 O O . SER D 1 192 ? -7.993 10.524 50.062 1.000 15.277 214 SER DDD O 1
ATOM 7601 N N . ARG D 1 193 ? -6.744 11.747 48.608 1.000 14.280 215 ARG DDD N 1
ATOM 7602 C CA . ARG D 1 193 ? -7.537 12.997 48.733 1.000 14.135 215 ARG DDD CA 1
ATOM 7603 C C . ARG D 1 193 ? -7.991 13.399 47.331 1.000 14.351 215 ARG DDD C 1
ATOM 7604 O O . ARG D 1 193 ? -8.468 12.492 46.581 1.000 14.238 215 ARG DDD O 1
ATOM 7612 N N . ASN D 1 194 ? -7.936 14.684 46.995 1.000 14.324 216 ASN DDD N 1
ATOM 7613 C CA . ASN D 1 194 ? -8.332 15.187 45.650 1.000 13.807 216 ASN DDD CA 1
ATOM 7614 C C . ASN D 1 194 ? -9.740 14.710 45.271 1.000 14.827 216 ASN DDD C 1
ATOM 7615 O O . ASN D 1 194 ? -9.978 14.393 44.073 1.000 15.459 216 ASN DDD O 1
ATOM 7620 N N . GLU D 1 195 ? -10.687 14.722 46.211 1.000 16.260 217 GLU DDD N 1
ATOM 7621 C CA . GLU D 1 195 ? -12.090 14.346 45.901 1.000 16.630 217 GLU DDD CA 1
ATOM 7622 C C . GLU D 1 195 ? -12.680 15.366 44.912 1.000 16.262 217 GLU DDD C 1
ATOM 7623 O O . GLU D 1 195 ? -13.582 14.995 44.128 1.000 17.106 217 GLU DDD O 1
ATOM 7626 N N . ASN D 1 196 ? -12.193 16.601 44.955 1.000 15.352 218 ASN DDD N 1
ATOM 7627 C CA . ASN D 1 196 ? -12.748 17.745 44.198 1.000 16.118 218 ASN DDD CA 1
ATOM 7628 C C . ASN D 1 196 ? -11.741 18.234 43.156 1.000 16.195 218 ASN DDD C 1
ATOM 7629 O O . ASN D 1 196 ? -11.840 19.391 42.721 1.000 15.625 218 ASN DDD O 1
ATOM 7634 N N . THR D 1 197 ? -10.853 17.353 42.695 1.000 15.577 219 THR DDD N 1
ATOM 7635 C CA . THR D 1 197 ? -9.859 17.644 41.640 1.000 14.382 219 THR DDD CA 1
ATOM 7636 C C . THR D 1 197 ? -9.762 16.419 40.744 1.000 15.324 219 THR DDD C 1
ATOM 7637 O O . THR D 1 197 ? -9.866 15.316 41.263 1.000 16.229 219 THR DDD O 1
ATOM 7641 N N . ARG D 1 198 ? -9.565 16.616 39.451 1.000 13.635 220 ARG DDD N 1
ATOM 7642 C CA . ARG D 1 198 ? -9.208 15.519 38.524 1.000 13.794 220 ARG DDD CA 1
ATOM 7643 C C . ARG D 1 198 ? -7.774 15.739 38.103 1.000 13.304 220 ARG DDD C 1
ATOM 7644 O O . ARG D 1 198 ? -7.459 16.870 37.678 1.000 13.310 220 ARG DDD O 1
ATOM 7652 N N . TYR D 1 199 ? -6.916 14.736 38.283 1.000 12.723 221 TYR DDD N 1
ATOM 7653 C CA . TYR D 1 199 ? -5.521 14.847 37.798 1.000 12.686 221 TYR DDD CA 1
ATOM 7654 C C . TYR D 1 199 ? -5.204 13.688 36.866 1.000 13.342 221 TYR DDD C 1
ATOM 7655 O O . TYR D 1 199 ? -5.855 12.632 36.994 1.000 14.023 221 TYR DDD O 1
ATOM 7664 N N . PHE D 1 200 ? -4.232 13.930 35.982 1.000 13.078 222 PHE DDD N 1
ATOM 7665 C CA . PHE D 1 200 ? -3.827 13.021 34.890 1.000 13.554 222 PHE DDD CA 1
ATOM 7666 C C . PHE D 1 200 ? -2.331 13.190 34.702 1.000 14.592 222 PHE DDD C 1
ATOM 7667 O O . PHE D 1 200 ? -1.859 14.329 34.659 1.000 16.188 222 PHE DDD O 1
ATOM 7675 N N . GLY D 1 201 ? -1.583 12.101 34.599 1.000 14.482 223 GLY DDD N 1
ATOM 7676 C CA . GLY D 1 201 ? -0.155 12.251 34.316 1.000 15.279 223 GLY DDD CA 1
ATOM 7677 C C . GLY D 1 201 ? 0.443 11.016 33.694 1.000 15.590 223 GLY DDD C 1
ATOM 7678 O O . GLY D 1 201 ? -0.180 9.932 33.709 1.000 15.361 223 GLY DDD O 1
ATOM 7679 N N . ASN D 1 202 ? 1.634 11.203 33.150 1.000 15.372 224 ASN DDD N 1
ATOM 7680 C CA . ASN D 1 202 ? 2.410 10.050 32.665 1.000 16.743 224 ASN DDD CA 1
ATOM 7681 C C . ASN D 1 202 ? 3.881 10.359 32.876 1.000 15.519 224 ASN DDD C 1
ATOM 7682 O O . ASN D 1 202 ? 4.316 11.535 32.811 1.000 16.994 224 ASN DDD O 1
ATOM 7687 N N . TYR D 1 203 ? 4.623 9.298 33.093 1.000 14.789 225 TYR DDD N 1
ATOM 7688 C CA . TYR D 1 203 ? 6.074 9.353 33.322 1.000 13.883 225 TYR DDD CA 1
ATOM 7689 C C . TYR D 1 203 ? 6.753 8.325 32.428 1.000 14.108 225 TYR DDD C 1
ATOM 7690 O O . TYR D 1 203 ? 6.204 7.229 32.251 1.000 14.339 225 TYR DDD O 1
ATOM 7699 N N . TYR D 1 204 ? 7.881 8.692 31.840 1.000 13.767 226 TYR DDD N 1
ATOM 7700 C CA . TYR D 1 204 ? 8.709 7.760 31.038 1.000 16.231 226 TYR DDD CA 1
ATOM 7701 C C . TYR D 1 204 ? 10.140 8.094 31.420 1.000 15.665 226 TYR DDD C 1
ATOM 7702 O O . TYR D 1 204 ? 10.523 9.241 31.304 1.000 16.935 226 TYR DDD O 1
ATOM 7704 N N . GLY D 1 205 ? 10.906 7.114 31.870 1.000 14.472 227 GLY DDD N 1
ATOM 7705 C CA . GLY D 1 205 ? 12.276 7.358 32.329 1.000 14.520 227 GLY DDD CA 1
ATOM 7706 C C . GLY D 1 205 ? 13.338 7.215 31.268 1.000 14.475 227 GLY DDD C 1
ATOM 7707 O O . GLY D 1 205 ? 13.069 7.405 30.061 1.000 13.950 227 GLY DDD O 1
ATOM 7708 N N . GLY D 1 206 ? 14.554 6.928 31.729 1.000 14.656 228 GLY DDD N 1
ATOM 7709 C CA . GLY D 1 206 ? 15.721 6.759 30.852 1.000 15.176 228 GLY DDD CA 1
ATOM 7710 C C . GLY D 1 206 ? 16.572 8.009 30.782 1.000 14.972 228 GLY DDD C 1
ATOM 7711 O O . GLY D 1 206 ? 16.089 9.113 31.093 1.000 14.471 228 GLY DDD O 1
ATOM 7712 N N . LEU D 1 207 ? 17.826 7.827 30.390 1.000 15.823 229 LEU DDD N 1
ATOM 7713 C CA . LEU D 1 207 ? 18.796 8.929 30.256 1.000 16.154 229 LEU DDD CA 1
ATOM 7714 C C . LEU D 1 207 ? 18.650 9.606 28.888 1.000 15.542 229 LEU DDD C 1
ATOM 7715 O O . LEU D 1 207 ? 18.757 10.854 28.832 1.000 15.583 229 LEU DDD O 1
ATOM 7720 N N . THR D 1 208 ? 18.423 8.833 27.819 1.000 15.112 230 THR DDD N 1
ATOM 7721 C CA . THR D 1 208 ? 18.418 9.393 26.439 1.000 14.812 230 THR DDD CA 1
ATOM 7722 C C . THR D 1 208 ? 17.134 9.022 25.685 1.000 14.135 230 THR DDD C 1
ATOM 7723 O O . THR D 1 208 ? 17.130 9.099 24.437 1.000 14.839 230 THR DDD O 1
ATOM 7727 N N . THR D 1 209 ? 16.056 8.786 26.404 1.000 12.822 231 THR DDD N 1
ATOM 7728 C CA . THR D 1 209 ? 14.788 8.375 25.768 1.000 13.483 231 THR DDD CA 1
ATOM 7729 C C . THR D 1 209 ? 14.269 9.501 24.878 1.000 14.475 231 THR DDD C 1
ATOM 7730 O O . THR D 1 209 ? 14.264 10.652 25.281 1.000 13.194 231 THR DDD O 1
ATOM 7734 N N . PRO D 1 210 ? 13.772 9.203 23.660 1.000 14.503 232 PRO DDD N 1
ATOM 7735 C CA . PRO D 1 210 ? 13.159 10.248 22.840 1.000 14.366 232 PRO DDD CA 1
ATOM 7736 C C . PRO D 1 210 ? 11.866 10.766 23.455 1.000 14.146 232 PRO DDD C 1
ATOM 7737 O O . PRO D 1 210 ? 11.024 9.988 23.891 1.000 13.805 232 PRO DDD O 1
ATOM 7741 N N . PRO D 1 211 ? 11.680 12.099 23.509 1.000 14.669 233 PRO DDD N 1
ATOM 7742 C CA . PRO D 1 211 ? 10.419 12.662 23.977 1.000 14.837 233 PRO DDD CA 1
ATOM 7743 C C . PRO D 1 211 ? 9.321 12.463 22.929 1.000 15.243 233 PRO DDD C 1
ATOM 7744 O O . PRO D 1 211 ? 9.626 12.419 21.744 1.000 14.688 233 PRO DDD O 1
ATOM 7748 N N . VAL D 1 212 ? 8.085 12.326 23.402 1.000 13.974 234 VAL DDD N 1
ATOM 7749 C CA A VAL D 1 212 ? 6.876 12.062 22.562 0.500 14.683 234 VAL DDD CA 1
ATOM 7750 C CA B VAL D 1 212 ? 6.904 12.115 22.517 0.500 14.981 234 VAL DDD CA 1
ATOM 7751 C C . VAL D 1 212 ? 5.795 13.067 22.961 1.000 14.898 234 VAL DDD C 1
ATOM 7752 O O . VAL D 1 212 ? 5.585 13.239 24.168 1.000 15.398 234 VAL DDD O 1
ATOM 7759 N N . LEU D 1 213 ? 5.135 13.695 22.000 1.000 14.505 235 LEU DDD N 1
ATOM 7760 C CA . LEU D 1 213 ? 4.005 14.575 22.347 1.000 16.837 235 LEU DDD CA 1
ATOM 7761 C C . LEU D 1 213 ? 2.989 14.546 21.214 1.000 16.920 235 LEU DDD C 1
ATOM 7762 O O . LEU D 1 213 ? 3.380 14.510 20.043 1.000 18.095 235 LEU DDD O 1
ATOM 7767 N N . THR D 1 214 ? 1.723 14.541 21.562 1.000 17.679 236 THR DDD N 1
ATOM 7768 C CA . THR D 1 214 ? 0.639 14.818 20.593 1.000 19.059 236 THR DDD CA 1
ATOM 7769 C C . THR D 1 214 ? 0.046 16.189 20.904 1.000 19.387 236 THR DDD C 1
ATOM 7770 O O . THR D 1 214 ? 0.136 16.678 22.062 1.000 21.406 236 THR DDD O 1
ATOM 7774 N N . PHE D 1 215 ? -0.536 16.810 19.891 1.000 19.428 237 PHE DDD N 1
ATOM 7775 C CA . PHE D 1 215 ? -1.151 18.144 20.038 1.000 18.605 237 PHE DDD CA 1
ATOM 7776 C C . PHE D 1 215 ? -2.293 18.213 19.044 1.000 20.471 237 PHE DDD C 1
ATOM 7777 O O . PHE D 1 215 ? -2.229 17.605 17.960 1.000 21.221 237 PHE DDD O 1
ATOM 7785 N N . THR D 1 216 ? -3.379 18.821 19.483 1.000 19.375 238 THR DDD N 1
ATOM 7786 C CA . THR D 1 216 ? -4.623 18.925 18.697 1.000 18.258 238 THR DDD CA 1
ATOM 7787 C C . THR D 1 216 ? -5.504 19.901 19.464 1.000 19.320 238 THR DDD C 1
ATOM 7788 O O . THR D 1 216 ? -5.221 20.132 20.649 1.000 22.397 238 THR DDD O 1
ATOM 7792 N N . ASN D 1 217 ? -6.536 20.417 18.822 1.000 15.407 239 ASN DDD N 1
ATOM 7793 C CA . ASN D 1 217 ? -7.573 21.227 19.493 1.000 15.601 239 ASN DDD CA 1
ATOM 7794 C C . ASN D 1 217 ? -8.899 20.464 19.437 1.000 14.757 239 ASN DDD C 1
ATOM 7795 O O . ASN D 1 217 ? -9.959 21.104 19.604 1.000 15.960 239 ASN DDD O 1
ATOM 7800 N N . THR D 1 218 ? -8.869 19.152 19.178 1.000 15.569 240 THR DDD N 1
ATOM 7801 C CA . THR D 1 218 ? -10.102 18.358 18.975 1.000 16.108 240 THR DDD CA 1
ATOM 7802 C C . THR D 1 218 ? -10.392 17.402 20.136 1.000 16.242 240 THR DDD C 1
ATOM 7803 O O . THR D 1 218 ? -11.436 16.756 20.071 1.000 17.762 240 THR DDD O 1
ATOM 7807 N N . VAL D 1 219 ? -9.548 17.349 21.159 1.000 16.144 241 VAL DDD N 1
ATOM 7808 C CA . VAL D 1 219 ? -9.660 16.344 22.250 1.000 17.280 241 VAL DDD CA 1
ATOM 7809 C C . VAL D 1 219 ? -10.130 17.048 23.525 1.000 15.767 241 VAL DDD C 1
ATOM 7810 O O . VAL D 1 219 ? -9.440 17.947 24.027 1.000 17.067 241 VAL DDD O 1
ATOM 7814 N N . THR D 1 220 ? -11.275 16.609 24.018 1.000 16.780 242 THR DDD N 1
ATOM 7815 C CA . THR D 1 220 ? -11.911 17.114 25.252 1.000 17.388 242 THR DDD CA 1
ATOM 7816 C C . THR D 1 220 ? -11.690 16.082 26.353 1.000 17.422 242 THR DDD C 1
ATOM 7817 O O . THR D 1 220 ? -12.014 14.882 26.128 1.000 18.704 242 THR DDD O 1
ATOM 7821 N N . THR D 1 221 ? -11.177 16.519 27.490 1.000 15.856 243 THR DDD N 1
ATOM 7822 C CA . THR D 1 221 ? -11.033 15.672 28.701 1.000 16.542 243 THR DDD CA 1
ATOM 7823 C C . THR D 1 221 ? -12.270 15.908 29.568 1.000 16.581 243 THR DDD C 1
ATOM 7824 O O . THR D 1 221 ? -12.461 17.039 30.008 1.000 16.442 243 THR DDD O 1
ATOM 7828 N N . ILE D 1 222 ? -13.101 14.885 29.770 1.000 17.137 244 ILE DDD N 1
ATOM 7829 C CA . ILE D 1 222 ? -14.308 14.961 30.647 1.000 19.223 244 ILE DDD CA 1
ATOM 7830 C C . ILE D 1 222 ? -13.835 15.043 32.100 1.000 19.889 244 ILE DDD C 1
ATOM 7831 O O . ILE D 1 222 ? -12.922 14.278 32.477 1.000 20.308 244 ILE DDD O 1
ATOM 7836 N N . LEU D 1 223 ? -14.443 15.921 32.910 1.000 17.162 245 LEU DDD N 1
ATOM 7837 C CA . LEU D 1 223 ? -14.036 16.067 34.329 1.000 16.545 245 LEU DDD CA 1
ATOM 7838 C C . LEU D 1 223 ? -15.132 15.558 35.264 1.000 16.023 245 LEU DDD C 1
ATOM 7839 O O . LEU D 1 223 ? -14.933 15.593 36.512 1.000 15.911 245 LEU DDD O 1
ATOM 7844 N N . LEU D 1 224 ? -16.252 15.127 34.705 1.000 17.508 246 LEU DDD N 1
ATOM 7845 C CA . LEU D 1 224 ? -17.380 14.584 35.495 1.000 17.361 246 LEU DDD CA 1
ATOM 7846 C C . LEU D 1 224 ? -16.929 13.262 36.120 1.000 19.074 246 LEU DDD C 1
ATOM 7847 O O . LEU D 1 224 ? -16.220 12.487 35.435 1.000 18.945 246 LEU DDD O 1
ATOM 7852 N N . ASP D 1 225 ? -17.286 13.057 37.387 1.000 19.438 247 ASP DDD N 1
ATOM 7853 C CA . ASP D 1 225 ? -17.063 11.791 38.128 1.000 22.393 247 ASP DDD CA 1
ATOM 7854 C C . ASP D 1 225 ? -18.134 10.772 37.722 1.000 24.544 247 ASP DDD C 1
ATOM 7855 O O . ASP D 1 225 ? -18.911 11.050 36.830 1.000 22.508 247 ASP DDD O 1
ATOM 7860 N N . GLU D 1 226 ? -18.174 9.616 38.387 1.000 30.505 248 GLU DDD N 1
ATOM 7861 C CA . GLU D 1 226 ? -19.086 8.509 37.999 1.000 33.218 248 GLU DDD CA 1
ATOM 7862 C C . GLU D 1 226 ? -20.544 8.895 38.295 1.000 34.040 248 GLU DDD C 1
ATOM 7863 O O . GLU D 1 226 ? -21.434 8.208 37.765 1.000 33.777 248 GLU DDD O 1
ATOM 7866 N N . ASN D 1 227 ? -20.787 9.957 39.081 1.000 29.845 249 ASN DDD N 1
ATOM 7867 C CA . ASN D 1 227 ? -22.152 10.443 39.407 1.000 28.369 249 ASN DDD CA 1
ATOM 7868 C C . ASN D 1 227 ? -22.549 11.612 38.495 1.000 25.577 249 ASN DDD C 1
ATOM 7869 O O . ASN D 1 227 ? -23.629 12.181 38.706 1.000 25.513 249 ASN DDD O 1
ATOM 7874 N N . GLY D 1 228 ? -21.708 11.995 37.524 1.000 20.435 250 GLY DDD N 1
ATOM 7875 C CA . GLY D 1 228 ? -22.016 13.100 36.609 1.000 19.575 250 GLY DDD CA 1
ATOM 7876 C C . GLY D 1 228 ? -21.663 14.449 37.220 1.000 17.346 250 GLY DDD C 1
ATOM 7877 O O . GLY D 1 228 ? -22.155 15.455 36.706 1.000 18.234 250 GLY DDD O 1
ATOM 7878 N N . VAL D 1 229 ? -20.801 14.483 38.236 1.000 17.137 251 VAL DDD N 1
ATOM 7879 C CA . VAL D 1 229 ? -20.457 15.771 38.925 1.000 17.109 251 VAL DDD CA 1
ATOM 7880 C C . VAL D 1 229 ? -18.980 16.107 38.703 1.000 15.800 251 VAL DDD C 1
ATOM 7881 O O . VAL D 1 229 ? -18.094 15.280 39.021 1.000 16.606 251 VAL DDD O 1
ATOM 7885 N N . GLY D 1 230 ? -18.728 17.286 38.146 1.000 15.655 252 GLY DDD N 1
ATOM 7886 C CA . GLY D 1 230 ? -17.365 17.815 37.992 1.000 14.974 252 GLY DDD CA 1
ATOM 7887 C C . GLY D 1 230 ? -16.847 18.468 39.268 1.000 14.779 252 GLY DDD C 1
ATOM 7888 O O . GLY D 1 230 ? -17.581 18.629 40.247 1.000 15.886 252 GLY DDD O 1
ATOM 7889 N N . PRO D 1 231 ? -15.557 18.857 39.292 1.000 14.323 253 PRO DDD N 1
ATOM 7890 C CA . PRO D 1 231 ? -15.044 19.661 40.404 1.000 13.719 253 PRO DDD CA 1
ATOM 7891 C C . PRO D 1 231 ? -15.932 20.899 40.645 1.000 14.415 253 PRO DDD C 1
ATOM 7892 O O . PRO D 1 231 ? -16.306 21.562 39.676 1.000 13.952 253 PRO DDD O 1
ATOM 7896 N N . LEU D 1 232 ? -16.224 21.200 41.919 1.000 14.780 254 LEU DDD N 1
ATOM 7897 C CA . LEU D 1 232 ? -17.063 22.358 42.327 1.000 16.070 254 LEU DDD CA 1
ATOM 7898 C C . LEU D 1 232 ? -16.138 23.424 42.917 1.000 15.974 254 LEU DDD C 1
ATOM 7899 O O . LEU D 1 232 ? -15.412 23.136 43.855 1.000 16.631 254 LEU DDD O 1
ATOM 7904 N N . CYS D 1 233 ? -16.171 24.612 42.345 1.000 15.267 255 CYS DDD N 1
ATOM 7905 C CA . CYS D 1 233 ? -15.180 25.694 42.564 1.000 16.220 255 CYS DDD CA 1
ATOM 7906 C C . CYS D 1 233 ? -15.498 26.433 43.858 1.000 19.207 255 CYS DDD C 1
ATOM 7907 O O . CYS D 1 233 ? -16.370 27.323 43.864 1.000 19.644 255 CYS DDD O 1
ATOM 7910 N N . LYS D 1 234 ? -14.747 26.104 44.901 1.000 18.651 256 LYS DDD N 1
ATOM 7911 C CA . LYS D 1 234 ? -14.915 26.744 46.225 1.000 19.952 256 LYS DDD CA 1
ATOM 7912 C C . LYS D 1 234 ? -14.379 28.172 46.142 1.000 20.633 256 LYS DDD C 1
ATOM 7913 O O . LYS D 1 234 ? -13.329 28.414 45.510 1.000 21.925 256 LYS DDD O 1
ATOM 7919 N N . GLY D 1 235 ? -15.082 29.106 46.775 1.000 22.153 257 GLY DDD N 1
ATOM 7920 C CA . GLY D 1 235 ? -14.673 30.514 46.765 1.000 22.818 257 GLY DDD CA 1
ATOM 7921 C C . GLY D 1 235 ? -14.611 31.102 45.373 1.000 23.110 257 GLY DDD C 1
ATOM 7922 O O . GLY D 1 235 ? -13.888 32.079 45.208 1.000 24.607 257 GLY DDD O 1
ATOM 7923 N N . ASP D 1 236 ? -15.355 30.527 44.413 1.000 22.025 258 ASP DDD N 1
ATOM 7924 C CA . ASP D 1 236 ? -15.396 30.966 42.988 1.000 22.699 258 ASP DDD CA 1
ATOM 7925 C C . ASP D 1 236 ? -13.969 31.110 42.431 1.000 20.515 258 ASP DDD C 1
ATOM 7926 O O . ASP D 1 236 ? -13.654 32.113 41.753 1.000 20.634 258 ASP DDD O 1
ATOM 7931 N N . GLY D 1 237 ? -13.139 30.107 42.706 1.000 18.950 259 GLY DDD N 1
ATOM 7932 C CA . GLY D 1 237 ? -11.786 29.982 42.143 1.000 18.128 259 GLY DDD CA 1
ATOM 7933 C C . GLY D 1 237 ? -11.645 28.648 41.430 1.000 16.336 259 GLY DDD C 1
ATOM 7934 O O . GLY D 1 237 ? -12.135 27.634 41.960 1.000 15.387 259 GLY DDD O 1
ATOM 7935 N N . LEU D 1 238 ? -11.015 28.683 40.261 1.000 14.998 260 LEU DDD N 1
ATOM 7936 C CA . LEU D 1 238 ? -10.654 27.472 39.486 1.000 14.992 260 LEU DDD CA 1
ATOM 7937 C C . LEU D 1 238 ? -9.159 27.214 39.648 1.000 14.413 260 LEU DDD C 1
ATOM 7938 O O . LEU D 1 238 ? -8.350 28.113 39.374 1.000 15.310 260 LEU DDD O 1
ATOM 7943 N N . PHE D 1 239 ? -8.808 26.020 40.129 1.000 14.218 261 PHE DDD N 1
ATOM 7944 C CA . PHE D 1 239 ? -7.405 25.645 40.428 1.000 13.811 261 PHE DDD CA 1
ATOM 7945 C C . PHE D 1 239 ? -6.834 24.778 39.304 1.000 13.179 261 PHE DDD C 1
ATOM 7946 O O . PHE D 1 239 ? -7.334 23.675 39.031 1.000 13.629 261 PHE DDD O 1
ATOM 7954 N N . LEU D 1 240 ? -5.773 25.273 38.677 1.000 13.531 262 LEU DDD N 1
ATOM 7955 C CA . LEU D 1 240 ? -5.064 24.585 37.583 1.000 13.483 262 LEU DDD CA 1
ATOM 7956 C C . LEU D 1 240 ? -3.663 24.282 38.071 1.000 14.711 262 LEU DDD C 1
ATOM 7957 O O . LEU D 1 240 ? -3.036 25.146 38.711 1.000 14.678 262 LEU DDD O 1
ATOM 7962 N N . SER D 1 241 ? -3.170 23.100 37.745 1.000 13.627 263 SER DDD N 1
ATOM 7963 C CA A SER D 1 241 ? -1.842 22.598 38.175 0.500 13.438 263 SER DDD CA 1
ATOM 7964 C CA B SER D 1 241 ? -1.775 22.752 38.088 0.500 14.643 263 SER DDD CA 1
ATOM 7965 C C . SER D 1 241 ? -1.214 21.845 37.004 1.000 13.385 263 SER DDD C 1
ATOM 7966 O O . SER D 1 241 ? -1.984 21.219 36.292 1.000 13.497 263 SER DDD O 1
ATOM 7971 N N . CYS D 1 242 ? 0.102 21.869 36.859 1.000 12.944 264 CYS DDD N 1
ATOM 7972 C CA . CYS D 1 242 ? 0.741 21.018 35.827 1.000 13.662 264 CYS DDD CA 1
ATOM 7973 C C . CYS D 1 242 ? 2.241 20.933 36.058 1.000 13.983 264 CYS DDD C 1
ATOM 7974 O O . CYS D 1 242 ? 2.801 21.706 36.847 1.000 14.537 264 CYS DDD O 1
ATOM 7977 N N . CYS D 1 243 ? 2.863 19.998 35.353 1.000 13.888 265 CYS DDD N 1
ATOM 7978 C CA . CYS D 1 243 ? 4.313 19.972 35.108 1.000 14.503 265 CYS DDD CA 1
ATOM 7979 C C . CYS D 1 243 ? 4.510 19.235 33.788 1.000 13.502 265 CYS DDD C 1
ATOM 7980 O O . CYS D 1 243 ? 3.816 18.229 33.553 1.000 14.093 265 CYS DDD O 1
ATOM 7983 N N . ASP D 1 244 ? 5.410 19.728 32.962 1.000 12.876 266 ASP DDD N 1
ATOM 7984 C CA . ASP D 1 244 ? 5.671 19.147 31.629 1.000 12.573 266 ASP DDD CA 1
ATOM 7985 C C . ASP D 1 244 ? 7.161 19.207 31.335 1.000 13.026 266 ASP DDD C 1
ATOM 7986 O O . ASP D 1 244 ? 7.614 20.080 30.577 1.000 15.144 266 ASP DDD O 1
ATOM 7991 N N . VAL D 1 245 ? 7.886 18.254 31.916 1.000 11.997 267 VAL DDD N 1
ATOM 7992 C CA . VAL D 1 245 ? 9.339 18.042 31.679 1.000 12.819 267 VAL DDD CA 1
ATOM 7993 C C . VAL D 1 245 ? 9.488 17.234 30.393 1.000 12.981 267 VAL DDD C 1
ATOM 7994 O O . VAL D 1 245 ? 8.941 16.120 30.331 1.000 14.058 267 VAL DDD O 1
ATOM 7998 N N . MET D 1 246 ? 10.254 17.739 29.430 1.000 13.534 268 MET DDD N 1
ATOM 7999 C CA . MET D 1 246 ? 10.442 17.092 28.109 1.000 13.516 268 MET DDD CA 1
ATOM 8000 C C . MET D 1 246 ? 11.742 16.296 28.046 1.000 14.151 268 MET DDD C 1
ATOM 8001 O O . MET D 1 246 ? 11.909 15.538 27.092 1.000 15.419 268 MET DDD O 1
ATOM 8006 N N . GLY D 1 247 ? 12.627 16.444 29.032 1.000 13.940 269 GLY DDD N 1
ATOM 8007 C CA . GLY D 1 247 ? 13.922 15.764 29.049 1.000 13.510 269 GLY DDD CA 1
ATOM 8008 C C . GLY D 1 247 ? 15.018 16.733 29.393 1.000 12.966 269 GLY DDD C 1
ATOM 8009 O O . GLY D 1 247 ? 14.712 17.789 30.012 1.000 13.832 269 GLY DDD O 1
ATOM 8010 N N . TRP D 1 248 ? 16.228 16.415 28.965 1.000 13.681 270 TRP DDD N 1
ATOM 8011 C CA . TRP D 1 248 ? 17.420 17.259 29.229 1.000 13.520 270 TRP DDD CA 1
ATOM 8012 C C . TRP D 1 248 ? 17.988 17.804 27.929 1.000 13.163 270 TRP DDD C 1
ATOM 8013 O O . TRP D 1 248 ? 18.122 17.067 26.933 1.000 12.322 270 TRP DDD O 1
ATOM 8024 N N . PHE D 1 249 ? 18.391 19.065 28.001 1.000 13.496 271 PHE DDD N 1
ATOM 8025 C CA . PHE D 1 249 ? 19.139 19.799 26.957 1.000 13.376 271 PHE DDD CA 1
ATOM 8026 C C . PHE D 1 249 ? 20.622 19.733 27.292 1.000 14.117 271 PHE DDD C 1
ATOM 8027 O O . PHE D 1 249 ? 20.962 19.887 28.473 1.000 15.143 271 PHE DDD O 1
ATOM 8035 N N . THR D 1 250 ? 21.484 19.523 26.296 1.000 14.772 272 THR DDD N 1
ATOM 8036 C CA . THR D 1 250 ? 22.945 19.630 26.509 1.000 15.636 272 THR DDD CA 1
ATOM 8037 C C . THR D 1 250 ? 23.515 20.700 25.578 1.000 15.693 272 THR DDD C 1
ATOM 8038 O O . THR D 1 250 ? 23.536 20.512 24.350 1.000 16.178 272 THR DDD O 1
ATOM 8042 N N . ALA D 1 251 ? 24.004 21.780 26.171 1.000 15.395 273 ALA DDD N 1
ATOM 8043 C CA . ALA D 1 251 ? 24.653 22.889 25.444 1.000 15.918 273 ALA DDD CA 1
ATOM 8044 C C . ALA D 1 251 ? 26.021 22.441 24.936 1.000 16.470 273 ALA DDD C 1
ATOM 8045 O O . ALA D 1 251 ? 26.680 21.585 25.584 1.000 17.711 273 ALA DDD O 1
ATOM 8047 N N . GLY D 1 252 ? 26.504 23.094 23.882 1.000 14.929 274 GLY DDD N 1
ATOM 8048 C CA . GLY D 1 252 ? 27.798 22.751 23.271 1.000 16.560 274 GLY DDD CA 1
ATOM 8049 C C . GLY D 1 252 ? 28.993 23.196 24.105 1.000 16.988 274 GLY DDD C 1
ATOM 8050 O O . GLY D 1 252 ? 30.121 22.854 23.714 1.000 18.901 274 GLY DDD O 1
ATOM 8051 N N . SER D 1 253 ? 28.755 23.875 25.221 1.000 17.561 275 SER DDD N 1
ATOM 8052 C CA . SER D 1 253 ? 29.794 24.377 26.155 1.000 17.553 275 SER DDD CA 1
ATOM 8053 C C . SER D 1 253 ? 30.338 23.249 27.042 1.000 18.790 275 SER DDD C 1
ATOM 8054 O O . SER D 1 253 ? 31.325 23.496 27.780 1.000 19.836 275 SER DDD O 1
ATOM 8057 N N . GLY D 1 254 ? 29.734 22.053 27.024 1.000 18.776 276 GLY DDD N 1
ATOM 8058 C CA . GLY D 1 254 ? 30.197 20.956 27.891 1.000 18.778 276 GLY DDD CA 1
ATOM 8059 C C . GLY D 1 254 ? 29.307 19.741 27.814 1.000 18.445 276 GLY DDD C 1
ATOM 8060 O O . GLY D 1 254 ? 28.676 19.532 26.760 1.000 18.097 276 GLY DDD O 1
ATOM 8061 N N . THR D 1 255 ? 29.282 18.960 28.895 1.000 18.190 277 THR DDD N 1
ATOM 8062 C CA . THR D 1 255 ? 28.424 17.756 29.028 1.000 16.833 277 THR DDD CA 1
ATOM 8063 C C . THR D 1 255 ? 27.411 17.978 30.139 1.000 17.509 277 THR DDD C 1
ATOM 8064 O O . THR D 1 255 ? 26.586 17.054 30.373 1.000 17.077 277 THR DDD O 1
ATOM 8068 N N . HIS D 1 256 ? 27.408 19.159 30.756 1.000 16.225 278 HIS DDD N 1
ATOM 8069 C CA . HIS D 1 256 ? 26.367 19.521 31.748 1.000 16.216 278 HIS DDD CA 1
ATOM 8070 C C . HIS D 1 256 ? 25.006 19.603 31.063 1.000 15.353 278 HIS DDD C 1
ATOM 8071 O O . HIS D 1 256 ? 24.928 20.091 29.921 1.000 15.562 278 HIS DDD O 1
ATOM 8078 N N . GLN D 1 257 ? 23.982 19.178 31.784 1.000 14.464 279 GLN DDD N 1
ATOM 8079 C CA . GLN D 1 257 ? 22.614 19.070 31.248 1.000 14.198 279 GLN DDD CA 1
ATOM 8080 C C . GLN D 1 257 ? 21.679 19.967 32.038 1.000 14.293 279 GLN DDD C 1
ATOM 8081 O O . GLN D 1 257 ? 21.924 20.290 33.231 1.000 14.611 279 GLN DDD O 1
ATOM 8087 N N . ARG D 1 258 ? 20.624 20.397 31.353 1.000 13.511 280 ARG DDD N 1
ATOM 8088 C CA . ARG D 1 258 ? 19.557 21.228 31.951 1.000 12.880 280 ARG DDD CA 1
ATOM 8089 C C . ARG D 1 258 ? 18.213 20.567 31.675 1.000 13.478 280 ARG DDD C 1
ATOM 8090 O O . ARG D 1 258 ? 18.013 20.175 30.536 1.000 14.340 280 ARG DDD O 1
ATOM 8098 N N . PHE D 1 259 ? 17.307 20.528 32.639 1.000 12.368 281 PHE DDD N 1
ATOM 8099 C CA . PHE D 1 259 ? 15.907 20.156 32.353 1.000 12.977 281 PHE DDD CA 1
ATOM 8100 C C . PHE D 1 259 ? 15.347 21.162 31.344 1.000 13.476 281 PHE DDD C 1
ATOM 8101 O O . PHE D 1 259 ? 15.654 22.374 31.433 1.000 13.835 281 PHE DDD O 1
ATOM 8109 N N . ARG D 1 260 ? 14.488 20.692 30.448 1.000 12.658 282 ARG DDD N 1
ATOM 8110 C CA . ARG D 1 260 ? 13.679 21.555 29.552 1.000 12.802 282 ARG DDD CA 1
ATOM 8111 C C . ARG D 1 260 ? 12.208 21.235 29.781 1.000 12.828 282 ARG DDD C 1
ATOM 8112 O O . ARG D 1 260 ? 11.835 20.034 29.667 1.000 13.390 282 ARG DDD O 1
ATOM 8120 N N . GLY D 1 261 ? 11.398 22.271 30.014 1.000 13.212 283 GLY DDD N 1
ATOM 8121 C CA . GLY D 1 261 ? 9.940 22.163 30.171 1.000 13.044 283 GLY DDD CA 1
ATOM 8122 C C . GLY D 1 261 ? 9.217 23.007 29.134 1.000 13.486 283 GLY DDD C 1
ATOM 8123 O O . GLY D 1 261 ? 9.838 23.869 28.501 1.000 14.105 283 GLY DDD O 1
ATOM 8124 N N . LEU D 1 262 ? 7.922 22.773 28.953 1.000 12.816 284 LEU DDD N 1
ATOM 8125 C CA . LEU D 1 262 ? 7.104 23.528 27.978 1.000 13.346 284 LEU DDD CA 1
ATOM 8126 C C . LEU D 1 262 ? 5.851 24.011 28.681 1.000 12.637 284 LEU DDD C 1
ATOM 8127 O O . LEU D 1 262 ? 5.362 23.411 29.649 1.000 13.160 284 LEU DDD O 1
ATOM 8132 N N . PRO D 1 263 ? 5.272 25.117 28.188 1.000 12.508 285 PRO DDD N 1
ATOM 8133 C CA . PRO D 1 263 ? 4.042 25.653 28.755 1.000 12.685 285 PRO DDD CA 1
ATOM 8134 C C . PRO D 1 263 ? 2.841 24.777 28.426 1.000 12.688 285 PRO DDD C 1
ATOM 8135 O O . PRO D 1 263 ? 2.866 24.072 27.441 1.000 13.094 285 PRO DDD O 1
ATOM 8139 N N . ARG D 1 264 ? 1.810 24.894 29.247 1.000 12.496 286 ARG DDD N 1
ATOM 8140 C CA . ARG D 1 264 ? 0.539 24.188 29.036 1.000 12.595 286 ARG DDD CA 1
ATOM 8141 C C . ARG D 1 264 ? -0.604 25.194 28.970 1.000 13.370 286 ARG DDD C 1
ATOM 8142 O O . ARG D 1 264 ? -0.732 26.050 29.863 1.000 12.631 286 ARG DDD O 1
ATOM 8150 N N . TYR D 1 265 ? -1.470 24.987 27.995 1.000 13.062 287 TYR DDD N 1
ATOM 8151 C CA . TYR D 1 265 ? -2.757 25.692 27.839 1.000 13.437 287 TYR DDD CA 1
ATOM 8152 C C . TYR D 1 265 ? -3.879 24.883 28.478 1.000 12.549 287 TYR DDD C 1
ATOM 8153 O O . TYR D 1 265 ? -3.915 23.626 28.349 1.000 12.738 287 TYR DDD O 1
ATOM 8162 N N . PHE D 1 266 ? -4.835 25.598 29.059 1.000 11.995 288 PHE DDD N 1
ATOM 8163 C CA . PHE D 1 266 ? -6.094 25.049 29.601 1.000 12.134 288 PHE DDD CA 1
ATOM 8164 C C . PHE D 1 266 ? -7.253 25.869 29.063 1.000 13.961 288 PHE DDD C 1
ATOM 8165 O O . PHE D 1 266 ? -7.188 27.111 29.130 1.000 13.931 288 PHE DDD O 1
ATOM 8173 N N . ASN D 1 267 ? -8.301 25.199 28.582 1.000 14.024 289 ASN DDD N 1
ATOM 8174 C CA . ASN D 1 267 ? -9.608 25.854 28.327 1.000 14.302 289 ASN DDD CA 1
ATOM 8175 C C . ASN D 1 267 ? -10.654 24.999 29.019 1.000 13.561 289 ASN DDD C 1
ATOM 8176 O O . ASN D 1 267 ? -10.949 23.900 28.529 1.000 13.491 289 ASN DDD O 1
ATOM 8181 N N . VAL D 1 268 ? -11.160 25.501 30.133 1.000 14.249 290 VAL DDD N 1
ATOM 8182 C CA . VAL D 1 268 ? -12.103 24.755 31.010 1.000 14.055 290 VAL DDD CA 1
ATOM 8183 C C . VAL D 1 268 ? -13.513 25.261 30.768 1.000 15.863 290 VAL DDD C 1
ATOM 8184 O O . VAL D 1 268 ? -13.745 26.500 30.827 1.000 16.175 290 VAL DDD O 1
ATOM 8188 N N . GLN D 1 269 ? -14.424 24.333 30.498 1.000 15.127 291 GLN DDD N 1
ATOM 8189 C CA . GLN D 1 269 ? -15.866 24.639 30.374 1.000 15.896 291 GLN DDD CA 1
ATOM 8190 C C . GLN D 1 269 ? -16.498 24.488 31.753 1.000 15.795 291 GLN DDD C 1
ATOM 8191 O O . GLN D 1 269 ? -16.338 23.420 32.377 1.000 14.231 291 GLN DDD O 1
ATOM 8197 N N . LEU D 1 270 ? -17.155 25.537 32.236 1.000 15.651 292 LEU DDD N 1
ATOM 8198 C CA . LEU D 1 270 ? -17.846 25.481 33.541 1.000 16.298 292 LEU DDD CA 1
ATOM 8199 C C . LEU D 1 270 ? -19.331 25.733 33.363 1.000 15.687 292 LEU DDD C 1
ATOM 8200 O O . LEU D 1 270 ? -19.737 26.446 32.437 1.000 16.312 292 LEU DDD O 1
ATOM 8205 N N . ARG D 1 271 ? -20.105 25.169 34.271 1.000 14.559 293 ARG DDD N 1
ATOM 8206 C CA . ARG D 1 271 ? -21.564 25.388 34.304 1.000 15.703 293 ARG DDD CA 1
ATOM 8207 C C . ARG D 1 271 ? -21.987 25.658 35.741 1.000 15.610 293 ARG DDD C 1
ATOM 8208 O O . ARG D 1 271 ? -21.336 25.198 36.708 1.000 15.088 293 ARG DDD O 1
ATOM 8216 N N . LYS D 1 272 ? -23.083 26.383 35.907 1.000 15.468 294 LYS DDD N 1
ATOM 8217 C CA . LYS D 1 272 ? -23.612 26.646 37.258 1.000 15.546 294 LYS DDD CA 1
ATOM 8218 C C . LYS D 1 272 ? -24.341 25.395 37.749 1.000 15.450 294 LYS DDD C 1
ATOM 8219 O O . LYS D 1 272 ? -25.179 24.849 37.011 1.000 16.576 294 LYS DDD O 1
ATOM 8225 N N . ARG D 1 273 ? -24.015 24.959 38.955 1.000 14.582 295 ARG DDD N 1
ATOM 8226 C CA . ARG D 1 273 ? -24.609 23.801 39.645 1.000 15.169 295 ARG DDD CA 1
ATOM 8227 C C . ARG D 1 273 ? -25.202 24.283 40.963 1.000 15.669 295 ARG DDD C 1
ATOM 8228 O O . ARG D 1 273 ? -24.474 24.961 41.746 1.000 16.159 295 ARG DDD O 1
ATOM 8236 N N . ALA D 1 274 ? -26.468 23.958 41.226 1.000 14.758 296 ALA DDD N 1
ATOM 8237 C CA . ALA D 1 274 ? -27.105 24.228 42.530 1.000 15.885 296 ALA DDD CA 1
ATOM 8238 C C . ALA D 1 274 ? -26.592 23.226 43.568 1.000 17.218 296 ALA DDD C 1
ATOM 8239 O O . ALA D 1 274 ? -26.411 22.010 43.247 1.000 17.004 296 ALA DDD O 1
ATOM 8241 N N . VAL D 1 275 ? -26.372 23.712 44.791 1.000 16.958 297 VAL DDD N 1
ATOM 8242 C CA . VAL D 1 275 ? -26.008 22.895 45.974 1.000 17.846 297 VAL DDD CA 1
ATOM 8243 C C . VAL D 1 275 ? -26.849 23.349 47.174 1.000 20.541 297 VAL DDD C 1
ATOM 8244 O O . VAL D 1 275 ? -27.340 24.508 47.180 1.000 19.596 297 VAL DDD O 1
ATOM 8248 N N . ARG D 1 276 ? -27.012 22.460 48.144 1.000 22.138 298 ARG DDD N 1
ATOM 8249 C CA . ARG D 1 276 ? -27.837 22.732 49.343 1.000 27.943 298 ARG DDD CA 1
ATOM 8250 C C . ARG D 1 276 ? -27.060 23.697 50.238 1.000 29.382 298 ARG DDD C 1
ATOM 8251 O O . ARG D 1 276 ? -25.808 23.550 50.370 1.000 27.668 298 ARG DDD O 1
ATOM 8259 N N . ASN D 1 277 ? -27.777 24.684 50.787 1.000 33.054 299 ASN DDD N 1
ATOM 8260 C CA . ASN D 1 277 ? -27.250 25.683 51.751 1.000 36.519 299 ASN DDD CA 1
ATOM 8261 C C . ASN D 1 277 ? -28.050 25.573 53.056 1.000 41.792 299 ASN DDD C 1
ATOM 8262 O O . ASN D 1 277 ? -28.925 24.716 53.216 1.000 47.429 299 ASN DDD O 1
ATOM 8268 N N . ILE E 1 7 ? -21.581 34.383 13.843 1.000 47.060 29 ILE EEE N 1
ATOM 8269 C CA . ILE E 1 7 ? -22.610 33.861 12.893 1.000 42.757 29 ILE EEE CA 1
ATOM 8270 C C . ILE E 1 7 ? -23.566 32.960 13.677 1.000 36.487 29 ILE EEE C 1
ATOM 8271 O O . ILE E 1 7 ? -23.062 32.123 14.457 1.000 40.929 29 ILE EEE O 1
ATOM 8273 N N . GLU E 1 8 ? -24.878 33.142 13.496 1.000 32.124 30 GLU EEE N 1
ATOM 8274 C CA . GLU E 1 8 ? -25.911 32.147 13.885 1.000 30.555 30 GLU EEE CA 1
ATOM 8275 C C . GLU E 1 8 ? -25.801 31.016 12.857 1.000 25.121 30 GLU EEE C 1
ATOM 8276 O O . GLU E 1 8 ? -25.987 31.294 11.662 1.000 24.635 30 GLU EEE O 1
ATOM 8282 N N . VAL E 1 9 ? -25.489 29.803 13.309 1.000 21.799 31 VAL EEE N 1
ATOM 8283 C CA . VAL E 1 9 ? -25.376 28.613 12.424 1.000 20.758 31 VAL EEE CA 1
ATOM 8284 C C . VAL E 1 9 ? -26.769 28.002 12.350 1.000 18.870 31 VAL EEE C 1
ATOM 8285 O O . VAL E 1 9 ? -27.328 27.689 13.413 1.000 21.665 31 VAL EEE O 1
ATOM 8289 N N . LEU E 1 10 ? -27.308 27.869 11.148 1.000 18.703 32 LEU EEE N 1
ATOM 8290 C CA . LEU E 1 10 ? -28.671 27.341 10.915 1.000 18.332 32 LEU EEE CA 1
ATOM 8291 C C . LEU E 1 10 ? -28.514 25.909 10.390 1.000 17.958 32 LEU EEE C 1
ATOM 8292 O O . LEU E 1 10 ? -27.573 25.219 10.838 1.000 18.534 32 LEU EEE O 1
ATOM 8297 N N . ASP E 1 11 ? -29.424 25.430 9.559 1.000 18.912 33 ASP EEE N 1
ATOM 8298 C CA . ASP E 1 11 ? -29.407 23.998 9.188 1.000 19.759 33 ASP EEE CA 1
ATOM 8299 C C . ASP E 1 11 ? -28.473 23.751 8.001 1.000 18.465 33 ASP EEE C 1
ATOM 8300 O O . ASP E 1 11 ? -28.292 24.645 7.145 1.000 16.850 33 ASP EEE O 1
ATOM 8305 N N . VAL E 1 12 ? -27.976 22.522 7.890 1.000 19.247 34 VAL EEE N 1
ATOM 8306 C CA . VAL E 1 12 ? -27.309 22.058 6.644 1.000 18.655 34 VAL EEE CA 1
ATOM 8307 C C . VAL E 1 12 ? -28.345 22.022 5.522 1.000 18.818 34 VAL EEE C 1
ATOM 8308 O O . VAL E 1 12 ? -29.541 21.751 5.796 1.000 19.827 34 VAL EEE O 1
ATOM 8312 N N . LYS E 1 13 ? -27.882 22.250 4.304 1.000 18.267 35 LYS EEE N 1
ATOM 8313 C CA . LYS E 1 13 ? -28.670 22.019 3.071 1.000 19.839 35 LYS EEE CA 1
ATOM 8314 C C . LYS E 1 13 ? -28.539 20.540 2.712 1.000 20.405 35 LYS EEE C 1
ATOM 8315 O O . LYS E 1 13 ? -27.619 19.853 3.228 1.000 21.744 35 LYS EEE O 1
ATOM 8318 N N . THR E 1 14 ? -29.455 20.036 1.892 1.000 20.116 36 THR EEE N 1
ATOM 8319 C CA . THR E 1 14 ? -29.512 18.615 1.486 1.000 20.625 36 THR EEE CA 1
ATOM 8320 C C . THR E 1 14 ? -29.605 18.545 -0.039 1.000 21.768 36 THR EEE C 1
ATOM 8321 O O . THR E 1 14 ? -29.891 19.582 -0.673 1.000 22.200 36 THR EEE O 1
ATOM 8325 N N . GLY E 1 15 ? -29.358 17.361 -0.599 1.000 26.476 37 GLY EEE N 1
ATOM 8326 C CA . GLY E 1 15 ? -29.695 17.059 -2.001 1.000 29.067 37 GLY EEE CA 1
ATOM 8327 C C . GLY E 1 15 ? -28.550 17.291 -2.967 1.000 31.543 37 GLY EEE C 1
ATOM 8328 O O . GLY E 1 15 ? -27.401 17.493 -2.511 1.000 30.165 37 GLY EEE O 1
ATOM 8329 N N . ASP E 1 16 ? -28.885 17.240 -4.261 1.000 35.682 38 ASP EEE N 1
ATOM 8330 C CA . ASP E 1 16 ? -27.946 17.373 -5.400 1.000 39.437 38 ASP EEE CA 1
ATOM 8331 C C . ASP E 1 16 ? -27.161 18.670 -5.200 1.000 39.420 38 ASP EEE C 1
ATOM 8332 O O . ASP E 1 16 ? -27.773 19.738 -4.965 1.000 45.953 38 ASP EEE O 1
ATOM 8334 N N . ASP E 1 17 ? -25.844 18.575 -5.233 1.000 36.801 39 ASP EEE N 1
ATOM 8335 C CA . ASP E 1 17 ? -24.994 19.785 -5.285 1.000 36.053 39 ASP EEE CA 1
ATOM 8336 C C . ASP E 1 17 ? -24.772 20.349 -3.873 1.000 31.646 39 ASP EEE C 1
ATOM 8337 O O . ASP E 1 17 ? -24.054 21.352 -3.796 1.000 34.288 39 ASP EEE O 1
ATOM 8339 N N . SER E 1 18 ? -25.317 19.750 -2.804 1.000 27.731 40 SER EEE N 1
ATOM 8340 C CA . SER E 1 18 ? -25.108 20.263 -1.418 1.000 23.787 40 SER EEE CA 1
ATOM 8341 C C . SER E 1 18 ? -23.758 19.797 -0.859 1.000 22.313 40 SER EEE C 1
ATOM 8342 O O . SER E 1 18 ? -23.336 20.378 0.158 1.000 19.645 40 SER EEE O 1
ATOM 8345 N N . ILE E 1 19 ? -23.104 18.819 -1.488 1.000 21.892 41 ILE EEE N 1
ATOM 8346 C CA . ILE E 1 19 ? -21.790 18.258 -1.050 1.000 21.744 41 ILE EEE CA 1
ATOM 8347 C C . ILE E 1 19 ? -20.764 18.549 -2.140 1.000 22.212 41 ILE EEE C 1
ATOM 8348 O O . ILE E 1 19 ? -21.112 18.477 -3.329 1.000 23.326 41 ILE EEE O 1
ATOM 8353 N N . THR E 1 20 ? -19.529 18.842 -1.755 1.000 19.627 42 THR EEE N 1
ATOM 8354 C CA . THR E 1 20 ? -18.404 18.920 -2.714 1.000 19.665 42 THR EEE CA 1
ATOM 8355 C C . THR E 1 20 ? -17.158 18.341 -2.052 1.000 18.557 42 THR EEE C 1
ATOM 8356 O O . THR E 1 20 ? -17.118 18.252 -0.826 1.000 18.433 42 THR EEE O 1
ATOM 8360 N N . GLN E 1 21 ? -16.213 17.871 -2.866 1.000 19.378 43 GLN EEE N 1
ATOM 8361 C CA . GLN E 1 21 ? -14.933 17.304 -2.391 1.000 20.037 43 GLN EEE CA 1
ATOM 8362 C C . GLN E 1 21 ? -13.833 18.219 -2.928 1.000 19.611 43 GLN EEE C 1
ATOM 8363 O O . GLN E 1 21 ? -13.904 18.624 -4.103 1.000 22.391 43 GLN EEE O 1
ATOM 8369 N N . ILE E 1 22 ? -12.912 18.623 -2.066 1.000 15.910 44 ILE EEE N 1
ATOM 8370 C CA . ILE E 1 22 ? -11.716 19.400 -2.457 1.000 16.439 44 ILE EEE CA 1
ATOM 8371 C C . ILE E 1 22 ? -10.496 18.527 -2.204 1.000 15.423 44 ILE EEE C 1
ATOM 8372 O O . ILE E 1 22 ? -10.277 18.132 -1.049 1.000 15.176 44 ILE EEE O 1
ATOM 8377 N N . GLU E 1 23 ? -9.703 18.281 -3.238 1.000 15.331 45 GLU EEE N 1
ATOM 8378 C CA . GLU E 1 23 ? -8.457 17.491 -3.140 1.000 17.550 45 GLU EEE CA 1
ATOM 8379 C C . GLU E 1 23 ? -7.266 18.407 -3.400 1.000 15.876 45 GLU EEE C 1
ATOM 8380 O O . GLU E 1 23 ? -7.362 19.319 -4.219 1.000 16.002 45 GLU EEE O 1
ATOM 8386 N N . ALA E 1 24 ? -6.168 18.171 -2.697 1.000 14.494 46 ALA EEE N 1
ATOM 8387 C CA . ALA E 1 24 ? -4.899 18.879 -2.933 1.000 14.952 46 ALA EEE CA 1
ATOM 8388 C C . ALA E 1 24 ? -3.756 18.027 -2.414 1.000 14.639 46 ALA EEE C 1
ATOM 8389 O O . ALA E 1 24 ? -3.948 17.298 -1.406 1.000 14.621 46 ALA EEE O 1
ATOM 8391 N N . PHE E 1 25 ? -2.590 18.120 -3.056 1.000 15.516 47 PHE EEE N 1
ATOM 8392 C CA . PHE E 1 25 ? -1.304 17.680 -2.472 1.000 15.234 47 PHE EEE CA 1
ATOM 8393 C C . PHE E 1 25 ? -0.544 18.949 -2.070 1.000 15.668 47 PHE EEE C 1
ATOM 8394 O O . PHE E 1 25 ? -0.528 19.894 -2.886 1.000 17.772 47 PHE EEE O 1
ATOM 8402 N N . LEU E 1 26 ? -0.000 18.984 -0.852 1.000 13.879 48 LEU EEE N 1
ATOM 8403 C CA A LEU E 1 26 ? 0.933 20.053 -0.434 0.500 13.419 48 LEU EEE CA 1
ATOM 8404 C CA B LEU E 1 26 ? 0.930 20.041 -0.379 0.500 13.964 48 LEU EEE CA 1
ATOM 8405 C C . LEU E 1 26 ? 2.340 19.458 -0.367 1.000 13.625 48 LEU EEE C 1
ATOM 8406 O O . LEU E 1 26 ? 2.550 18.457 0.340 1.000 14.267 48 LEU EEE O 1
ATOM 8415 N N . ASN E 1 27 ? 3.243 20.059 -1.110 1.000 13.384 49 ASN EEE N 1
ATOM 8416 C CA . ASN E 1 27 ? 4.657 19.640 -1.117 1.000 13.927 49 ASN EEE CA 1
ATOM 8417 C C . ASN E 1 27 ? 5.338 20.165 0.137 1.000 13.584 49 ASN EEE C 1
ATOM 8418 O O . ASN E 1 27 ? 5.016 21.239 0.660 1.000 13.703 49 ASN EEE O 1
ATOM 8423 N N . PRO E 1 28 ? 6.288 19.376 0.671 1.000 13.222 50 PRO EEE N 1
ATOM 8424 C CA . PRO E 1 28 ? 7.018 19.798 1.856 1.000 13.274 50 PRO EEE CA 1
ATOM 8425 C C . PRO E 1 28 ? 7.942 20.983 1.564 1.000 13.699 50 PRO EEE C 1
ATOM 8426 O O . PRO E 1 28 ? 8.410 21.153 0.429 1.000 13.802 50 PRO EEE O 1
ATOM 8430 N N . ARG E 1 29 ? 8.155 21.773 2.613 1.000 13.259 51 ARG EEE N 1
ATOM 8431 C CA . ARG E 1 29 ? 9.058 22.941 2.594 1.000 13.549 51 ARG EEE CA 1
ATOM 8432 C C . ARG E 1 29 ? 10.139 22.726 3.639 1.000 13.340 51 ARG EEE C 1
ATOM 8433 O O . ARG E 1 29 ? 10.023 23.258 4.743 1.000 13.371 51 ARG EEE O 1
ATOM 8441 N N . MET E 1 30 ? 11.148 21.934 3.283 1.000 13.149 52 MET EEE N 1
ATOM 8442 C CA . MET E 1 30 ? 12.171 21.470 4.247 1.000 14.021 52 MET EEE CA 1
ATOM 8443 C C . MET E 1 30 ? 13.371 22.426 4.252 1.000 14.362 52 MET EEE C 1
ATOM 8444 O O . MET E 1 30 ? 14.291 22.177 5.015 1.000 15.204 52 MET EEE O 1
ATOM 8449 N N . GLY E 1 31 ? 13.341 23.487 3.461 1.000 14.300 53 GLY EEE N 1
ATOM 8450 C CA . GLY E 1 31 ? 14.451 24.458 3.349 1.000 14.149 53 GLY EEE CA 1
ATOM 8451 C C . GLY E 1 31 ? 14.857 24.632 1.901 1.000 14.705 53 GLY EEE C 1
ATOM 8452 O O . GLY E 1 31 ? 14.956 25.790 1.434 1.000 15.412 53 GLY EEE O 1
ATOM 8453 N N . VAL E 1 32 ? 15.063 23.521 1.188 1.000 14.483 54 VAL EEE N 1
ATOM 8454 C CA . VAL E 1 32 ? 15.217 23.573 -0.287 1.000 13.753 54 VAL EEE CA 1
ATOM 8455 C C . VAL E 1 32 ? 13.791 23.540 -0.827 1.000 14.618 54 VAL EEE C 1
ATOM 8456 O O . VAL E 1 32 ? 13.205 22.437 -0.941 1.000 12.898 54 VAL EEE O 1
ATOM 8460 N N . ASN E 1 33 ? 13.214 24.715 -1.091 1.000 15.003 55 ASN EEE N 1
ATOM 8461 C CA . ASN E 1 33 ? 11.765 24.876 -1.383 1.000 15.764 55 ASN EEE CA 1
ATOM 8462 C C . ASN E 1 33 ? 11.536 25.080 -2.888 1.000 16.736 55 ASN EEE C 1
ATOM 8463 O O . ASN E 1 33 ? 10.371 25.235 -3.308 1.000 19.066 55 ASN EEE O 1
ATOM 8468 N N . ASP E 1 34 ? 12.596 25.010 -3.686 1.000 16.602 56 ASP EEE N 1
ATOM 8469 C CA . ASP E 1 34 ? 12.566 25.232 -5.153 1.000 17.621 56 ASP EEE CA 1
ATOM 8470 C C . ASP E 1 34 ? 12.542 23.872 -5.857 1.000 16.567 56 ASP EEE C 1
ATOM 8471 O O . ASP E 1 34 ? 13.534 23.113 -5.735 1.000 14.966 56 ASP EEE O 1
ATOM 8476 N N . GLU E 1 35 ? 11.460 23.595 -6.591 1.000 15.997 57 GLU EEE N 1
ATOM 8477 C CA . GLU E 1 35 ? 11.232 22.300 -7.283 1.000 16.623 57 GLU EEE CA 1
ATOM 8478 C C . GLU E 1 35 ? 12.272 22.041 -8.375 1.000 16.213 57 GLU EEE C 1
ATOM 8479 O O . GLU E 1 35 ? 12.285 20.930 -8.871 1.000 17.488 57 GLU EEE O 1
ATOM 8485 N N . THR E 1 36 ? 13.092 23.027 -8.766 1.000 16.550 58 THR EEE N 1
ATOM 8486 C CA . THR E 1 36 ? 14.154 22.834 -9.794 1.000 17.269 58 THR EEE CA 1
ATOM 8487 C C . THR E 1 36 ? 15.491 22.474 -9.152 1.000 17.484 58 THR EEE C 1
ATOM 8488 O O . THR E 1 36 ? 16.438 22.127 -9.885 1.000 18.552 58 THR EEE O 1
ATOM 8492 N N . ASN E 1 37 ? 15.581 22.539 -7.826 1.000 16.221 59 ASN EEE N 1
ATOM 8493 C CA . ASN E 1 37 ? 16.840 22.293 -7.097 1.000 15.865 59 ASN EEE CA 1
ATOM 8494 C C . ASN E 1 37 ? 16.979 20.788 -6.876 1.000 15.619 59 ASN EEE C 1
ATOM 8495 O O . ASN E 1 37 ? 15.982 20.159 -6.515 1.000 15.966 59 ASN EEE O 1
ATOM 8500 N N . THR E 1 38 ? 18.181 20.243 -7.037 1.000 15.440 60 THR EEE N 1
ATOM 8501 C CA . THR E 1 38 ? 18.453 18.791 -6.988 1.000 14.913 60 THR EEE CA 1
ATOM 8502 C C . THR E 1 38 ? 18.159 18.221 -5.588 1.000 14.129 60 THR EEE C 1
ATOM 8503 O O . THR E 1 38 ? 18.037 16.991 -5.486 1.000 14.717 60 THR EEE O 1
ATOM 8507 N N . TRP E 1 39 ? 18.071 19.068 -4.556 1.000 13.645 61 TRP EEE N 1
ATOM 8508 C CA . TRP E 1 39 ? 17.791 18.663 -3.157 1.000 13.616 61 TRP EEE CA 1
ATOM 8509 C C . TRP E 1 39 ? 16.365 19.044 -2.748 1.000 13.453 61 TRP EEE C 1
ATOM 8510 O O . TRP E 1 39 ? 16.071 19.029 -1.556 1.000 13.617 61 TRP EEE O 1
ATOM 8521 N N . TYR E 1 40 ? 15.462 19.268 -3.685 1.000 13.513 62 TYR EEE N 1
ATOM 8522 C CA . TYR E 1 40 ? 14.036 19.514 -3.359 1.000 12.925 62 TYR EEE CA 1
ATOM 8523 C C . TYR E 1 40 ? 13.491 18.419 -2.430 1.000 12.813 62 TYR EEE C 1
ATOM 8524 O O . TYR E 1 40 ? 13.693 17.244 -2.690 1.000 13.332 62 TYR EEE O 1
ATOM 8533 N N . GLY E 1 41 ? 12.794 18.840 -1.384 1.000 13.025 63 GLY EEE N 1
ATOM 8534 C CA . GLY E 1 41 ? 12.184 17.918 -0.403 1.000 13.126 63 GLY EEE CA 1
ATOM 8535 C C . GLY E 1 41 ? 13.109 17.636 0.752 1.000 13.492 63 GLY EEE C 1
ATOM 8536 O O . GLY E 1 41 ? 12.742 16.834 1.616 1.000 13.656 63 GLY EEE O 1
ATOM 8537 N N . PHE E 1 42 ? 14.276 18.277 0.770 1.000 12.514 64 PHE EEE N 1
ATOM 8538 C CA . PHE E 1 42 ? 15.282 18.196 1.844 1.000 12.411 64 PHE EEE CA 1
ATOM 8539 C C . PHE E 1 42 ? 15.621 19.613 2.303 1.000 12.478 64 PHE EEE C 1
ATOM 8540 O O . PHE E 1 42 ? 15.282 20.586 1.593 1.000 13.196 64 PHE EEE O 1
ATOM 8548 N N . SER E 1 43 ? 16.275 19.721 3.444 1.000 12.615 65 SER EEE N 1
ATOM 8549 C CA . SER E 1 43 ? 16.986 20.961 3.856 1.000 12.779 65 SER EEE CA 1
ATOM 8550 C C . SER E 1 43 ? 18.367 20.964 3.212 1.000 12.803 65 SER EEE C 1
ATOM 8551 O O . SER E 1 43 ? 18.832 19.918 2.747 1.000 13.184 65 SER EEE O 1
ATOM 8554 N N . GLU E 1 44 ? 19.030 22.117 3.258 1.000 13.667 66 GLU EEE N 1
ATOM 8555 C CA . GLU E 1 44 ? 20.491 22.175 3.067 1.000 14.642 66 GLU EEE CA 1
ATOM 8556 C C . GLU E 1 44 ? 21.150 21.493 4.259 1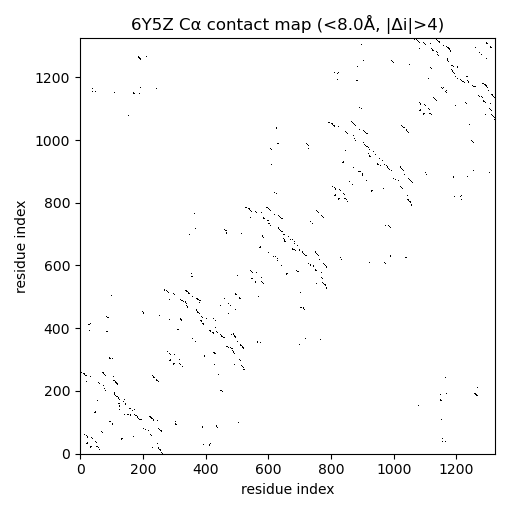.000 14.832 66 GLU EEE C 1
ATOM 8557 O O . GLU E 1 44 ? 20.498 21.302 5.293 1.000 14.907 66 GLU EEE O 1
ATOM 8560 N N . GLN E 1 45 ? 22.411 21.135 4.108 1.000 14.900 67 GLN EEE N 1
ATOM 8561 C CA . GLN E 1 45 ? 23.204 20.519 5.196 1.000 14.582 67 GLN EEE CA 1
ATOM 8562 C C . GLN E 1 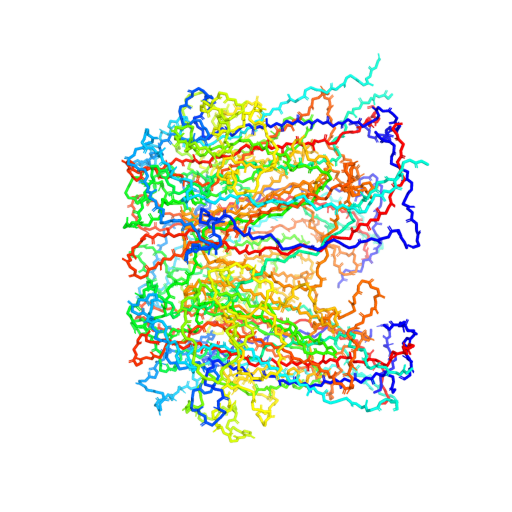45 ? 23.144 21.419 6.438 1.000 14.602 67 GLN EEE C 1
ATOM 8563 O O . GLN E 1 45 ? 23.393 22.640 6.348 1.000 14.851 67 GLN EEE O 1
ATOM 8569 N N . VAL E 1 46 ? 22.783 20.826 7.560 1.000 14.689 68 VAL EEE N 1
ATOM 8570 C CA . VAL E 1 46 ? 22.575 21.553 8.832 1.000 15.094 68 VAL EEE CA 1
ATOM 8571 C C . VAL E 1 46 ? 23.945 21.901 9.423 1.000 15.398 68 VAL EEE C 1
ATOM 8572 O O . VAL E 1 46 ? 24.794 20.993 9.559 1.000 15.240 68 VAL EEE O 1
ATOM 8576 N N . THR E 1 47 ? 24.156 23.174 9.767 1.000 16.699 69 THR EEE N 1
ATOM 8577 C CA . THR E 1 47 ? 25.362 23.640 10.492 1.000 17.455 69 THR EEE CA 1
ATOM 8578 C C . THR E 1 47 ? 24.969 24.021 11.920 1.000 19.119 69 THR EEE C 1
ATOM 8579 O O . THR E 1 47 ? 23.847 24.485 12.154 1.000 20.076 69 THR EEE O 1
ATOM 8583 N N . VAL E 1 48 ? 25.859 23.761 12.860 1.000 18.855 70 VAL EEE N 1
ATOM 8584 C CA . VAL E 1 48 ? 25.575 23.954 14.302 1.000 18.416 70 VAL EEE CA 1
ATOM 8585 C C . VAL E 1 48 ? 26.347 25.185 14.777 1.000 17.161 70 VAL EEE C 1
ATOM 8586 O O . VAL E 1 48 ? 27.524 25.324 14.437 1.000 17.442 70 VAL EEE O 1
ATOM 8590 N N . ALA E 1 49 ? 25.681 26.036 15.536 1.000 16.616 71 ALA EEE N 1
ATOM 8591 C CA . ALA E 1 49 ? 26.238 27.294 16.082 1.000 16.831 71 ALA EEE CA 1
ATOM 8592 C C . ALA E 1 49 ? 27.464 27.030 16.957 1.000 17.849 71 ALA EEE C 1
ATOM 8593 O O . ALA E 1 49 ? 27.508 25.993 17.654 1.000 16.903 71 ALA EEE O 1
ATOM 8595 N N . THR E 1 50 ? 28.427 27.956 16.894 1.000 18.778 72 THR EEE N 1
ATOM 8596 C CA . THR E 1 50 ? 29.693 27.897 17.675 1.000 19.207 72 THR EEE CA 1
ATOM 8597 C C . THR E 1 50 ? 29.476 28.482 19.065 1.000 19.059 72 THR EEE C 1
ATOM 8598 O O . THR E 1 50 ? 30.358 28.318 19.921 1.000 20.671 72 THR EEE O 1
ATOM 8602 N N . ALA E 1 51 ? 28.350 29.157 19.271 1.000 18.648 73 ALA EEE N 1
ATOM 8603 C CA . ALA E 1 51 ? 27.994 29.875 20.508 1.000 18.446 73 ALA EEE CA 1
ATOM 8604 C C . ALA E 1 51 ? 26.509 30.212 20.452 1.000 18.248 73 ALA EEE C 1
ATOM 8605 O O . ALA E 1 51 ? 25.970 30.334 19.347 1.000 17.462 73 ALA EEE O 1
ATOM 8607 N N . ARG E 1 52 ? 25.881 30.416 21.603 1.000 19.912 74 ARG EEE N 1
ATOM 8608 C CA . ARG E 1 52 ? 24.469 30.846 21.635 1.000 20.368 74 ARG EEE CA 1
ATOM 8609 C C . ARG E 1 52 ? 24.318 32.180 20.918 1.000 22.492 74 ARG EEE C 1
ATOM 8610 O O . ARG E 1 52 ? 23.278 32.408 20.349 1.000 21.170 74 ARG EEE O 1
ATOM 8618 N N . GLU E 1 53 ? 25.346 33.040 20.980 1.000 21.267 75 GLU EEE N 1
ATOM 8619 C CA . GLU E 1 53 ? 25.302 34.416 20.433 1.000 24.021 75 GLU EEE CA 1
ATOM 8620 C C . GLU E 1 53 ? 25.707 34.462 18.957 1.000 22.848 75 GLU EEE C 1
ATOM 8621 O O . GLU E 1 53 ? 25.712 35.569 18.401 1.000 24.390 75 GLU EEE O 1
ATOM 8627 N N . THR E 1 54 ? 26.053 33.342 18.324 1.000 21.440 76 THR EEE N 1
ATOM 8628 C CA . THR E 1 54 ? 26.491 33.325 16.902 1.000 23.560 76 THR EEE CA 1
ATOM 8629 C C . THR E 1 54 ? 25.615 32.351 16.124 1.000 21.634 76 THR EEE C 1
ATOM 8630 O O . THR E 1 54 ? 26.091 31.765 15.130 1.000 25.867 76 THR EEE O 1
ATOM 8634 N N . ASP E 1 55 ? 24.379 32.188 16.588 1.000 21.395 77 ASP EEE N 1
ATOM 8635 C CA . ASP E 1 55 ? 23.427 31.205 16.020 1.000 20.099 77 ASP EEE CA 1
ATOM 8636 C C . ASP E 1 55 ? 22.650 31.908 14.912 1.000 17.747 77 ASP EEE C 1
ATOM 8637 O O . ASP E 1 55 ? 21.696 32.637 15.219 1.000 17.467 77 ASP EEE O 1
ATOM 8642 N N . ARG E 1 56 ? 23.092 31.705 13.677 1.000 17.708 78 ARG EEE N 1
ATOM 8643 C CA . ARG E 1 56 ? 22.633 32.456 12.481 1.000 18.693 78 ARG EEE CA 1
ATOM 8644 C C . ARG E 1 56 ? 22.249 31.464 11.395 1.000 17.259 78 ARG EEE C 1
ATOM 8645 O O . ARG E 1 56 ? 22.950 31.307 10.403 1.000 17.322 78 ARG EEE O 1
ATOM 8649 N N . PRO E 1 57 ? 21.131 30.730 11.548 1.000 17.273 79 PRO EEE N 1
ATOM 8650 C CA . PRO E 1 57 ? 20.799 29.695 10.577 1.000 16.976 79 PRO EEE CA 1
ATOM 8651 C C . PRO E 1 57 ? 20.377 30.288 9.245 1.000 17.407 79 PRO EEE C 1
ATOM 8652 O O . PRO E 1 57 ? 19.568 31.212 9.218 1.000 17.180 79 PRO EEE O 1
ATOM 8656 N N . PRO E 1 58 ? 20.947 29.798 8.122 1.000 17.898 80 PRO EEE N 1
ATOM 8657 C CA . PRO E 1 58 ? 20.469 30.155 6.787 1.000 18.905 80 PRO EEE CA 1
ATOM 8658 C C . PRO E 1 58 ? 19.052 29.609 6.581 1.000 18.200 80 PRO EEE C 1
ATOM 8659 O O . PRO E 1 58 ? 18.729 28.570 7.136 1.000 17.792 80 PRO EEE O 1
ATOM 8663 N N . LYS E 1 59 ? 18.243 30.322 5.806 1.000 18.153 81 LYS EEE N 1
ATOM 8664 C CA . LYS E 1 59 ? 16.817 29.955 5.582 1.000 17.819 81 LYS EEE CA 1
ATOM 8665 C C . LYS E 1 59 ? 16.723 28.509 5.069 1.000 16.652 81 LYS EEE C 1
ATOM 8666 O O . LYS E 1 59 ? 15.736 27.815 5.401 1.000 17.785 81 LYS EEE O 1
ATOM 8670 N N . GLU E 1 60 ? 17.688 28.035 4.292 1.000 16.419 82 GLU EEE N 1
ATOM 8671 C CA . GLU E 1 60 ? 17.519 26.729 3.594 1.000 17.001 82 GLU EEE CA 1
ATOM 8672 C C . GLU E 1 60 ? 17.802 25.560 4.553 1.000 16.204 82 GLU EEE C 1
ATOM 8673 O O . GLU E 1 60 ? 17.656 24.399 4.112 1.000 15.574 82 GLU EEE O 1
ATOM 8679 N N . GLN E 1 61 ? 18.199 25.810 5.796 1.000 15.426 83 GLN EEE N 1
ATOM 8680 C CA . GLN E 1 61 ? 18.626 24.729 6.735 1.000 15.167 83 GLN EEE CA 1
ATOM 8681 C C . GLN E 1 61 ? 17.518 24.394 7.736 1.000 15.508 83 GLN EEE C 1
ATOM 8682 O O . GLN E 1 61 ? 17.753 23.517 8.589 1.000 15.914 83 GLN EEE O 1
ATOM 8688 N N . MET E 1 62 ? 16.339 24.999 7.609 1.000 15.803 84 MET EEE N 1
ATOM 8689 C CA . MET E 1 62 ? 15.233 24.821 8.585 1.000 15.807 84 MET EEE CA 1
ATOM 8690 C C . MET E 1 62 ? 13.964 24.407 7.857 1.000 14.760 84 MET EEE C 1
ATOM 8691 O O . MET E 1 62 ? 13.673 24.905 6.768 1.000 14.979 84 MET EEE O 1
ATOM 8696 N N . PRO E 1 63 ? 13.152 23.503 8.441 1.000 13.987 85 PRO EEE N 1
ATOM 8697 C CA . PRO E 1 63 ? 11.825 23.224 7.892 1.000 13.719 85 PRO EEE CA 1
ATOM 8698 C C . PRO E 1 63 ? 10.755 24.267 8.244 1.000 12.915 85 PRO EEE C 1
ATOM 8699 O O . PRO E 1 63 ? 10.782 24.889 9.302 1.000 13.853 85 PRO EEE O 1
ATOM 8703 N N . TYR E 1 64 ? 9.773 24.367 7.361 1.000 12.958 86 TYR EEE N 1
ATOM 8704 C CA . TYR E 1 64 ? 8.677 25.350 7.396 1.000 12.207 86 TYR EEE CA 1
ATOM 8705 C C . TYR E 1 64 ? 7.335 24.639 7.368 1.000 12.209 86 TYR EEE C 1
ATOM 8706 O O . TYR E 1 64 ? 7.245 23.526 6.841 1.000 12.400 86 TYR EEE O 1
ATOM 8715 N N . TYR E 1 65 ? 6.303 25.344 7.792 1.000 12.533 87 TYR EEE N 1
ATOM 8716 C CA . TYR E 1 65 ? 4.906 24.954 7.490 1.000 12.659 87 TYR EEE CA 1
ATOM 8717 C C . TYR E 1 65 ? 4.624 25.130 6.000 1.000 12.567 87 TYR EEE C 1
ATOM 8718 O O . TYR E 1 65 ? 5.057 26.112 5.344 1.000 13.430 87 TYR EEE O 1
ATOM 8727 N N . SER E 1 66 ? 3.900 24.158 5.448 1.000 12.134 88 SER EEE N 1
ATOM 8728 C CA . SER E 1 66 ? 3.244 24.250 4.126 1.000 12.526 88 SER EEE CA 1
ATOM 8729 C C . SER E 1 66 ? 1.840 24.800 4.325 1.000 11.681 88 SER EEE C 1
ATOM 8730 O O . SER E 1 66 ? 1.200 24.501 5.362 1.000 12.895 88 SER EEE O 1
ATOM 8733 N N . CYS E 1 67 ? 1.341 25.591 3.388 1.000 12.041 89 CYS EEE N 1
ATOM 8734 C CA . CYS E 1 67 ? -0.072 26.006 3.448 1.000 13.392 89 CYS EEE CA 1
ATOM 8735 C C . CYS E 1 67 ? -0.569 26.380 2.064 1.000 13.918 89 CYS EEE C 1
ATOM 8736 O O . CYS E 1 67 ? 0.238 26.719 1.187 1.000 14.570 89 CYS EEE O 1
ATOM 8739 N N . ALA E 1 68 ? -1.874 26.237 1.907 1.000 13.481 90 ALA EEE N 1
ATOM 8740 C CA . ALA E 1 68 ? -2.590 26.604 0.684 1.000 13.815 90 ALA EEE CA 1
ATOM 8741 C C . ALA E 1 68 ? -4.006 26.995 1.056 1.000 14.186 90 ALA EEE C 1
ATOM 8742 O O . ALA E 1 68 ? -4.599 26.382 1.951 1.000 15.017 90 ALA EEE O 1
ATOM 8744 N N . ARG E 1 69 ? -4.519 27.980 0.351 1.000 13.075 91 ARG EEE N 1
ATOM 8745 C CA . ARG E 1 69 ? -5.941 28.336 0.375 1.000 13.979 91 ARG EEE CA 1
ATOM 8746 C C . ARG E 1 69 ? -6.534 27.909 -0.956 1.000 13.936 91 ARG EEE C 1
ATOM 8747 O O . ARG E 1 69 ? -6.018 28.307 -2.029 1.000 13.933 91 ARG EEE O 1
ATOM 8755 N N . ILE E 1 70 ? -7.559 27.074 -0.888 1.000 14.130 92 ILE EEE N 1
ATOM 8756 C CA . ILE E 1 70 ? -8.257 26.566 -2.098 1.000 14.448 92 ILE EEE CA 1
ATOM 8757 C C . ILE E 1 70 ? -9.569 27.319 -2.225 1.000 14.686 92 ILE EEE C 1
ATOM 8758 O O . ILE E 1 70 ? -10.421 27.275 -1.323 1.000 15.725 92 ILE EEE O 1
ATOM 8763 N N . PRO E 1 71 ? -9.793 28.021 -3.349 1.000 14.602 93 PRO EEE N 1
ATOM 8764 C CA . PRO E 1 71 ? -11.068 28.685 -3.557 1.000 15.481 93 PRO EEE CA 1
ATOM 8765 C C . PRO E 1 71 ? -12.158 27.632 -3.809 1.000 15.150 93 PRO EEE C 1
ATOM 8766 O O . PRO E 1 71 ? -11.907 26.641 -4.475 1.000 16.544 93 PRO EEE O 1
ATOM 8770 N N . LEU E 1 72 ? -13.366 27.918 -3.314 1.000 15.958 94 LEU EEE N 1
ATOM 8771 C CA . LEU E 1 72 ? -14.507 26.973 -3.328 1.000 16.519 94 LEU EEE CA 1
ATOM 8772 C C . LEU E 1 72 ? -15.549 27.362 -4.363 1.000 18.489 94 LEU EEE C 1
ATOM 8773 O O . LEU E 1 72 ? -15.615 28.507 -4.767 1.000 19.697 94 LEU EEE O 1
ATOM 8778 N N . PRO E 1 73 ? -16.407 26.410 -4.796 1.000 19.461 95 PRO EEE N 1
ATOM 8779 C CA . PRO E 1 73 ? -17.487 26.735 -5.724 1.000 21.447 95 PRO EEE CA 1
ATOM 8780 C C . PRO E 1 73 ? -18.408 27.849 -5.209 1.000 22.564 95 PRO EEE C 1
ATOM 8781 O O . PRO E 1 73 ? -18.624 27.996 -4.019 1.000 20.601 95 PRO EEE O 1
ATOM 8785 N N . LEU E 1 74 ? -18.924 28.641 -6.141 1.000 24.197 96 LEU EEE N 1
ATOM 8786 C CA . LEU E 1 74 ? -19.939 29.678 -5.874 1.000 27.964 96 LEU EEE CA 1
ATOM 8787 C C . LEU E 1 74 ? -21.171 28.965 -5.311 1.000 25.445 96 LEU EEE C 1
ATOM 8788 O O . LEU E 1 74 ? -21.486 27.854 -5.807 1.000 29.284 96 LEU EEE O 1
ATOM 8793 N N . LEU E 1 75 ? -21.801 29.524 -4.291 1.000 27.590 97 LEU EEE N 1
ATOM 8794 C CA . LEU E 1 75 ? -22.954 28.831 -3.648 1.000 28.065 97 LEU EEE CA 1
ATOM 8795 C C . LEU E 1 75 ? -24.065 29.820 -3.268 1.000 32.067 97 LEU EEE C 1
ATOM 8796 O O . LEU E 1 75 ? -25.181 29.324 -2.983 1.000 33.209 97 LEU EEE O 1
ATOM 8801 N N . ASN E 1 76 ? -23.827 31.140 -3.343 1.000 31.220 98 ASN EEE N 1
ATOM 8802 C CA . ASN E 1 76 ? -24.834 32.199 -3.061 1.000 32.760 98 ASN EEE CA 1
ATOM 8803 C C . ASN E 1 76 ? -25.194 32.980 -4.340 1.000 37.689 98 ASN EEE C 1
ATOM 8804 O O . ASN E 1 76 ? -24.489 32.832 -5.354 1.000 40.817 98 ASN EEE O 1
ATOM 8809 N N . GLU E 1 77 ? -26.252 33.794 -4.269 1.000 39.641 99 GLU EEE N 1
ATOM 8810 C CA . GLU E 1 77 ? -26.743 34.665 -5.376 1.000 40.475 99 GLU EEE CA 1
ATOM 8811 C C . GLU E 1 77 ? -27.283 35.968 -4.770 1.000 38.465 99 GLU EEE C 1
ATOM 8812 O O . GLU E 1 77 ? -27.144 36.994 -5.473 1.000 34.988 99 GLU EEE O 1
ATOM 8814 N N . THR E 1 83 ? -30.850 34.757 5.160 1.000 52.982 105 THR EEE N 1
ATOM 8815 C CA . THR E 1 83 ? -29.884 33.628 5.298 1.000 51.078 105 THR EEE CA 1
ATOM 8816 C C . THR E 1 83 ? -28.901 33.611 4.115 1.000 44.814 105 THR EEE C 1
ATOM 8817 O O . THR E 1 83 ? -29.339 33.843 2.970 1.000 50.883 105 THR EEE O 1
ATOM 8821 N N . LEU E 1 84 ? -27.622 33.335 4.394 1.000 35.494 106 LEU EEE N 1
ATOM 8822 C CA . LEU E 1 84 ? -26.547 33.076 3.396 1.000 29.326 106 LEU EEE CA 1
ATOM 8823 C C . LEU E 1 84 ? -26.087 31.624 3.572 1.000 26.097 106 LEU EEE C 1
ATOM 8824 O O . LEU E 1 84 ? -26.349 31.055 4.647 1.000 25.504 106 LEU EEE O 1
ATOM 8826 N N . LEU E 1 85 ? -25.383 31.072 2.585 1.000 20.563 107 LEU EEE N 1
ATOM 8827 C CA . LEU E 1 85 ? -24.742 29.741 2.721 1.000 19.991 107 LEU EEE CA 1
ATOM 8828 C C . LEU E 1 85 ? -23.227 29.901 2.855 1.000 18.460 107 LEU EEE C 1
ATOM 8829 O O . LEU E 1 85 ? -22.636 30.789 2.223 1.000 18.588 107 LEU EEE O 1
ATOM 8834 N N . MET E 1 86 ? -22.612 29.013 3.627 1.000 16.616 108 MET EEE N 1
ATOM 8835 C CA . MET E 1 86 ? -21.143 28.845 3.675 1.000 16.659 108 MET EEE CA 1
ATOM 8836 C C . MET E 1 86 ? -20.833 27.363 3.529 1.000 15.517 108 MET EEE C 1
ATOM 8837 O O . MET E 1 86 ? -21.606 26.522 4.023 1.000 15.830 108 MET EEE O 1
ATOM 8842 N N . TRP E 1 87 ? -19.744 27.050 2.855 1.000 14.462 109 TRP EEE N 1
ATOM 8843 C CA . TRP E 1 87 ? -19.178 25.692 2.868 1.000 14.023 109 TRP EEE CA 1
ATOM 8844 C C . TRP E 1 87 ? -18.676 25.344 4.268 1.000 13.801 109 TRP EEE C 1
ATOM 8845 O O . TRP E 1 87 ? -17.898 26.109 4.881 1.000 14.412 109 TRP EEE O 1
ATOM 8856 N N . GLU E 1 88 ? -19.077 24.175 4.738 1.000 13.557 110 GLU EEE N 1
ATOM 8857 C CA . GLU E 1 88 ? -18.692 23.629 6.052 1.000 13.412 110 GLU EEE CA 1
ATOM 8858 C C . GLU E 1 88 ? -17.857 22.377 5.837 1.000 14.080 110 GLU EEE C 1
ATOM 8859 O O . GLU E 1 88 ? -18.327 21.459 5.160 1.000 14.798 110 GLU EEE O 1
ATOM 8865 N N . ALA E 1 89 ? -16.639 22.344 6.363 1.000 12.850 111 ALA EEE N 1
ATOM 8866 C CA . ALA E 1 89 ? -15.775 21.156 6.226 1.000 12.907 111 ALA EEE CA 1
ATOM 8867 C C . ALA E 1 89 ? -16.252 20.102 7.227 1.000 13.808 111 ALA EEE C 1
ATOM 8868 O O . ALA E 1 89 ? -16.191 20.350 8.428 1.000 14.105 111 ALA EEE O 1
ATOM 8870 N N . VAL E 1 90 ? -16.661 18.931 6.731 1.000 12.993 112 VAL EEE N 1
ATOM 8871 C CA . VAL E 1 90 ? -17.280 17.870 7.552 1.000 13.704 112 VAL EEE CA 1
ATOM 8872 C C . VAL E 1 90 ? -16.202 16.881 7.990 1.000 13.454 112 VAL EEE C 1
ATOM 8873 O O . VAL E 1 90 ? -16.230 16.413 9.126 1.000 13.967 112 VAL EEE O 1
ATOM 8877 N N . SER E 1 91 ? -15.333 16.506 7.060 1.000 13.090 113 SER EEE N 1
ATOM 8878 C CA . SER E 1 91 ? -14.372 15.401 7.258 1.000 13.306 113 SER EEE CA 1
ATOM 8879 C C . SER E 1 91 ? -13.245 15.533 6.252 1.000 13.440 113 SER EEE C 1
ATOM 8880 O O . SER E 1 91 ? -13.378 16.227 5.251 1.000 13.721 113 SER EEE O 1
ATOM 8883 N N . VAL E 1 92 ? -12.161 14.824 6.505 1.000 13.417 114 VAL EEE N 1
ATOM 8884 C CA . VAL E 1 92 ? -10.996 14.833 5.596 1.000 13.007 114 VAL EEE CA 1
ATOM 8885 C C . VAL E 1 92 ? -10.377 13.439 5.635 1.000 13.312 114 VAL EEE C 1
ATOM 8886 O O . VAL E 1 92 ? -10.311 12.819 6.719 1.000 14.289 114 VAL EEE O 1
ATOM 8890 N N . LYS E 1 93 ? -9.988 12.970 4.471 1.000 12.278 115 LYS EEE N 1
ATOM 8891 C CA . LYS E 1 93 ? -8.998 11.881 4.343 1.000 13.134 115 LYS EEE CA 1
ATOM 8892 C C . LYS E 1 93 ? -7.673 12.547 4.025 1.000 12.300 115 LYS EEE C 1
ATOM 8893 O O . LYS E 1 93 ? -7.611 13.304 3.051 1.000 13.677 115 LYS EEE O 1
ATOM 8899 N N . THR E 1 94 ? -6.685 12.290 4.844 1.000 13.125 116 THR EEE N 1
ATOM 8900 C CA . THR E 1 94 ? -5.334 12.845 4.646 1.000 12.941 116 THR EEE CA 1
ATOM 8901 C C . THR E 1 94 ? -4.333 11.712 4.707 1.000 13.736 116 THR EEE C 1
ATOM 8902 O O . THR E 1 94 ? -4.534 10.724 5.460 1.000 14.411 116 THR EEE O 1
ATOM 8906 N N . GLU E 1 95 ? -3.294 11.854 3.904 1.000 13.657 117 GLU EEE N 1
ATOM 8907 C CA . GLU E 1 95 ? -2.271 10.809 3.744 1.000 15.253 117 GLU EEE CA 1
ATOM 8908 C C . GLU E 1 95 ? -0.928 11.472 3.559 1.000 13.772 117 GLU EEE C 1
ATOM 8909 O O . GLU E 1 95 ? -0.818 12.345 2.714 1.000 13.955 117 GLU EEE O 1
ATOM 8915 N N . VAL E 1 96 ? 0.067 11.025 4.302 1.000 13.624 118 VAL EEE N 1
ATOM 8916 C CA . VAL E 1 96 ? 1.471 11.392 4.025 1.000 14.050 118 VAL EEE CA 1
ATOM 8917 C C . VAL E 1 96 ? 1.964 10.371 3.005 1.000 14.056 118 VAL EEE C 1
ATOM 8918 O O . VAL E 1 96 ? 1.939 9.161 3.305 1.000 15.787 118 VAL EEE O 1
ATOM 8922 N N . ILE E 1 97 ? 2.409 10.841 1.857 1.000 13.549 119 ILE EEE N 1
ATOM 8923 C CA A ILE E 1 97 ? 2.807 10.008 0.675 0.500 14.074 119 ILE EEE CA 1
ATOM 8924 C CA B ILE E 1 97 ? 2.786 9.893 0.775 0.500 14.374 119 ILE EEE CA 1
ATOM 8925 C C . ILE E 1 97 ? 4.312 9.784 0.688 1.000 14.070 119 ILE EEE C 1
ATOM 8926 O O . ILE E 1 97 ? 5.023 10.796 0.828 1.000 14.414 119 ILE EEE O 1
ATOM 8935 N N . GLY E 1 98 ? 4.776 8.557 0.475 1.000 13.053 120 GLY EEE N 1
ATOM 8936 C CA . GLY E 1 98 ? 6.187 8.341 0.127 1.000 13.107 120 GLY EEE CA 1
ATOM 8937 C C . GLY E 1 98 ? 7.009 7.673 1.218 1.000 13.273 120 GLY EEE C 1
ATOM 8938 O O . GLY E 1 98 ? 8.233 7.649 1.062 1.000 13.498 120 GLY EEE O 1
ATOM 8939 N N . SER E 1 99 ? 6.410 7.097 2.272 1.000 13.488 121 SER EEE N 1
ATOM 8940 C CA . SER E 1 99 ? 7.240 6.352 3.261 1.000 14.691 121 SER EEE CA 1
ATOM 8941 C C . SER E 1 99 ? 8.069 5.272 2.562 1.000 12.910 121 SER EEE C 1
ATOM 8942 O O . SER E 1 99 ? 9.198 4.999 3.003 1.000 12.776 121 SER EEE O 1
ATOM 8945 N N . ASN E 1 100 ? 7.519 4.681 1.504 1.000 13.357 122 ASN EEE N 1
ATOM 8946 C CA . ASN E 1 100 ? 8.186 3.632 0.696 1.000 13.487 122 ASN EEE CA 1
ATOM 8947 C C . ASN E 1 100 ? 9.516 4.153 0.159 1.000 13.569 122 ASN EEE C 1
ATOM 8948 O O . ASN E 1 100 ? 10.418 3.332 -0.056 1.000 12.255 122 ASN EEE O 1
ATOM 8953 N N . THR E 1 101 ? 9.662 5.459 -0.060 1.000 12.422 123 THR EEE N 1
ATOM 8954 C CA . THR E 1 101 ? 10.934 5.975 -0.642 1.000 12.302 123 THR EEE CA 1
ATOM 8955 C C . THR E 1 101 ? 12.090 5.747 0.338 1.000 11.777 123 THR EEE C 1
ATOM 8956 O O . THR E 1 101 ? 13.253 5.690 -0.114 1.000 12.281 123 THR EEE O 1
ATOM 8960 N N . LEU E 1 102 ? 11.812 5.650 1.639 1.000 12.006 124 LEU EEE N 1
ATOM 8961 C CA A LEU E 1 102 ? 12.865 5.494 2.678 0.700 13.270 124 LEU EEE CA 1
ATOM 8962 C CA B LEU E 1 102 ? 12.860 5.496 2.679 0.300 12.421 124 LEU EEE CA 1
ATOM 8963 C C . LEU E 1 102 ? 13.434 4.072 2.630 1.000 13.764 124 LEU EEE C 1
ATOM 8964 O O . LEU E 1 102 ? 14.432 3.807 3.357 1.000 15.569 124 LEU EEE O 1
ATOM 8973 N N . MET E 1 103 ? 12.844 3.185 1.813 1.000 13.290 125 MET EEE N 1
ATOM 8974 C CA . MET E 1 103 ? 13.335 1.784 1.663 1.000 14.192 125 MET EEE CA 1
ATOM 8975 C C . MET E 1 103 ? 14.451 1.756 0.610 1.000 13.956 125 MET EEE C 1
ATOM 8976 O O . MET E 1 103 ? 15.002 0.681 0.357 1.000 15.546 125 MET EEE O 1
ATOM 8981 N N . ASN E 1 104 ? 14.821 2.908 0.044 1.000 13.836 126 ASN EEE N 1
ATOM 8982 C CA . ASN E 1 104 ? 16.013 3.052 -0.828 1.000 14.487 126 ASN EEE CA 1
ATOM 8983 C C . ASN E 1 104 ? 17.246 3.143 0.080 1.000 15.031 126 ASN EEE C 1
ATOM 8984 O O . ASN E 1 104 ? 17.446 4.211 0.700 1.000 16.186 126 ASN EEE O 1
ATOM 8989 N N . VAL E 1 105 ? 18.013 2.057 0.187 1.000 13.960 127 VAL EEE N 1
ATOM 8990 C CA . VAL E 1 105 ? 19.267 1.987 0.987 1.000 13.292 127 VAL EEE CA 1
ATOM 8991 C C . VAL E 1 105 ? 20.436 1.653 0.065 1.000 13.639 127 VAL EEE C 1
ATOM 8992 O O . VAL E 1 105 ? 21.448 1.162 0.561 1.000 13.713 127 VAL EEE O 1
ATOM 8996 N N . HIS E 1 106 ? 20.318 1.956 -1.226 1.000 14.495 128 HIS EEE N 1
ATOM 8997 C CA . HIS E 1 106 ? 21.432 1.796 -2.205 1.000 14.601 128 HIS EEE CA 1
ATOM 8998 C C . HIS E 1 106 ? 21.988 3.154 -2.648 1.000 16.494 128 HIS EEE C 1
ATOM 8999 O O . HIS E 1 106 ? 22.962 3.151 -3.398 1.000 16.735 128 HIS EEE O 1
ATOM 9006 N N . ASP E 1 107 ? 21.367 4.251 -2.248 1.000 17.570 129 ASP EEE N 1
ATOM 9007 C CA . ASP E 1 107 ? 21.800 5.595 -2.696 1.000 20.095 129 ASP EEE CA 1
ATOM 9008 C C . ASP E 1 107 ? 23.140 5.904 -2.028 1.000 18.422 129 ASP EEE C 1
ATOM 9009 O O . ASP E 1 107 ? 23.667 5.078 -1.226 1.000 18.375 129 ASP EEE O 1
ATOM 9014 N N . TYR E 1 108 ? 23.692 7.041 -2.407 1.000 17.455 130 TYR EEE N 1
ATOM 9015 C CA . TYR E 1 108 ? 24.984 7.521 -1.879 1.000 16.849 130 TYR EEE CA 1
ATOM 9016 C C . TYR E 1 108 ? 24.785 7.971 -0.439 1.000 16.210 130 TYR EEE C 1
ATOM 9017 O O . TYR E 1 108 ? 24.445 9.148 -0.188 1.000 15.159 130 TYR EEE O 1
ATOM 9026 N N . MET E 1 109 ? 25.011 7.030 0.481 1.000 16.883 131 MET EEE N 1
ATOM 9027 C CA A MET E 1 109 ? 24.624 7.183 1.904 0.500 17.867 131 MET EEE CA 1
ATOM 9028 C CA B MET E 1 109 ? 24.575 7.065 1.889 0.500 15.238 131 MET EEE CA 1
ATOM 9029 C C . MET E 1 109 ? 25.727 6.566 2.765 1.000 16.402 131 MET EEE C 1
ATOM 9030 O O . MET E 1 109 ? 26.603 5.861 2.213 1.000 19.088 131 MET EEE O 1
ATOM 9039 N N . THR E 1 110 ? 25.739 6.927 4.038 1.000 15.953 132 THR EEE N 1
ATOM 9040 C CA A THR E 1 110 ? 26.608 6.336 5.097 0.500 16.995 132 THR EEE CA 1
ATOM 9041 C CA B THR E 1 110 ? 26.729 6.314 4.957 0.500 16.603 132 THR EEE CA 1
ATOM 9042 C C . THR E 1 110 ? 26.398 4.827 5.123 1.000 17.168 132 THR EEE C 1
ATOM 9043 O O . THR E 1 110 ? 25.251 4.411 4.914 1.000 15.980 132 THR EEE O 1
ATOM 9050 N N . ARG E 1 111 ? 27.418 4.042 5.429 1.000 17.619 133 ARG EEE N 1
ATOM 9051 C CA . ARG E 1 111 ? 27.204 2.588 5.588 1.000 19.320 133 ARG EEE CA 1
ATOM 9052 C C . ARG E 1 111 ? 28.185 2.072 6.620 1.000 19.627 133 ARG EEE C 1
ATOM 9053 O O . ARG E 1 111 ? 29.219 2.741 6.851 1.000 19.199 133 ARG EEE O 1
ATOM 9061 N N . THR E 1 112 ? 27.798 0.985 7.278 1.000 18.872 134 THR EEE N 1
ATOM 9062 C CA . THR E 1 112 ? 28.650 0.252 8.246 1.000 18.339 134 THR EEE CA 1
ATOM 9063 C C . THR E 1 112 ? 29.254 -0.948 7.516 1.000 19.324 134 THR EEE C 1
ATOM 9064 O O . THR E 1 112 ? 28.491 -1.842 7.128 1.000 17.985 134 THR EEE O 1
ATOM 9068 N N . ASP E 1 113 ? 30.566 -0.957 7.312 1.000 18.897 135 ASP EEE N 1
ATOM 9069 C CA . ASP E 1 113 ? 31.242 -2.059 6.585 1.000 19.750 135 ASP EEE CA 1
ATOM 9070 C C . ASP E 1 113 ? 30.585 -2.167 5.190 1.000 17.950 135 ASP EEE C 1
ATOM 9071 O O . ASP E 1 113 ? 30.455 -1.144 4.484 1.000 17.739 135 ASP EEE O 1
ATOM 9076 N N . ASN E 1 114 ? 30.077 -3.338 4.798 1.000 16.146 136 ASN EEE N 1
ATOM 9077 C CA . ASN E 1 114 ? 29.408 -3.517 3.487 1.000 15.585 136 ASN EEE CA 1
ATOM 9078 C C . ASN E 1 114 ? 27.881 -3.575 3.666 1.000 14.759 136 ASN EEE C 1
ATOM 9079 O O . ASN E 1 114 ? 27.203 -4.089 2.772 1.000 15.836 136 ASN EEE O 1
ATOM 9084 N N . GLY E 1 115 ? 27.369 -3.092 4.790 1.000 14.438 137 GLY EEE N 1
ATOM 9085 C CA . GLY E 1 115 ? 25.920 -3.089 5.047 1.000 13.306 137 GLY EEE CA 1
ATOM 9086 C C . GLY E 1 115 ? 25.177 -2.084 4.192 1.000 13.261 137 GLY EEE C 1
ATOM 9087 O O . GLY E 1 115 ? 25.762 -1.397 3.328 1.000 15.010 137 GLY EEE O 1
ATOM 9088 N N . VAL E 1 116 ? 23.882 -2.002 4.387 1.000 13.576 138 VAL EEE N 1
ATOM 9089 C CA . VAL E 1 116 ? 23.033 -1.116 3.548 1.000 13.074 138 VAL EEE CA 1
ATOM 9090 C C . VAL E 1 116 ? 23.315 0.350 3.890 1.000 13.479 138 VAL EEE C 1
ATOM 9091 O O . VAL E 1 116 ? 23.871 0.659 4.993 1.000 13.985 138 VAL EEE O 1
ATOM 9095 N N . GLY E 1 117 ? 22.871 1.243 3.013 1.000 12.739 139 GLY EEE N 1
ATOM 9096 C CA . GLY E 1 117 ? 22.901 2.679 3.301 1.000 12.973 139 GLY EEE CA 1
ATOM 9097 C C . GLY E 1 117 ? 22.057 3.003 4.509 1.000 13.351 139 GLY EEE C 1
ATOM 9098 O O . GLY E 1 117 ? 20.952 2.482 4.615 1.000 14.252 139 GLY EEE O 1
ATOM 9099 N N . HIS E 1 118 ? 22.541 3.862 5.400 1.000 12.928 140 HIS EEE N 1
ATOM 9100 C CA . HIS E 1 118 ? 21.783 4.166 6.630 1.000 12.783 140 HIS EEE CA 1
ATOM 9101 C C . HIS E 1 118 ? 20.585 5.015 6.256 1.000 13.160 140 HIS EEE C 1
ATOM 9102 O O . HIS E 1 118 ? 20.748 6.115 5.722 1.000 13.516 140 HIS EEE O 1
ATOM 9109 N N . PRO E 1 119 ? 19.361 4.524 6.480 1.000 13.124 141 PRO EEE N 1
ATOM 9110 C CA . PRO E 1 119 ? 18.186 5.268 6.071 1.000 12.748 141 PRO EEE CA 1
ATOM 9111 C C . PRO E 1 119 ? 17.866 6.438 7.004 1.000 12.519 141 PRO EEE C 1
ATOM 9112 O O . PRO E 1 119 ? 18.495 6.631 8.028 1.000 13.455 141 PRO EEE O 1
ATOM 9116 N N . VAL E 1 120 ? 16.930 7.265 6.547 1.000 12.548 142 VAL EEE N 1
ATOM 9117 C CA . VAL E 1 120 ? 16.475 8.479 7.277 1.000 12.551 142 VAL EEE CA 1
ATOM 9118 C C . VAL E 1 120 ? 15.989 8.099 8.673 1.000 12.399 142 VAL EEE C 1
ATOM 9119 O O . VAL E 1 120 ? 15.109 7.221 8.786 1.000 13.472 142 VAL EEE O 1
ATOM 9123 N N . VAL E 1 121 ? 16.517 8.759 9.692 1.000 12.018 143 VAL EEE N 1
ATOM 9124 C CA . VAL E 1 121 ? 16.134 8.508 11.109 1.000 11.849 143 VAL EEE CA 1
ATOM 9125 C C . VAL E 1 121 ? 16.242 9.830 11.865 1.000 12.655 143 VAL EEE C 1
ATOM 9126 O O . VAL E 1 121 ? 16.891 10.777 11.377 1.000 12.395 143 VAL EEE O 1
ATOM 9130 N N . GLY E 1 122 ? 15.671 9.869 13.055 1.000 12.929 144 GLY EEE N 1
ATOM 9131 C CA . GLY E 1 122 ? 15.760 11.058 13.900 1.000 12.808 144 GLY EEE CA 1
ATOM 9132 C C . GLY E 1 122 ? 14.403 11.562 14.301 1.000 12.991 144 GLY EEE C 1
ATOM 9133 O O . GLY E 1 122 ? 13.427 10.794 14.336 1.000 14.019 144 GLY EEE O 1
ATOM 9134 N N . SER E 1 123 ? 14.336 12.855 14.574 1.000 12.821 145 SER EEE N 1
ATOM 9135 C CA . SER E 1 123 ? 13.138 13.519 15.118 1.000 12.696 145 SER EEE CA 1
ATOM 9136 C C . SER E 1 123 ? 12.082 13.653 14.022 1.000 13.156 145 SER EEE C 1
ATOM 9137 O O . SER E 1 123 ? 12.440 13.952 12.872 1.000 14.583 145 SER EEE O 1
ATOM 9140 N N . THR E 1 124 ? 10.836 13.386 14.361 1.000 13.439 146 THR EEE N 1
ATOM 9141 C CA . THR E 1 124 ? 9.714 13.490 13.416 1.000 14.240 146 THR EEE CA 1
ATOM 9142 C C . THR E 1 124 ? 8.722 14.512 13.940 1.000 13.478 146 THR EEE C 1
ATOM 9143 O O . THR E 1 124 ? 8.525 14.645 15.172 1.000 12.836 146 THR EEE O 1
ATOM 9147 N N . TYR E 1 125 ? 8.139 15.242 13.010 1.000 12.128 147 TYR EEE N 1
ATOM 9148 C CA . TYR E 1 125 ? 7.117 16.251 13.336 1.000 12.815 147 TYR EEE CA 1
ATOM 9149 C C . TYR E 1 125 ? 6.052 16.159 12.254 1.000 12.324 147 TYR EEE C 1
ATOM 9150 O O . TYR E 1 125 ? 6.372 16.421 11.078 1.000 12.857 147 TYR EEE O 1
ATOM 9159 N N . HIS E 1 126 ? 4.849 15.774 12.645 1.000 12.841 148 HIS EEE N 1
ATOM 9160 C CA . HIS E 1 126 ? 3.702 15.657 11.718 1.000 13.464 148 HIS EEE CA 1
ATOM 9161 C C . HIS E 1 126 ? 2.599 16.575 12.214 1.000 13.966 148 HIS EEE C 1
ATOM 9162 O O . HIS E 1 126 ? 2.228 16.517 13.402 1.000 15.923 148 HIS EEE O 1
ATOM 9169 N N . MET E 1 127 ? 2.069 17.391 11.323 1.000 12.754 149 MET EEE N 1
ATOM 9170 C CA A MET E 1 127 ? 0.851 18.139 11.668 0.500 13.055 149 MET EEE CA 1
ATOM 9171 C CA B MET E 1 127 ? 0.947 18.319 11.642 0.500 13.435 149 MET EEE CA 1
ATOM 9172 C C . MET E 1 127 ? 0.085 18.443 10.389 1.000 12.636 149 MET EEE C 1
ATOM 9173 O O . MET E 1 127 ? 0.682 18.598 9.312 1.000 12.557 149 MET EEE O 1
ATOM 9182 N N . PHE E 1 128 ? -1.222 18.400 10.525 1.000 11.752 150 PHE EEE N 1
ATOM 9183 C CA . PHE E 1 128 ? -2.098 18.934 9.472 1.000 12.230 150 PHE EEE CA 1
ATOM 9184 C C . PHE E 1 128 ? -3.216 19.728 10.128 1.000 11.942 150 PHE EEE C 1
ATOM 9185 O O . PHE E 1 128 ? -3.620 19.486 11.296 1.000 12.415 150 PHE EEE O 1
ATOM 9193 N N . ALA E 1 129 ? -3.782 20.638 9.340 1.000 11.603 151 ALA EEE N 1
ATOM 9194 C CA . ALA E 1 129 ? -4.929 21.446 9.777 1.000 11.409 151 ALA EEE CA 1
ATOM 9195 C C . ALA E 1 129 ? -5.840 21.722 8.596 1.000 11.347 151 ALA EEE C 1
ATOM 9196 O O . ALA E 1 129 ? -5.364 21.862 7.452 1.000 11.137 151 ALA EEE O 1
ATOM 9198 N N . VAL E 1 130 ? -7.127 21.795 8.896 1.000 11.350 152 VAL EEE N 1
ATOM 9199 C CA . VAL E 1 130 ? -8.183 22.141 7.919 1.000 11.557 152 VAL EEE CA 1
ATOM 9200 C C . VAL E 1 130 ? -9.022 23.223 8.584 1.000 11.419 152 VAL EEE C 1
ATOM 9201 O O . VAL E 1 130 ? -9.573 22.969 9.668 1.000 11.327 152 VAL EEE O 1
ATOM 9205 N N . GLY E 1 131 ? -9.169 24.368 7.928 1.000 12.340 153 GLY EEE N 1
ATOM 9206 C CA . GLY E 1 131 ? -9.971 25.428 8.548 1.000 11.987 153 GLY EEE CA 1
ATOM 9207 C C . GLY E 1 131 ? -10.648 26.330 7.536 1.000 12.082 153 GLY EEE C 1
ATOM 9208 O O . GLY E 1 131 ? -10.363 26.244 6.319 1.000 12.371 153 GLY EEE O 1
ATOM 9209 N N . GLY E 1 132 ? -11.481 27.214 8.061 1.000 12.599 154 GLY EEE N 1
ATOM 9210 C CA . GLY E 1 132 ? -12.205 28.206 7.248 1.000 13.668 154 GLY EEE CA 1
ATOM 9211 C C . GLY E 1 132 ? -11.541 29.568 7.247 1.000 15.391 154 GLY EEE C 1
ATOM 9212 O O . GLY E 1 132 ? -12.102 30.496 6.644 1.000 15.913 154 GLY EEE O 1
ATOM 9213 N N . GLU E 1 133 ? -10.357 29.665 7.850 1.000 14.477 155 GLU EEE N 1
ATOM 9214 C CA . GLU E 1 133 ? -9.518 30.889 7.880 1.000 14.840 155 GLU EEE CA 1
ATOM 9215 C C . GLU E 1 133 ? -8.094 30.432 8.163 1.000 14.055 155 GLU EEE C 1
ATOM 9216 O O . GLU E 1 133 ? -7.879 29.258 8.469 1.000 13.468 155 GLU EEE O 1
ATOM 9222 N N . PRO E 1 134 ? -7.082 31.311 8.043 1.000 14.116 156 PRO EEE N 1
ATOM 9223 C CA . PRO E 1 134 ? -5.705 30.908 8.275 1.000 13.270 156 PRO EEE CA 1
ATOM 9224 C C . PRO E 1 134 ? -5.481 30.296 9.654 1.000 12.890 156 PRO EEE C 1
ATOM 9225 O O . PRO E 1 134 ? -6.124 30.714 10.614 1.000 13.716 156 PRO EEE O 1
ATOM 9229 N N . LEU E 1 135 ? -4.585 29.314 9.709 1.000 12.974 157 LEU EEE N 1
ATOM 9230 C CA . LEU E 1 135 ? -4.168 28.719 11.001 1.000 12.669 157 LEU EEE CA 1
ATOM 9231 C C . LEU E 1 135 ? -3.571 29.835 11.881 1.000 13.076 157 LEU EEE C 1
ATOM 9232 O O . LEU E 1 135 ? -2.627 30.507 11.431 1.000 13.138 157 LEU EEE O 1
ATOM 9237 N N . ASP E 1 136 ? -4.046 29.954 13.116 1.000 12.831 158 ASP EEE N 1
ATOM 9238 C CA . ASP E 1 136 ? -3.467 30.849 14.149 1.000 13.041 158 ASP EEE CA 1
ATOM 9239 C C . ASP E 1 136 ? -2.217 30.190 14.740 1.000 13.212 158 ASP EEE C 1
ATOM 9240 O O . ASP E 1 136 ? -2.261 28.994 15.095 1.000 13.390 158 ASP EEE O 1
ATOM 9245 N N . LEU E 1 137 ? -1.132 30.957 14.822 1.000 12.641 159 LEU EEE N 1
ATOM 9246 C CA . LEU E 1 137 ? 0.197 30.503 15.302 1.000 13.149 159 LEU EEE CA 1
ATOM 9247 C C . LEU E 1 137 ? 0.582 31.254 16.579 1.000 13.474 159 LEU EEE C 1
ATOM 9248 O O . LEU E 1 137 ? 0.283 32.462 16.734 1.000 13.790 159 LEU EEE O 1
ATOM 9253 N N . GLN E 1 138 ? 1.235 30.534 17.480 1.000 13.243 160 GLN EEE N 1
ATOM 9254 C CA . GLN E 1 138 ? 1.813 31.079 18.728 1.000 13.625 160 GLN EEE CA 1
ATOM 9255 C C . GLN E 1 138 ? 3.322 30.900 18.638 1.000 14.081 160 GLN EEE C 1
ATOM 9256 O O . GLN E 1 138 ? 3.769 29.788 18.350 1.000 13.405 160 GLN EEE O 1
ATOM 9262 N N . GLY E 1 139 ? 4.069 31.985 18.815 1.000 12.707 161 GLY EEE N 1
ATOM 9263 C CA . GLY E 1 139 ? 5.530 31.962 18.746 1.000 13.332 161 GLY EEE CA 1
ATOM 9264 C C . GLY E 1 139 ? 6.096 31.395 20.022 1.000 13.312 161 GLY EEE C 1
ATOM 9265 O O . GLY E 1 139 ? 5.531 31.636 21.098 1.000 13.758 161 GLY EEE O 1
ATOM 9266 N N . ILE E 1 140 ? 7.112 30.567 19.882 1.000 13.350 162 ILE EEE N 1
ATOM 9267 C CA . ILE E 1 140 ? 7.865 29.958 21.007 1.000 13.041 162 ILE EEE CA 1
ATOM 9268 C C . ILE E 1 140 ? 9.162 29.424 20.405 1.000 13.564 162 ILE EEE C 1
ATOM 9269 O O . ILE E 1 140 ? 9.133 28.965 19.257 1.000 14.327 162 ILE EEE O 1
ATOM 9274 N N . GLN E 1 141 ? 10.276 29.505 21.139 1.000 12.944 163 GLN EEE N 1
ATOM 9275 C CA . GLN E 1 141 ? 11.619 29.191 20.593 1.000 13.632 163 GLN EEE CA 1
ATOM 9276 C C . GLN E 1 141 ? 12.401 28.411 21.628 1.000 13.369 163 GLN EEE C 1
ATOM 9277 O O . GLN E 1 141 ? 12.158 28.620 22.832 1.000 14.647 163 GLN EEE O 1
ATOM 9283 N N . GLN E 1 142 ? 13.355 27.598 21.178 1.000 13.621 164 GLN EEE N 1
ATOM 9284 C CA . GLN E 1 142 ? 14.311 26.916 22.085 1.000 14.216 164 GLN EEE CA 1
ATOM 9285 C C . GLN E 1 142 ? 15.312 27.925 22.667 1.000 14.557 164 GLN EEE C 1
ATOM 9286 O O . GLN E 1 142 ? 15.738 27.738 23.813 1.000 15.351 164 GLN EEE O 1
ATOM 9292 N N . SER E 1 143 ? 15.704 28.921 21.878 1.000 14.350 165 SER EEE N 1
ATOM 9293 C CA . SER E 1 143 ? 16.665 29.972 22.276 1.000 14.950 165 SER EEE CA 1
ATOM 9294 C C . SER E 1 143 ? 16.167 31.335 21.796 1.000 15.347 165 SER EEE C 1
ATOM 9295 O O . SER E 1 143 ? 15.949 31.498 20.580 1.000 14.559 165 SER EEE O 1
ATOM 9298 N N . HIS E 1 144 ? 16.076 32.294 22.712 1.000 15.015 166 HIS EEE N 1
ATOM 9299 C CA . HIS E 1 144 ? 15.665 33.684 22.374 1.000 15.469 166 HIS EEE CA 1
ATOM 9300 C C . HIS E 1 144 ? 16.791 34.404 21.620 1.000 16.012 166 HIS EEE C 1
ATOM 9301 O O . HIS E 1 144 ? 16.511 35.467 21.062 1.000 16.019 166 HIS EEE O 1
ATOM 9308 N N . LEU E 1 145 ? 18.009 33.851 21.577 1.000 15.838 167 LEU EEE N 1
ATOM 9309 C CA . LEU E 1 145 ? 19.185 34.553 20.972 1.000 17.123 167 LEU EEE CA 1
ATOM 9310 C C . LEU E 1 145 ? 19.372 34.225 19.488 1.000 16.970 167 LEU EEE C 1
ATOM 9311 O O . LEU E 1 145 ? 20.250 34.816 18.861 1.000 19.078 167 LEU EEE O 1
ATOM 9316 N N . VAL E 1 146 ? 18.589 33.313 18.909 1.000 15.983 168 VAL EEE N 1
ATOM 9317 C CA . VAL E 1 146 ? 18.795 32.953 17.490 1.000 15.859 168 VAL EEE CA 1
ATOM 9318 C C . VAL E 1 146 ? 18.605 34.219 16.650 1.000 15.453 168 VAL EEE C 1
ATOM 9319 O O . VAL E 1 146 ? 17.666 34.982 16.911 1.000 15.421 168 VAL EEE O 1
ATOM 9323 N N . GLN E 1 147 ? 19.480 34.403 15.667 1.000 15.723 169 GLN EEE N 1
ATOM 9324 C CA . GLN E 1 147 ? 19.397 35.512 14.691 1.000 17.534 169 GLN EEE CA 1
ATOM 9325 C C . GLN E 1 147 ? 18.815 34.921 13.411 1.000 17.031 169 GLN EEE C 1
ATOM 9326 O O . GLN E 1 147 ? 19.559 34.273 12.669 1.000 17.899 169 GLN EEE O 1
ATOM 9332 N N . TYR E 1 148 ? 17.509 35.083 13.195 1.000 17.234 170 TYR EEE N 1
ATOM 9333 C CA . TYR E 1 148 ? 16.825 34.480 12.027 1.000 16.559 170 TYR EEE CA 1
ATOM 9334 C C . TYR E 1 148 ? 17.168 35.307 10.795 1.000 18.300 170 TYR EEE C 1
ATOM 9335 O O . TYR E 1 148 ? 17.366 36.518 10.887 1.000 19.970 170 TYR EEE O 1
ATOM 9344 N N . PRO E 1 149 ? 17.240 34.667 9.613 1.000 20.045 171 PRO EEE N 1
ATOM 9345 C CA . PRO E 1 149 ? 17.634 35.355 8.387 1.000 20.356 171 PRO EEE CA 1
ATOM 9346 C C . PRO E 1 149 ? 16.492 36.213 7.823 1.000 21.383 171 PRO EEE C 1
ATOM 9347 O O . PRO E 1 149 ? 15.313 36.018 8.175 1.000 20.672 171 PRO EEE O 1
ATOM 9351 N N . GLU E 1 150 ? 16.847 37.148 6.935 1.000 21.760 172 GLU EEE N 1
ATOM 9352 C CA . GLU E 1 150 ? 15.869 38.010 6.235 1.000 22.501 172 GLU EEE CA 1
ATOM 9353 C C . GLU E 1 150 ? 14.917 37.127 5.419 1.000 22.402 172 GLU EEE C 1
ATOM 9354 O O . GLU E 1 150 ? 15.362 36.053 4.922 1.000 24.089 172 GLU EEE O 1
ATOM 9356 N N . GLY E 1 151 ? 13.657 37.556 5.335 1.000 21.180 173 GLY EEE N 1
ATOM 9357 C CA . GLY E 1 151 ? 12.624 37.032 4.424 1.000 21.773 173 GLY EEE CA 1
ATOM 9358 C C . GLY E 1 151 ? 11.722 36.002 5.085 1.000 21.900 173 GLY EEE C 1
ATOM 9359 O O . GLY E 1 151 ? 10.797 35.548 4.427 1.000 26.692 173 GLY EEE O 1
ATOM 9360 N N . LEU E 1 152 ? 11.989 35.633 6.333 1.000 19.862 174 LEU EEE N 1
ATOM 9361 C CA . LEU E 1 152 ? 11.117 34.705 7.088 1.000 18.632 174 LEU EEE CA 1
ATOM 9362 C C . LEU E 1 152 ? 10.156 35.486 7.968 1.000 19.832 174 LEU EEE C 1
ATOM 9363 O O . LEU E 1 152 ? 10.366 36.697 8.193 1.000 23.825 174 LEU EEE O 1
ATOM 9368 N N . ILE E 1 153 ? 9.089 34.828 8.416 1.000 16.792 175 ILE EEE N 1
ATOM 9369 C CA . ILE E 1 153 ? 8.192 35.393 9.436 1.000 15.214 175 ILE EEE CA 1
ATOM 9370 C C . ILE E 1 153 ? 8.452 34.603 10.717 1.000 15.446 175 ILE EEE C 1
ATOM 9371 O O . ILE E 1 153 ? 8.242 33.393 10.715 1.000 15.169 175 ILE EEE O 1
ATOM 9375 N N . VAL E 1 154 ? 8.953 35.286 11.733 1.000 14.055 176 VAL EEE N 1
ATOM 9376 C CA . VAL E 1 154 ? 9.376 34.702 13.034 1.000 14.114 176 VAL EEE CA 1
ATOM 9377 C C . VAL E 1 154 ? 8.813 35.615 14.112 1.000 14.880 176 VAL EEE C 1
ATOM 9378 O O . VAL E 1 154 ? 8.264 36.677 13.806 1.000 15.669 176 VAL EEE O 1
ATOM 9382 N N . PRO E 1 155 ? 8.838 35.214 15.388 1.000 13.778 177 PRO EEE N 1
ATOM 9383 C CA . PRO E 1 155 ? 8.280 36.046 16.448 1.000 13.930 177 PRO EEE CA 1
ATOM 9384 C C . PRO E 1 155 ? 8.769 37.502 16.455 1.000 14.150 177 PRO EEE C 1
ATOM 9385 O O . PRO E 1 155 ? 7.972 38.360 16.739 1.000 15.139 177 PRO EEE O 1
ATOM 9389 N N . LYS E 1 156 ? 10.022 37.728 16.081 1.000 14.743 178 LYS EEE N 1
ATOM 9390 C CA . LYS E 1 156 ? 10.586 39.102 15.984 1.000 15.982 178 LYS EEE CA 1
ATOM 9391 C C . LYS E 1 156 ? 9.741 39.948 15.018 1.000 17.344 178 LYS EEE C 1
ATOM 9392 O O . LYS E 1 156 ? 9.679 41.188 15.208 1.000 18.175 178 LYS EEE O 1
ATOM 9398 N N . SER E 1 157 ? 9.100 39.319 14.033 1.000 16.930 179 SER EEE N 1
ATOM 9399 C CA . SER E 1 157 ? 8.263 39.999 13.011 1.000 17.461 179 SER EEE CA 1
ATOM 9400 C C . SER E 1 157 ? 7.063 40.673 13.682 1.000 17.149 179 SER EEE C 1
ATOM 9401 O O . SER E 1 157 ? 6.520 41.642 13.087 1.000 19.812 179 SER EEE O 1
ATOM 9404 N N . VAL E 1 158 ? 6.607 40.175 14.838 1.000 16.421 180 VAL EEE N 1
ATOM 9405 C CA . VAL E 1 158 ? 5.317 40.606 15.448 1.000 17.555 180 VAL EEE CA 1
ATOM 9406 C C . VAL E 1 158 ? 5.485 41.170 16.861 1.000 18.332 180 VAL EEE C 1
ATOM 9407 O O . VAL E 1 158 ? 4.518 41.765 17.334 1.000 18.493 180 VAL EEE O 1
ATOM 9411 N N . THR E 1 159 ? 6.598 40.917 17.551 1.000 17.090 181 THR EEE N 1
ATOM 9412 C CA . THR E 1 159 ? 6.792 41.387 18.946 1.000 18.045 181 THR EEE CA 1
ATOM 9413 C C . THR E 1 159 ? 8.276 41.514 19.281 1.000 17.472 181 THR EEE C 1
ATOM 9414 O O . THR E 1 159 ? 9.120 41.095 18.496 1.000 18.825 181 THR EEE O 1
ATOM 9418 N N . ASP E 1 160 ? 8.549 42.077 20.455 1.000 19.456 182 ASP EEE N 1
ATOM 9419 C CA . ASP E 1 160 ? 9.909 42.144 21.032 1.000 21.866 182 ASP EEE CA 1
ATOM 9420 C C . ASP E 1 160 ? 10.262 40.742 21.542 1.000 19.116 182 ASP EEE C 1
ATOM 9421 O O . ASP E 1 160 ? 9.523 40.195 22.405 1.000 19.726 182 ASP EEE O 1
ATOM 9426 N N . VAL E 1 161 ? 11.354 40.200 21.025 1.000 19.401 183 VAL EEE N 1
ATOM 9427 C CA . VAL E 1 161 ? 11.844 38.854 21.426 1.000 18.624 183 VAL EEE CA 1
ATOM 9428 C C . VAL E 1 161 ? 12.722 39.002 22.672 1.000 19.518 183 VAL EEE C 1
ATOM 9429 O O . VAL E 1 161 ? 13.695 39.809 22.671 1.000 21.638 183 VAL EEE O 1
ATOM 9433 N N . THR E 1 162 ? 12.342 38.288 23.726 1.000 17.707 184 THR EEE N 1
ATOM 9434 C CA . THR E 1 162 ? 13.049 38.238 25.033 1.000 17.480 184 THR EEE CA 1
ATOM 9435 C C . THR E 1 162 ? 13.064 36.780 25.468 1.000 17.002 184 THR EEE C 1
ATOM 9436 O O . THR E 1 162 ? 12.509 35.925 24.734 1.000 16.052 184 THR EEE O 1
ATOM 9440 N N . ALA E 1 163 ? 13.652 36.502 26.624 1.000 15.917 185 ALA EEE N 1
ATOM 9441 C CA . ALA E 1 163 ? 13.684 35.139 27.190 1.000 15.989 185 ALA EEE CA 1
ATOM 9442 C C . ALA E 1 163 ? 12.265 34.603 27.370 1.000 16.467 185 ALA EEE C 1
ATOM 9443 O O . ALA E 1 163 ? 12.109 33.360 27.386 1.000 15.936 185 ALA EEE O 1
ATOM 9445 N N . LYS E 1 164 ? 11.248 35.464 27.447 1.000 15.558 186 LYS EEE N 1
ATOM 9446 C CA . LYS E 1 164 ? 9.838 35.023 27.590 1.000 16.604 186 LYS EEE CA 1
ATOM 9447 C C . LYS E 1 164 ? 9.454 34.123 26.410 1.000 15.082 186 LYS EEE C 1
ATOM 9448 O O . LYS E 1 164 ? 8.586 33.241 26.601 1.000 14.827 186 LYS EEE O 1
ATOM 9453 N N . ILE E 1 165 ? 10.063 34.317 25.243 1.000 13.832 187 ILE EEE N 1
ATOM 9454 C CA . ILE E 1 165 ? 9.751 33.499 24.034 1.000 14.066 187 ILE EEE CA 1
ATOM 9455 C C . ILE E 1 165 ? 10.149 32.033 24.252 1.000 13.550 187 ILE EEE C 1
ATOM 9456 O O . ILE E 1 165 ? 9.719 31.187 23.437 1.000 13.242 187 ILE EEE O 1
ATOM 9461 N N . GLN E 1 166 ? 10.985 31.719 25.229 1.000 13.318 188 GLN EEE N 1
ATOM 9462 C CA . GLN E 1 166 ? 11.380 30.311 25.492 1.000 12.933 188 GLN EEE CA 1
ATOM 9463 C C . GLN E 1 166 ? 10.247 29.590 26.218 1.000 13.162 188 GLN EEE C 1
ATOM 9464 O O . GLN E 1 166 ? 10.275 28.337 26.268 1.000 14.480 188 GLN EEE O 1
ATOM 9470 N N . CYS E 1 167 ? 9.300 30.336 26.759 1.000 13.722 189 CYS EEE N 1
ATOM 9471 C CA . CYS E 1 167 ? 8.041 29.811 27.352 1.000 14.082 189 CYS EEE CA 1
ATOM 9472 C C . CYS E 1 167 ? 6.875 30.396 26.546 1.000 14.027 189 CYS EEE C 1
ATOM 9473 O O . CYS E 1 167 ? 6.991 30.424 25.317 1.000 16.078 189 CYS EEE O 1
ATOM 9476 N N . LEU E 1 168 ? 5.786 30.804 27.187 1.000 14.877 190 LEU EEE N 1
ATOM 9477 C CA . LEU E 1 168 ? 4.611 31.372 26.472 1.000 14.476 190 LEU EEE CA 1
ATOM 9478 C C . LEU E 1 168 ? 4.586 32.897 26.625 1.000 14.090 190 LEU EEE C 1
ATOM 9479 O O . LEU E 1 168 ? 4.278 33.412 27.727 1.000 14.572 190 LEU EEE O 1
ATOM 9484 N N . ASP E 1 169 ? 4.913 33.591 25.554 1.000 14.287 191 ASP EEE N 1
ATOM 9485 C CA . ASP E 1 169 ? 4.774 35.065 25.433 1.000 15.063 191 ASP EEE CA 1
ATOM 9486 C C . ASP E 1 169 ? 3.516 35.325 24.620 1.000 15.930 191 ASP EEE C 1
ATOM 9487 O O . ASP E 1 169 ? 3.534 35.136 23.402 1.000 14.952 191 ASP EEE O 1
ATOM 9492 N N . PRO E 1 170 ? 2.399 35.724 25.262 1.000 16.267 192 PRO EEE N 1
ATOM 9493 C CA . PRO E 1 170 ? 1.129 35.830 24.549 1.000 17.036 192 PRO EEE CA 1
ATOM 9494 C C . PRO E 1 170 ? 1.093 36.979 23.536 1.000 17.138 192 PRO EEE C 1
ATOM 9495 O O . PRO E 1 170 ? 0.116 37.072 22.786 1.000 17.609 192 PRO EEE O 1
ATOM 9499 N N . SER E 1 171 ? 2.144 37.793 23.450 1.000 15.670 193 SER EEE N 1
ATOM 9500 C CA . SER E 1 171 ? 2.197 38.830 22.390 1.000 16.063 193 SER EEE CA 1
ATOM 9501 C C . SER E 1 171 ? 2.641 38.226 21.052 1.000 16.273 193 SER EEE C 1
ATOM 9502 O O . SER E 1 171 ? 2.511 38.903 20.021 1.000 17.215 193 SER EEE O 1
ATOM 9505 N N . ALA E 1 172 ? 3.165 37.000 21.036 1.000 15.857 194 ALA EEE N 1
ATOM 9506 C CA . ALA E 1 172 ? 3.789 36.418 19.823 1.000 14.706 194 ALA EEE CA 1
ATOM 9507 C C . ALA E 1 172 ? 2.716 35.671 19.024 1.000 15.389 194 ALA EEE C 1
ATOM 9508 O O . ALA E 1 172 ? 2.703 34.434 19.017 1.000 14.094 194 ALA EEE O 1
ATOM 9510 N N . LYS E 1 173 ? 1.817 36.415 18.404 1.000 13.629 195 LYS EEE N 1
ATOM 9511 C CA . LYS E 1 173 ? 0.667 35.863 17.651 1.000 14.620 195 LYS EEE CA 1
ATOM 9512 C C . LYS E 1 173 ? 0.864 36.158 16.178 1.000 14.844 195 LYS EEE C 1
ATOM 9513 O O . LYS E 1 173 ? 1.301 37.276 15.815 1.000 16.100 195 LYS EEE O 1
ATOM 9519 N N . ALA E 1 174 ? 0.551 35.191 15.326 1.000 14.557 196 ALA EEE N 1
ATOM 9520 C CA . ALA E 1 174 ? 0.630 35.366 13.870 1.000 13.506 196 ALA EEE CA 1
ATOM 9521 C C . ALA E 1 174 ? -0.368 34.416 13.212 1.000 14.573 196 ALA EEE C 1
ATOM 9522 O O . ALA E 1 174 ? -0.994 33.579 13.921 1.000 14.230 196 ALA EEE O 1
ATOM 9524 N N . LYS E 1 175 ? -0.551 34.593 11.916 1.000 14.166 197 LYS EEE N 1
ATOM 9525 C CA . LYS E 1 175 ? -1.418 33.700 11.100 1.000 14.866 197 LYS EEE CA 1
ATOM 9526 C C . LYS E 1 175 ? -0.547 33.059 10.032 1.000 15.085 197 LYS EEE C 1
ATOM 9527 O O . LYS E 1 175 ? 0.322 33.736 9.434 1.000 16.114 197 LYS EEE O 1
ATOM 9533 N N . LEU E 1 176 ? -0.782 31.775 9.755 1.000 14.328 198 LEU EEE N 1
ATOM 9534 C CA . LEU E 1 176 ? 0.003 31.088 8.717 1.000 13.966 198 LEU EEE CA 1
ATOM 9535 C C . LEU E 1 176 ? -0.533 31.527 7.350 1.000 14.637 198 LEU EEE C 1
ATOM 9536 O O . LEU E 1 176 ? -1.555 30.957 6.882 1.000 14.687 198 LEU EEE O 1
ATOM 9541 N N . ASP E 1 177 ? 0.107 32.525 6.758 1.000 15.333 199 ASP EEE N 1
ATOM 9542 C CA . ASP E 1 177 ? -0.416 33.191 5.535 1.000 16.750 199 ASP EEE CA 1
ATOM 9543 C C . ASP E 1 177 ? 0.629 33.166 4.418 1.000 16.793 199 ASP EEE C 1
ATOM 9544 O O . ASP E 1 177 ? 0.394 33.833 3.407 1.000 19.404 199 ASP EEE O 1
ATOM 9549 N N . LYS E 1 178 ? 1.723 32.415 4.558 1.000 15.320 200 LYS EEE N 1
ATOM 9550 C CA . LYS E 1 178 ? 2.760 32.293 3.510 1.000 16.261 200 LYS EEE CA 1
ATOM 9551 C C . LYS E 1 178 ? 3.336 30.885 3.576 1.000 15.562 200 LYS EEE C 1
ATOM 9552 O O . LYS E 1 178 ? 3.829 30.490 4.636 1.000 16.208 200 LYS EEE O 1
ATOM 9557 N N . ASP E 1 179 ? 3.305 30.181 2.463 1.000 14.343 201 ASP EEE N 1
ATOM 9558 C CA . ASP E 1 179 ? 3.922 28.841 2.341 1.000 14.187 201 ASP EEE CA 1
ATOM 9559 C C . ASP E 1 179 ? 5.441 28.971 2.428 1.000 14.684 201 ASP EEE C 1
ATOM 9560 O O . ASP E 1 179 ? 6.007 29.844 1.743 1.000 15.683 201 ASP EEE O 1
ATOM 9565 N N . GLY E 1 180 ? 6.086 28.094 3.191 1.000 13.888 202 GLY EEE N 1
ATOM 9566 C CA . GLY E 1 180 ? 7.550 27.974 3.222 1.000 13.716 202 GLY EEE CA 1
ATOM 9567 C C . GLY E 1 180 ? 8.280 29.173 3.820 1.000 14.996 202 GLY EEE C 1
ATOM 9568 O O . GLY E 1 180 ? 9.475 29.352 3.451 1.000 16.357 202 GLY EEE O 1
ATOM 9569 N N . LYS E 1 181 ? 7.643 29.930 4.706 1.000 14.201 203 LYS EEE N 1
ATOM 9570 C CA . LYS E 1 181 ? 8.266 31.144 5.320 1.000 15.582 203 LYS EEE CA 1
ATOM 9571 C C . LYS E 1 181 ? 8.136 31.187 6.846 1.000 15.841 203 LYS EEE C 1
ATOM 9572 O O . LYS E 1 181 ? 8.849 32.007 7.457 1.000 14.993 203 LYS EEE O 1
ATOM 9577 N N . TYR E 1 182 ? 7.261 30.376 7.464 1.000 14.320 204 TYR EEE N 1
ATOM 9578 C CA . TYR E 1 182 ? 7.064 30.289 8.930 1.000 13.783 204 TYR EEE CA 1
ATOM 9579 C C . TYR E 1 182 ? 7.795 29.049 9.427 1.000 13.338 204 TYR EEE C 1
ATOM 9580 O O . TYR E 1 182 ? 7.335 27.938 9.161 1.000 13.374 204 TYR EEE O 1
ATOM 9589 N N . PRO E 1 183 ? 8.986 29.172 10.051 1.000 13.232 205 PRO EEE N 1
ATOM 9590 C CA . PRO E 1 183 ? 9.747 27.990 10.469 1.000 13.487 205 PRO EEE CA 1
ATOM 9591 C C . PRO E 1 183 ? 8.990 27.228 11.554 1.000 13.576 205 PRO EEE C 1
ATOM 9592 O O . PRO E 1 183 ? 8.403 27.831 12.456 1.000 13.625 205 PRO EEE O 1
ATOM 9596 N N . ILE E 1 184 ? 8.988 25.900 11.470 1.000 13.053 206 ILE EEE N 1
ATOM 9597 C CA . ILE E 1 184 ? 8.299 25.141 12.549 1.000 14.889 206 ILE EEE CA 1
ATOM 9598 C C . ILE E 1 184 ? 9.005 25.403 13.888 1.000 13.710 206 ILE EEE C 1
ATOM 9599 O O . ILE E 1 184 ? 8.342 25.345 14.922 1.000 14.270 206 ILE EEE O 1
ATOM 9604 N N . GLU E 1 185 ? 10.320 25.656 13.897 1.000 14.140 207 GLU EEE N 1
ATOM 9605 C CA . GLU E 1 185 ? 11.052 25.751 15.188 1.000 13.437 207 GLU EEE CA 1
ATOM 9606 C C . GLU E 1 185 ? 10.651 27.019 15.952 1.000 12.821 207 GLU EEE C 1
ATOM 9607 O O . GLU E 1 185 ? 10.991 27.101 17.142 1.000 13.674 207 GLU EEE O 1
ATOM 9613 N N . THR E 1 186 ? 9.905 27.962 15.349 1.000 12.975 208 THR EEE N 1
ATOM 9614 C CA . THR E 1 186 ? 9.482 29.183 16.078 1.000 12.650 208 THR EEE CA 1
ATOM 9615 C C . THR E 1 186 ? 7.965 29.302 16.235 1.000 12.898 208 THR EEE C 1
ATOM 9616 O O . THR E 1 186 ? 7.516 30.250 16.882 1.000 12.478 208 THR EEE O 1
ATOM 9620 N N . TRP E 1 187 ? 7.162 28.387 15.696 1.000 12.494 209 TRP EEE N 1
ATOM 9621 C CA . TRP E 1 187 ? 5.693 28.581 15.688 1.000 12.573 209 TRP EEE CA 1
ATOM 9622 C C . TRP E 1 187 ? 4.959 27.286 15.985 1.000 12.904 209 TRP EEE C 1
ATOM 9623 O O . TRP E 1 187 ? 5.239 26.262 15.315 1.000 12.944 209 TRP EEE O 1
ATOM 9634 N N . SER E 1 188 ? 3.987 27.378 16.879 1.000 12.949 210 SER EEE N 1
ATOM 9635 C CA . SER E 1 188 ? 3.072 26.287 17.283 1.000 13.743 210 SER EEE CA 1
ATOM 9636 C C . SER E 1 188 ? 1.678 26.657 16.840 1.000 13.624 210 SER EEE C 1
ATOM 9637 O O . SER E 1 188 ? 1.292 27.805 16.901 1.000 13.037 210 SER EEE O 1
ATOM 9640 N N . PRO E 1 189 ? 0.827 25.685 16.464 1.000 13.739 211 PRO EEE N 1
ATOM 9641 C CA . PRO E 1 189 ? -0.592 25.989 16.336 1.000 13.669 211 PRO EEE CA 1
ATOM 9642 C C . PRO E 1 189 ? -1.069 26.556 17.677 1.000 14.422 211 PRO EEE C 1
ATOM 9643 O O . PRO E 1 189 ? -0.694 26.017 18.717 1.000 14.035 211 PRO EEE O 1
ATOM 9647 N N . ASP E 1 190 ? -1.853 27.639 17.632 1.000 14.058 212 ASP EEE N 1
ATOM 9648 C CA . ASP E 1 190 ? -2.291 28.366 18.852 1.000 13.515 212 ASP EEE CA 1
ATOM 9649 C C . ASP E 1 190 ? -3.559 27.717 19.402 1.000 13.771 212 ASP EEE C 1
ATOM 9650 O O . ASP E 1 190 ? -4.638 27.847 18.801 1.000 13.641 212 ASP EEE O 1
ATOM 9655 N N . PRO E 1 191 ? -3.530 27.004 20.558 1.000 13.562 213 PRO EEE N 1
ATOM 9656 C CA . PRO E 1 191 ? -4.737 26.388 21.091 1.000 13.617 213 PRO EEE CA 1
ATOM 9657 C C . PRO E 1 191 ? -5.743 27.382 21.684 1.000 14.020 213 PRO EEE C 1
ATOM 9658 O O . PRO E 1 191 ? -6.859 27.002 21.921 1.000 14.950 213 PRO EEE O 1
ATOM 9662 N N . SER E 1 192 ? -5.321 28.627 21.889 1.000 14.426 214 SER EEE N 1
ATOM 9663 C CA . SER E 1 192 ? -6.159 29.714 22.453 1.000 14.035 214 SER EEE CA 1
ATOM 9664 C C . SER E 1 192 ? -6.979 30.371 21.348 1.000 14.259 214 SER EEE C 1
ATOM 9665 O O . SER E 1 192 ? -7.882 31.182 21.694 1.000 14.744 214 SER EEE O 1
ATOM 9668 N N . ARG E 1 193 ? -6.709 30.067 20.074 1.000 13.430 215 ARG EEE N 1
ATOM 9669 C CA . ARG E 1 193 ? -7.497 30.621 18.944 1.000 13.685 215 ARG EEE CA 1
ATOM 9670 C C . ARG E 1 193 ? -7.957 29.428 18.106 1.000 13.384 215 ARG EEE C 1
ATOM 9671 O O . ARG E 1 193 ? -8.370 28.423 18.711 1.000 13.744 215 ARG EEE O 1
ATOM 9679 N N . ASN E 1 194 ? -7.893 29.522 16.790 1.000 13.482 216 ASN EEE N 1
ATOM 9680 C CA . ASN E 1 194 ? -8.282 28.390 15.911 1.000 13.146 216 ASN EEE CA 1
ATOM 9681 C C . ASN E 1 194 ? -9.670 27.844 16.265 1.000 14.188 216 ASN EEE C 1
ATOM 9682 O O . ASN E 1 194 ? -9.880 26.603 16.152 1.000 14.051 216 ASN EEE O 1
ATOM 9687 N N . GLU E 1 195 ? -10.623 28.720 16.603 1.000 14.611 217 GLU EEE N 1
ATOM 9688 C CA . GLU E 1 195 ? -12.048 28.337 16.795 1.000 15.649 217 GLU EEE CA 1
ATOM 9689 C C . GLU E 1 195 ? -12.597 27.714 15.503 1.000 16.080 217 GLU EEE C 1
ATOM 9690 O O . GLU E 1 195 ? -13.496 26.844 15.598 1.000 16.574 217 GLU EEE O 1
ATOM 9692 N N . ASN E 1 196 ? -12.074 28.128 14.353 1.000 14.402 218 ASN EEE N 1
ATOM 9693 C CA . ASN E 1 196 ? -12.657 27.759 13.047 1.000 13.864 218 ASN EEE CA 1
ATOM 9694 C C . ASN E 1 196 ? -11.690 26.893 12.225 1.000 14.036 218 ASN EEE C 1
ATOM 9695 O O . ASN E 1 196 ? -11.811 26.856 10.988 1.000 13.230 218 ASN EEE O 1
ATOM 9700 N N . THR E 1 197 ? -10.765 26.210 12.899 1.000 12.941 219 THR EEE N 1
ATOM 9701 C CA . THR E 1 197 ? -9.791 25.281 12.282 1.000 12.977 219 THR EEE CA 1
ATOM 9702 C C . THR E 1 197 ? -9.706 24.058 13.179 1.000 13.375 219 THR EEE C 1
ATOM 9703 O O . THR E 1 197 ? -9.766 24.237 14.396 1.000 14.634 219 THR EEE O 1
ATOM 9707 N N . ARG E 1 198 ? -9.505 22.884 12.620 1.000 12.575 220 ARG EEE N 1
ATOM 9708 C CA . ARG E 1 198 ? -9.115 21.701 13.410 1.000 12.408 220 ARG EEE CA 1
ATOM 9709 C C . ARG E 1 198 ? -7.668 21.385 13.049 1.000 12.723 220 ARG EEE C 1
ATOM 9710 O O . ARG E 1 198 ? -7.364 21.271 11.835 1.000 12.508 220 ARG EEE O 1
ATOM 9718 N N . TYR E 1 199 ? -6.805 21.232 14.038 1.000 12.135 221 TYR EEE N 1
ATOM 9719 C CA . TYR E 1 199 ? -5.412 20.799 13.769 1.000 11.825 221 TYR EEE CA 1
ATOM 9720 C C . TYR E 1 199 ? -5.109 19.552 14.592 1.000 12.229 221 TYR EEE C 1
ATOM 9721 O O . TYR E 1 199 ? -5.739 19.317 15.631 1.000 12.467 221 TYR EEE O 1
ATOM 9730 N N . PHE E 1 200 ? -4.142 18.797 14.097 1.000 11.615 222 PHE EEE N 1
ATOM 9731 C CA . PHE E 1 200 ? -3.745 17.478 14.628 1.000 12.275 222 PHE EEE CA 1
ATOM 9732 C C . PHE E 1 200 ? -2.250 17.339 14.426 1.000 13.044 222 PHE EEE C 1
ATOM 9733 O O . PHE E 1 200 ? -1.739 17.654 13.343 1.000 15.427 222 PHE EEE O 1
ATOM 9741 N N . GLY E 1 201 ? -1.532 16.843 15.416 1.000 13.941 223 GLY EEE N 1
ATOM 9742 C CA . GLY E 1 201 ? -0.103 16.633 15.180 1.000 15.477 223 GLY EEE CA 1
ATOM 9743 C C . GLY E 1 201 ? 0.502 15.671 16.165 1.000 14.696 223 GLY EEE C 1
ATOM 9744 O O . GLY E 1 201 ? -0.098 15.348 17.213 1.000 14.488 223 GLY EEE O 1
ATOM 9745 N N . ASN E 1 202 ? 1.705 15.245 15.839 1.000 14.286 224 ASN EEE N 1
ATOM 9746 C CA . ASN E 1 202 ? 2.481 14.420 16.773 1.000 16.082 224 ASN EEE CA 1
ATOM 9747 C C . ASN E 1 202 ? 3.945 14.702 16.528 1.000 14.237 224 ASN EEE C 1
ATOM 9748 O O . ASN E 1 202 ? 4.358 14.975 15.376 1.000 16.519 224 ASN EEE O 1
ATOM 9753 N N . TYR E 1 203 ? 4.687 14.612 17.607 1.000 13.152 225 TYR EEE N 1
ATOM 9754 C CA . TYR E 1 203 ? 6.136 14.840 17.627 1.000 12.712 225 TYR EEE CA 1
ATOM 9755 C C . TYR E 1 203 ? 6.792 13.643 18.308 1.000 12.766 225 TYR EEE C 1
ATOM 9756 O O . TYR E 1 203 ? 6.279 13.135 19.290 1.000 12.525 225 TYR EEE O 1
ATOM 9765 N N . TYR E 1 204 ? 7.936 13.213 17.799 1.000 14.147 226 TYR EEE N 1
ATOM 9766 C CA . TYR E 1 204 ? 8.750 12.155 18.438 1.000 17.354 226 TYR EEE CA 1
ATOM 9767 C C . TYR E 1 204 ? 10.191 12.603 18.247 1.000 16.732 226 TYR EEE C 1
ATOM 9768 O O . TYR E 1 204 ? 10.581 12.809 17.105 1.000 16.490 226 TYR EEE O 1
ATOM 9777 N N . GLY E 1 205 ? 10.958 12.743 19.322 1.000 14.448 227 GLY EEE N 1
ATOM 9778 C CA . GLY E 1 205 ? 12.323 13.281 19.229 1.000 13.710 227 GLY EEE CA 1
ATOM 9779 C C . GLY E 1 205 ? 13.383 12.220 19.054 1.000 13.534 227 GLY EEE C 1
ATOM 9780 O O . GLY E 1 205 ? 13.108 11.123 18.484 1.000 12.793 227 GLY EEE O 1
ATOM 9781 N N . GLY E 1 206 ? 14.591 12.564 19.486 1.000 13.944 228 GLY EEE N 1
ATOM 9782 C CA . GLY E 1 206 ? 15.755 11.681 19.366 1.000 14.630 228 GLY EEE CA 1
ATOM 9783 C C . GLY E 1 206 ? 16.607 11.951 18.144 1.000 14.242 228 GLY EEE C 1
ATOM 9784 O O . GLY E 1 206 ? 16.139 12.543 17.154 1.000 13.797 228 GLY EEE O 1
ATOM 9785 N N . LEU E 1 207 ? 17.858 11.503 18.199 1.000 14.249 229 LEU EEE N 1
ATOM 9786 C CA . LEU E 1 207 ? 18.834 11.709 17.109 1.000 15.093 229 LEU EEE CA 1
ATOM 9787 C C . LEU E 1 207 ? 18.672 10.634 16.035 1.000 15.168 229 LEU EEE C 1
ATOM 9788 O O . LEU E 1 207 ? 18.867 10.954 14.844 1.000 15.670 229 LEU EEE O 1
ATOM 9793 N N . THR E 1 208 ? 18.429 9.375 16.424 1.000 14.576 230 THR EEE N 1
ATOM 9794 C CA . THR E 1 208 ? 18.446 8.234 15.472 1.000 15.011 230 THR EEE CA 1
ATOM 9795 C C . THR E 1 208 ? 17.151 7.423 15.594 1.000 13.791 230 THR EEE C 1
ATOM 9796 O O . THR E 1 208 ? 17.122 6.280 15.161 1.000 14.393 230 THR EEE O 1
ATOM 9800 N N . THR E 1 209 ? 16.072 8.030 16.062 1.000 12.902 231 THR EEE N 1
ATOM 9801 C CA . THR E 1 209 ? 14.798 7.302 16.271 1.000 13.759 231 THR EEE CA 1
ATOM 9802 C C . THR E 1 209 ? 14.266 6.821 14.931 1.000 12.991 231 THR EEE C 1
ATOM 9803 O O . THR E 1 209 ? 14.296 7.556 13.952 1.000 12.346 231 THR EEE O 1
ATOM 9807 N N . PRO E 1 210 ? 13.744 5.579 14.831 1.000 13.076 232 PRO EEE N 1
ATOM 9808 C CA . PRO E 1 210 ? 13.168 5.132 13.574 1.000 13.830 232 PRO EEE CA 1
ATOM 9809 C C . PRO E 1 210 ? 11.880 5.878 13.250 1.000 13.523 232 PRO EEE C 1
ATOM 9810 O O . PRO E 1 210 ? 11.040 6.056 14.122 1.000 13.791 232 PRO EEE O 1
ATOM 9814 N N . PRO E 1 211 ? 11.678 6.306 11.995 1.000 13.568 233 PRO EEE N 1
ATOM 9815 C CA . PRO E 1 211 ? 10.414 6.922 11.593 1.000 13.760 233 PRO EEE CA 1
ATOM 9816 C C . PRO E 1 211 ? 9.322 5.868 11.462 1.000 14.597 233 PRO EEE C 1
ATOM 9817 O O . PRO E 1 211 ? 9.630 4.729 11.123 1.000 13.638 233 PRO EEE O 1
ATOM 9821 N N . VAL E 1 212 ? 8.092 6.276 11.791 1.000 12.819 234 VAL EEE N 1
ATOM 9822 C CA . VAL E 1 212 ? 6.892 5.391 11.735 1.000 13.966 234 VAL EEE CA 1
ATOM 9823 C C . VAL E 1 212 ? 5.812 6.116 10.943 1.000 14.094 234 VAL EEE C 1
ATOM 9824 O O . VAL E 1 212 ? 5.610 7.308 11.182 1.000 14.954 234 VAL EEE O 1
ATOM 9828 N N . LEU E 1 213 ? 5.153 5.409 10.034 1.000 14.106 235 LEU EEE N 1
ATOM 9829 C CA . LEU E 1 213 ? 4.035 5.988 9.264 1.000 16.090 235 LEU EEE CA 1
ATOM 9830 C C . LEU E 1 213 ? 3.027 4.879 8.980 1.000 16.365 235 LEU EEE C 1
ATOM 9831 O O . LEU E 1 213 ? 3.433 3.781 8.614 1.000 15.827 235 LEU EEE O 1
ATOM 9836 N N . THR E 1 214 ? 1.753 5.224 9.021 1.000 16.570 236 THR EEE N 1
ATOM 9837 C CA . THR E 1 214 ? 0.680 4.364 8.466 1.000 17.337 236 THR EEE CA 1
ATOM 9838 C C . THR E 1 214 ? 0.103 5.069 7.245 1.000 17.815 236 THR EEE C 1
ATOM 9839 O O . THR E 1 214 ? 0.180 6.320 7.129 1.000 18.639 236 THR EEE O 1
ATOM 9843 N N . PHE E 1 215 ? -0.486 4.290 6.355 1.000 16.422 237 PHE EEE N 1
ATOM 9844 C CA . PHE E 1 215 ? -1.120 4.820 5.134 1.000 17.061 237 PHE EEE CA 1
ATOM 9845 C C . PHE E 1 215 ? -2.298 3.911 4.796 1.000 18.285 237 PHE EEE C 1
ATOM 9846 O O . PHE E 1 215 ? -2.314 2.703 5.094 1.000 19.080 237 PHE EEE O 1
ATOM 9854 N N . THR E 1 216 ? -3.350 4.526 4.278 1.000 17.246 238 THR EEE N 1
ATOM 9855 C CA . THR E 1 216 ? -4.604 3.820 3.937 1.000 16.018 238 THR EEE CA 1
ATOM 9856 C C . THR E 1 216 ? -5.489 4.828 3.233 1.000 17.270 238 THR EEE C 1
ATOM 9857 O O . THR E 1 216 ? -5.222 6.059 3.324 1.000 20.725 238 THR EEE O 1
ATOM 9861 N N . ASN E 1 217 ? -6.519 4.344 2.576 1.000 14.062 239 ASN EEE N 1
ATOM 9862 C CA . ASN E 1 217 ? -7.553 5.226 2.003 1.000 13.757 239 ASN EEE CA 1
ATOM 9863 C C . ASN E 1 217 ? -8.881 4.974 2.712 1.000 13.664 239 ASN EEE C 1
ATOM 9864 O O . ASN E 1 217 ? -9.909 5.312 2.135 1.000 16.054 239 ASN EEE O 1
ATOM 9869 N N . THR E 1 218 ? -8.876 4.368 3.898 1.000 14.327 240 THR EEE N 1
ATOM 9870 C CA . THR E 1 218 ? -10.105 3.906 4.581 1.000 14.717 240 THR EEE CA 1
ATOM 9871 C C . THR E 1 218 ? -10.367 4.698 5.858 1.000 15.209 240 THR EEE C 1
ATOM 9872 O O . THR E 1 218 ? -11.378 4.403 6.502 1.000 17.947 240 THR EEE O 1
ATOM 9876 N N . VAL E 1 219 ? -9.517 5.657 6.198 1.000 15.486 241 VAL EEE N 1
ATOM 9877 C CA . VAL E 1 219 ? -9.625 6.388 7.491 1.000 16.524 241 VAL EEE CA 1
ATOM 9878 C C . VAL E 1 219 ? -10.095 7.812 7.222 1.000 14.973 241 VAL EEE C 1
ATOM 9879 O O . VAL E 1 219 ? -9.421 8.558 6.483 1.000 15.841 241 VAL EEE O 1
ATOM 9883 N N . THR E 1 220 ? -11.228 8.158 7.815 1.000 15.462 242 THR EEE N 1
ATOM 9884 C CA . THR E 1 220 ? -11.829 9.503 7.728 1.000 16.226 242 THR EEE CA 1
ATOM 9885 C C . THR E 1 220 ? -11.618 10.217 9.066 1.000 16.840 242 THR EEE C 1
ATOM 9886 O O . THR E 1 220 ? -11.915 9.609 10.125 1.000 17.206 242 THR EEE O 1
ATOM 9890 N N . THR E 1 221 ? -11.085 11.434 9.026 1.000 16.058 243 THR EEE N 1
ATOM 9891 C CA . THR E 1 221 ? -10.959 12.339 10.193 1.000 16.078 243 THR EEE CA 1
ATOM 9892 C C . THR E 1 221 ? -12.203 13.227 10.223 1.000 15.669 243 THR EEE C 1
ATOM 9893 O O . THR E 1 221 ? -12.430 13.991 9.271 1.000 14.737 243 THR EEE O 1
ATOM 9897 N N . ILE E 1 222 ? -13.011 13.132 11.267 1.000 17.284 244 ILE EEE N 1
ATOM 9898 C CA . ILE E 1 222 ? -14.213 14.009 11.417 1.000 18.289 244 ILE EEE CA 1
ATOM 9899 C C . ILE E 1 222 ? -13.755 15.402 11.859 1.000 17.485 244 ILE EEE C 1
ATOM 9900 O O . ILE E 1 222 ? -12.860 15.508 12.706 1.000 18.022 244 ILE EEE O 1
ATOM 9905 N N . LEU E 1 223 ? -14.324 16.449 11.252 1.000 15.504 245 LEU EEE N 1
ATOM 9906 C CA . LEU E 1 223 ? -13.933 17.849 11.559 1.000 15.038 245 LEU EEE CA 1
ATOM 9907 C C . LEU E 1 223 ? -15.063 18.562 12.297 1.000 15.025 245 LEU EEE C 1
ATOM 9908 O O . LEU E 1 223 ? -14.883 19.716 12.663 1.000 15.870 245 LEU EEE O 1
ATOM 9913 N N . LEU E 1 224 ? -16.187 17.906 12.526 1.000 15.297 246 LEU EEE N 1
ATOM 9914 C CA . LEU E 1 224 ? -17.310 18.482 13.305 1.000 16.052 246 LEU EEE CA 1
ATOM 9915 C C . LEU E 1 224 ? -16.884 18.655 14.766 1.000 17.729 246 LEU EEE C 1
ATOM 9916 O O . LEU E 1 224 ? -16.172 17.787 15.293 1.000 19.223 246 LEU EEE O 1
ATOM 9921 N N . ASP E 1 225 ? -17.287 19.765 15.376 1.000 18.467 247 ASP EEE N 1
ATOM 9922 C CA . ASP E 1 225 ? -17.043 20.073 16.808 1.000 21.253 247 ASP EEE CA 1
ATOM 9923 C C . ASP E 1 225 ? -18.082 19.336 17.662 1.000 23.547 247 ASP EEE C 1
ATOM 9924 O O . ASP E 1 225 ? -18.827 18.554 17.109 1.000 21.785 247 ASP EEE O 1
ATOM 9929 N N . GLU E 1 226 ? -18.137 19.632 18.963 1.000 27.929 248 GLU EEE N 1
ATOM 9930 C CA . GLU E 1 226 ? -19.052 18.979 19.929 1.000 30.858 248 GLU EEE CA 1
ATOM 9931 C C . GLU E 1 226 ? -20.508 19.295 19.572 1.000 30.493 248 GLU EEE C 1
ATOM 9932 O O . GLU E 1 226 ? -21.369 18.511 19.981 1.000 34.703 248 GLU EEE O 1
ATOM 9934 N N . ASN E 1 227 ? -20.771 20.384 18.837 1.000 27.855 249 ASN EEE N 1
ATOM 9935 C CA . ASN E 1 227 ? -22.144 20.812 18.447 1.000 27.871 249 ASN EEE CA 1
ATOM 9936 C C . ASN E 1 227 ? -22.511 20.314 17.041 1.000 24.286 249 ASN EEE C 1
ATOM 9937 O O . ASN E 1 227 ? -23.596 20.666 16.557 1.000 23.880 249 ASN EEE O 1
ATOM 9942 N N . GLY E 1 228 ? -21.658 19.521 16.383 1.000 20.754 250 GLY EEE N 1
ATOM 9943 C CA . GLY E 1 228 ? -21.970 19.015 15.040 1.000 20.514 250 GLY EEE CA 1
ATOM 9944 C C . GLY E 1 228 ? -21.613 20.030 13.964 1.000 18.867 250 GLY EEE C 1
ATOM 9945 O O . GLY E 1 228 ? -22.138 19.894 12.860 1.000 17.277 250 GLY EEE O 1
ATOM 9946 N N . VAL E 1 229 ? -20.743 21.000 14.264 1.000 17.858 251 VAL EEE N 1
ATOM 9947 C CA . VAL E 1 229 ? -20.403 22.066 13.270 1.000 17.802 251 VAL EEE CA 1
ATOM 9948 C C . VAL E 1 229 ? -18.930 21.957 12.898 1.000 15.940 251 VAL EEE C 1
ATOM 9949 O O . VAL E 1 229 ? -18.068 21.910 13.790 1.000 16.261 251 VAL EEE O 1
ATOM 9953 N N . GLY E 1 230 ? -18.653 21.893 11.597 1.000 14.761 252 GLY EEE N 1
ATOM 9954 C CA . GLY E 1 230 ? -17.278 21.853 11.105 1.000 14.839 252 GLY EEE CA 1
ATOM 9955 C C . GLY E 1 230 ? -16.777 23.265 10.848 1.000 14.459 252 GLY EEE C 1
ATOM 9956 O O . GLY E 1 230 ? -17.526 24.238 10.960 1.000 14.344 252 GLY EEE O 1
ATOM 9957 N N . PRO E 1 231 ? -15.488 23.411 10.478 1.000 13.205 253 PRO EEE N 1
ATOM 9958 C CA . PRO E 1 231 ? -14.987 24.708 10.037 1.000 13.441 253 PRO EEE CA 1
ATOM 9959 C C . PRO E 1 231 ? -15.866 25.318 8.926 1.000 13.639 253 PRO EEE C 1
ATOM 9960 O O . PRO E 1 231 ? -16.256 24.603 7.979 1.000 13.402 253 PRO EEE O 1
ATOM 9964 N N . LEU E 1 232 ? -16.178 26.620 9.067 1.000 12.856 254 LEU EEE N 1
ATOM 9965 C CA . LEU E 1 232 ? -17.018 27.393 8.122 1.000 13.579 254 LEU EEE CA 1
ATOM 9966 C C . LEU E 1 232 ? -16.119 28.290 7.289 1.000 12.941 254 LEU EEE C 1
ATOM 9967 O O . LEU E 1 232 ? -15.383 29.068 7.859 1.000 13.157 254 LEU EEE O 1
ATOM 9972 N N . CYS E 1 233 ? -16.148 28.109 5.987 1.000 13.552 255 CYS EEE N 1
ATOM 9973 C CA . CYS E 1 233 ? -15.286 28.851 5.034 1.000 13.565 255 CYS EEE CA 1
ATOM 9974 C C . CYS E 1 233 ? -15.918 30.241 4.821 1.000 15.093 255 CYS EEE C 1
ATOM 9975 O O . CYS E 1 233 ? -16.661 30.415 3.861 1.000 16.277 255 CYS EEE O 1
ATOM 9978 N N . LYS E 1 234 ? -15.629 31.169 5.726 1.000 15.262 256 LYS EEE N 1
ATOM 9979 C CA . LYS E 1 234 ? -16.348 32.468 5.830 1.000 17.713 256 LYS EEE CA 1
ATOM 9980 C C . LYS E 1 234 ? -16.121 33.294 4.566 1.000 18.044 256 LYS EEE C 1
ATOM 9981 O O . LYS E 1 234 ? -17.024 34.088 4.214 1.000 19.315 256 LYS EEE O 1
ATOM 9985 N N . GLY E 1 235 ? -14.999 33.088 3.874 1.000 16.814 257 GLY EEE N 1
ATOM 9986 C CA . GLY E 1 235 ? -14.689 33.788 2.608 1.000 16.949 257 GLY EEE CA 1
ATOM 9987 C C . GLY E 1 235 ? -14.634 32.865 1.406 1.000 17.213 257 GLY EEE C 1
ATOM 9988 O O . GLY E 1 235 ? -13.961 33.227 0.400 1.000 17.678 257 GLY EEE O 1
ATOM 9989 N N . ASP E 1 236 ? -15.346 31.726 1.458 1.000 15.848 258 ASP EEE N 1
ATOM 9990 C CA . ASP E 1 236 ? -15.426 30.751 0.346 1.000 16.025 258 ASP EEE CA 1
ATOM 9991 C C . ASP E 1 236 ? -14.028 30.213 0.013 1.000 14.708 258 ASP EEE C 1
ATOM 9992 O O . ASP E 1 236 ? -13.787 29.854 -1.150 1.000 16.575 258 ASP EEE O 1
ATOM 9997 N N . GLY E 1 237 ? -13.154 30.129 1.015 1.000 13.177 259 GLY EEE N 1
ATOM 9998 C CA . GLY E 1 237 ? -11.789 29.587 0.885 1.000 12.675 259 GLY EEE CA 1
ATOM 9999 C C . GLY E 1 237 ? -11.546 28.494 1.909 1.000 12.102 259 GLY EEE C 1
ATOM 10000 O O . GLY E 1 237 ? -11.934 28.674 3.076 1.000 12.812 259 GLY EEE O 1
ATOM 10001 N N . LEU E 1 238 ? -10.920 27.405 1.495 1.000 12.584 260 LEU EEE N 1
ATOM 10002 C CA . LEU E 1 238 ? -10.578 26.291 2.406 1.000 12.364 260 LEU EEE CA 1
ATOM 10003 C C . LEU E 1 238 ? -9.075 26.347 2.688 1.000 12.097 260 LEU EEE C 1
ATOM 10004 O O . LEU E 1 238 ? -8.282 26.404 1.745 1.000 13.330 260 LEU EEE O 1
ATOM 10009 N N . PHE E 1 239 ? -8.719 26.377 3.964 1.000 12.119 261 PHE EEE N 1
ATOM 10010 C CA . PHE E 1 239 ? -7.317 26.570 4.382 1.000 11.684 261 PHE EEE CA 1
ATOM 10011 C C . PHE E 1 239 ? -6.725 25.248 4.810 1.000 11.969 261 PHE EEE C 1
ATOM 10012 O O . PHE E 1 239 ? -7.257 24.646 5.746 1.000 12.645 261 PHE EEE O 1
ATOM 10020 N N . LEU E 1 240 ? -5.695 24.816 4.091 1.000 11.964 262 LEU EEE N 1
ATOM 10021 C CA . LEU E 1 240 ? -4.970 23.560 4.381 1.000 12.050 262 LEU EEE CA 1
ATOM 10022 C C . LEU E 1 240 ? -3.583 23.929 4.853 1.000 11.795 262 LEU EEE C 1
ATOM 10023 O O . LEU E 1 240 ? -2.937 24.795 4.240 1.000 12.269 262 LEU EEE O 1
ATOM 10028 N N . SER E 1 241 ? -3.085 23.257 5.873 1.000 11.782 263 SER EEE N 1
ATOM 10029 C CA A SER E 1 241 ? -1.742 23.519 6.456 0.500 11.463 263 SER EEE CA 1
ATOM 10030 C CA B SER E 1 241 ? -1.679 23.472 6.293 0.500 11.813 263 SER EEE CA 1
ATOM 10031 C C . SER E 1 241 ? -1.102 22.187 6.861 1.000 11.661 263 SER EEE C 1
ATOM 10032 O O . SER E 1 241 ? -1.860 21.323 7.307 1.000 12.264 263 SER EEE O 1
ATOM 10037 N N . CYS E 1 242 ? 0.212 22.066 6.807 1.000 11.344 264 CYS EEE N 1
ATOM 10038 C CA . CYS E 1 242 ? 0.840 20.825 7.311 1.000 11.491 264 CYS EEE CA 1
ATOM 10039 C C . CYS E 1 242 ? 2.347 20.976 7.434 1.000 12.440 264 CYS EEE C 1
ATOM 10040 O O . CYS E 1 242 ? 2.917 21.947 6.949 1.000 13.451 264 CYS EEE O 1
ATOM 10043 N N . CYS E 1 243 ? 2.952 20.022 8.126 1.000 12.373 265 CYS EEE N 1
ATOM 10044 C CA . CYS E 1 243 ? 4.402 19.793 8.076 1.000 13.106 265 CYS EEE CA 1
ATOM 10045 C C . CYS E 1 243 ? 4.623 18.320 8.356 1.000 12.307 265 CYS EEE C 1
ATOM 10046 O O . CYS E 1 243 ? 3.967 17.813 9.246 1.000 13.259 265 CYS EEE O 1
ATOM 10049 N N . ASP E 1 244 ? 5.512 17.689 7.620 1.000 11.760 266 ASP EEE N 1
ATOM 10050 C CA . ASP E 1 244 ? 5.766 16.243 7.767 1.000 11.658 266 ASP EEE CA 1
ATOM 10051 C C . ASP E 1 244 ? 7.261 15.997 7.651 1.000 11.795 266 ASP EEE C 1
ATOM 10052 O O . ASP E 1 244 ? 7.743 15.589 6.572 1.000 12.947 266 ASP EEE O 1
ATOM 10057 N N . VAL E 1 245 ? 7.971 16.233 8.758 1.000 12.124 267 VAL EEE N 1
ATOM 10058 C CA . VAL E 1 245 ? 9.419 15.945 8.864 1.000 12.083 267 VAL EEE CA 1
ATOM 10059 C C . VAL E 1 245 ? 9.568 14.470 9.238 1.000 12.231 267 VAL EEE C 1
ATOM 10060 O O . VAL E 1 245 ? 8.987 14.053 10.247 1.000 12.341 267 VAL EEE O 1
ATOM 10064 N N . MET E 1 246 ? 10.318 13.713 8.443 1.000 12.291 268 MET EEE N 1
ATOM 10065 C CA . MET E 1 246 ? 10.527 12.261 8.628 1.000 12.671 268 MET EEE CA 1
ATOM 10066 C C . MET E 1 246 ? 11.807 11.954 9.402 1.000 12.792 268 MET EEE C 1
ATOM 10067 O O . MET E 1 246 ? 11.982 10.788 9.823 1.000 14.331 268 MET EEE O 1
ATOM 10072 N N . GLY E 1 247 ? 12.671 12.935 9.614 1.000 12.190 269 GLY EEE N 1
ATOM 10073 C CA . GLY E 1 247 ? 13.989 12.736 10.210 1.000 12.188 269 GLY EEE CA 1
ATOM 10074 C C . GLY E 1 247 ? 15.065 13.339 9.351 1.000 12.227 269 GLY EEE C 1
ATOM 10075 O O . GLY E 1 247 ? 14.767 14.261 8.541 1.000 12.036 269 GLY EEE O 1
ATOM 10076 N N . TRP E 1 248 ? 16.287 12.859 9.546 1.000 12.323 270 TRP EEE N 1
ATOM 10077 C CA . TRP E 1 248 ? 17.468 13.375 8.815 1.000 12.864 270 TRP EEE CA 1
ATOM 10078 C C . TRP E 1 248 ? 18.028 12.299 7.887 1.000 12.571 270 TRP EEE C 1
ATOM 10079 O O . TRP E 1 248 ? 18.179 11.127 8.309 1.000 13.102 270 TRP EEE O 1
ATOM 10090 N N . PHE E 1 249 ? 18.459 12.760 6.714 1.000 12.639 271 PHE EEE N 1
ATOM 10091 C CA . PHE E 1 249 ? 19.180 11.990 5.681 1.000 13.299 271 PHE EEE CA 1
ATOM 10092 C C . PHE E 1 249 ? 20.662 12.303 5.844 1.000 13.573 271 PHE EEE C 1
ATOM 10093 O O . PHE E 1 249 ? 20.996 13.473 6.110 1.000 15.297 271 PHE EEE O 1
ATOM 10101 N N . THR E 1 250 ? 21.527 11.298 5.730 1.000 14.143 272 THR EEE N 1
ATOM 10102 C CA . THR E 1 250 ? 22.994 11.507 5.716 1.000 14.247 272 THR EEE CA 1
ATOM 10103 C C . THR E 1 250 ? 23.585 10.958 4.424 1.000 14.484 272 THR EEE C 1
ATOM 10104 O O . THR E 1 250 ? 23.591 9.732 4.230 1.000 14.563 272 THR EEE O 1
ATOM 10108 N N . ALA E 1 251 ? 24.078 11.860 3.580 1.000 14.138 273 ALA EEE N 1
ATOM 10109 C CA . ALA E 1 251 ? 24.725 11.522 2.298 1.000 14.644 273 ALA EEE CA 1
ATOM 10110 C C . ALA E 1 251 ? 26.099 10.908 2.584 1.000 14.829 273 ALA EEE C 1
ATOM 10111 O O . ALA E 1 251 ? 26.696 11.196 3.636 1.000 16.135 273 ALA EEE O 1
ATOM 10113 N N . GLY E 1 252 ? 26.576 10.089 1.661 1.000 15.513 274 GLY EEE N 1
ATOM 10114 C CA . GLY E 1 252 ? 27.866 9.390 1.808 1.000 15.956 274 GLY EEE CA 1
ATOM 10115 C C . GLY E 1 252 ? 29.059 10.322 1.673 1.000 15.947 274 GLY EEE C 1
ATOM 10116 O O . GLY E 1 252 ? 30.174 9.840 1.874 1.000 17.809 274 GLY EEE O 1
ATOM 10117 N N . SER E 1 253 ? 28.826 11.591 1.352 1.000 16.453 275 SER EEE N 1
ATOM 10118 C CA . SER E 1 253 ? 29.865 12.640 1.170 1.000 17.377 275 SER EEE CA 1
ATOM 10119 C C . SER E 1 253 ? 30.407 13.104 2.519 1.000 18.043 275 SER EEE C 1
ATOM 10120 O O . SER E 1 253 ? 31.394 13.872 2.519 1.000 19.514 275 SER EEE O 1
ATOM 10123 N N . GLY E 1 254 ? 29.770 12.743 3.637 1.000 16.837 276 GLY EEE N 1
ATOM 10124 C CA . GLY E 1 254 ? 30.235 13.229 4.942 1.000 17.861 276 GLY EEE CA 1
ATOM 10125 C C . GLY E 1 254 ? 29.361 12.767 6.068 1.000 17.235 276 GLY EEE C 1
ATOM 10126 O O . GLY E 1 254 ? 28.730 11.719 5.944 1.000 17.334 276 GLY EEE O 1
ATOM 10127 N N . THR E 1 255 ? 29.369 13.516 7.159 1.000 16.474 277 THR EEE N 1
ATOM 10128 C CA . THR E 1 255 ? 28.488 13.259 8.321 1.000 16.117 277 THR EEE CA 1
ATOM 10129 C C . THR E 1 255 ? 27.451 14.374 8.433 1.000 14.856 277 THR EEE C 1
ATOM 10130 O O . THR E 1 255 ? 26.619 14.311 9.364 1.000 16.105 277 THR EEE O 1
ATOM 10134 N N . HIS E 1 256 ? 27.462 15.347 7.527 1.000 15.209 278 HIS EEE N 1
ATOM 10135 C CA . HIS E 1 256 ? 26.424 16.406 7.481 1.000 13.926 278 HIS EEE CA 1
ATOM 10136 C C . HIS E 1 256 ? 25.060 15.783 7.190 1.000 13.622 278 HIS EEE C 1
ATOM 10137 O O . HIS E 1 256 ? 24.988 14.825 6.445 1.000 14.486 278 HIS EEE O 1
ATOM 10144 N N . GLN E 1 257 ? 24.030 16.343 7.798 1.000 13.253 279 GLN EEE N 1
ATOM 10145 C CA . GLN E 1 257 ? 22.655 15.805 7.727 1.000 13.257 279 GLN EEE CA 1
ATOM 10146 C C . GLN E 1 257 ? 21.718 16.830 7.122 1.000 13.789 279 GLN EEE C 1
ATOM 10147 O O . GLN E 1 257 ? 21.957 18.040 7.243 1.000 13.714 279 GLN EEE O 1
ATOM 10153 N N . ARG E 1 258 ? 20.648 16.335 6.512 1.000 12.190 280 ARG EEE N 1
ATOM 10154 C CA . ARG E 1 258 ? 19.593 17.176 5.902 1.000 12.704 280 ARG EEE CA 1
ATOM 10155 C C . ARG E 1 258 ? 18.249 16.713 6.446 1.000 12.842 280 ARG EEE C 1
ATOM 10156 O O . ARG E 1 258 ? 18.020 15.497 6.480 1.000 12.754 280 ARG EEE O 1
ATOM 10164 N N . PHE E 1 259 ? 17.370 17.631 6.800 1.000 11.766 281 PHE EEE N 1
ATOM 10165 C CA . PHE E 1 259 ? 15.959 17.264 7.033 1.000 12.231 281 PHE EEE CA 1
ATOM 10166 C C . PHE E 1 259 ? 15.395 16.625 5.762 1.000 12.486 281 PHE EEE C 1
ATOM 10167 O O . PHE E 1 259 ? 15.717 17.055 4.656 1.000 12.364 281 PHE EEE O 1
ATOM 10175 N N . ARG E 1 260 ? 14.510 15.640 5.933 1.000 11.389 282 ARG EEE N 1
ATOM 10176 C CA . ARG E 1 260 ? 13.739 15.001 4.837 1.000 12.073 282 ARG EEE CA 1
ATOM 10177 C C . ARG E 1 260 ? 12.267 15.074 5.199 1.000 12.245 282 ARG EEE C 1
ATOM 10178 O O . ARG E 1 260 ? 11.887 14.655 6.314 1.000 12.260 282 ARG EEE O 1
ATOM 10186 N N . GLY E 1 261 ? 11.470 15.635 4.292 1.000 12.574 283 GLY EEE N 1
ATOM 10187 C CA . GLY E 1 261 ? 10.020 15.740 4.449 1.000 12.219 283 GLY EEE CA 1
ATOM 10188 C C . GLY E 1 261 ? 9.305 15.035 3.324 1.000 12.026 283 GLY EEE C 1
ATOM 10189 O O . GLY E 1 261 ? 9.932 14.704 2.307 1.000 13.143 283 GLY EEE O 1
ATOM 10190 N N . LEU E 1 262 ? 8.010 14.825 3.489 1.000 12.336 284 LEU EEE N 1
ATOM 10191 C CA . LEU E 1 262 ? 7.188 14.131 2.468 1.000 12.311 284 LEU EEE CA 1
ATOM 10192 C C . LEU E 1 262 ? 5.923 14.926 2.229 1.000 12.270 284 LEU EEE C 1
ATOM 10193 O O . LEU E 1 262 ? 5.483 15.677 3.106 1.000 11.886 284 LEU EEE O 1
ATOM 10198 N N . PRO E 1 263 ? 5.345 14.800 1.018 1.000 11.825 285 PRO EEE N 1
ATOM 10199 C CA . PRO E 1 263 ? 4.126 15.506 0.672 1.000 12.145 285 PRO EEE CA 1
ATOM 10200 C C . PRO E 1 263 ? 2.924 14.916 1.405 1.000 12.486 285 PRO EEE C 1
ATOM 10201 O O . PRO E 1 263 ? 2.940 13.767 1.843 1.000 12.390 285 PRO EEE O 1
ATOM 10205 N N . ARG E 1 264 ? 1.880 15.721 1.503 1.000 12.393 286 ARG EEE N 1
ATOM 10206 C CA . ARG E 1 264 ? 0.631 15.327 2.190 1.000 12.022 286 ARG EEE CA 1
ATOM 10207 C C . ARG E 1 264 ? -0.549 15.602 1.263 1.000 12.551 286 ARG EEE C 1
ATOM 10208 O O . ARG E 1 264 ? -0.663 16.704 0.695 1.000 12.832 286 ARG EEE O 1
ATOM 10216 N N . TYR E 1 265 ? -1.376 14.576 1.115 1.000 12.382 287 TYR EEE N 1
ATOM 10217 C CA . TYR E 1 265 ? -2.659 14.615 0.395 1.000 12.345 287 TYR EEE CA 1
ATOM 10218 C C . TYR E 1 265 ? -3.781 14.948 1.357 1.000 11.659 287 TYR EEE C 1
ATOM 10219 O O . TYR E 1 265 ? -3.806 14.465 2.495 1.000 13.082 287 TYR EEE O 1
ATOM 10228 N N . PHE E 1 266 ? -4.720 15.746 0.863 1.000 11.663 288 PHE EEE N 1
ATOM 10229 C CA . PHE E 1 266 ? -5.982 16.079 1.546 1.000 11.785 288 PHE EEE CA 1
ATOM 10230 C C . PHE E 1 266 ? -7.130 15.863 0.580 1.000 12.158 288 PHE EEE C 1
ATOM 10231 O O . PHE E 1 266 ? -7.071 16.319 -0.574 1.000 11.899 288 PHE EEE O 1
ATOM 10239 N N . ASN E 1 267 ? -8.193 15.251 1.077 1.000 12.844 289 ASN EEE N 1
ATOM 10240 C CA . ASN E 1 267 ? -9.486 15.189 0.364 1.000 13.114 289 ASN EEE CA 1
ATOM 10241 C C . ASN E 1 267 ? -10.549 15.558 1.384 1.000 12.759 289 ASN EEE C 1
ATOM 10242 O O . ASN E 1 267 ? -10.815 14.765 2.289 1.000 12.563 289 ASN EEE O 1
ATOM 10247 N N . VAL E 1 268 ? -11.025 16.791 1.308 1.000 12.778 290 VAL EEE N 1
ATOM 10248 C CA . VAL E 1 268 ? -11.964 17.372 2.298 1.000 12.932 290 VAL EEE CA 1
ATOM 10249 C C . VAL E 1 268 ? -13.368 17.297 1.708 1.000 13.399 290 VAL EEE C 1
ATOM 10250 O O . VAL E 1 268 ? -13.598 17.751 0.577 1.000 13.104 290 VAL EEE O 1
ATOM 10254 N N . GLN E 1 269 ? -14.287 16.759 2.501 1.000 13.570 291 GLN EEE N 1
ATOM 10255 C CA . GLN E 1 269 ? -15.725 16.750 2.185 1.000 14.706 291 GLN EEE CA 1
ATOM 10256 C C . GLN E 1 269 ? -16.358 18.002 2.795 1.000 13.996 291 GLN EEE C 1
ATOM 10257 O O . GLN E 1 269 ? -16.165 18.227 3.993 1.000 13.247 291 GLN EEE O 1
ATOM 10263 N N . LEU E 1 270 ? -17.022 18.809 1.968 1.000 13.703 292 LEU EEE N 1
ATOM 10264 C CA . LEU E 1 270 ? -17.752 20.006 2.444 1.000 15.009 292 LEU EEE CA 1
ATOM 10265 C C . LEU E 1 270 ? -19.225 19.897 2.103 1.000 15.445 292 LEU EEE C 1
ATOM 10266 O O . LEU E 1 270 ? -19.593 19.220 1.145 1.000 15.097 292 LEU EEE O 1
ATOM 10271 N N . ARG E 1 271 ? -20.042 20.555 2.917 1.000 14.693 293 ARG EEE N 1
ATOM 10272 C CA . ARG E 1 271 ? -21.490 20.652 2.683 1.000 14.555 293 ARG EEE CA 1
ATOM 10273 C C . ARG E 1 271 ? -21.907 22.105 2.844 1.000 14.117 293 ARG EEE C 1
ATOM 10274 O O . ARG E 1 271 ? -21.273 22.858 3.613 1.000 14.302 293 ARG EEE O 1
ATOM 10282 N N . LYS E 1 272 ? -22.994 22.473 2.191 1.000 14.737 294 LYS EEE N 1
ATOM 10283 C CA . LYS E 1 272 ? -23.568 23.832 2.326 1.000 15.461 294 LYS EEE CA 1
ATOM 10284 C C . LYS E 1 272 ? -24.295 23.937 3.672 1.000 15.089 294 LYS EEE C 1
ATOM 10285 O O . LYS E 1 272 ? -25.123 23.045 4.000 1.000 15.633 294 LYS EEE O 1
ATOM 10291 N N . ARG E 1 273 ? -23.976 24.979 4.441 1.000 14.593 295 ARG EEE N 1
ATOM 10292 C CA . ARG E 1 273 ? -24.576 25.287 5.749 1.000 15.799 295 ARG EEE CA 1
ATOM 10293 C C . ARG E 1 273 ? -25.210 26.675 5.662 1.000 16.357 295 ARG EEE C 1
ATOM 10294 O O . ARG E 1 273 ? -24.523 27.631 5.263 1.000 17.225 295 ARG EEE O 1
ATOM 10302 N N . ALA E 1 274 ? -26.479 26.774 6.033 1.000 16.674 296 ALA EEE N 1
ATOM 10303 C CA . ALA E 1 274 ? -27.154 28.080 6.196 1.000 18.400 296 ALA EEE CA 1
ATOM 10304 C C . ALA E 1 274 ? -26.624 28.779 7.446 1.000 17.725 296 ALA EEE C 1
ATOM 10305 O O . ALA E 1 274 ? -26.468 28.130 8.502 1.000 17.550 296 ALA EEE O 1
ATOM 10307 N N . VAL E 1 275 ? -26.372 30.086 7.334 1.000 19.144 297 VAL EEE N 1
ATOM 10308 C CA . VAL E 1 275 ? -25.932 30.957 8.454 1.000 20.559 297 VAL EEE CA 1
ATOM 10309 C C . VAL E 1 275 ? -26.726 32.278 8.403 1.000 23.500 297 VAL EEE C 1
ATOM 10310 O O . VAL E 1 275 ? -27.270 32.630 7.326 1.000 23.808 297 VAL EEE O 1
ATOM 10314 N N . ARG E 1 276 ? -26.836 32.958 9.542 1.000 28.439 298 ARG EEE N 1
ATOM 10315 C CA . ARG E 1 276 ? -27.659 34.199 9.672 1.000 32.278 298 ARG EEE CA 1
ATOM 10316 C C . ARG E 1 276 ? -26.789 35.408 9.309 1.000 34.544 298 ARG EEE C 1
ATOM 10317 O O . ARG E 1 276 ? -25.674 35.530 9.823 1.000 43.131 298 ARG EEE O 1
#

Foldseek 3Di:
DFFFFFDDDVFKDKDKDKWQWQQQQCDPPDPQHQKADFADDAPDLQRQEDDSRQFTDKFKDKAFADDDDLDKWKFFFWKDKFFPDPVVQVQQQAQADDDPPHTHQGFFFKKKKKKKKFLFFFKKFWAACGLNHDYDPPADAQVNFDDGDCCSNDGDPSSIDGPDDGNGHTPRTIDRDPVDCPGMDMDMDIDGGQGHQFDGDGDRPDMGGQADPVRTHRTNVVRIMMMMIHIWRHWGGGNVDRGIMTGGTMMMMITMIGMINDHD/DAWFAFDDDVQKDKDKDKWQWLQLQCDPPDPQGQKAPFADDDPDLQRAETDSRQFTDKFKDKDFAPDCVVKFWFFFWKDKFFPDPVVQVQQCAQADDDPPHTHQGFFFKKKKKKKKFQFFFKKFWAACGLNHDYDPPADALVNFDRGDCCSNDGDPSSIDGPDDGSRYTPRTIDRDPVDCPGMDMDMDIDGGQGHQFDGDGDRPDMGGQQDPVRTHRTHPPNIMMMMIHIWRHWGGGNVDRGIMTGGTMMMMITMIGMIDDD/DFDAFDDDLFKDKDKDKWQWQQLQCDPPDPQGQKADFDDDAPDLQRQEDDSRQFTDKFKDKAFADDDECGKFWFFFWKDKFFPDPVVQVQQQAQADDDPPHTHQGFFFKKKKKKKKFQFFFKKFWAACGLNHDYDPPADAQVNQDDRDCCSNDGDPSSIDGPDDGNRYTPRTIDRDPVDCPGMDMDMDIDGGQGHQFDGDGDRPDMGGQQDPVRTHRTHPPNIMMMMIHTWRHWGGGNVDRGIMTGGTMMMMITMIGMINDD/DWFFDFFDDDDPLKDKDKDKWQWQQLQCDPPDPQGQKADFDDDDPDLQRQEGDSRQFTDKFKDKDFAPDWPPDPVDQKTKFKFFFWKDKFFDDPVVQVQQCAQADDDPPHTHQGFFFKKKKKKKKFQFFFKKFWAACGLNHDYDPPADAQVNQDDGDCCSNDGDPSSIDTPDDGNRYTPRTIDRDPVDCPGMDMDMDIDGGQGHQFDGDGDRPDMGGQQDPVRTHRTHPPNIMMMMIHIWRHWGGGNVDRGIMTGGTMMMMITMIGMIMTGD/DAFDFFDDDDPQKDKDKDKWQWQQLQCDPVDPQGQKAPFADDAPDLQRQEDDSRQFTDKFKDKDFADDDFVLPKWKFFFWKDKFFPDPVVQVQQQAQADDDPPHTHQGFFFKKKKKKKKFLDFFKKFWAACGLNHDYDPPADAQVNQDDRDCCSNDGDPSSIDTPDDGNRYTPRTIDRDPVDCPGMDMDMDIDGGQGHQFDGDGDRPDMGTQQDPVRTHRTNPPSIMMMMIHIWRHWGGGNVDRGIMTGGTMMMMITMIGMINDD